Protein AF-A0A0S4J149-F1 (afdb_monomer_lite)

Organism: Bodo saltans (NCBI:txid75058)

Sequence (1124 aa):
MPSNNNRSNNAAAAPVAPAGKGSAGKGSAGKGSAGKGSANPAAQESAAASELTVAVNGGSAKHASALPTNSVCGSRTIQAAAGNDETQPAESPDKLEAIVTTAADAADRRALDAVSATAPPQGQSGTNNDTKNLVNTTTNLTAQSSAMLAKLQQKRAMVAASLLVIESTMSDQSLVGDFVTKAVAVGPLKLKHMSPLGLVQIDNDGAGLLCFAEHSTLFLAIIDPHDGAKPPDAMIREGKLSLLAGAKEDTETVFSVYSISFADSHRDCAAAAAVAATFAVSALCRHKFADATSLTAHQLLISHHFLQECRIPMGEENSKQNIRIAASTDDFGYLSRRFVDYRGEHSLLSSANLIDFASHDIWDERTEITLLIGGESGSGKTWAMITNFFVRSHLTVYIRLHNSLSVSELNSLDDTDTRNSRFCSYAATAVKNAINRVCPALDSKLMACDDPEPFYVRICFDEIGGSPTLTRACCAKDSAKSLHTALGWNERVVVRLFAGGTGVGAVNNLGGSENSCFKLIILGASRGCDLYWMYRFHNLSLQVDSVPDTPLADAPAQTKAEKELNEKIKKKNALFQKRLAEVRDSVNAVRQNWSAGPTERAKALRARDAALWNAFELAHTFGLLNRKLGGFGRQKLIPEAIFAAVESDSACAHVLSNPRLAALILSRCAVVTTQALQSRASARTITPNIRHDVLQPVANRFTSLNGLEDVTASMACDLVVESFRYVIFDGYESADKEHGASMLMARRGVLVDNANFVPVEHFDQKLHVEVTLINDTPPAAPTKSATYARTDASTSPAAPTKSGETQRTHIARYLKAVGRFSISPAMVVVLSHLMSSAFQENFSNIGDVFERALAKFLYFATLVFHGRPVIELVKFIVAPLAIIGAKALAVLRSAGNVAFDTLELRISGALNANHLESTNPQRLAAARRQFTKLWSNVKPGGSGVRAWIEVSPASLPSADVVLHIPGVITLPFQCKDTGISMDLDKFNTKLGNSLWAMNGATSNYAKKLRGLQAQVVPIFYMTRARNMTDIEIASTSQVVGRNGILAMGIGEPVLTIPTNYTQIHDHQRASWLHQTRRNMMLFDFRREEPEDAEVVAGPHVARTNIGSSDARAPSIENQWIATV

Structure (mmCIF, N/CA/C/O backbone):
data_AF-A0A0S4J149-F1
#
_entry.id   AF-A0A0S4J149-F1
#
loop_
_atom_site.group_PDB
_atom_site.id
_atom_site.type_symbol
_atom_site.label_atom_id
_atom_site.label_alt_id
_atom_site.label_comp_id
_atom_site.label_asym_id
_atom_site.label_entity_id
_atom_site.label_seq_id
_atom_site.pdbx_PDB_ins_code
_atom_site.Cartn_x
_atom_site.Cartn_y
_atom_site.Cartn_z
_atom_site.occupancy
_atom_site.B_iso_or_equiv
_atom_site.auth_seq_id
_atom_site.auth_comp_id
_atom_site.auth_asym_id
_atom_site.auth_atom_id
_atom_site.pdbx_PDB_model_num
ATOM 1 N N . MET A 1 1 ? 8.629 -49.042 28.024 1.00 29.56 1 MET A N 1
ATOM 2 C CA . MET A 1 1 ? 9.598 -50.051 27.530 1.00 29.56 1 MET A CA 1
ATOM 3 C C . MET A 1 1 ? 10.482 -49.412 26.452 1.00 29.56 1 MET A C 1
ATOM 5 O O . MET A 1 1 ? 10.097 -48.346 25.983 1.00 29.56 1 MET A O 1
ATOM 9 N N . PRO A 1 2 ? 11.678 -49.960 26.156 1.00 42.97 2 PRO A N 1
ATOM 10 C CA . PRO A 1 2 ? 12.686 -49.358 25.261 1.00 42.97 2 PRO A CA 1
ATOM 11 C C . PRO A 1 2 ? 12.418 -49.768 23.786 1.00 42.97 2 PRO A C 1
ATOM 13 O O . PRO A 1 2 ? 11.331 -50.270 23.521 1.00 42.97 2 PRO A O 1
ATOM 16 N N . SER A 1 3 ? 13.271 -49.593 22.766 1.00 28.36 3 SER A N 1
ATOM 17 C CA . SER A 1 3 ? 14.734 -49.381 22.604 1.00 28.36 3 SER A CA 1
ATOM 18 C C . SER A 1 3 ? 15.009 -48.854 21.167 1.00 28.36 3 SER A C 1
ATOM 20 O O . SER A 1 3 ? 14.082 -48.828 20.368 1.00 28.36 3 SER A O 1
ATOM 22 N N . ASN A 1 4 ? 16.216 -48.533 20.671 1.00 33.72 4 ASN A N 1
ATOM 23 C CA . ASN A 1 4 ? 17.501 -47.953 21.135 1.00 33.72 4 ASN A CA 1
ATOM 24 C C . ASN A 1 4 ? 18.434 -47.916 19.875 1.00 33.72 4 ASN A C 1
ATOM 26 O O . ASN A 1 4 ? 18.047 -48.451 18.840 1.00 33.72 4 ASN A O 1
ATOM 30 N N . ASN A 1 5 ? 19.676 -47.415 19.984 1.00 32.16 5 ASN A N 1
ATOM 31 C CA . ASN A 1 5 ? 20.782 -47.497 18.996 1.00 32.16 5 ASN A CA 1
ATOM 32 C C . ASN A 1 5 ? 20.689 -46.539 17.769 1.00 32.16 5 ASN A C 1
ATOM 34 O O . ASN A 1 5 ? 19.618 -46.336 17.219 1.00 32.16 5 ASN A O 1
ATOM 38 N N . ASN A 1 6 ? 21.784 -45.941 17.259 1.00 29.41 6 ASN A N 1
ATOM 39 C CA . ASN A 1 6 ? 23.157 -45.891 17.795 1.00 29.41 6 ASN A CA 1
ATOM 40 C C . ASN A 1 6 ? 23.936 -44.601 17.435 1.00 29.41 6 ASN A C 1
ATOM 42 O O . ASN A 1 6 ? 23.504 -43.802 16.611 1.00 29.41 6 ASN A O 1
ATOM 46 N N . ARG A 1 7 ? 25.099 -44.412 18.078 1.00 32.06 7 ARG A N 1
ATOM 47 C CA . ARG A 1 7 ? 26.008 -43.251 17.945 1.00 32.06 7 ARG A CA 1
ATOM 48 C C . ARG A 1 7 ? 27.057 -43.386 16.826 1.00 32.06 7 ARG A C 1
ATOM 50 O O . ARG A 1 7 ? 27.405 -44.502 16.451 1.00 32.06 7 ARG A O 1
ATOM 57 N N . SER A 1 8 ? 27.667 -42.237 16.484 1.00 29.62 8 SER A N 1
ATOM 58 C CA . SER A 1 8 ? 29.084 -41.973 16.095 1.00 29.62 8 SER A CA 1
ATOM 59 C C . SER A 1 8 ? 29.196 -41.091 14.822 1.00 29.62 8 SER A C 1
ATOM 61 O O . SER A 1 8 ? 28.309 -41.144 13.981 1.00 29.62 8 SER A O 1
ATOM 63 N N . ASN A 1 9 ? 30.202 -40.216 14.633 1.00 28.53 9 ASN A N 1
ATOM 64 C CA . ASN A 1 9 ? 31.373 -39.922 15.478 1.00 28.53 9 ASN A CA 1
ATOM 65 C C . ASN A 1 9 ? 31.978 -38.505 15.268 1.00 28.53 9 ASN A C 1
ATOM 67 O O . ASN A 1 9 ? 31.655 -37.826 14.299 1.00 28.53 9 ASN A O 1
ATOM 71 N N . ASN A 1 10 ? 32.969 -38.175 16.112 1.00 27.84 10 ASN A N 1
ATOM 72 C CA . ASN A 1 10 ? 34.017 -37.139 15.959 1.00 27.84 10 ASN A CA 1
ATOM 73 C C . ASN A 1 10 ? 33.665 -35.654 16.205 1.00 27.84 10 ASN A C 1
ATOM 75 O O . ASN A 1 10 ? 32.509 -35.241 16.217 1.00 27.84 10 ASN A O 1
ATOM 79 N N . ALA A 1 11 ? 34.711 -34.867 16.507 1.00 30.23 11 ALA A N 1
ATOM 80 C CA . ALA A 1 11 ? 34.622 -33.546 17.131 1.00 30.23 11 ALA A CA 1
ATOM 81 C C . ALA A 1 11 ? 35.806 -32.613 16.785 1.00 30.23 11 ALA A C 1
ATOM 83 O O . ALA A 1 11 ? 36.862 -33.076 16.368 1.00 30.23 11 ALA A O 1
ATOM 84 N N . ALA A 1 12 ? 35.600 -31.318 17.055 1.00 32.94 12 ALA A N 1
ATOM 85 C CA . ALA A 1 12 ? 36.575 -30.262 17.376 1.00 32.94 12 ALA A CA 1
ATOM 86 C C . ALA A 1 12 ? 37.873 -30.109 16.542 1.00 32.94 12 ALA A C 1
ATOM 88 O O . ALA A 1 12 ? 38.838 -30.853 16.697 1.00 32.94 12 ALA A O 1
ATOM 89 N N . ALA A 1 13 ? 37.974 -28.976 15.836 1.00 29.41 13 ALA A N 1
ATOM 90 C CA . ALA A 1 13 ? 39.243 -28.311 15.527 1.00 29.41 13 ALA A CA 1
ATOM 91 C C . ALA A 1 13 ? 39.057 -26.782 15.594 1.00 29.41 13 ALA A C 1
ATOM 93 O O . ALA A 1 13 ? 38.019 -26.269 15.177 1.00 29.41 13 ALA A O 1
ATOM 94 N N . ALA A 1 14 ? 40.049 -26.058 16.119 1.00 29.23 14 ALA A N 1
ATOM 95 C CA . ALA A 1 14 ? 40.066 -24.592 16.173 1.00 29.23 14 ALA A CA 1
ATOM 96 C C . ALA A 1 14 ? 41.063 -24.023 15.139 1.00 29.23 14 ALA A C 1
ATOM 98 O O . ALA A 1 14 ? 42.070 -24.678 14.857 1.00 29.23 14 ALA A O 1
ATOM 99 N N . PRO A 1 15 ? 40.824 -22.827 14.567 1.00 38.41 15 PRO A N 1
ATOM 100 C CA . PRO A 1 15 ? 41.699 -22.256 13.545 1.00 38.41 15 PRO A CA 1
ATOM 101 C C . PRO A 1 15 ? 43.023 -21.738 14.132 1.00 38.41 15 PRO A C 1
ATOM 103 O O . PRO A 1 15 ? 43.047 -21.048 15.151 1.00 38.41 15 PRO A O 1
ATOM 106 N N . VAL A 1 16 ? 44.128 -22.046 13.450 1.00 29.62 16 VAL A N 1
ATOM 107 C CA . VAL A 1 16 ? 45.497 -21.646 13.818 1.00 29.62 16 VAL A CA 1
ATOM 108 C C . VAL A 1 16 ? 45.889 -20.343 13.111 1.00 29.62 16 VAL A C 1
ATOM 110 O O . VAL A 1 16 ? 45.603 -20.163 11.929 1.00 29.62 16 VAL A O 1
ATOM 113 N N . ALA A 1 17 ? 46.584 -19.446 13.816 1.00 32.03 17 ALA A N 1
ATOM 114 C CA . ALA A 1 17 ? 47.112 -18.203 13.251 1.00 32.03 17 ALA A CA 1
ATOM 115 C C . ALA A 1 17 ? 48.498 -18.408 12.588 1.00 32.03 17 ALA A C 1
ATOM 117 O O . ALA A 1 17 ? 49.370 -19.022 13.208 1.00 32.03 17 ALA A O 1
ATOM 118 N N . PRO A 1 18 ? 48.750 -17.872 11.376 1.00 41.41 18 PRO A N 1
ATOM 119 C CA . PRO A 1 18 ? 50.041 -18.000 10.704 1.00 41.41 18 PRO A CA 1
ATOM 120 C C . PRO A 1 18 ? 50.989 -16.811 10.953 1.00 41.41 18 PRO A C 1
ATOM 122 O O . PRO A 1 18 ? 50.656 -15.651 10.717 1.00 41.41 18 PRO A O 1
ATOM 125 N N . ALA A 1 19 ? 52.234 -17.128 11.306 1.00 31.47 19 ALA A N 1
ATOM 126 C CA . ALA A 1 19 ? 53.417 -16.288 11.113 1.00 31.47 19 ALA A CA 1
ATOM 127 C C . ALA A 1 19 ? 54.548 -17.195 10.583 1.00 31.47 19 ALA A C 1
ATOM 129 O O . ALA A 1 19 ? 54.594 -18.368 10.936 1.00 31.47 19 ALA A O 1
ATOM 130 N N . GLY A 1 20 ? 55.495 -16.754 9.754 1.00 30.84 20 GLY A N 1
ATOM 131 C CA . GLY A 1 20 ? 55.735 -15.443 9.143 1.00 30.84 20 GLY A CA 1
ATOM 132 C C . GLY A 1 20 ? 57.118 -15.442 8.458 1.00 30.84 20 GLY A C 1
ATOM 133 O O . GLY A 1 20 ? 57.774 -16.482 8.436 1.00 30.84 20 GLY A O 1
ATOM 134 N N . LYS A 1 21 ? 57.605 -14.271 8.005 1.00 32.25 21 LYS A N 1
ATOM 135 C CA . LYS A 1 21 ? 58.879 -14.059 7.256 1.00 32.25 21 LYS A CA 1
ATOM 136 C C . LYS A 1 21 ? 58.850 -14.615 5.808 1.00 32.25 21 LYS A C 1
ATO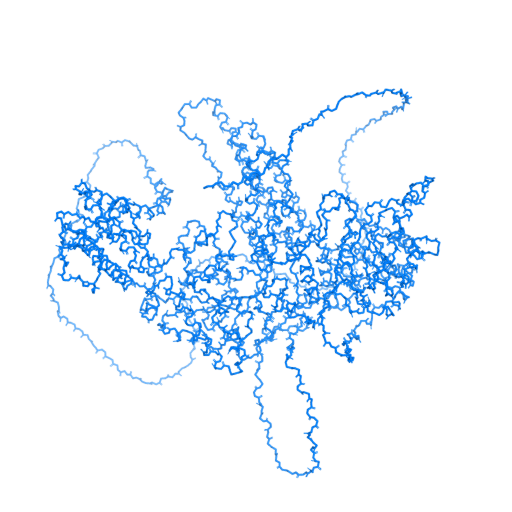M 138 O O . LYS A 1 21 ? 58.184 -15.602 5.541 1.00 32.25 21 LYS A O 1
ATOM 143 N N . GLY A 1 22 ? 59.557 -14.046 4.825 1.00 29.89 22 GLY A N 1
ATOM 144 C CA . GLY A 1 22 ? 60.273 -12.761 4.788 1.00 29.89 22 GLY A CA 1
ATOM 145 C C . GLY A 1 22 ? 61.480 -12.768 3.833 1.00 29.89 22 GLY A C 1
ATOM 146 O O . GLY A 1 22 ? 62.302 -13.675 3.901 1.00 29.89 22 GLY A O 1
ATOM 147 N N . SER A 1 23 ? 61.633 -11.739 2.991 1.00 28.38 23 SER A N 1
ATOM 148 C CA . SER A 1 23 ? 62.832 -11.521 2.157 1.00 28.38 23 SER A CA 1
ATOM 149 C C . SER A 1 23 ? 63.003 -10.040 1.799 1.00 28.38 23 SER A C 1
ATOM 151 O O . SER A 1 23 ? 62.031 -9.396 1.409 1.00 28.38 23 SER A O 1
ATOM 153 N N . ALA A 1 24 ? 64.224 -9.506 1.891 1.00 34.41 24 ALA A N 1
ATOM 154 C CA . ALA A 1 24 ? 64.534 -8.110 1.563 1.00 34.41 24 ALA A CA 1
ATOM 155 C C . ALA A 1 24 ? 65.214 -7.968 0.187 1.00 34.41 24 ALA A C 1
ATOM 157 O O . ALA A 1 24 ? 66.005 -8.821 -0.209 1.00 34.41 24 ALA A O 1
ATOM 158 N N . GLY A 1 25 ? 64.952 -6.854 -0.504 1.00 29.55 25 GLY A N 1
ATOM 159 C CA . GLY A 1 25 ? 65.598 -6.454 -1.761 1.00 29.55 25 GLY A CA 1
ATOM 160 C C . GLY A 1 25 ? 66.032 -4.985 -1.707 1.00 29.55 25 GLY A C 1
ATOM 161 O O . GLY A 1 25 ? 65.411 -4.182 -1.014 1.00 29.55 25 GLY A O 1
ATOM 162 N N . LYS A 1 26 ? 67.132 -4.634 -2.385 1.00 32.25 26 LYS A N 1
ATOM 163 C CA . LYS A 1 26 ? 67.763 -3.301 -2.306 1.00 32.25 26 LYS A CA 1
ATOM 164 C C . LYS A 1 26 ? 67.161 -2.328 -3.332 1.00 32.25 26 LYS A C 1
ATOM 166 O O . LYS A 1 26 ? 66.866 -2.731 -4.451 1.00 32.25 26 LYS A O 1
ATOM 171 N N . GLY A 1 27 ? 67.011 -1.057 -2.953 1.00 30.50 27 GLY A N 1
ATOM 172 C CA . GLY A 1 27 ? 66.501 0.004 -3.834 1.00 30.50 27 GLY A CA 1
ATOM 173 C C . GLY A 1 27 ? 67.581 0.738 -4.641 1.00 30.50 27 GLY A C 1
ATOM 174 O O . GLY A 1 27 ? 68.750 0.355 -4.647 1.00 30.50 27 GLY A O 1
ATOM 175 N N . SER A 1 28 ? 67.190 1.852 -5.260 1.00 29.52 28 SER A N 1
ATOM 176 C CA . SER A 1 28 ? 68.087 2.904 -5.760 1.00 29.52 28 SER A CA 1
ATOM 177 C C . SER A 1 28 ? 67.473 4.287 -5.474 1.00 29.52 28 SER A C 1
ATOM 179 O O . SER A 1 28 ? 66.332 4.374 -5.020 1.00 29.52 28 SER A O 1
ATOM 181 N N . ALA A 1 29 ? 68.233 5.369 -5.672 1.00 34.34 29 ALA A N 1
ATOM 182 C CA . ALA A 1 29 ? 67.805 6.736 -5.364 1.00 34.34 29 ALA A CA 1
ATOM 183 C C . ALA A 1 29 ? 68.028 7.682 -6.555 1.00 34.34 29 ALA A C 1
ATOM 185 O O . ALA A 1 29 ? 69.041 7.584 -7.244 1.00 34.34 29 ALA A O 1
ATOM 186 N N . GLY A 1 30 ? 67.114 8.639 -6.739 1.00 29.22 30 GLY A N 1
ATOM 187 C CA . GLY A 1 30 ? 67.239 9.769 -7.667 1.00 29.22 30 GLY A CA 1
ATOM 188 C C . GLY A 1 30 ? 67.093 11.093 -6.912 1.00 29.22 30 GLY A C 1
ATOM 189 O O . GLY A 1 30 ? 66.301 11.181 -5.975 1.00 29.22 30 GLY A O 1
ATOM 190 N N . LYS A 1 31 ? 67.885 12.110 -7.274 1.00 32.69 31 LYS A N 1
ATOM 191 C CA . LYS A 1 31 ? 67.960 13.407 -6.574 1.00 32.69 31 LYS A CA 1
ATOM 192 C C . LYS A 1 31 ? 67.459 14.564 -7.442 1.00 32.69 31 LYS A C 1
ATOM 194 O O . LYS A 1 31 ? 67.755 14.602 -8.629 1.00 32.69 31 LYS A O 1
ATOM 199 N N . GLY A 1 32 ? 66.932 15.591 -6.773 1.00 29.78 32 GLY A N 1
ATOM 200 C CA . GLY A 1 32 ? 66.907 16.975 -7.263 1.00 29.78 32 GLY A CA 1
ATOM 201 C C . GLY A 1 32 ? 65.636 17.382 -8.023 1.00 29.78 32 GLY A C 1
ATOM 202 O O . GLY A 1 32 ? 64.933 16.531 -8.550 1.00 29.78 32 GLY A O 1
ATOM 203 N N . SER A 1 33 ? 65.292 18.671 -8.087 1.00 30.52 33 SER A N 1
ATOM 204 C CA . SER A 1 33 ? 65.913 19.846 -7.441 1.00 30.52 33 SER A CA 1
ATOM 205 C C . SER A 1 33 ? 64.846 20.873 -7.024 1.00 30.52 33 SER A C 1
ATOM 207 O O . SER A 1 33 ? 63.674 20.744 -7.368 1.00 30.52 33 SER A O 1
ATOM 209 N N . ALA A 1 34 ? 65.230 21.861 -6.209 1.00 32.94 34 ALA A N 1
ATOM 210 C CA . ALA A 1 34 ? 64.307 22.850 -5.651 1.00 32.94 34 ALA A CA 1
ATOM 211 C C . ALA A 1 34 ? 64.250 24.142 -6.484 1.00 32.94 34 ALA A C 1
ATOM 213 O O . ALA A 1 34 ? 65.272 24.596 -6.994 1.00 32.94 34 ALA A O 1
ATOM 214 N N . GLY A 1 35 ? 63.081 24.787 -6.508 1.00 28.11 35 GLY A N 1
ATOM 215 C CA . GLY A 1 35 ? 62.896 26.164 -6.970 1.00 28.11 35 GLY A CA 1
ATOM 216 C C . GLY A 1 35 ? 62.059 26.950 -5.961 1.00 28.11 35 GLY A C 1
ATOM 217 O O . GLY A 1 35 ? 60.900 26.616 -5.731 1.00 28.11 35 GLY A O 1
ATOM 218 N N . LYS A 1 36 ? 62.647 27.971 -5.324 1.00 35.56 36 LYS A N 1
ATOM 219 C CA . LYS A 1 36 ? 61.920 28.919 -4.461 1.00 35.56 36 LYS A CA 1
ATOM 220 C C . LYS A 1 36 ? 61.384 30.077 -5.306 1.00 35.56 36 LYS A C 1
ATOM 222 O O . LYS A 1 36 ? 62.100 30.571 -6.169 1.00 35.56 36 LYS A O 1
ATOM 227 N N . GLY A 1 37 ? 60.197 30.575 -4.973 1.00 27.58 37 GLY A N 1
ATOM 228 C CA . GLY A 1 37 ? 59.665 31.829 -5.509 1.00 27.58 37 GLY A CA 1
ATOM 229 C C . GLY A 1 37 ? 58.475 32.296 -4.680 1.00 27.58 37 GLY A C 1
ATOM 230 O O . GLY A 1 37 ? 57.419 31.676 -4.726 1.00 27.58 37 GLY A O 1
ATOM 231 N N . SER A 1 38 ? 58.653 33.350 -3.886 1.00 31.78 38 SER A N 1
ATOM 232 C CA . SER A 1 38 ? 57.613 33.903 -3.014 1.00 31.78 38 SER A CA 1
ATOM 233 C C . SER A 1 38 ? 57.303 35.347 -3.381 1.00 31.78 38 SER A C 1
ATOM 235 O O . SER A 1 38 ? 58.208 36.178 -3.336 1.00 31.78 38 SER A O 1
ATOM 237 N N . ALA A 1 39 ? 56.031 35.660 -3.612 1.00 29.56 39 ALA A N 1
ATOM 238 C CA . ALA A 1 39 ? 55.465 36.971 -3.309 1.00 29.56 39 ALA A CA 1
ATOM 239 C C . ALA A 1 39 ? 53.935 36.876 -3.227 1.00 29.56 39 ALA A C 1
ATOM 241 O O . ALA A 1 39 ? 53.291 36.297 -4.095 1.00 29.56 39 ALA A O 1
ATOM 242 N N . ASN A 1 40 ? 53.377 37.484 -2.187 1.00 34.44 40 ASN A N 1
ATOM 243 C CA . ASN A 1 40 ? 52.010 37.996 -2.150 1.00 34.44 40 ASN A CA 1
ATOM 244 C C . ASN A 1 40 ? 52.178 39.511 -1.911 1.00 34.44 40 ASN A C 1
ATOM 246 O O . ASN A 1 40 ? 53.129 39.885 -1.214 1.00 34.44 40 ASN A O 1
ATOM 250 N N . PRO A 1 41 ? 51.333 40.386 -2.475 1.00 47.81 41 PRO A N 1
ATOM 251 C CA . PRO A 1 41 ? 50.319 40.967 -1.593 1.00 47.81 41 PRO A CA 1
ATOM 252 C C . PRO A 1 41 ? 48.960 41.246 -2.267 1.00 47.81 41 PRO A C 1
ATOM 254 O O . PRO A 1 41 ? 48.788 41.136 -3.477 1.00 47.81 41 PRO A O 1
ATOM 257 N N . ALA A 1 42 ? 47.986 41.614 -1.433 1.00 31.83 42 ALA A N 1
ATOM 258 C CA . ALA A 1 42 ? 46.606 41.930 -1.802 1.00 31.83 42 ALA A CA 1
ATOM 259 C C . ALA A 1 42 ? 46.422 43.347 -2.387 1.00 31.83 42 ALA A C 1
ATOM 261 O O . ALA A 1 42 ? 47.230 44.221 -2.084 1.00 31.83 42 ALA A O 1
ATOM 262 N N . ALA A 1 43 ? 45.306 43.592 -3.099 1.00 31.03 43 ALA A N 1
ATOM 263 C CA . ALA A 1 43 ? 44.249 44.555 -2.705 1.00 31.03 43 ALA A CA 1
ATOM 264 C C . ALA A 1 43 ? 43.230 44.892 -3.832 1.00 31.03 43 ALA A C 1
ATOM 266 O O . ALA A 1 43 ? 43.601 45.037 -4.987 1.00 31.03 43 ALA A O 1
ATOM 267 N N . GLN A 1 44 ? 41.963 45.045 -3.416 1.00 27.61 44 GLN A N 1
ATOM 268 C CA . GLN A 1 44 ? 40.881 45.945 -3.887 1.00 27.61 44 GLN A CA 1
ATOM 269 C C . GLN A 1 44 ? 40.466 46.137 -5.379 1.00 27.61 44 GLN A C 1
ATOM 271 O O . GLN A 1 44 ? 41.224 46.568 -6.233 1.00 27.61 44 GLN A O 1
ATOM 276 N N . GLU A 1 45 ? 39.142 45.975 -5.560 1.00 26.56 45 GLU A N 1
ATOM 277 C CA . GLU A 1 45 ? 38.162 46.887 -6.204 1.00 26.56 45 GLU A CA 1
ATOM 278 C C . GLU A 1 45 ? 38.103 47.185 -7.721 1.00 26.56 45 GLU A C 1
ATOM 280 O O . GLU A 1 45 ? 38.981 47.809 -8.303 1.00 26.56 45 GLU A O 1
ATOM 285 N N . SER A 1 46 ? 36.867 47.016 -8.234 1.00 27.61 46 SER A N 1
ATOM 286 C CA . SER A 1 46 ? 36.185 47.866 -9.242 1.00 27.61 46 SER A CA 1
ATOM 287 C C . SER A 1 46 ? 36.658 47.802 -10.712 1.00 27.61 46 SER A C 1
ATOM 289 O O . SER A 1 46 ? 37.747 47.324 -10.997 1.00 27.61 46 SER A O 1
ATOM 291 N N . ALA A 1 47 ? 35.904 48.283 -11.713 1.00 27.00 47 ALA A N 1
ATOM 292 C CA . ALA A 1 47 ? 34.447 48.282 -11.971 1.00 27.00 47 ALA A CA 1
ATOM 293 C C . ALA A 1 47 ? 34.193 48.751 -13.427 1.00 27.00 47 ALA A C 1
ATOM 295 O O . ALA A 1 47 ? 35.003 49.505 -13.958 1.00 27.00 47 ALA A O 1
ATOM 296 N N . ALA A 1 48 ? 33.028 48.409 -14.010 1.00 28.55 48 ALA A N 1
ATOM 297 C CA . ALA A 1 48 ? 32.545 48.906 -15.321 1.00 28.55 48 ALA A CA 1
ATOM 298 C C . ALA A 1 48 ? 33.492 48.575 -16.516 1.00 28.55 48 ALA A C 1
ATOM 300 O O . ALA A 1 48 ? 34.533 47.959 -16.315 1.00 28.55 48 ALA A O 1
ATOM 301 N N . ALA A 1 49 ? 33.235 48.871 -17.797 1.00 27.59 49 ALA A N 1
ATOM 302 C CA . ALA A 1 49 ? 32.015 48.958 -18.627 1.00 27.59 49 ALA A CA 1
ATOM 303 C C . ALA A 1 49 ? 32.428 48.430 -20.048 1.00 27.59 49 ALA A C 1
ATOM 305 O O . ALA A 1 49 ? 33.563 47.985 -20.198 1.00 27.59 49 ALA A O 1
ATOM 306 N N . SER A 1 50 ? 31.664 48.398 -21.148 1.00 28.19 50 SER A N 1
ATOM 307 C CA . SER A 1 50 ? 30.417 49.069 -21.530 1.00 28.19 50 SER A CA 1
ATOM 308 C C . SER A 1 50 ? 29.743 48.341 -22.715 1.00 28.19 50 SER A C 1
ATOM 310 O O . SER A 1 50 ? 30.411 47.686 -23.507 1.00 28.19 50 SER A O 1
ATOM 312 N N . GLU A 1 51 ? 28.421 48.500 -22.809 1.00 26.72 51 GLU A N 1
ATOM 313 C CA . GLU A 1 51 ? 27.627 48.824 -24.017 1.00 26.72 51 GLU A CA 1
ATOM 314 C C . GLU A 1 51 ? 27.966 48.217 -25.402 1.00 26.72 51 GLU A C 1
ATOM 316 O O . GLU A 1 51 ? 28.997 48.503 -26.004 1.00 26.72 51 GLU A O 1
ATOM 321 N N . LEU A 1 52 ? 26.932 47.659 -26.051 1.00 25.12 52 LEU A N 1
ATOM 322 C CA . LEU A 1 52 ? 26.315 48.400 -27.162 1.00 25.12 52 LEU A CA 1
ATOM 323 C C . LEU A 1 52 ? 24.791 48.182 -27.210 1.00 25.12 52 LEU A C 1
ATOM 325 O O . LEU A 1 52 ? 24.285 47.126 -26.832 1.00 25.12 52 LEU A O 1
ATOM 329 N N . THR A 1 53 ? 24.071 49.198 -27.679 1.00 27.50 53 THR A N 1
ATOM 330 C CA . THR A 1 53 ? 22.602 49.311 -27.652 1.00 27.50 53 THR A CA 1
ATOM 331 C C . THR A 1 53 ? 22.046 49.378 -29.076 1.00 27.50 53 THR A C 1
ATOM 333 O O . THR A 1 53 ? 22.705 49.944 -29.939 1.00 27.50 53 THR A O 1
ATOM 336 N N . VAL A 1 54 ? 20.817 48.893 -29.308 1.00 26.72 54 VAL A N 1
ATOM 337 C CA . VAL A 1 54 ? 19.773 49.520 -30.162 1.00 26.72 54 VAL A CA 1
ATOM 338 C C . VAL A 1 54 ? 18.453 48.740 -29.991 1.00 26.72 54 VAL A C 1
ATOM 340 O O . VAL A 1 54 ? 18.467 47.569 -29.619 1.00 26.72 54 VAL A O 1
ATOM 343 N N . ALA A 1 55 ? 17.308 49.405 -30.176 1.00 29.53 55 ALA A N 1
ATOM 344 C CA . ALA A 1 55 ? 15.985 48.934 -29.744 1.00 29.53 55 ALA A CA 1
ATOM 345 C C . ALA A 1 55 ? 15.005 48.620 -30.893 1.00 29.53 55 ALA A C 1
ATOM 347 O O . ALA A 1 55 ? 15.156 49.123 -32.004 1.00 29.53 55 ALA A O 1
ATOM 348 N N . VAL A 1 56 ? 13.929 47.884 -30.571 1.00 28.67 56 VAL A N 1
ATOM 349 C CA . VAL A 1 56 ? 12.633 47.895 -31.285 1.00 28.67 56 VAL A CA 1
ATOM 350 C C . VAL A 1 56 ? 11.493 47.915 -30.247 1.00 28.67 56 VAL A C 1
ATOM 352 O O . VAL A 1 56 ? 11.667 47.468 -29.114 1.00 28.67 56 VAL A O 1
ATOM 355 N N . ASN A 1 57 ? 10.345 48.493 -30.611 1.00 28.84 57 ASN A N 1
ATOM 356 C CA . ASN A 1 57 ? 9.238 48.841 -29.711 1.00 28.84 57 ASN A CA 1
ATOM 357 C C . ASN A 1 57 ? 8.226 47.710 -29.433 1.00 28.84 57 ASN A C 1
ATOM 359 O O . ASN A 1 57 ? 7.856 46.982 -30.345 1.00 28.84 57 ASN A O 1
ATOM 363 N N . GLY A 1 58 ? 7.616 47.765 -28.239 1.00 27.08 58 GLY A N 1
ATOM 364 C CA . GLY A 1 58 ? 6.148 47.790 -28.088 1.00 27.08 58 GLY A CA 1
ATOM 365 C C . GLY A 1 58 ? 5.364 46.465 -28.040 1.00 27.08 58 GLY A C 1
ATOM 366 O O . GLY A 1 58 ? 5.435 45.642 -28.941 1.00 27.08 58 GLY A O 1
ATOM 367 N N . GLY A 1 59 ? 4.502 46.322 -27.023 1.00 26.19 59 GLY A N 1
ATOM 368 C CA . GLY A 1 59 ? 3.499 45.247 -26.935 1.00 26.19 59 GLY A CA 1
ATOM 369 C C . GLY A 1 59 ? 2.985 45.034 -25.506 1.00 26.19 59 GLY A C 1
ATOM 370 O O . GLY A 1 59 ? 3.681 44.454 -24.681 1.00 26.19 59 GLY A O 1
ATOM 371 N N . SER A 1 60 ? 1.784 45.527 -25.186 1.00 29.77 60 SER A N 1
ATOM 372 C CA . SER A 1 60 ? 1.226 45.486 -23.822 1.00 29.77 60 SER A CA 1
ATOM 373 C C . SER A 1 60 ? 0.328 44.272 -23.576 1.00 29.77 60 SER A C 1
ATOM 375 O O . SER A 1 60 ? -0.621 44.060 -24.326 1.00 29.77 60 SER A O 1
ATOM 377 N N . ALA A 1 61 ? 0.533 43.585 -22.448 1.00 29.36 61 ALA A N 1
ATOM 378 C CA . ALA A 1 61 ? -0.548 43.009 -21.645 1.00 29.36 61 ALA A CA 1
ATOM 379 C C . ALA A 1 61 ? -0.090 42.845 -20.182 1.00 29.36 61 ALA A C 1
ATOM 381 O O . ALA A 1 61 ? 0.985 42.311 -19.915 1.00 29.36 61 ALA A O 1
ATOM 382 N N . LYS A 1 62 ? -0.906 43.295 -19.221 1.00 32.72 62 LYS A N 1
ATOM 383 C CA . LYS A 1 62 ? -0.714 43.039 -17.782 1.00 32.72 62 LYS A CA 1
ATOM 384 C C . LYS A 1 62 ? -1.720 41.983 -17.330 1.00 32.72 62 LYS A C 1
ATOM 386 O O . LYS A 1 62 ? -2.870 42.070 -17.735 1.00 32.72 62 LYS A O 1
ATOM 391 N N . HIS A 1 63 ? -1.334 41.106 -16.406 1.00 28.52 63 HIS A N 1
ATOM 392 C CA . HIS A 1 63 ? -1.912 41.085 -15.053 1.00 28.52 63 HIS A CA 1
ATOM 393 C C . HIS A 1 63 ? -1.168 40.081 -14.161 1.00 28.52 63 HIS A C 1
ATOM 395 O O . HIS A 1 63 ? -0.866 38.969 -14.578 1.00 28.52 63 HIS A O 1
ATOM 401 N N . ALA A 1 64 ? -0.899 40.480 -12.918 1.00 27.67 64 ALA A N 1
ATOM 402 C CA . ALA A 1 64 ? -0.434 39.596 -11.855 1.00 27.67 64 ALA A CA 1
ATOM 403 C C . ALA A 1 64 ? -1.493 39.569 -10.745 1.00 27.67 64 ALA A C 1
ATOM 405 O O . ALA A 1 64 ? -2.034 40.617 -10.389 1.00 27.67 64 ALA A O 1
ATOM 406 N N . SER A 1 65 ? -1.785 38.386 -10.206 1.00 26.91 65 SER A N 1
ATOM 407 C CA . SER A 1 65 ? -2.709 38.187 -9.086 1.00 26.91 65 SER A CA 1
ATOM 408 C C . SER A 1 65 ? -1.923 37.924 -7.802 1.00 26.91 65 SER A C 1
ATOM 410 O O . SER A 1 65 ? -1.270 36.887 -7.676 1.00 26.91 65 SER A O 1
ATOM 412 N N . ALA A 1 66 ? -1.973 38.860 -6.855 1.00 26.38 66 ALA A N 1
ATOM 413 C CA . ALA A 1 66 ? -1.349 38.704 -5.544 1.00 26.38 66 ALA A CA 1
ATOM 414 C C . ALA A 1 66 ? -2.210 37.853 -4.591 1.00 26.38 66 ALA A C 1
ATOM 416 O O . ALA A 1 66 ? -3.432 37.793 -4.720 1.00 26.38 66 ALA A O 1
ATOM 417 N N . LEU A 1 67 ? -1.559 37.236 -3.603 1.00 28.91 67 LEU A N 1
ATOM 418 C CA . LEU A 1 67 ? -2.209 36.579 -2.466 1.00 28.91 67 LEU A CA 1
ATOM 419 C C . LEU A 1 67 ? -2.855 37.620 -1.530 1.00 28.91 67 LEU A C 1
ATOM 421 O O . LEU A 1 67 ? -2.174 38.577 -1.158 1.00 28.91 67 LEU A O 1
ATOM 425 N N . PRO A 1 68 ? -4.097 37.409 -1.059 1.00 34.44 68 PRO A N 1
ATOM 426 C CA . PRO A 1 68 ? -4.645 38.128 0.082 1.00 34.44 68 PRO A CA 1
ATOM 427 C C . PRO A 1 68 ? -4.493 37.310 1.374 1.00 34.44 68 PRO A C 1
ATOM 429 O O . PRO A 1 68 ? -5.137 36.280 1.564 1.00 34.44 68 PRO A O 1
ATOM 432 N N . THR A 1 69 ? -3.682 37.801 2.308 1.00 27.52 69 THR A N 1
ATOM 433 C CA . THR A 1 69 ? -3.783 37.432 3.727 1.00 27.52 69 THR A CA 1
ATOM 434 C C . THR A 1 69 ? -4.705 38.416 4.437 1.00 27.52 69 THR A C 1
ATOM 436 O O . THR A 1 69 ? -4.450 39.617 4.353 1.00 27.52 69 THR A O 1
ATOM 439 N N . ASN A 1 70 ? -5.706 37.937 5.183 1.00 27.86 70 ASN A N 1
ATOM 440 C CA . ASN A 1 70 ? -5.858 38.241 6.617 1.00 27.86 70 ASN A CA 1
ATOM 441 C C . ASN A 1 70 ? -7.154 37.682 7.220 1.00 27.86 70 ASN A C 1
ATOM 443 O O . ASN A 1 70 ? -8.124 37.378 6.532 1.00 27.86 70 ASN A O 1
ATOM 447 N N . SER A 1 71 ? -7.137 37.567 8.546 1.00 28.66 71 SER A N 1
ATOM 448 C CA . SER A 1 71 ? -8.303 37.357 9.397 1.00 28.66 71 SER A CA 1
ATOM 449 C C . SER A 1 71 ? -8.995 38.682 9.745 1.00 28.66 71 SER A C 1
ATOM 451 O O . SER A 1 71 ? -8.383 39.745 9.674 1.00 28.66 71 SER A O 1
ATOM 453 N N . VAL A 1 72 ? -10.256 38.599 10.177 1.00 26.92 72 VAL A N 1
ATOM 454 C CA . VAL A 1 72 ? -10.773 39.079 11.482 1.00 26.92 72 VAL A CA 1
ATOM 455 C C . VAL A 1 72 ? -12.297 38.911 11.476 1.00 26.92 72 VAL A C 1
ATOM 457 O O . VAL A 1 72 ? -12.962 39.237 10.498 1.00 26.92 72 VAL A O 1
ATOM 460 N N . CYS A 1 73 ? -12.859 38.388 12.568 1.00 28.48 73 CYS A N 1
ATOM 461 C CA . CYS A 1 73 ? -14.308 38.302 12.751 1.00 28.48 73 CYS A CA 1
ATOM 462 C C . CYS A 1 73 ? -14.824 39.598 13.399 1.00 28.48 73 CYS A C 1
ATOM 464 O O . CYS A 1 73 ? -14.274 40.030 14.412 1.00 28.48 73 CYS A O 1
ATOM 466 N N . GLY A 1 74 ? -15.866 40.208 12.829 1.00 25.25 74 GLY A N 1
ATOM 467 C CA . GLY A 1 74 ? -16.464 41.452 13.319 1.00 25.25 74 GLY A CA 1
ATOM 468 C C . GLY A 1 74 ? -17.984 41.446 13.156 1.00 25.25 74 GLY A C 1
ATOM 469 O O . GLY A 1 74 ? -18.498 41.094 12.098 1.00 25.25 74 GLY A O 1
ATOM 470 N N . SER A 1 75 ? -18.701 41.815 14.216 1.00 28.62 75 SER A N 1
ATOM 471 C CA . SER A 1 75 ? -20.165 41.716 14.300 1.00 28.62 75 SER A CA 1
ATOM 472 C C . SER A 1 75 ? -20.875 43.042 13.996 1.00 28.62 75 SER A C 1
ATOM 474 O O . SER A 1 75 ? -20.329 44.091 14.328 1.00 28.62 75 SER A O 1
ATOM 476 N N . ARG A 1 76 ? -22.146 42.944 13.551 1.00 27.52 76 ARG A N 1
ATOM 477 C CA . ARG A 1 76 ? -23.307 43.862 13.756 1.00 27.52 76 ARG A CA 1
ATOM 478 C C . ARG A 1 76 ? -24.046 44.384 12.499 1.00 27.52 76 ARG A C 1
ATOM 480 O O . ARG A 1 76 ? -23.584 45.286 11.821 1.00 27.52 76 ARG A O 1
ATOM 487 N N . THR A 1 77 ? -25.288 43.900 12.356 1.00 25.53 77 THR A N 1
ATOM 488 C CA . THR A 1 77 ? -26.535 44.700 12.503 1.00 25.53 77 THR A CA 1
ATOM 489 C C . THR A 1 77 ? -26.954 45.734 11.429 1.00 25.53 77 THR A C 1
ATOM 491 O O . THR A 1 77 ? -26.495 46.866 11.447 1.00 25.53 77 THR A O 1
ATOM 494 N N . ILE A 1 78 ? -28.008 45.363 10.675 1.00 25.83 78 ILE A N 1
ATOM 495 C CA . ILE A 1 78 ? -29.155 46.173 10.168 1.00 25.83 78 ILE A CA 1
ATOM 496 C C . ILE A 1 78 ? -28.881 47.393 9.254 1.00 25.83 78 ILE A C 1
ATOM 498 O O . ILE A 1 78 ? -28.487 48.451 9.729 1.00 25.83 78 ILE A O 1
ATOM 502 N N . GLN A 1 79 ? -29.351 47.313 7.997 1.00 25.02 79 GLN A N 1
ATOM 503 C CA . GLN A 1 79 ? -30.449 48.158 7.465 1.00 25.02 79 GLN A CA 1
ATOM 504 C C . GLN A 1 79 ? -31.057 47.547 6.177 1.00 25.02 79 GLN A C 1
ATOM 506 O O . GLN A 1 79 ? -30.551 46.535 5.696 1.00 25.02 79 GLN A O 1
ATOM 511 N N . ALA A 1 80 ? -32.188 48.078 5.684 1.00 27.14 80 ALA A N 1
ATOM 512 C CA . ALA A 1 80 ? -33.052 47.418 4.690 1.00 27.14 80 ALA A CA 1
ATOM 513 C C . ALA A 1 80 ? -33.704 48.380 3.669 1.00 27.14 80 ALA A C 1
ATOM 515 O O . ALA A 1 80 ? -33.983 49.527 4.009 1.00 27.14 80 ALA A O 1
ATOM 516 N N . ALA A 1 81 ? -33.981 47.871 2.457 1.00 26.22 81 ALA A N 1
ATOM 517 C CA . ALA A 1 81 ? -34.882 48.385 1.401 1.00 26.22 81 ALA A CA 1
ATOM 518 C C . ALA A 1 81 ? -34.860 47.398 0.199 1.00 26.22 81 ALA A C 1
ATOM 520 O O . ALA A 1 81 ? -33.845 46.727 0.028 1.00 26.22 81 ALA A O 1
ATOM 521 N N . ALA A 1 82 ? -35.842 47.278 -0.708 1.00 27.83 82 ALA A N 1
ATOM 522 C CA . ALA A 1 82 ? -37.292 47.559 -0.715 1.00 27.83 82 ALA A CA 1
ATOM 523 C C . ALA A 1 82 ? -37.917 46.919 -1.996 1.00 27.83 82 ALA A C 1
ATOM 525 O O . ALA A 1 82 ? -37.173 46.618 -2.929 1.00 27.83 82 ALA A O 1
ATOM 526 N N . GLY A 1 83 ? -39.249 46.753 -2.066 1.00 26.25 83 GLY A N 1
ATOM 527 C CA . GLY A 1 83 ? -39.994 46.180 -3.215 1.00 26.25 83 GLY A CA 1
ATOM 528 C C . GLY A 1 83 ? -40.631 44.810 -2.886 1.00 26.25 83 GLY A C 1
ATOM 529 O O . GLY A 1 83 ? -39.885 43.900 -2.539 1.00 26.25 83 GLY A O 1
ATOM 530 N N . ASN A 1 84 ? -41.958 44.628 -2.762 1.00 28.47 84 ASN A N 1
ATOM 531 C CA . ASN A 1 84 ? -43.073 44.742 -3.740 1.00 28.47 84 ASN A CA 1
ATOM 532 C C . ASN A 1 84 ? -43.192 43.473 -4.637 1.00 28.47 84 ASN A C 1
ATOM 534 O O . ASN A 1 84 ? -42.175 43.012 -5.143 1.00 28.47 84 ASN A O 1
ATOM 538 N N . ASP A 1 85 ? -44.354 42.824 -4.847 1.00 27.92 85 ASP A N 1
ATOM 539 C CA . ASP A 1 85 ? -45.759 43.207 -4.568 1.00 27.92 85 ASP A CA 1
ATOM 540 C C . ASP A 1 85 ? -46.687 42.072 -4.051 1.00 27.92 85 ASP A C 1
ATOM 542 O O . ASP A 1 85 ? -46.411 40.882 -4.175 1.00 27.92 85 ASP A O 1
ATOM 546 N N . GLU A 1 86 ? -47.796 42.532 -3.460 1.00 29.25 86 GLU A N 1
ATOM 547 C CA . GLU A 1 86 ? -49.147 41.969 -3.236 1.00 29.25 86 GLU A CA 1
ATOM 548 C C . GLU A 1 86 ? -49.496 40.490 -3.556 1.00 29.25 86 GLU A C 1
ATOM 550 O O . GLU A 1 86 ? -49.453 40.036 -4.697 1.00 29.25 86 GLU A O 1
ATOM 555 N N . THR A 1 87 ? -50.133 39.801 -2.591 1.00 30.28 87 THR A N 1
ATOM 556 C CA . THR A 1 87 ? -51.619 39.675 -2.559 1.00 30.28 87 THR A CA 1
ATOM 557 C C . THR A 1 87 ? -52.164 39.051 -1.253 1.00 30.28 87 THR A C 1
ATOM 559 O O . THR A 1 87 ? -51.569 38.151 -0.666 1.00 30.28 87 THR A O 1
ATOM 562 N N . GLN A 1 88 ? -53.326 39.541 -0.804 1.00 26.95 88 GLN A N 1
ATOM 563 C CA . GLN A 1 88 ? -54.183 39.058 0.307 1.00 26.95 88 GLN A CA 1
ATOM 564 C C . GLN A 1 88 ? -55.664 39.203 -0.151 1.00 26.95 88 GLN A C 1
ATOM 566 O O . GLN A 1 88 ? -55.853 39.844 -1.190 1.00 26.95 88 GLN A O 1
ATOM 571 N N . PRO A 1 89 ? -56.716 38.634 0.498 1.00 48.81 89 PRO A N 1
ATOM 572 C CA . PRO A 1 89 ? -57.045 38.657 1.945 1.00 48.81 89 PRO A CA 1
ATOM 573 C C . PRO A 1 89 ? -57.518 37.261 2.458 1.00 48.81 89 PRO A C 1
ATOM 575 O O . PRO A 1 89 ? -57.238 36.272 1.790 1.00 48.81 89 PRO A O 1
ATOM 578 N N . ALA A 1 90 ? -58.198 37.019 3.592 1.00 28.34 90 ALA A N 1
ATOM 579 C CA . ALA A 1 90 ? -58.657 37.776 4.781 1.00 28.34 90 ALA A CA 1
ATOM 580 C C . ALA A 1 90 ? -58.337 36.898 6.042 1.00 28.34 90 ALA A C 1
ATOM 582 O O . ALA A 1 90 ? -57.711 35.855 5.877 1.00 28.34 90 ALA A O 1
ATOM 583 N N . GLU A 1 91 ? -58.654 37.164 7.319 1.00 28.11 91 GLU A N 1
ATOM 584 C CA . GLU A 1 91 ? -59.661 38.002 8.003 1.00 28.11 91 GLU A CA 1
ATOM 585 C C . GLU A 1 91 ? -59.218 38.252 9.482 1.00 28.11 91 GLU A C 1
ATOM 587 O O . GLU A 1 91 ? -58.144 37.800 9.881 1.00 28.11 91 GLU A O 1
ATOM 592 N N . SER A 1 92 ? -59.976 38.993 10.311 1.00 24.88 92 SER A N 1
ATOM 593 C CA . SER A 1 92 ? -59.599 39.394 11.700 1.00 24.88 92 SER A CA 1
ATOM 594 C C . SER A 1 92 ? -60.826 39.925 12.497 1.00 24.88 92 SER A C 1
ATOM 596 O O . SER A 1 92 ? -61.878 40.011 11.860 1.00 24.88 92 SER A O 1
ATOM 598 N N . PRO A 1 93 ? -60.766 40.381 13.783 1.00 50.38 93 PRO A N 1
ATOM 599 C CA . PRO A 1 93 ? -59.663 40.413 14.770 1.00 50.38 93 PRO A CA 1
ATOM 600 C C . PRO A 1 93 ? -60.068 40.030 16.242 1.00 50.38 93 PRO A C 1
ATOM 602 O O . PRO A 1 93 ? -61.168 39.563 16.506 1.00 50.38 93 PRO A O 1
ATOM 605 N N . ASP A 1 94 ? -59.175 40.355 17.195 1.00 29.11 94 ASP A N 1
ATOM 606 C CA . ASP A 1 94 ? -59.423 40.869 18.571 1.00 29.11 94 ASP A CA 1
ATOM 607 C C . ASP A 1 94 ? -59.554 39.993 19.857 1.00 29.11 94 ASP A C 1
ATOM 609 O O . ASP A 1 94 ? -60.557 39.349 20.135 1.00 29.11 94 ASP A O 1
ATOM 613 N N . LYS A 1 95 ? -58.515 40.148 20.709 1.00 30.66 95 LYS A N 1
ATOM 614 C CA . LYS A 1 95 ? -58.475 40.544 22.149 1.00 30.66 95 LYS A CA 1
ATOM 615 C C . LYS A 1 95 ? -59.537 40.036 23.159 1.00 30.66 95 LYS A C 1
ATOM 617 O O . LYS A 1 95 ? -60.702 40.395 23.043 1.00 30.66 95 LYS A O 1
ATOM 622 N N . LEU A 1 96 ? -59.082 39.515 24.317 1.00 24.70 96 LEU A N 1
ATOM 623 C CA . LEU A 1 96 ? -58.932 40.278 25.592 1.00 24.70 96 LEU A CA 1
ATOM 624 C C . LEU A 1 96 ? -58.261 39.438 26.718 1.00 24.70 96 LEU A C 1
ATOM 626 O O . LEU A 1 96 ? -57.747 38.354 26.451 1.00 24.70 96 LEU A O 1
ATOM 630 N N . GLU A 1 97 ? -58.166 39.981 27.940 1.00 28.08 97 GLU A N 1
ATOM 631 C CA . GLU A 1 97 ? -57.273 39.547 29.038 1.00 28.08 97 GLU A CA 1
ATOM 632 C C . GLU A 1 97 ? -57.968 38.804 30.217 1.00 28.08 97 GLU A C 1
ATOM 634 O O . GLU A 1 97 ? -59.183 38.891 30.375 1.00 28.08 97 GLU A O 1
ATOM 639 N N . ALA A 1 98 ? -57.142 38.228 31.121 1.00 28.45 98 ALA A N 1
ATOM 640 C CA . ALA A 1 98 ? -57.169 38.436 32.596 1.00 28.45 98 ALA A CA 1
ATOM 641 C C . ALA A 1 98 ? -57.532 37.289 33.604 1.00 28.45 98 ALA A C 1
ATOM 643 O O . ALA A 1 98 ? -58.604 36.701 33.560 1.00 28.45 98 ALA A O 1
ATOM 644 N N . ILE A 1 99 ? -56.664 37.171 34.640 1.00 26.61 99 ILE A N 1
ATOM 645 C CA . ILE A 1 99 ? -56.949 37.082 36.111 1.00 26.61 99 ILE A CA 1
ATOM 646 C C . ILE A 1 99 ? -57.238 35.722 36.852 1.00 26.61 99 ILE A C 1
ATOM 648 O O . ILE A 1 99 ? -58.318 35.163 36.729 1.00 26.61 99 ILE A O 1
ATOM 652 N N . VAL A 1 100 ? -56.264 35.325 37.729 1.00 26.48 100 VAL A N 1
ATOM 653 C CA . VAL A 1 100 ? -56.308 34.880 39.184 1.00 26.48 100 VAL A CA 1
ATOM 654 C C . VAL A 1 100 ? -57.114 33.610 39.613 1.00 26.48 100 VAL A C 1
ATOM 656 O O . VAL A 1 100 ? -58.151 33.352 39.026 1.00 26.48 100 VAL A O 1
ATOM 659 N N . THR A 1 101 ? -56.806 32.773 40.642 1.00 25.48 101 THR A N 1
ATOM 660 C CA . THR A 1 101 ? -55.754 32.567 41.714 1.00 25.48 101 THR A CA 1
ATOM 661 C C . THR A 1 101 ? -55.051 31.181 41.549 1.00 25.48 101 THR A C 1
ATOM 663 O O . THR A 1 101 ? -55.459 30.422 40.679 1.00 25.48 101 THR A O 1
ATOM 666 N N . THR A 1 102 ? -54.010 30.690 42.266 1.00 27.34 102 THR A N 1
ATOM 667 C CA . THR A 1 102 ? -53.140 31.094 43.421 1.00 27.34 102 THR A CA 1
ATOM 668 C C . THR A 1 102 ? -53.424 30.516 44.842 1.00 27.34 102 THR A C 1
ATOM 670 O O . THR A 1 102 ? -54.137 31.144 45.619 1.00 27.34 102 THR A O 1
ATOM 673 N N . ALA A 1 103 ? -52.755 29.402 45.216 1.00 23.89 103 ALA A N 1
ATOM 674 C CA . ALA A 1 103 ? -52.385 28.914 46.580 1.00 23.89 103 ALA A CA 1
ATOM 675 C C . ALA A 1 103 ? -51.229 27.872 46.422 1.00 23.89 103 ALA A C 1
ATOM 677 O O . ALA A 1 103 ? -51.294 27.101 45.469 1.00 23.89 103 ALA A O 1
ATOM 678 N N . ALA A 1 104 ? -50.063 27.890 47.098 1.00 26.34 104 ALA A N 1
ATOM 679 C CA . ALA A 1 104 ? -49.708 27.849 48.540 1.00 26.34 104 ALA A CA 1
ATOM 680 C C . ALA A 1 104 ? -49.775 26.409 49.141 1.00 26.34 104 ALA A C 1
ATOM 682 O O . ALA A 1 104 ? -50.746 25.710 48.879 1.00 26.34 104 ALA A O 1
ATOM 683 N N . ASP A 1 105 ? -48.806 25.890 49.924 1.00 27.45 105 ASP A N 1
ATOM 684 C CA . ASP A 1 105 ? -47.614 26.521 50.543 1.00 27.45 105 ASP A CA 1
ATOM 685 C C . ASP A 1 105 ? -46.498 25.517 50.985 1.00 27.45 105 ASP A C 1
ATOM 687 O O . ASP A 1 105 ? -46.788 24.333 51.117 1.00 27.45 105 ASP A O 1
ATOM 691 N N . ALA A 1 106 ? -45.287 26.036 51.287 1.00 28.22 106 ALA A N 1
ATOM 692 C CA . ALA A 1 106 ? -44.158 25.501 52.109 1.00 28.22 106 ALA A CA 1
ATOM 693 C C . ALA A 1 106 ? -43.569 24.073 51.842 1.00 28.22 106 ALA A C 1
ATOM 695 O O . ALA A 1 106 ? -44.246 23.177 51.360 1.00 28.22 106 ALA A O 1
ATOM 696 N N . ALA A 1 107 ? -42.301 23.725 52.138 1.00 25.72 107 ALA A N 1
ATOM 697 C CA . ALA A 1 107 ? -41.123 24.397 52.735 1.00 25.72 107 ALA A CA 1
ATOM 698 C C . ALA A 1 107 ? -39.822 23.874 52.033 1.00 25.72 107 ALA A C 1
ATOM 700 O O . ALA A 1 107 ? -39.918 23.000 51.177 1.00 25.72 107 ALA A O 1
ATOM 701 N N . ASP A 1 108 ? -38.576 24.302 52.288 1.00 25.55 108 ASP A N 1
ATOM 702 C CA . ASP A 1 108 ? -37.989 25.191 53.311 1.00 25.55 108 ASP A CA 1
ATOM 703 C C . ASP A 1 108 ? -36.758 25.957 52.736 1.00 25.55 108 ASP A C 1
ATOM 705 O O . ASP A 1 108 ? -36.211 25.588 51.694 1.00 25.55 108 ASP A O 1
ATOM 709 N N . ARG A 1 109 ? -36.300 27.029 53.402 1.00 26.06 109 ARG A N 1
ATOM 710 C CA . ARG A 1 109 ? -35.091 27.813 53.070 1.00 26.06 109 ARG A CA 1
ATOM 711 C C . ARG A 1 109 ? -34.427 28.410 54.320 1.00 26.06 109 ARG A C 1
ATOM 713 O O . ARG A 1 109 ? -34.971 29.340 54.910 1.00 26.06 109 ARG A O 1
ATOM 720 N N . ARG A 1 110 ? -33.183 28.001 54.607 1.00 28.73 110 ARG A N 1
ATOM 721 C CA . ARG A 1 110 ? -32.156 28.692 55.431 1.00 28.73 110 ARG A CA 1
ATOM 722 C C . ARG A 1 110 ? -30.792 28.019 55.175 1.00 28.73 110 ARG A C 1
ATOM 724 O O . ARG A 1 110 ? -30.767 26.822 54.926 1.00 28.73 110 ARG A O 1
ATOM 731 N N . ALA A 1 111 ? -29.642 28.693 55.217 1.00 25.14 111 ALA A N 1
ATOM 732 C CA . ALA A 1 111 ? -29.371 30.129 55.335 1.00 25.14 111 ALA A CA 1
ATOM 733 C C . ALA A 1 111 ? -28.006 30.469 54.701 1.00 25.14 111 ALA A C 1
ATOM 735 O O . ALA A 1 111 ? -27.138 29.603 54.610 1.00 25.14 111 ALA A O 1
ATOM 736 N N . LEU A 1 112 ? -27.810 31.735 54.325 1.00 26.88 112 LEU A N 1
ATOM 737 C CA . LEU A 1 112 ? -26.507 32.362 54.073 1.00 26.88 112 LEU A CA 1
ATOM 738 C C . LEU A 1 112 ? -26.657 33.895 54.183 1.00 26.88 112 LEU A C 1
ATOM 740 O O . LEU A 1 112 ? -27.780 34.391 54.260 1.00 26.88 112 LEU A O 1
ATOM 744 N N . ASP A 1 113 ? -25.524 34.596 54.216 1.00 27.38 113 ASP A N 1
ATOM 745 C CA . ASP A 1 113 ? -25.348 36.056 54.292 1.00 27.38 113 ASP A CA 1
ATOM 746 C C . ASP A 1 113 ? -25.880 36.791 55.539 1.00 27.38 113 ASP A C 1
ATOM 748 O O . ASP A 1 113 ? -27.005 37.289 55.588 1.00 27.38 113 ASP A O 1
ATOM 752 N N . ALA A 1 114 ? -24.979 37.000 56.509 1.00 27.62 114 ALA A N 1
ATOM 753 C CA . ALA A 1 114 ? -24.994 38.170 57.388 1.00 27.62 114 ALA A CA 1
ATOM 754 C C . ALA A 1 114 ? -23.580 38.512 57.911 1.00 27.62 114 ALA A C 1
ATOM 756 O O . ALA A 1 114 ? -22.781 37.619 58.181 1.00 27.62 114 ALA A O 1
ATOM 757 N N . VAL A 1 115 ? -23.352 39.811 58.155 1.00 27.80 115 VAL A N 1
ATOM 758 C CA . VAL A 1 115 ? -22.192 40.443 58.830 1.00 27.80 115 VAL A CA 1
ATOM 759 C C . VAL A 1 115 ? -20.888 40.579 58.022 1.00 27.80 115 VAL A C 1
ATOM 761 O O . VAL A 1 115 ? -20.335 39.634 57.471 1.00 27.80 115 VAL A O 1
ATOM 764 N N . SER A 1 116 ? -20.362 41.809 58.025 1.00 27.94 116 SER A N 1
ATOM 765 C CA . SER A 1 116 ? -19.043 42.211 57.527 1.00 27.94 116 SER A CA 1
ATOM 766 C C . SER A 1 116 ? -18.503 43.381 58.374 1.00 27.94 116 SER A C 1
ATOM 768 O O . SER A 1 116 ? -19.270 44.026 59.085 1.00 27.94 116 SER A O 1
ATOM 770 N N . ALA A 1 117 ? -17.203 43.668 58.239 1.00 27.97 117 ALA A N 1
ATOM 771 C CA . ALA A 1 117 ? -16.462 44.840 58.734 1.00 27.97 117 ALA A CA 1
ATOM 772 C C . ALA A 1 117 ? -16.252 45.030 60.261 1.00 27.97 117 ALA A C 1
ATOM 774 O O . ALA A 1 117 ? -17.109 45.519 60.991 1.00 27.97 117 ALA A O 1
ATOM 775 N N . THR A 1 118 ? -15.004 44.834 60.709 1.00 28.33 118 THR A N 1
ATOM 776 C CA . THR A 1 118 ? -14.271 45.768 61.604 1.00 28.33 118 THR A CA 1
ATOM 777 C C . THR A 1 118 ? -12.758 45.485 61.540 1.00 28.33 118 THR A C 1
ATOM 779 O O . THR A 1 118 ? -12.358 44.356 61.266 1.00 28.33 118 THR A O 1
ATOM 782 N N . ALA A 1 119 ? -11.913 46.510 61.715 1.00 29.31 119 ALA A N 1
ATOM 783 C CA . ALA A 1 119 ? -10.438 46.463 61.610 1.00 29.31 119 ALA A CA 1
ATOM 784 C C . ALA A 1 119 ? -9.824 47.780 62.163 1.00 29.31 119 ALA A C 1
ATOM 786 O O . ALA A 1 119 ? -10.603 48.710 62.392 1.00 29.31 119 ALA A O 1
ATOM 787 N N . PRO A 1 120 ? -8.483 47.965 62.283 1.00 55.78 120 PRO A N 1
ATOM 788 C CA . PRO A 1 120 ? -7.341 47.032 62.178 1.00 55.78 120 PRO A CA 1
ATOM 789 C C . PRO A 1 120 ? -6.607 46.955 63.572 1.00 55.78 120 PRO A C 1
ATOM 791 O O . PRO A 1 120 ? -7.373 47.009 64.534 1.00 55.78 120 PRO A O 1
ATOM 794 N N . PRO A 1 121 ? -5.258 46.808 63.806 1.00 48.72 121 PRO A N 1
ATOM 795 C CA . PRO A 1 121 ? -4.064 47.242 63.036 1.00 48.72 121 PRO A CA 1
ATOM 796 C C . PRO A 1 121 ? -2.907 46.214 62.822 1.00 48.72 121 PRO A C 1
ATOM 798 O O . PRO A 1 121 ? -2.726 45.281 63.590 1.00 48.72 121 PRO A O 1
ATOM 801 N N . GLN A 1 122 ? -2.048 46.516 61.830 1.00 28.38 122 GLN A N 1
ATOM 802 C CA . GLN A 1 122 ? -0.618 46.133 61.666 1.00 28.38 122 GLN A CA 1
ATOM 803 C C . GLN A 1 122 ? -0.187 44.640 61.565 1.00 28.38 122 GLN A C 1
ATOM 805 O O . GLN A 1 122 ? -0.289 43.864 62.505 1.00 28.38 122 GLN A O 1
ATOM 810 N N . GLY A 1 123 ? 0.472 44.293 60.445 1.00 26.58 123 GLY A N 1
ATOM 811 C CA . GLY A 1 123 ? 1.225 43.039 60.238 1.00 26.58 123 GLY A CA 1
ATOM 812 C C . GLY A 1 123 ? 1.608 42.837 58.759 1.00 26.58 123 GLY A C 1
ATOM 813 O O . GLY A 1 123 ? 0.733 42.820 57.902 1.00 26.58 123 GLY A O 1
ATOM 814 N N . GLN A 1 124 ? 2.902 42.769 58.425 1.00 27.84 124 GLN A N 1
ATOM 815 C CA . GLN A 1 124 ? 3.396 42.872 57.036 1.00 27.84 124 GLN A CA 1
ATOM 816 C C . GLN A 1 124 ? 3.416 41.547 56.237 1.00 27.84 124 GLN A C 1
ATOM 818 O O . GLN A 1 124 ? 3.785 40.509 56.766 1.00 27.84 124 GLN A O 1
ATOM 823 N N . SER A 1 125 ? 3.226 41.675 54.914 1.00 29.52 125 SER A N 1
ATOM 824 C CA . SER A 1 125 ? 3.936 40.937 53.842 1.00 29.52 125 SER A CA 1
ATOM 825 C C . SER A 1 125 ? 3.788 39.404 53.702 1.00 29.52 125 SER A C 1
ATOM 827 O O . SER A 1 125 ? 4.477 38.636 54.366 1.00 29.52 125 SER A O 1
ATOM 829 N N . GLY A 1 126 ? 3.084 38.970 52.647 1.00 28.27 126 GLY A N 1
ATOM 830 C CA . GLY A 1 126 ? 3.224 37.631 52.045 1.00 28.27 126 GLY A CA 1
ATOM 831 C C . GLY A 1 126 ? 2.238 37.403 50.890 1.00 28.27 126 GLY A C 1
ATOM 832 O O . GLY A 1 126 ? 1.032 37.473 51.104 1.00 28.27 126 GLY A O 1
ATOM 833 N N . THR A 1 127 ? 2.714 37.172 49.660 1.00 28.92 127 THR A N 1
ATOM 834 C CA . THR A 1 127 ? 1.861 37.047 48.457 1.00 28.92 127 THR A CA 1
ATOM 835 C C . THR A 1 127 ? 1.651 35.602 47.994 1.00 28.92 127 THR A C 1
ATOM 837 O O . THR A 1 127 ? 2.574 34.792 47.992 1.00 28.92 127 THR A O 1
ATOM 840 N N . ASN A 1 128 ? 0.428 35.307 47.536 1.00 30.39 128 ASN A N 1
ATOM 841 C CA . ASN A 1 128 ? -0.002 34.015 46.979 1.00 30.39 128 ASN A CA 1
ATOM 842 C C . ASN A 1 128 ? 0.914 33.467 45.870 1.00 30.39 128 ASN A C 1
ATOM 844 O O . ASN A 1 128 ? 1.305 34.220 44.976 1.00 30.39 128 ASN A O 1
ATOM 848 N N . ASN A 1 129 ? 1.089 32.136 45.818 1.00 28.34 129 ASN A N 1
ATOM 849 C CA . ASN A 1 129 ? 1.310 31.429 44.542 1.00 28.34 129 ASN A CA 1
ATOM 850 C C . ASN A 1 129 ? 0.917 29.928 44.499 1.00 28.34 129 ASN A C 1
ATOM 852 O O . ASN A 1 129 ? 1.264 29.232 43.543 1.00 28.34 129 ASN A O 1
ATOM 856 N N . ASP A 1 130 ? 0.138 29.419 45.460 1.00 34.91 130 ASP A N 1
ATOM 857 C CA . ASP A 1 130 ? -0.359 28.032 45.445 1.00 34.91 130 ASP A CA 1
ATOM 858 C C . ASP A 1 130 ? -1.664 27.882 44.646 1.00 34.91 130 ASP A C 1
ATOM 860 O O . ASP A 1 130 ? -2.762 27.810 45.197 1.00 34.91 130 ASP A O 1
ATOM 864 N N . THR A 1 131 ? -1.576 27.873 43.309 1.00 35.62 131 THR A N 1
ATOM 865 C CA . THR A 1 131 ? -2.743 27.533 42.454 1.00 35.62 131 THR A CA 1
ATOM 866 C C . THR A 1 131 ? -2.412 26.986 41.054 1.00 35.62 131 THR A C 1
ATOM 868 O O . THR A 1 131 ? -3.293 26.929 40.199 1.00 35.62 131 THR A O 1
ATOM 871 N N . LYS A 1 132 ? -1.162 26.575 40.770 1.00 30.67 132 LYS A N 1
ATOM 872 C CA . LYS A 1 132 ? -0.752 26.118 39.415 1.00 30.67 132 LYS A CA 1
ATOM 873 C C . LYS A 1 132 ? -0.166 24.703 39.292 1.00 30.67 132 LYS A C 1
ATOM 875 O O . LYS A 1 132 ? -0.009 24.232 38.171 1.00 30.67 132 LYS A O 1
ATOM 880 N N . ASN A 1 133 ? 0.049 23.979 40.392 1.00 31.64 133 ASN A N 1
ATOM 881 C CA . ASN A 1 133 ? 0.612 22.614 40.366 1.00 31.64 133 ASN A CA 1
ATOM 882 C C . ASN A 1 133 ? -0.432 21.470 40.356 1.00 31.64 133 ASN A C 1
ATOM 884 O O . ASN A 1 133 ? -0.059 20.307 40.485 1.00 31.64 133 ASN A O 1
ATOM 888 N N . LEU A 1 134 ? -1.730 21.762 40.178 1.00 31.20 134 LEU A N 1
ATOM 889 C CA . LEU A 1 134 ? -2.820 20.769 40.301 1.00 31.20 134 LEU A CA 1
ATOM 890 C C . LEU A 1 134 ? -3.406 20.256 38.964 1.00 31.20 134 LEU A C 1
ATOM 892 O O . LEU A 1 134 ? -4.407 19.543 38.958 1.00 31.20 134 LEU A O 1
ATOM 896 N N . VAL A 1 135 ? -2.812 20.615 37.818 1.00 34.66 135 VAL A N 1
ATOM 897 C CA . VAL A 1 135 ? -3.359 20.273 36.485 1.00 34.66 135 VAL A CA 1
ATOM 898 C C . VAL A 1 135 ? -2.571 19.149 35.798 1.00 34.66 135 VAL A C 1
ATOM 900 O O . VAL A 1 135 ? -3.169 18.178 35.336 1.00 34.66 135 VAL A O 1
ATOM 903 N N . ASN A 1 136 ? -1.235 19.214 35.790 1.00 30.64 136 ASN A N 1
ATOM 904 C CA . ASN A 1 136 ? -0.402 18.277 35.016 1.00 30.64 136 ASN A CA 1
ATOM 905 C C . ASN A 1 136 ? -0.236 16.881 35.652 1.00 30.64 136 ASN A C 1
ATOM 907 O O . ASN A 1 136 ? 0.223 15.957 34.986 1.00 30.64 136 ASN A O 1
ATOM 911 N N . THR A 1 137 ? -0.630 16.696 36.914 1.00 29.88 137 THR A N 1
ATOM 912 C CA . THR A 1 137 ? -0.589 15.392 37.612 1.00 29.88 137 THR A CA 1
ATOM 913 C C . THR A 1 137 ? -1.866 14.564 37.374 1.00 29.88 137 THR A C 1
ATOM 915 O O . THR A 1 137 ? -1.889 13.349 37.572 1.00 29.88 137 THR A O 1
ATOM 918 N N . THR A 1 138 ? -2.941 15.215 36.925 1.00 31.34 138 THR A N 1
ATOM 919 C CA . THR A 1 138 ? -4.326 14.707 36.970 1.00 31.34 138 THR A CA 1
ATOM 920 C C . THR A 1 138 ? -4.709 13.855 35.745 1.00 31.34 138 THR A C 1
ATOM 922 O O . THR A 1 138 ? -5.677 13.090 35.777 1.00 31.34 138 THR A O 1
ATOM 925 N N . THR A 1 139 ? -3.934 13.931 34.661 1.00 35.56 139 THR A N 1
ATOM 926 C CA . THR A 1 139 ? -4.160 13.199 33.400 1.00 35.56 139 THR A CA 1
ATOM 927 C C . THR A 1 139 ? -3.745 11.731 33.492 1.00 35.56 139 THR A C 1
ATOM 929 O O . THR A 1 139 ? -4.581 10.852 33.273 1.00 35.56 139 THR A O 1
ATOM 932 N N . ASN A 1 140 ? -2.511 11.450 33.932 1.00 30.48 140 ASN A N 1
ATOM 933 C CA . ASN A 1 140 ? -2.077 10.093 34.299 1.00 30.48 140 ASN A CA 1
ATOM 934 C C . ASN A 1 140 ? -3.073 9.464 35.282 1.00 30.48 140 ASN A C 1
ATOM 936 O O . ASN A 1 140 ? -3.548 8.349 35.070 1.00 30.48 140 ASN A O 1
ATOM 940 N N . LEU A 1 141 ? -3.465 10.235 36.301 1.00 32.69 141 LEU A N 1
ATOM 941 C CA . LEU A 1 141 ? -4.434 9.817 37.305 1.00 32.69 141 LEU A CA 1
ATOM 942 C C . LEU A 1 141 ? -5.841 9.539 36.767 1.00 32.69 141 LEU A C 1
ATOM 944 O O . LEU A 1 141 ? -6.558 8.849 37.469 1.00 32.69 141 LEU A O 1
ATOM 948 N N . THR A 1 142 ? -6.279 9.991 35.583 1.00 32.81 142 THR A N 1
ATOM 949 C CA . THR A 1 142 ? -7.670 9.755 35.122 1.00 32.81 142 THR A CA 1
ATOM 950 C C . THR A 1 142 ? -7.843 8.558 34.190 1.00 32.81 142 THR A C 1
ATOM 952 O O . THR A 1 142 ? -8.830 7.837 34.331 1.00 32.81 142 THR A O 1
ATOM 955 N N . ALA A 1 143 ? -6.891 8.284 33.293 1.00 33.44 143 ALA A N 1
ATOM 956 C CA . ALA A 1 143 ? -6.865 7.003 32.575 1.00 33.44 143 ALA A CA 1
ATOM 957 C C . ALA A 1 143 ? -6.513 5.857 33.537 1.00 33.44 143 ALA A C 1
ATOM 959 O O . ALA A 1 143 ? -7.158 4.806 33.511 1.00 33.44 143 ALA A O 1
ATOM 960 N N . GLN A 1 144 ? -5.583 6.106 34.473 1.00 32.34 144 GLN A N 1
ATOM 961 C CA . GLN A 1 144 ? -5.413 5.223 35.618 1.00 32.34 144 GLN A CA 1
ATOM 962 C C . GLN A 1 144 ? -6.701 5.168 36.442 1.00 32.34 144 GLN A C 1
ATOM 964 O O . GLN A 1 144 ? -7.165 4.062 36.628 1.00 32.34 144 GLN A O 1
ATOM 969 N N . SER A 1 145 ? -7.354 6.272 36.838 1.00 33.09 145 SER A N 1
ATOM 970 C CA . SER A 1 145 ? -8.594 6.230 37.649 1.00 33.09 145 SER A CA 1
ATOM 971 C C . SER A 1 145 ? -9.709 5.378 37.044 1.00 33.09 145 SER A C 1
ATOM 973 O O . SER A 1 145 ? -10.399 4.731 37.806 1.00 33.09 145 SER A O 1
ATOM 975 N N . SER A 1 146 ? -9.870 5.250 35.723 1.00 36.78 146 SER A N 1
ATOM 976 C CA . SER A 1 146 ? -10.855 4.293 35.178 1.00 36.78 146 SER A CA 1
ATOM 977 C C . SER A 1 146 ? -10.436 2.829 35.406 1.00 36.78 146 SER A C 1
ATOM 979 O O . SER A 1 146 ? -11.165 2.062 36.036 1.00 36.78 146 SER A O 1
ATOM 981 N N . ALA A 1 147 ? -9.221 2.446 34.998 1.00 37.78 147 ALA A N 1
ATOM 982 C CA . ALA A 1 147 ? -8.693 1.093 35.221 1.00 37.78 147 ALA A CA 1
ATOM 983 C C . ALA A 1 147 ? -8.387 0.792 36.707 1.00 37.78 147 ALA A C 1
ATOM 985 O O . ALA A 1 147 ? -8.271 -0.363 37.113 1.00 37.78 147 ALA A O 1
ATOM 986 N N . MET A 1 148 ? -8.244 1.834 37.522 1.00 36.97 148 MET A N 1
ATOM 987 C CA . MET A 1 148 ? -8.014 1.828 38.962 1.00 36.97 148 MET A CA 1
ATOM 988 C C . MET A 1 148 ? -9.332 1.904 39.725 1.00 36.97 148 MET A C 1
ATOM 990 O O . MET A 1 148 ? -9.363 1.358 40.810 1.00 36.97 148 MET A O 1
ATOM 994 N N . LEU A 1 149 ? -10.424 2.447 39.171 1.00 39.44 149 LEU A N 1
ATOM 995 C CA . LEU A 1 149 ? -11.787 2.196 39.647 1.00 39.44 149 LEU A CA 1
ATOM 996 C C . LEU A 1 149 ? -12.065 0.716 39.463 1.00 39.44 149 LEU A C 1
ATOM 998 O O . LEU A 1 149 ? -12.296 0.049 40.456 1.00 39.44 149 LEU A O 1
ATOM 1002 N N . ALA A 1 150 ? -11.910 0.178 38.249 1.00 44.78 150 ALA A N 1
ATOM 1003 C CA . ALA A 1 150 ? -12.099 -1.249 38.000 1.00 44.78 150 ALA A CA 1
ATOM 1004 C C . ALA A 1 150 ? -11.244 -2.109 38.955 1.00 44.78 150 ALA A C 1
ATOM 1006 O O . ALA A 1 150 ? -11.769 -3.010 39.601 1.00 44.78 150 ALA A O 1
ATOM 1007 N N . LYS A 1 151 ? -9.957 -1.775 39.154 1.00 47.16 151 LYS A N 1
ATOM 1008 C CA . LYS A 1 151 ? -9.087 -2.462 40.132 1.00 47.16 151 LYS A CA 1
ATOM 1009 C C . LYS A 1 151 ? -9.397 -2.155 41.604 1.00 47.16 151 LYS A C 1
ATOM 1011 O O . LYS A 1 151 ? -9.092 -2.998 42.436 1.00 47.16 151 LYS A O 1
ATOM 1016 N N . LEU A 1 152 ? -9.970 -1.007 41.972 1.00 42.50 152 LEU A N 1
ATOM 1017 C CA . LEU A 1 152 ? -10.376 -0.678 43.352 1.00 42.50 152 LEU A CA 1
ATOM 1018 C C . LEU A 1 152 ? -11.711 -1.325 43.700 1.00 42.50 152 LEU A C 1
ATOM 1020 O O . LEU A 1 152 ? -11.853 -1.829 44.803 1.00 42.50 152 LEU A O 1
ATOM 1024 N N . GLN A 1 153 ? -12.654 -1.363 42.764 1.00 51.31 153 GLN A N 1
ATOM 1025 C CA . GLN A 1 153 ? -13.906 -2.106 42.845 1.00 51.31 153 GLN A CA 1
ATOM 1026 C C . GLN A 1 153 ? -13.600 -3.604 42.913 1.00 51.31 153 GLN A C 1
ATOM 1028 O O . GLN A 1 153 ? -14.049 -4.263 43.842 1.00 51.31 153 GLN A O 1
ATOM 1033 N N . GLN A 1 154 ? -12.724 -4.119 42.041 1.00 54.53 154 GLN A N 1
ATOM 1034 C CA . GLN A 1 154 ? -12.192 -5.482 42.135 1.00 54.53 154 GLN A CA 1
ATOM 1035 C C . GLN A 1 154 ? -11.486 -5.721 43.476 1.00 54.53 154 GLN A C 1
ATOM 1037 O O . GLN A 1 154 ? -11.770 -6.716 44.125 1.00 54.53 154 GLN A O 1
ATOM 1042 N N . LYS A 1 155 ? -10.615 -4.816 43.947 1.00 56.34 155 LYS A N 1
ATOM 1043 C CA . LYS A 1 155 ? -9.908 -4.974 45.230 1.00 56.34 155 LYS A CA 1
ATOM 1044 C C . LYS A 1 155 ? -10.844 -4.880 46.440 1.00 56.34 155 LYS A C 1
ATOM 1046 O O . LYS A 1 155 ? -10.621 -5.597 47.404 1.00 56.34 155 LYS A O 1
ATOM 1051 N N . ARG A 1 156 ? -11.893 -4.053 46.406 1.00 58.38 156 ARG A N 1
ATOM 1052 C CA . ARG A 1 156 ? -12.924 -3.968 47.457 1.00 58.38 156 ARG A CA 1
ATOM 1053 C C . ARG A 1 156 ? -13.842 -5.184 47.447 1.00 58.38 156 ARG A C 1
ATOM 1055 O O . ARG A 1 156 ? -14.087 -5.733 48.511 1.00 58.38 156 ARG A O 1
ATOM 1062 N N . ALA A 1 157 ? -14.263 -5.656 46.274 1.00 54.38 157 ALA A N 1
ATOM 1063 C CA . ALA A 1 157 ? -14.989 -6.916 46.127 1.00 54.38 157 ALA A CA 1
ATOM 1064 C C . ALA A 1 157 ? -14.133 -8.110 46.581 1.00 54.38 157 ALA A C 1
ATOM 1066 O O . ALA A 1 157 ? -14.632 -8.974 47.286 1.00 54.38 157 ALA A O 1
ATOM 1067 N N . MET A 1 158 ? -12.830 -8.122 46.271 1.00 56.75 158 MET A N 1
ATOM 1068 C CA . MET A 1 158 ? -11.879 -9.098 46.811 1.00 56.75 158 MET A CA 1
ATOM 1069 C C . MET A 1 158 ? -11.711 -8.972 48.328 1.00 56.75 158 MET A C 1
ATOM 1071 O O . MET A 1 158 ? -11.583 -9.997 48.980 1.00 56.75 158 MET A O 1
ATOM 1075 N N . VAL A 1 159 ? -11.717 -7.764 48.905 1.00 59.53 159 VAL A N 1
ATOM 1076 C CA . VAL A 1 159 ? -11.662 -7.578 50.366 1.00 59.53 159 VAL A CA 1
ATOM 1077 C C . VAL A 1 159 ? -12.945 -8.091 51.024 1.00 59.53 159 VAL A C 1
ATOM 1079 O O . VAL A 1 159 ? -12.852 -8.902 51.939 1.00 59.53 159 VAL A O 1
ATOM 1082 N N . ALA A 1 160 ? -14.124 -7.714 50.524 1.00 56.00 160 ALA A N 1
ATOM 1083 C CA . ALA A 1 160 ? -15.410 -8.214 51.012 1.00 56.00 160 ALA A CA 1
ATOM 1084 C C . ALA A 1 160 ? -15.510 -9.745 50.891 1.00 56.00 160 ALA A C 1
ATOM 1086 O O . ALA A 1 160 ? -15.820 -10.421 51.866 1.00 56.00 160 ALA A O 1
ATOM 1087 N N . ALA A 1 161 ? -15.140 -10.309 49.738 1.00 57.44 161 ALA A N 1
ATOM 1088 C CA . ALA A 1 161 ? -15.061 -11.753 49.546 1.00 57.44 161 ALA A CA 1
ATOM 1089 C C . ALA A 1 161 ? -14.018 -12.411 50.469 1.00 57.44 161 ALA A C 1
ATOM 1091 O O . ALA A 1 161 ? -14.274 -13.472 51.021 1.00 57.44 161 ALA A O 1
ATOM 1092 N N . SER A 1 162 ? -12.865 -11.775 50.710 1.00 55.72 162 SER A N 1
ATOM 1093 C CA . SER A 1 162 ? -11.857 -12.301 51.643 1.00 55.72 162 SER A CA 1
ATOM 1094 C C . SER A 1 162 ? -12.298 -12.269 53.104 1.00 55.72 162 SER A C 1
ATOM 1096 O O . SER A 1 162 ? -11.799 -13.078 53.872 1.00 55.72 162 SER A O 1
ATOM 1098 N N . LEU A 1 163 ? -13.239 -11.391 53.474 1.00 58.16 163 LEU A N 1
ATOM 1099 C CA . LEU A 1 163 ? -13.878 -11.386 54.793 1.00 58.16 163 LEU A CA 1
ATOM 1100 C C . LEU A 1 163 ? -14.928 -12.505 54.907 1.00 58.16 163 LEU A C 1
ATOM 1102 O O . LEU A 1 163 ? -14.987 -13.162 55.939 1.00 58.16 163 LEU A O 1
ATOM 1106 N N . LEU A 1 164 ? -15.681 -12.787 53.835 1.00 56.66 164 LEU A N 1
ATOM 1107 C CA . LEU A 1 164 ? -16.632 -13.913 53.762 1.00 56.66 164 LEU A CA 1
ATOM 1108 C C . LEU A 1 164 ? -15.953 -15.300 53.750 1.00 56.66 164 LEU A C 1
ATOM 1110 O O . LEU A 1 164 ? -16.596 -16.304 54.031 1.00 56.66 164 LEU A O 1
ATOM 1114 N N . VAL A 1 165 ? -14.662 -15.381 53.418 1.00 55.78 165 VAL A N 1
ATOM 1115 C CA . VAL A 1 165 ? -13.916 -16.652 53.283 1.00 55.78 165 VAL A CA 1
ATOM 1116 C C . VAL A 1 165 ? -13.297 -17.148 54.605 1.00 55.78 165 VAL A C 1
ATOM 1118 O O . VAL A 1 165 ? -12.847 -18.293 54.667 1.00 55.78 165 VAL A O 1
ATOM 1121 N N . ILE A 1 166 ? -13.291 -16.333 55.668 1.00 52.91 166 ILE A N 1
ATOM 1122 C CA . ILE A 1 166 ? -12.469 -16.559 56.878 1.00 52.91 166 ILE A CA 1
ATOM 1123 C C . ILE A 1 166 ? -12.844 -17.828 57.671 1.00 52.91 166 ILE A C 1
ATOM 1125 O O . ILE A 1 166 ? -11.955 -18.412 58.288 1.00 52.91 166 ILE A O 1
ATOM 1129 N N . GLU A 1 167 ? -14.098 -18.295 57.621 1.00 61.06 167 GLU A N 1
ATOM 1130 C CA . GLU A 1 167 ? -14.584 -19.409 58.469 1.00 61.06 167 GLU A CA 1
ATOM 1131 C C . GLU A 1 167 ? -15.116 -20.638 57.692 1.00 61.06 167 GLU A C 1
ATOM 1133 O O . GLU A 1 167 ? -15.624 -21.583 58.290 1.00 61.06 167 GLU A O 1
ATOM 1138 N N . SER A 1 168 ? -14.954 -20.676 56.362 1.00 66.12 168 SER A N 1
ATOM 1139 C CA . SER A 1 168 ? -15.420 -21.794 55.511 1.00 66.12 168 SER A CA 1
ATOM 1140 C C . SER A 1 168 ? -14.706 -23.131 55.784 1.00 66.12 168 SER A C 1
ATOM 1142 O O . SER A 1 168 ? -13.478 -23.183 55.902 1.00 66.12 168 SER A O 1
ATOM 1144 N N . THR A 1 169 ? -15.445 -24.249 55.803 1.00 78.00 169 THR A N 1
ATOM 1145 C CA . THR A 1 169 ? -14.841 -25.590 55.902 1.00 78.00 169 THR A CA 1
ATOM 1146 C C . THR A 1 169 ? -14.253 -26.059 54.562 1.00 78.00 169 THR A C 1
ATOM 1148 O O . THR A 1 169 ? -14.577 -25.548 53.488 1.00 78.00 169 THR A O 1
ATOM 1151 N N . MET A 1 170 ? -13.412 -27.100 54.590 1.00 77.50 170 MET A N 1
ATOM 1152 C CA . MET A 1 170 ? -12.892 -27.748 53.369 1.00 77.50 170 MET A CA 1
ATOM 1153 C C . MET A 1 170 ? -14.012 -28.289 52.456 1.00 77.50 170 MET A C 1
ATOM 1155 O O . MET A 1 170 ? -13.870 -28.295 51.233 1.00 77.50 170 MET A O 1
ATOM 1159 N N . SER A 1 171 ? -15.135 -28.714 53.040 1.00 77.94 171 SER A N 1
ATOM 1160 C CA . SER A 1 171 ? -16.358 -29.119 52.334 1.00 77.94 171 SER A CA 1
ATOM 1161 C C . SER A 1 171 ? -17.002 -27.945 51.590 1.00 77.94 171 SER A C 1
ATOM 1163 O O . SER A 1 171 ? -17.311 -28.069 50.404 1.00 77.94 171 SER A O 1
ATOM 1165 N N . ASP A 1 172 ? -17.125 -26.792 52.250 1.00 83.75 172 ASP A N 1
ATOM 1166 C CA . ASP A 1 172 ? -17.720 -25.576 51.681 1.00 83.75 172 ASP A CA 1
ATOM 1167 C C . ASP A 1 172 ? -16.897 -25.046 50.500 1.00 83.75 172 ASP A C 1
ATOM 1169 O O . ASP A 1 172 ? -17.441 -24.714 49.446 1.00 83.75 172 ASP A O 1
ATOM 1173 N N . GLN A 1 173 ? -15.566 -25.049 50.630 1.00 84.31 173 GLN A N 1
ATOM 1174 C CA . GLN A 1 173 ? -14.652 -24.658 49.550 1.00 84.31 173 GLN A CA 1
ATOM 1175 C C . GLN A 1 173 ? -14.755 -25.593 48.334 1.00 84.31 173 GLN A C 1
ATOM 1177 O O . GLN A 1 173 ? -14.694 -25.131 47.192 1.00 84.31 173 GLN A O 1
ATOM 1182 N N . SER A 1 174 ? -14.961 -26.895 48.561 1.00 87.19 174 SER A N 1
ATOM 1183 C CA . SER A 1 174 ? -15.206 -27.872 47.493 1.00 87.19 174 SER A CA 1
ATOM 1184 C C . SER A 1 174 ? -16.526 -27.593 46.762 1.00 87.19 174 SER A C 1
ATOM 1186 O O . SER A 1 174 ? -16.556 -27.559 45.529 1.00 87.19 174 SER A O 1
ATOM 1188 N N . LEU A 1 175 ? -17.602 -27.303 47.505 1.00 89.44 175 LEU A N 1
ATOM 1189 C CA . LEU A 1 175 ? -18.906 -26.960 46.931 1.00 89.44 175 LEU A CA 1
ATOM 1190 C C . LEU A 1 175 ? -18.865 -25.656 46.125 1.00 89.44 175 LEU A C 1
ATOM 1192 O O . LEU A 1 175 ? -19.383 -25.610 45.010 1.00 89.44 175 LEU A O 1
ATOM 1196 N N . VAL A 1 176 ? -18.225 -24.610 46.654 1.00 89.81 176 VAL A N 1
ATOM 1197 C CA . VAL A 1 176 ? -18.016 -23.341 45.938 1.00 89.81 176 VAL A CA 1
ATOM 1198 C C . VAL A 1 176 ? -17.215 -23.580 44.652 1.00 89.81 176 VAL A C 1
ATOM 1200 O O . VAL A 1 176 ? -17.581 -23.066 43.594 1.00 89.81 176 VAL A O 1
ATOM 1203 N N . GLY A 1 177 ? -16.174 -24.418 44.695 1.00 88.75 177 GLY A N 1
ATOM 1204 C CA . GLY A 1 177 ? -15.404 -24.810 43.511 1.00 88.75 177 GLY A CA 1
ATOM 1205 C C . GLY A 1 177 ? -16.240 -25.523 42.440 1.00 88.75 177 GLY A C 1
ATOM 1206 O O . GLY A 1 177 ? -16.145 -25.183 41.257 1.00 88.75 177 GLY A O 1
ATOM 1207 N N . ASP A 1 178 ? -17.086 -26.474 42.840 1.00 90.62 178 ASP A N 1
ATOM 1208 C CA . ASP A 1 178 ? -18.006 -27.200 41.953 1.00 90.62 178 ASP A CA 1
ATOM 1209 C C . ASP A 1 178 ? -19.091 -26.277 41.364 1.00 90.62 178 ASP A C 1
ATOM 1211 O O . ASP A 1 178 ? -19.301 -26.263 40.148 1.00 90.62 178 ASP A O 1
ATOM 1215 N N . PHE A 1 179 ? -19.710 -25.424 42.188 1.00 93.69 179 PHE A N 1
ATOM 1216 C CA . PHE A 1 179 ? -20.661 -24.399 41.747 1.00 93.69 179 PHE A CA 1
ATOM 1217 C C . PHE A 1 179 ? -20.049 -23.456 40.704 1.00 93.69 179 PHE A C 1
ATOM 1219 O O . PHE A 1 179 ? -20.636 -23.276 39.636 1.00 93.69 179 PHE A O 1
ATOM 1226 N N . VAL A 1 180 ? -18.865 -22.885 40.958 1.00 90.19 180 VAL A N 1
ATOM 1227 C CA . VAL A 1 180 ? -18.235 -21.967 39.995 1.00 90.19 180 VAL A CA 1
ATOM 1228 C C . VAL A 1 180 ? -17.841 -22.704 38.712 1.00 90.19 180 VAL A C 1
ATOM 1230 O O . VAL A 1 180 ? -18.054 -22.179 37.619 1.00 90.19 180 VAL A O 1
ATOM 1233 N N . THR A 1 181 ? -17.341 -23.938 38.814 1.00 91.38 181 THR A N 1
ATOM 1234 C CA . THR A 1 181 ? -17.024 -24.774 37.642 1.00 91.38 181 THR A CA 1
ATOM 1235 C C . THR A 1 181 ? -18.269 -25.021 36.783 1.00 91.38 181 THR A C 1
ATOM 1237 O O . THR A 1 181 ? -18.212 -24.890 35.559 1.00 91.38 181 THR A O 1
ATOM 1240 N N . LYS A 1 182 ? -19.419 -25.294 37.412 1.00 93.69 182 LYS A N 1
ATOM 1241 C CA . LYS A 1 182 ? -20.712 -25.448 36.731 1.00 93.69 182 LYS A CA 1
ATOM 1242 C C . LYS A 1 182 ? -21.225 -24.134 36.146 1.00 93.69 182 LYS A C 1
ATOM 1244 O O . LYS A 1 182 ? -21.646 -24.125 34.995 1.00 93.69 182 LYS A O 1
ATOM 1249 N N . ALA A 1 183 ? -21.141 -23.017 36.867 1.00 90.50 183 ALA A N 1
ATOM 1250 C CA . ALA A 1 183 ? -21.573 -21.709 36.368 1.00 90.50 183 ALA A CA 1
ATOM 1251 C C . ALA A 1 183 ? -20.797 -21.291 35.105 1.00 90.50 183 ALA A C 1
ATOM 1253 O O . ALA A 1 183 ? -21.399 -20.838 34.132 1.00 90.50 183 ALA A O 1
ATOM 1254 N N . VAL A 1 184 ? -19.479 -21.523 35.081 1.00 87.94 184 VAL A N 1
ATOM 1255 C CA . VAL A 1 184 ? -18.618 -21.286 33.907 1.00 87.94 184 VAL A CA 1
ATOM 1256 C C . VAL A 1 184 ? -18.966 -22.214 32.730 1.00 87.94 184 VAL A C 1
ATOM 1258 O O . VAL A 1 184 ? -18.799 -21.816 31.580 1.00 87.94 184 VAL A O 1
ATOM 1261 N N . ALA A 1 185 ? -19.477 -23.423 32.985 1.00 89.62 185 ALA A N 1
ATOM 1262 C CA . ALA A 1 185 ? -19.842 -24.394 31.948 1.00 89.62 185 ALA A CA 1
ATOM 1263 C C . ALA A 1 185 ? -21.280 -24.251 31.399 1.00 89.62 185 ALA A C 1
ATOM 1265 O O . ALA A 1 185 ? -21.553 -24.707 30.291 1.00 89.62 185 ALA A O 1
ATOM 1266 N N . VAL A 1 186 ? -22.205 -23.654 32.160 1.00 83.75 186 VAL A N 1
ATOM 1267 C CA . VAL A 1 186 ? -23.650 -23.618 31.841 1.00 83.75 186 VAL A CA 1
ATOM 1268 C C . VAL A 1 186 ? -24.062 -22.413 30.977 1.00 83.75 186 VAL A C 1
ATOM 1270 O O . VAL A 1 186 ? -25.125 -22.443 30.357 1.00 83.75 186 VAL A O 1
ATOM 1273 N N . GLY A 1 187 ? -23.261 -21.343 30.922 1.00 72.50 187 GLY A N 1
ATOM 1274 C CA . GLY A 1 187 ? -23.691 -20.051 30.370 1.00 72.50 187 GLY A CA 1
ATOM 1275 C C . GLY A 1 187 ? -23.056 -19.602 29.044 1.00 72.50 187 GLY A C 1
ATOM 1276 O O . GLY A 1 187 ? -21.919 -19.952 28.745 1.00 72.50 187 GLY A O 1
ATOM 1277 N N . PRO A 1 188 ? -23.740 -18.719 28.282 1.00 74.69 188 PRO A N 1
ATOM 1278 C CA . PRO A 1 188 ? -23.139 -17.969 27.172 1.00 74.69 188 PRO A CA 1
ATOM 1279 C C . PRO A 1 188 ? -22.269 -16.785 27.648 1.00 74.69 188 PRO A C 1
ATOM 1281 O O . PRO A 1 188 ? -21.629 -16.115 26.838 1.00 74.69 188 PRO A O 1
ATOM 1284 N N . LEU A 1 189 ? -22.271 -16.487 28.953 1.00 81.31 189 LEU A N 1
ATOM 1285 C CA . LEU A 1 189 ? -21.453 -15.447 29.577 1.00 81.31 189 LEU A CA 1
ATOM 1286 C C . LEU A 1 189 ? -20.014 -15.943 29.755 1.00 81.31 189 LEU A C 1
ATOM 1288 O O . LEU A 1 189 ? -19.806 -17.067 30.211 1.00 81.31 189 LEU A O 1
ATOM 1292 N N . LYS A 1 190 ? -19.010 -15.093 29.500 1.00 80.25 190 LYS A N 1
ATOM 1293 C CA . LYS A 1 190 ? -17.605 -15.431 29.777 1.00 80.25 190 LYS A CA 1
ATOM 1294 C C . LYS A 1 190 ? -17.312 -15.215 31.261 1.00 80.25 190 LYS A C 1
ATOM 1296 O O . LYS A 1 190 ? -16.642 -14.260 31.646 1.00 80.25 190 LYS A O 1
ATOM 1301 N N . LEU A 1 191 ? -17.865 -16.087 32.100 1.00 84.88 191 LEU A N 1
ATOM 1302 C CA . LEU A 1 191 ? -17.631 -16.060 33.539 1.00 84.88 191 LEU A CA 1
ATOM 1303 C C . LEU A 1 191 ? -16.185 -16.462 33.848 1.00 84.88 191 LEU A C 1
ATOM 1305 O O . LEU A 1 191 ? -15.669 -17.447 33.320 1.00 84.88 191 LEU A O 1
ATOM 1309 N N . LYS A 1 192 ? -15.527 -15.694 34.716 1.00 84.62 192 LYS A N 1
ATOM 1310 C CA . LYS A 1 192 ? -14.125 -15.894 35.089 1.00 84.62 192 LYS A CA 1
ATOM 1311 C C . LYS A 1 192 ? -14.004 -16.060 36.599 1.00 84.62 192 LYS A C 1
ATOM 1313 O O . LYS A 1 192 ? -14.272 -15.133 37.362 1.00 84.62 192 LYS A O 1
ATOM 1318 N N . HIS A 1 193 ? -13.565 -17.243 37.022 1.00 84.25 193 HIS A N 1
ATOM 1319 C CA . HIS A 1 193 ? -13.313 -17.542 38.428 1.00 84.25 193 HIS A CA 1
ATOM 1320 C C . HIS A 1 193 ? -12.091 -16.766 38.945 1.00 84.25 193 HIS A C 1
ATOM 1322 O O . HIS A 1 193 ? -10.986 -16.888 38.415 1.00 84.25 193 HIS A O 1
ATOM 1328 N N . MET A 1 194 ? -12.286 -15.995 40.012 1.00 79.75 194 MET A N 1
ATOM 1329 C CA . MET A 1 194 ? -11.246 -15.294 40.766 1.00 79.75 194 MET A CA 1
ATOM 1330 C C . MET A 1 194 ? -10.926 -16.062 42.060 1.00 79.75 194 MET A C 1
ATOM 1332 O O . MET A 1 194 ? -11.198 -15.610 43.173 1.00 79.75 194 MET A O 1
ATOM 1336 N N . SER A 1 195 ? -10.345 -17.252 41.884 1.00 73.38 195 SER A N 1
ATOM 1337 C CA . SER A 1 195 ? -9.851 -18.111 42.969 1.00 73.38 195 SER A CA 1
ATOM 1338 C C . SER A 1 195 ? -8.857 -17.361 43.880 1.00 73.38 195 SER A C 1
ATOM 1340 O O . SER A 1 195 ? -8.046 -16.584 43.360 1.00 73.38 195 SER A O 1
ATOM 1342 N N . PRO A 1 196 ? -8.884 -17.565 45.214 1.00 64.25 196 PRO A N 1
ATOM 1343 C CA . PRO A 1 196 ? -9.698 -18.540 45.960 1.00 64.25 196 PRO A CA 1
ATOM 1344 C C . PRO A 1 196 ? -11.073 -18.020 46.428 1.00 64.25 196 PRO A C 1
ATOM 1346 O O . PRO A 1 196 ? -11.749 -18.691 47.197 1.00 64.25 196 PRO A O 1
ATOM 1349 N N . LEU A 1 197 ? -11.489 -16.816 46.030 1.00 64.81 197 LEU A N 1
ATOM 1350 C CA . LEU A 1 197 ? -12.428 -16.000 46.814 1.00 64.81 197 LEU A CA 1
ATOM 1351 C C . LEU A 1 197 ? -13.930 -16.243 46.551 1.00 64.81 197 LEU A C 1
ATOM 1353 O O . LEU A 1 197 ? -14.729 -15.352 46.821 1.00 64.81 197 LEU A O 1
ATOM 1357 N N . GLY A 1 198 ? -14.327 -17.363 45.933 1.00 69.69 198 GLY A N 1
ATOM 1358 C CA . GLY A 1 198 ? -15.726 -17.583 45.504 1.00 69.69 198 GLY A CA 1
ATOM 1359 C C . GLY A 1 198 ? -16.265 -16.502 44.547 1.00 69.69 198 GLY A C 1
ATOM 1360 O O . GLY A 1 198 ? -17.469 -16.360 44.334 1.00 69.69 198 GLY A O 1
ATOM 1361 N N . LEU A 1 199 ? -15.365 -15.694 43.984 1.00 78.94 199 LEU A N 1
ATOM 1362 C CA . LEU A 1 199 ? -15.672 -14.491 43.229 1.00 78.94 199 LEU A CA 1
ATOM 1363 C C . LEU A 1 199 ? -15.760 -14.843 41.744 1.00 78.94 199 LEU A C 1
ATOM 1365 O O . LEU A 1 199 ? -14.802 -15.365 41.164 1.00 78.94 199 LEU A O 1
ATOM 1369 N N . VAL A 1 200 ? -16.891 -14.536 41.113 1.00 77.81 200 VAL A N 1
ATOM 1370 C CA . VAL A 1 200 ? -17.115 -14.786 39.688 1.00 77.81 200 VAL A CA 1
ATOM 1371 C C . VAL A 1 200 ? -17.288 -13.457 38.965 1.00 77.81 200 VAL A C 1
ATOM 1373 O O . VAL A 1 200 ? -18.260 -12.717 39.145 1.00 77.81 200 VAL A O 1
ATOM 1376 N N . GLN A 1 201 ? -16.301 -13.145 38.132 1.00 81.88 201 GLN A N 1
ATOM 1377 C CA . GLN A 1 201 ? -16.306 -11.961 37.289 1.00 81.88 201 GLN A CA 1
ATOM 1378 C C . GLN A 1 201 ? -17.155 -12.226 36.038 1.00 81.88 201 GLN A C 1
ATOM 1380 O O . GLN A 1 201 ? -17.025 -13.299 35.443 1.00 81.88 201 GLN A O 1
ATOM 1385 N N . ILE A 1 202 ? -17.994 -11.269 35.620 1.00 78.50 202 ILE A N 1
ATOM 1386 C CA . ILE A 1 202 ? -18.601 -11.323 34.282 1.00 78.50 202 ILE A CA 1
ATOM 1387 C C . ILE A 1 202 ? -17.629 -10.639 33.317 1.00 78.50 202 ILE A C 1
ATOM 1389 O O . ILE A 1 202 ? -17.300 -9.466 33.489 1.00 78.50 202 ILE A O 1
ATOM 1393 N N . ASP A 1 203 ? -17.162 -11.371 32.309 1.00 73.62 203 ASP A N 1
ATOM 1394 C CA . ASP A 1 203 ? -16.163 -10.915 31.343 1.00 73.62 203 ASP A CA 1
ATOM 1395 C C . ASP A 1 203 ? -14.909 -10.329 32.042 1.00 73.62 203 ASP A C 1
ATOM 1397 O O . ASP A 1 203 ? -14.217 -11.046 32.770 1.00 73.62 203 ASP A O 1
ATOM 1401 N N . ASN A 1 204 ? -14.590 -9.043 31.833 1.00 68.88 204 ASN A N 1
ATOM 1402 C CA . ASN A 1 204 ? -13.468 -8.347 32.482 1.00 68.88 204 ASN A CA 1
ATOM 1403 C C . ASN A 1 204 ? -13.903 -7.156 33.359 1.00 68.88 204 ASN A C 1
ATOM 1405 O O . ASN A 1 204 ? -13.041 -6.484 33.931 1.00 68.88 204 ASN A O 1
ATOM 1409 N N . ASP A 1 205 ? -15.206 -6.910 33.514 1.00 59.62 205 ASP A N 1
ATOM 1410 C CA . ASP A 1 205 ? -15.747 -5.619 33.954 1.00 59.62 205 ASP A CA 1
ATOM 1411 C C . ASP A 1 205 ? -16.528 -5.752 35.272 1.00 59.62 205 ASP A C 1
ATOM 1413 O O . ASP A 1 205 ? -17.753 -5.721 35.315 1.00 59.62 205 ASP A O 1
ATOM 1417 N N . GLY A 1 206 ? -15.787 -5.901 36.375 1.00 66.75 206 GLY A N 1
ATOM 1418 C CA . GLY A 1 206 ? -16.356 -5.977 37.727 1.00 66.75 206 GLY A CA 1
ATOM 1419 C C . GLY A 1 206 ? -16.933 -7.343 38.135 1.00 66.75 206 GLY A C 1
ATOM 1420 O O . GLY A 1 206 ? -17.068 -8.274 37.341 1.00 66.75 206 GLY A O 1
ATOM 1421 N N . ALA A 1 207 ? -17.215 -7.484 39.430 1.00 66.75 207 ALA A N 1
ATOM 1422 C CA . ALA A 1 207 ? -17.782 -8.698 40.008 1.00 66.75 207 ALA A CA 1
ATOM 1423 C C . ALA A 1 207 ? -19.313 -8.672 39.917 1.00 66.75 207 ALA A C 1
ATOM 1425 O O . ALA A 1 207 ? -19.938 -7.792 40.502 1.00 66.75 207 ALA A O 1
ATOM 1426 N N . GLY A 1 208 ? -19.906 -9.641 39.215 1.00 81.56 208 GLY A N 1
ATOM 1427 C CA . GLY A 1 208 ? -21.366 -9.783 39.130 1.00 81.56 208 GLY A CA 1
ATOM 1428 C C . GLY A 1 208 ? -21.944 -10.847 40.063 1.00 81.56 208 GLY A C 1
ATOM 1429 O O . GLY A 1 208 ? -23.143 -10.845 40.328 1.00 81.56 208 GLY A O 1
ATOM 1430 N N . LEU A 1 209 ? -21.104 -11.758 40.561 1.00 89.31 209 LEU A N 1
ATOM 1431 C CA . LEU A 1 209 ? -21.505 -12.863 41.424 1.00 89.31 209 LEU A CA 1
ATOM 1432 C C . LEU A 1 209 ? -20.443 -13.102 42.507 1.00 89.31 209 LEU A C 1
ATOM 1434 O O . LEU A 1 209 ? -19.261 -13.301 42.217 1.00 89.31 209 LEU A O 1
ATOM 1438 N N . LEU A 1 210 ? -20.899 -13.101 43.755 1.00 89.75 210 LEU A N 1
ATOM 1439 C CA . LEU A 1 210 ? -20.189 -13.581 44.937 1.00 89.75 210 LEU A CA 1
ATOM 1440 C C . LEU A 1 210 ? -20.866 -14.875 45.395 1.00 89.75 210 LEU A C 1
ATOM 1442 O O . LEU A 1 210 ? -22.096 -14.943 45.403 1.00 89.75 210 LEU A O 1
ATOM 1446 N N . CYS A 1 211 ? -20.099 -15.877 45.815 1.00 91.38 211 CYS A N 1
ATOM 1447 C CA . CYS A 1 211 ? -20.657 -17.058 46.468 1.00 91.38 211 CYS A CA 1
ATOM 1448 C C . CYS A 1 211 ? -19.775 -17.552 47.616 1.00 91.38 211 CYS A C 1
ATOM 1450 O O . CYS A 1 211 ? -18.550 -17.452 47.563 1.00 91.38 211 CYS A O 1
ATOM 1452 N N . PHE A 1 212 ? -20.420 -18.081 48.650 1.00 91.06 212 PHE A N 1
ATOM 1453 C CA . PHE A 1 212 ? -19.796 -18.751 49.789 1.00 91.06 212 PHE A CA 1
ATOM 1454 C C . PHE A 1 212 ? -20.752 -19.834 50.302 1.00 91.06 212 PHE A C 1
ATOM 1456 O O . PHE A 1 212 ? -21.946 -19.787 50.008 1.00 91.06 212 PHE A O 1
ATOM 1463 N N . ALA A 1 213 ? -20.246 -20.819 51.035 1.00 89.94 213 ALA A N 1
ATOM 1464 C CA . ALA A 1 213 ? -21.073 -21.837 51.675 1.00 89.94 213 ALA A CA 1
ATOM 1465 C C . ALA A 1 213 ? -20.740 -21.910 53.166 1.00 89.94 213 ALA A C 1
ATOM 1467 O O . ALA A 1 213 ? -19.591 -21.707 53.560 1.00 89.94 213 ALA A O 1
ATOM 1468 N N . GLU A 1 214 ? -21.773 -22.131 53.971 1.00 90.19 214 GLU A N 1
ATOM 1469 C CA . GLU A 1 214 ? -21.731 -22.115 55.428 1.00 90.19 214 GLU A CA 1
ATOM 1470 C C . GLU A 1 214 ? -22.897 -22.969 55.954 1.00 90.19 214 GLU A C 1
ATOM 1472 O O . GLU A 1 214 ? -23.986 -22.925 55.381 1.00 90.19 214 GLU A O 1
ATOM 1477 N N . HIS A 1 215 ? -22.696 -23.749 57.022 1.00 87.69 215 HIS A N 1
ATOM 1478 C CA . HIS A 1 215 ? -23.757 -24.524 57.696 1.00 87.69 215 HIS A CA 1
ATOM 1479 C C . HIS A 1 215 ? -24.702 -25.292 56.735 1.00 87.69 215 HIS A C 1
ATOM 1481 O O . HIS A 1 215 ? -25.927 -25.156 56.781 1.00 87.69 215 HIS A O 1
ATOM 1487 N N . SER A 1 216 ? -24.111 -26.073 55.824 1.00 91.38 216 SER A N 1
ATOM 1488 C CA . SER A 1 216 ? -24.810 -26.864 54.790 1.00 91.38 216 SER A CA 1
ATOM 1489 C C . SER A 1 216 ? -25.748 -26.040 53.885 1.00 91.38 216 SER A C 1
ATOM 1491 O O . SER A 1 216 ? -26.745 -26.542 53.360 1.00 91.38 216 SER A O 1
ATOM 1493 N N . THR A 1 217 ? -25.434 -24.755 53.688 1.00 92.69 217 THR A N 1
ATOM 1494 C CA . THR A 1 217 ? -26.184 -23.821 52.836 1.00 92.69 217 THR A CA 1
ATOM 1495 C C . THR A 1 217 ? -25.243 -23.024 51.931 1.00 92.69 217 THR A C 1
ATOM 1497 O O . THR A 1 217 ? -24.236 -22.480 52.372 1.00 92.69 217 THR A O 1
ATOM 1500 N N . LEU A 1 218 ? -25.558 -22.968 50.632 1.00 94.12 218 LEU A N 1
ATOM 1501 C CA . LEU A 1 218 ? -24.800 -22.212 49.629 1.00 94.12 218 LEU A CA 1
ATOM 1502 C C . LEU A 1 218 ? -25.464 -20.850 49.405 1.00 94.12 218 LEU A C 1
ATOM 1504 O O . LEU A 1 218 ? -26.604 -20.785 48.944 1.00 94.12 218 LEU A O 1
ATOM 1508 N N . PHE A 1 219 ? -24.736 -19.772 49.681 1.00 94.44 219 PHE A N 1
ATOM 1509 C CA . PHE A 1 219 ? -25.186 -18.397 49.497 1.00 94.44 219 PHE A CA 1
ATOM 1510 C C . PHE A 1 219 ? -24.631 -17.801 48.203 1.00 94.44 219 PHE A C 1
ATOM 1512 O O . PHE A 1 219 ? -23.429 -17.872 47.933 1.00 94.44 219 PHE A O 1
ATOM 1519 N N . LEU A 1 220 ? -25.499 -17.161 47.416 1.00 94.56 220 LEU A N 1
ATOM 1520 C CA . LEU A 1 220 ? -25.136 -16.387 46.228 1.00 94.56 220 LEU A CA 1
ATOM 1521 C C . LEU A 1 220 ? -25.571 -14.930 46.408 1.00 94.56 220 LEU A C 1
ATOM 1523 O O . LEU A 1 220 ? -26.755 -14.676 46.614 1.00 94.56 220 LEU A O 1
ATOM 1527 N N . ALA A 1 221 ? -24.665 -13.968 46.236 1.00 93.06 221 ALA A N 1
ATOM 1528 C CA . ALA A 1 221 ? -25.042 -12.573 46.008 1.00 93.06 221 ALA A CA 1
ATOM 1529 C C . ALA A 1 221 ? -24.843 -12.244 44.521 1.00 93.06 221 ALA A C 1
ATOM 1531 O O . ALA A 1 221 ? -23.719 -12.254 44.013 1.00 93.06 221 ALA A O 1
ATOM 1532 N N . ILE A 1 222 ? -25.950 -11.991 43.821 1.00 93.00 222 ILE A N 1
ATOM 1533 C CA . ILE A 1 222 ? -26.018 -11.766 42.371 1.00 93.00 222 ILE A CA 1
ATOM 1534 C C . ILE A 1 222 ? -26.371 -10.299 42.126 1.00 93.00 222 ILE A C 1
ATOM 1536 O O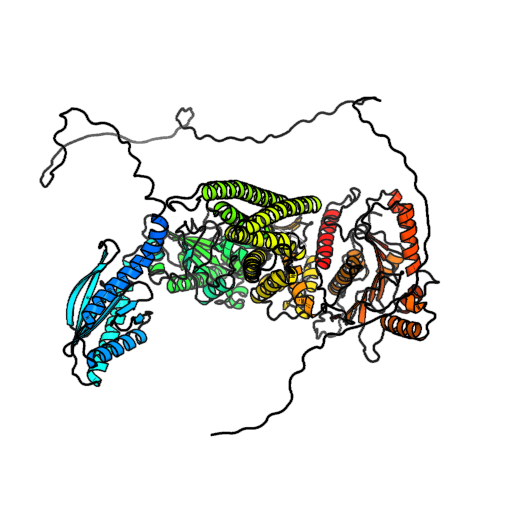 . ILE A 1 222 ? -27.319 -9.794 42.722 1.00 93.00 222 ILE A O 1
ATOM 1540 N N . ILE A 1 223 ? -25.624 -9.617 41.258 1.00 90.06 223 ILE A N 1
ATOM 1541 C CA . ILE A 1 223 ? -25.790 -8.182 40.992 1.00 90.06 223 ILE A CA 1
ATOM 1542 C C . ILE A 1 223 ? -27.212 -7.829 40.507 1.00 90.06 223 ILE A C 1
ATOM 1544 O O . ILE A 1 223 ? -27.798 -8.516 39.668 1.00 90.06 223 ILE A O 1
ATOM 1548 N N . ASP A 1 224 ? -27.777 -6.767 41.076 1.00 84.88 224 ASP A N 1
ATOM 1549 C CA . ASP A 1 224 ? -29.132 -6.266 40.826 1.00 84.88 224 ASP A CA 1
ATOM 1550 C C . ASP A 1 224 ? -29.142 -5.162 39.748 1.00 84.88 224 ASP A C 1
ATOM 1552 O O . ASP A 1 224 ? -28.149 -4.449 39.595 1.00 84.88 224 ASP A O 1
ATOM 1556 N N . PRO A 1 225 ? -30.265 -4.947 39.036 1.00 88.25 225 PRO A N 1
ATOM 1557 C CA . PRO A 1 225 ? -31.474 -5.775 39.009 1.00 88.25 225 PRO A CA 1
ATOM 1558 C C . PRO A 1 225 ? -31.304 -6.979 38.068 1.00 88.25 225 PRO A C 1
ATOM 1560 O O . PRO A 1 225 ? -30.492 -6.929 37.151 1.00 88.25 225 PRO A O 1
ATOM 1563 N N . HIS A 1 226 ? -32.098 -8.037 38.244 1.00 88.00 226 HIS A N 1
ATOM 1564 C CA . HIS A 1 226 ? -32.191 -9.170 37.304 1.00 88.00 226 HIS A CA 1
ATOM 1565 C C . HIS A 1 226 ? -33.634 -9.677 37.163 1.00 88.00 226 HIS A C 1
ATOM 1567 O O . HIS A 1 226 ? -33.927 -10.875 37.226 1.00 88.00 226 HIS A O 1
ATOM 1573 N N . ASP A 1 227 ? -34.557 -8.732 36.986 1.00 80.19 227 ASP A N 1
ATOM 1574 C CA . ASP A 1 227 ? -35.993 -8.990 36.989 1.00 80.19 227 ASP A CA 1
ATOM 1575 C C . ASP A 1 227 ? -36.420 -10.032 35.940 1.00 80.19 227 ASP A C 1
ATOM 1577 O O . ASP A 1 227 ? -35.918 -10.101 34.814 1.00 80.19 227 ASP A O 1
ATOM 1581 N N . GLY A 1 228 ? -37.358 -10.892 36.338 1.00 79.50 228 GLY A N 1
ATOM 1582 C CA . GLY A 1 228 ? -37.810 -12.029 35.534 1.00 79.50 228 GLY A CA 1
ATOM 1583 C C . GLY A 1 228 ? -36.943 -13.292 35.639 1.00 79.50 228 GLY A C 1
ATOM 1584 O O . GLY A 1 228 ? -37.361 -14.331 35.126 1.00 79.50 228 GLY A O 1
ATOM 1585 N N . ALA A 1 229 ? -35.793 -13.264 36.324 1.00 87.75 229 ALA A N 1
ATOM 1586 C CA . ALA A 1 229 ? -35.158 -14.488 36.816 1.00 87.75 229 ALA A CA 1
ATOM 1587 C C . ALA A 1 229 ? -35.925 -14.994 38.050 1.00 87.75 229 ALA A C 1
ATOM 1589 O O . ALA A 1 229 ? -35.905 -14.365 39.107 1.00 87.75 229 ALA A O 1
ATOM 1590 N N . LYS A 1 230 ? -36.622 -16.128 37.921 1.00 90.88 230 LYS A N 1
ATOM 1591 C CA . LYS A 1 230 ? -37.269 -16.788 39.064 1.00 90.88 230 LYS A CA 1
ATOM 1592 C C . LYS A 1 230 ? -36.270 -17.736 39.740 1.00 90.88 230 LYS A C 1
ATOM 1594 O O . LYS A 1 230 ? -35.698 -18.559 39.021 1.00 90.88 230 LYS A O 1
ATOM 1599 N N . PRO A 1 231 ? -36.057 -17.656 41.067 1.00 93.56 231 PRO A N 1
ATOM 1600 C CA . PRO A 1 231 ? -35.323 -18.693 41.779 1.00 93.56 231 PRO A CA 1
ATOM 1601 C C . PRO A 1 231 ? -36.093 -20.027 41.693 1.00 93.56 231 PRO A C 1
ATOM 1603 O O . PRO A 1 231 ? -37.327 -20.008 41.653 1.00 93.56 231 PRO A O 1
ATOM 1606 N N . PRO A 1 232 ? -35.400 -21.176 41.633 1.00 94.81 232 PRO A N 1
ATOM 1607 C CA . PRO A 1 232 ? -36.014 -22.494 41.793 1.00 94.81 232 PRO A CA 1
ATOM 1608 C C . PRO A 1 232 ? -36.669 -22.646 43.172 1.00 94.81 232 PRO A C 1
ATOM 1610 O O . PRO A 1 232 ? -36.203 -22.041 44.131 1.00 94.81 232 PRO A O 1
ATOM 1613 N N . ASP A 1 233 ? -37.679 -23.510 43.306 1.00 94.12 233 ASP A N 1
ATOM 1614 C CA . ASP A 1 233 ? -38.462 -23.659 44.552 1.00 94.12 233 ASP A CA 1
ATOM 1615 C C . ASP A 1 233 ? -37.625 -24.060 45.789 1.00 94.12 233 ASP A C 1
ATOM 1617 O O . ASP A 1 233 ? -38.039 -23.837 46.923 1.00 94.12 233 ASP A O 1
ATOM 1621 N N . ALA A 1 234 ? -36.436 -24.635 45.576 1.00 91.88 234 ALA A N 1
ATOM 1622 C CA . ALA A 1 234 ? -35.471 -24.987 46.621 1.00 91.88 234 ALA A CA 1
ATOM 1623 C C . ALA A 1 234 ? -34.548 -23.823 47.053 1.00 91.88 234 ALA A C 1
ATOM 1625 O O . ALA A 1 234 ? -33.650 -24.034 47.864 1.00 91.88 234 ALA A O 1
ATOM 1626 N N . MET A 1 235 ? -34.711 -22.623 46.484 1.00 96.31 235 MET A N 1
ATOM 1627 C CA . MET A 1 235 ? -33.783 -21.500 46.630 1.00 96.31 235 MET A CA 1
ATOM 1628 C C . MET A 1 235 ? -34.496 -20.252 47.166 1.00 96.31 235 MET A C 1
ATOM 1630 O O . MET A 1 235 ? -35.393 -19.699 46.529 1.00 96.31 235 MET A O 1
ATOM 1634 N N . ILE A 1 236 ? -34.082 -19.794 48.345 1.00 95.75 236 ILE A N 1
ATOM 1635 C CA . ILE A 1 236 ? -34.704 -18.684 49.076 1.00 95.75 236 ILE A CA 1
ATOM 1636 C C . ILE A 1 236 ? -33.994 -17.375 48.700 1.00 95.75 236 ILE A C 1
ATOM 1638 O O . ILE A 1 236 ? -32.797 -17.369 48.418 1.00 95.75 236 ILE A O 1
ATOM 1642 N N . ARG A 1 237 ? -34.719 -16.248 48.670 1.00 95.69 237 ARG A N 1
ATOM 1643 C CA . ARG A 1 237 ? -34.131 -14.902 48.546 1.00 95.69 237 ARG A CA 1
ATOM 1644 C C . ARG A 1 237 ? -34.035 -14.275 49.934 1.00 95.69 237 ARG A C 1
ATOM 1646 O O . ARG A 1 237 ? -35.048 -13.841 50.470 1.00 95.69 237 ARG A O 1
ATOM 1653 N N . GLU A 1 238 ? -32.824 -14.201 50.470 1.00 94.75 238 GLU A N 1
ATOM 1654 C CA . GLU A 1 238 ? -32.545 -13.685 51.816 1.00 94.75 238 GLU A CA 1
ATOM 1655 C C . GLU A 1 238 ? -32.689 -12.159 51.907 1.00 94.75 238 GLU A C 1
ATOM 1657 O O . GLU A 1 238 ? -33.102 -11.621 52.931 1.00 94.75 238 GLU A O 1
ATOM 1662 N N . GLY A 1 239 ? -32.375 -11.430 50.829 1.00 93.25 239 GLY A N 1
ATOM 1663 C CA . GLY A 1 239 ? -32.520 -9.975 50.820 1.00 93.25 239 GLY A CA 1
ATOM 1664 C C . GLY A 1 239 ? -31.695 -9.272 49.750 1.00 93.25 239 GLY A C 1
ATOM 1665 O O . GLY A 1 239 ? -31.560 -9.762 48.626 1.00 93.25 239 GLY A O 1
ATOM 1666 N N . LYS A 1 240 ? -31.153 -8.103 50.109 1.00 92.50 240 LYS A N 1
ATOM 1667 C CA . LYS A 1 240 ? -30.237 -7.312 49.281 1.00 92.50 240 LYS A CA 1
ATOM 1668 C C . LYS A 1 240 ? -28.990 -6.905 50.064 1.00 92.50 240 LYS A C 1
ATOM 1670 O O . LYS A 1 240 ? -29.070 -6.617 51.254 1.00 92.50 240 LYS A O 1
ATOM 1675 N N . LEU A 1 241 ? -27.864 -6.839 49.363 1.00 86.94 241 LEU A N 1
ATOM 1676 C CA . LEU A 1 241 ? -26.559 -6.403 49.843 1.00 86.94 241 LEU A CA 1
ATOM 1677 C C . LEU A 1 241 ? -26.092 -5.215 48.992 1.00 86.94 241 LEU A C 1
ATOM 1679 O O . LEU A 1 241 ? -25.832 -5.373 47.801 1.00 86.94 241 LEU A O 1
ATOM 1683 N N . SER A 1 242 ? -25.969 -4.041 49.606 1.00 85.50 242 SER A N 1
ATOM 1684 C CA . SER A 1 242 ? -25.409 -2.844 48.970 1.00 85.50 242 SER A CA 1
ATOM 1685 C C . SER A 1 242 ? -23.919 -2.716 49.279 1.00 85.50 242 SER A C 1
ATOM 1687 O O . SER A 1 242 ? -23.524 -2.694 50.443 1.00 85.50 242 SER A O 1
ATOM 1689 N N . LEU A 1 243 ? -23.084 -2.605 48.244 1.00 79.88 243 LEU A N 1
ATOM 1690 C CA . LEU A 1 243 ? -21.635 -2.420 48.359 1.00 79.88 243 LEU A CA 1
ATOM 1691 C C . LEU A 1 243 ? -21.218 -1.051 47.802 1.00 79.88 243 LEU A C 1
ATOM 1693 O O . LEU A 1 243 ? -21.460 -0.751 46.633 1.00 79.88 243 LEU A O 1
ATOM 1697 N N . LEU A 1 244 ? -20.545 -0.230 48.617 1.00 74.38 244 LEU A N 1
ATOM 1698 C CA . LEU A 1 244 ? -20.033 1.080 48.195 1.00 74.38 244 LEU A CA 1
ATOM 1699 C C . LEU A 1 244 ? -18.755 0.940 47.351 1.00 74.38 244 LEU A C 1
ATOM 1701 O O . LEU A 1 244 ? -17.634 0.738 47.841 1.00 74.38 244 LEU A O 1
ATOM 1705 N N . ALA A 1 245 ? -18.951 1.052 46.044 1.00 60.59 245 ALA A N 1
ATOM 1706 C CA . ALA A 1 245 ? -17.936 0.981 45.013 1.00 60.59 245 ALA A CA 1
ATOM 1707 C C . ALA A 1 245 ? -17.418 2.391 44.640 1.00 60.59 245 ALA A C 1
ATOM 1709 O O . ALA A 1 245 ? -17.873 3.415 45.154 1.00 60.59 245 ALA A O 1
ATOM 1710 N N . GLY A 1 246 ? -16.422 2.440 43.750 1.00 52.50 246 GLY A N 1
ATOM 1711 C CA . GLY A 1 246 ? -15.842 3.694 43.257 1.00 52.50 246 GLY A CA 1
ATOM 1712 C C . GLY A 1 246 ? -14.732 4.276 44.142 1.00 52.50 246 GLY A C 1
ATOM 1713 O O . GLY A 1 246 ? -14.544 3.893 45.295 1.00 52.50 246 GLY A O 1
ATOM 1714 N N . ALA A 1 247 ? -13.951 5.202 43.576 1.00 46.03 247 ALA A N 1
ATOM 1715 C CA . ALA A 1 247 ? -12.806 5.817 44.259 1.00 46.03 247 ALA A CA 1
ATOM 1716 C C . ALA A 1 247 ? -13.180 6.980 45.201 1.00 46.03 247 ALA A C 1
ATOM 1718 O O . ALA A 1 247 ? -12.295 7.510 45.870 1.00 46.03 247 ALA A O 1
ATOM 1719 N N . LYS A 1 248 ? -14.460 7.376 45.252 1.00 51.78 248 LYS A N 1
ATOM 1720 C CA . LYS A 1 248 ? -14.997 8.368 46.200 1.00 51.78 248 LYS A CA 1
ATOM 1721 C C . LYS A 1 248 ? -16.177 7.838 47.032 1.00 51.78 248 LYS A C 1
ATOM 1723 O O . LYS A 1 248 ? -16.864 8.640 47.650 1.00 51.78 248 LYS A O 1
ATOM 1728 N N . GLU A 1 249 ? -16.423 6.523 47.022 1.00 57.06 249 GLU A N 1
ATOM 1729 C CA . GLU A 1 249 ? -17.579 5.890 47.698 1.00 57.06 249 GLU A CA 1
ATOM 1730 C C . GLU A 1 249 ? -18.948 6.384 47.188 1.00 57.06 249 GLU A C 1
ATOM 1732 O O . GLU A 1 249 ? -19.961 6.301 47.873 1.00 57.06 249 GLU A O 1
ATOM 1737 N N . ASP A 1 250 ? -18.969 6.851 45.939 1.00 65.38 250 ASP A N 1
ATOM 1738 C CA . ASP A 1 250 ? -20.076 7.518 45.251 1.00 65.38 250 ASP A CA 1
ATOM 1739 C C . ASP A 1 250 ? -20.886 6.603 44.311 1.00 65.38 250 ASP A C 1
ATOM 1741 O O . ASP A 1 250 ? -21.816 7.068 43.656 1.00 65.38 250 ASP A O 1
ATOM 1745 N N . THR A 1 251 ? -20.558 5.308 44.228 1.00 64.94 251 THR A N 1
ATOM 1746 C CA . THR A 1 251 ? -21.292 4.330 43.399 1.00 64.94 251 THR A CA 1
ATOM 1747 C C . THR A 1 251 ? -21.732 3.117 44.214 1.00 64.94 251 THR A C 1
ATOM 1749 O O . THR A 1 251 ? -20.976 2.173 44.425 1.00 64.94 251 THR A O 1
ATOM 1752 N N . GLU A 1 252 ? -22.984 3.117 44.666 1.00 80.62 252 GLU A N 1
ATOM 1753 C CA . GLU A 1 252 ? -23.606 1.957 45.307 1.00 80.62 252 GLU A CA 1
ATOM 1754 C C . GLU A 1 252 ? -23.856 0.846 44.272 1.00 80.62 252 GLU A C 1
ATOM 1756 O O . GLU A 1 252 ? -24.497 1.066 43.248 1.00 80.62 252 GLU A O 1
ATOM 1761 N N . THR A 1 253 ? -23.330 -0.355 44.523 1.00 80.31 253 THR A N 1
ATOM 1762 C CA . THR A 1 253 ? -23.584 -1.556 43.713 1.00 80.31 253 THR A CA 1
ATOM 1763 C C . THR A 1 253 ? -24.423 -2.526 44.533 1.00 80.31 253 THR A C 1
ATOM 1765 O O . THR A 1 253 ? -23.968 -3.017 45.565 1.00 80.31 253 THR A O 1
ATOM 1768 N N . VAL A 1 254 ? -25.650 -2.788 44.089 1.00 87.62 254 VAL A N 1
ATOM 1769 C CA . VAL A 1 254 ? -26.610 -3.635 44.808 1.00 87.62 254 VAL A CA 1
ATOM 1770 C C . VAL A 1 254 ? -26.542 -5.068 44.281 1.00 87.62 254 VAL A C 1
ATOM 1772 O O . VAL A 1 254 ? -26.394 -5.290 43.082 1.00 87.62 254 VAL A O 1
ATOM 1775 N N . PHE A 1 255 ? -26.683 -6.043 45.173 1.00 91.81 255 PHE A N 1
ATOM 1776 C CA . PHE A 1 255 ? -26.796 -7.468 44.869 1.00 91.81 255 PHE A CA 1
ATOM 1777 C C . PHE A 1 255 ? -28.038 -8.027 45.571 1.00 91.81 255 PHE A C 1
ATOM 1779 O O . PHE A 1 255 ? -28.267 -7.707 46.736 1.00 91.81 255 PHE A O 1
ATOM 1786 N N . SER A 1 256 ? -28.819 -8.892 44.926 1.00 94.00 256 SER A N 1
ATOM 1787 C CA . SER A 1 256 ? -29.777 -9.744 45.643 1.00 94.00 256 SER A CA 1
ATOM 1788 C C . SER A 1 256 ? -29.066 -10.968 46.203 1.00 94.00 256 SER A C 1
ATOM 1790 O O . SER A 1 256 ? -28.298 -11.622 45.495 1.00 94.00 256 SER A O 1
ATOM 1792 N N . VAL A 1 257 ? -29.337 -11.278 47.470 1.00 94.75 257 VAL A N 1
ATOM 1793 C CA . VAL A 1 257 ? -28.772 -12.437 48.168 1.00 94.75 257 VAL A CA 1
ATOM 1794 C C . VAL A 1 257 ? -29.778 -13.582 48.149 1.00 94.75 257 VAL A C 1
ATOM 1796 O O . VAL A 1 257 ? -30.962 -13.384 48.430 1.00 94.75 257 VAL A O 1
ATOM 1799 N N . TYR A 1 258 ? -29.289 -14.774 47.828 1.00 96.88 258 TYR A N 1
ATOM 1800 C CA . TYR A 1 258 ? -30.037 -16.021 47.757 1.00 96.88 258 TYR A CA 1
ATOM 1801 C C . TYR A 1 258 ? -29.319 -17.122 48.534 1.00 96.88 258 TYR A C 1
ATOM 1803 O O . TYR A 1 258 ? -28.091 -17.111 48.612 1.00 96.88 258 TYR A O 1
ATOM 1811 N N . SER A 1 259 ? -30.071 -18.098 49.032 1.00 96.25 259 SER A N 1
ATOM 1812 C CA . SER A 1 259 ? -29.560 -19.286 49.714 1.00 96.25 259 SER A CA 1
ATOM 1813 C C . SER A 1 259 ? -30.169 -20.560 49.125 1.00 96.25 259 SER A C 1
ATOM 1815 O O . SER A 1 259 ? -31.307 -20.566 48.653 1.00 96.25 259 SER A O 1
ATOM 1817 N N . ILE A 1 260 ? -29.409 -21.654 49.134 1.00 96.88 260 ILE A N 1
ATOM 1818 C CA . ILE A 1 260 ? -29.913 -23.003 48.858 1.00 96.88 260 ILE A CA 1
ATOM 1819 C C . ILE A 1 260 ? -29.274 -23.987 49.838 1.00 96.88 260 ILE A C 1
ATOM 1821 O O . ILE A 1 260 ? -28.060 -24.200 49.828 1.00 96.88 260 ILE A O 1
ATOM 1825 N N . SER A 1 261 ? -30.097 -24.566 50.709 1.00 94.75 261 SER A N 1
ATOM 1826 C CA . SER A 1 261 ? -29.664 -25.591 51.661 1.00 94.75 261 SER A CA 1
ATOM 1827 C C . SER A 1 261 ? -29.514 -26.949 50.976 1.00 94.75 261 SER A C 1
ATOM 1829 O O . SER A 1 261 ? -30.246 -27.284 50.042 1.00 94.75 261 SER A O 1
ATOM 1831 N N . PHE A 1 262 ? -28.568 -27.748 51.456 1.00 92.69 262 PHE A N 1
ATOM 1832 C CA . PHE A 1 262 ? -28.278 -29.096 50.982 1.00 92.69 262 PHE A CA 1
ATOM 1833 C C . PHE A 1 262 ? -28.030 -30.028 52.178 1.00 92.69 262 PHE A C 1
ATOM 1835 O O . PHE A 1 262 ? -27.838 -29.582 53.305 1.00 92.69 262 PHE A O 1
ATOM 1842 N N . ALA A 1 263 ? -28.052 -31.339 51.944 1.00 90.06 263 ALA A N 1
ATOM 1843 C CA . ALA A 1 263 ? -27.539 -32.319 52.899 1.00 90.06 263 ALA A CA 1
ATOM 1844 C C . ALA A 1 263 ? -26.072 -32.623 52.565 1.00 90.06 263 ALA A C 1
ATOM 1846 O O . ALA A 1 263 ? -25.718 -32.639 51.388 1.00 90.06 263 ALA A O 1
ATOM 1847 N N . ASP A 1 264 ? -25.250 -32.966 53.561 1.00 84.44 264 ASP A N 1
ATOM 1848 C CA . ASP A 1 264 ? -23.794 -33.204 53.423 1.00 84.44 264 ASP A CA 1
ATOM 1849 C C . ASP A 1 264 ? -23.407 -34.426 52.552 1.00 84.44 264 ASP A C 1
ATOM 1851 O O . ASP A 1 264 ? -22.252 -34.856 52.497 1.00 84.44 264 ASP A O 1
ATOM 1855 N N . SER A 1 265 ? -24.373 -35.016 51.848 1.00 89.62 265 SER A N 1
ATOM 1856 C CA . SER A 1 265 ? -24.148 -36.005 50.803 1.00 89.62 265 SER A CA 1
ATOM 1857 C C . SER A 1 265 ? -23.595 -35.321 49.548 1.00 89.62 265 SER A C 1
ATOM 1859 O O . SER A 1 265 ? -24.186 -34.394 48.993 1.00 89.62 265 SER A O 1
ATOM 1861 N N . HIS A 1 266 ? -22.487 -35.851 49.023 1.00 87.56 266 HIS A N 1
ATOM 1862 C CA . HIS A 1 266 ? -21.856 -35.379 47.782 1.00 87.56 266 HIS A CA 1
ATOM 1863 C C . HIS A 1 266 ? -22.848 -35.301 46.601 1.00 87.56 266 HIS A C 1
ATOM 1865 O O . HIS A 1 266 ? -22.667 -34.498 45.683 1.00 87.56 266 HIS A O 1
ATOM 1871 N N . ARG A 1 267 ? -23.903 -36.129 46.590 1.00 89.81 267 ARG A N 1
ATOM 1872 C CA . ARG A 1 267 ? -24.930 -36.096 45.542 1.00 89.81 267 ARG A CA 1
ATOM 1873 C C . ARG A 1 267 ? -25.783 -34.830 45.627 1.00 89.81 267 ARG A C 1
ATOM 1875 O O . ARG A 1 267 ? -26.077 -34.237 44.591 1.00 89.81 267 ARG A O 1
ATOM 1882 N N . ASP A 1 268 ? -26.145 -34.429 46.837 1.00 89.25 268 ASP A N 1
ATOM 1883 C CA . ASP A 1 268 ? -27.055 -33.314 47.091 1.00 89.25 268 ASP A CA 1
ATOM 1884 C C . ASP A 1 268 ? -26.302 -31.982 47.005 1.00 89.25 268 ASP A C 1
ATOM 1886 O O . ASP A 1 268 ? -26.778 -31.069 46.333 1.00 89.25 268 ASP A O 1
ATOM 1890 N N . CYS A 1 269 ? -25.058 -31.928 47.500 1.00 90.06 269 CYS A N 1
ATOM 1891 C CA . CYS A 1 269 ? -24.094 -30.863 47.197 1.00 90.06 269 CYS A CA 1
ATOM 1892 C C . CYS A 1 269 ? -23.982 -30.611 45.680 1.00 90.06 269 CYS A C 1
ATOM 1894 O O . CYS A 1 269 ? -24.175 -29.492 45.202 1.00 90.06 269 CYS A O 1
ATOM 1896 N N . ALA A 1 270 ? -23.732 -31.667 44.894 1.00 92.00 270 ALA A N 1
ATOM 1897 C CA . ALA A 1 270 ? -23.566 -31.552 43.446 1.00 92.00 270 ALA A CA 1
ATOM 1898 C C . ALA A 1 270 ? -24.862 -31.152 42.711 1.00 92.00 270 ALA A C 1
ATOM 1900 O O . ALA A 1 270 ? -24.786 -30.506 41.659 1.00 92.00 270 ALA A O 1
ATOM 1901 N N . ALA A 1 271 ? -26.032 -31.523 43.242 1.00 92.75 271 ALA A N 1
ATOM 1902 C CA . ALA A 1 271 ? -27.333 -31.111 42.721 1.00 92.75 271 ALA A CA 1
ATOM 1903 C C . ALA A 1 271 ? -27.618 -29.633 43.032 1.00 92.75 271 ALA A C 1
ATOM 1905 O O . ALA A 1 271 ? -27.921 -28.872 42.112 1.00 92.75 271 ALA A O 1
ATOM 1906 N N . ALA A 1 272 ? -27.435 -29.207 44.287 1.00 92.81 272 ALA A N 1
ATOM 1907 C CA . ALA A 1 272 ? -27.581 -27.816 44.711 1.00 92.81 272 ALA A CA 1
ATOM 1908 C C . ALA A 1 272 ? -26.662 -26.889 43.902 1.00 92.81 272 ALA A C 1
ATOM 1910 O O . ALA A 1 272 ? -27.137 -25.907 43.337 1.00 92.81 272 ALA A O 1
ATOM 1911 N N . ALA A 1 273 ? -25.388 -27.256 43.719 1.00 93.94 273 ALA A N 1
ATOM 1912 C CA . ALA A 1 273 ? -24.443 -26.523 42.875 1.00 93.94 273 ALA A CA 1
ATOM 1913 C C . ALA A 1 273 ? -24.908 -26.372 41.414 1.00 93.94 273 ALA A C 1
ATOM 1915 O O . ALA A 1 273 ? -24.707 -25.320 40.812 1.00 93.94 273 ALA A O 1
ATOM 1916 N N . ALA A 1 274 ? -25.541 -27.395 40.826 1.00 94.38 274 ALA A N 1
ATOM 1917 C CA . ALA A 1 274 ? -26.034 -27.344 39.446 1.00 94.38 274 ALA A CA 1
ATOM 1918 C C . ALA A 1 274 ? -27.298 -26.475 39.302 1.00 94.38 274 ALA A C 1
ATOM 1920 O O . ALA A 1 274 ? -27.412 -25.692 38.354 1.00 94.38 274 ALA A O 1
ATOM 1921 N N . VAL A 1 275 ? -28.223 -26.576 40.261 1.00 95.06 275 VAL A N 1
ATOM 1922 C CA . VAL A 1 275 ? -29.438 -25.748 40.339 1.00 95.06 275 VAL A CA 1
ATOM 1923 C C . VAL A 1 275 ? -29.064 -24.277 40.549 1.00 95.06 275 VAL A C 1
ATOM 1925 O O . VAL A 1 275 ? -29.481 -23.416 39.772 1.00 95.06 275 VAL A O 1
ATOM 1928 N N . ALA A 1 276 ? -28.191 -24.010 41.522 1.00 95.00 276 ALA A N 1
ATOM 1929 C CA . ALA A 1 276 ? -27.633 -22.696 41.813 1.00 95.00 276 ALA A CA 1
ATOM 1930 C C . ALA A 1 276 ? -26.906 -22.100 40.600 1.00 95.00 276 ALA A C 1
ATOM 1932 O O . ALA A 1 276 ? -27.165 -20.954 40.242 1.00 95.00 276 ALA A O 1
ATOM 1933 N N . ALA A 1 277 ? -26.031 -22.863 39.931 1.00 94.62 277 ALA A N 1
ATOM 1934 C CA . ALA A 1 277 ? -25.296 -22.395 38.752 1.00 94.62 277 ALA A CA 1
ATOM 1935 C C . ALA A 1 277 ? -26.237 -22.010 37.600 1.00 94.62 277 ALA A C 1
ATOM 1937 O O . ALA A 1 277 ? -26.048 -20.972 36.965 1.00 94.62 277 ALA A O 1
ATOM 1938 N N . THR A 1 278 ? -27.280 -22.810 37.364 1.00 94.00 278 THR A N 1
ATOM 1939 C CA . THR A 1 278 ? -28.278 -22.548 36.317 1.00 94.00 278 THR A CA 1
ATOM 1940 C C . THR A 1 278 ? -29.089 -21.286 36.617 1.00 94.00 278 THR A C 1
ATOM 1942 O O . THR A 1 278 ? -29.269 -20.445 35.733 1.00 94.00 278 THR A O 1
ATOM 1945 N N . PHE A 1 279 ? -29.527 -21.106 37.869 1.00 95.31 279 PHE A N 1
ATOM 1946 C CA . PHE A 1 279 ? -30.200 -19.879 38.297 1.00 95.31 279 PHE A CA 1
ATOM 1947 C C . PHE A 1 279 ? -29.277 -18.657 38.206 1.00 95.31 279 PHE A C 1
ATOM 1949 O O . PHE A 1 279 ? -29.664 -17.653 37.612 1.00 95.31 279 PHE A O 1
ATOM 1956 N N . ALA A 1 280 ? -28.045 -18.752 38.713 1.00 94.00 280 ALA A N 1
ATOM 1957 C CA . ALA A 1 280 ? -27.076 -17.661 38.696 1.00 94.00 280 ALA A CA 1
ATOM 1958 C C . ALA A 1 280 ? -26.765 -17.195 37.268 1.00 94.00 280 ALA A C 1
ATOM 1960 O O . ALA A 1 280 ? -26.836 -16.004 36.986 1.00 94.00 280 ALA A O 1
ATOM 1961 N N . VAL A 1 281 ? -26.502 -18.118 36.337 1.00 91.56 281 VAL A N 1
ATOM 1962 C CA . VAL A 1 281 ? -26.314 -17.791 34.914 1.00 91.56 281 VAL A CA 1
ATOM 1963 C C . VAL A 1 281 ? -27.558 -17.106 34.335 1.00 91.56 281 VAL A C 1
ATOM 1965 O O . VAL A 1 281 ? -27.426 -16.091 33.651 1.00 91.56 281 VAL A O 1
ATOM 1968 N N . SER A 1 282 ? -28.763 -17.601 34.639 1.00 91.06 282 SER A N 1
ATOM 1969 C CA . SER A 1 282 ? -30.022 -16.990 34.190 1.00 91.06 282 SER A CA 1
ATOM 1970 C C . SER A 1 282 ? -30.197 -15.559 34.719 1.00 91.06 282 SER A C 1
ATOM 1972 O O . SER A 1 282 ? -30.503 -14.646 33.950 1.00 91.06 282 SER A O 1
ATOM 1974 N N . ALA A 1 283 ? -29.931 -15.342 36.008 1.00 91.56 283 ALA A N 1
ATOM 1975 C CA . ALA A 1 283 ? -29.996 -14.042 36.663 1.00 91.56 283 ALA A CA 1
ATOM 1976 C C . ALA A 1 283 ? -28.937 -13.066 36.124 1.00 91.56 283 ALA A C 1
ATOM 1978 O O . ALA A 1 283 ? -29.275 -11.946 35.759 1.00 91.56 283 ALA A O 1
ATOM 1979 N N . LEU A 1 284 ? -27.684 -13.494 35.949 1.00 90.12 284 LEU A N 1
ATOM 1980 C CA . LEU A 1 284 ? -26.619 -12.672 35.357 1.00 90.12 284 LEU A CA 1
ATOM 1981 C C . LEU A 1 284 ? -26.925 -12.296 33.892 1.00 90.12 284 LEU A C 1
ATOM 1983 O O . LEU A 1 284 ? -26.642 -11.175 33.463 1.00 90.12 284 LEU A O 1
ATOM 1987 N N . CYS A 1 285 ? -27.558 -13.194 33.126 1.00 85.56 285 CYS A N 1
ATOM 1988 C CA . CYS A 1 285 ? -28.080 -12.884 31.792 1.00 85.56 285 CYS A CA 1
ATOM 1989 C C . CYS A 1 285 ? -29.229 -11.864 31.841 1.00 85.56 285 CYS A C 1
ATOM 1991 O O . CYS A 1 285 ? -29.255 -10.944 31.021 1.00 85.56 285 CYS A O 1
ATOM 1993 N N . ARG A 1 286 ? -30.160 -11.989 32.799 1.00 86.19 286 ARG A N 1
ATOM 1994 C CA . ARG A 1 286 ? -31.239 -11.009 33.014 1.00 86.19 286 ARG A CA 1
ATOM 1995 C C . ARG A 1 286 ? -30.705 -9.651 33.456 1.00 86.19 286 ARG A C 1
ATOM 1997 O O . ARG A 1 286 ? -31.197 -8.655 32.943 1.00 86.19 286 ARG A O 1
ATOM 2004 N N . HIS A 1 287 ? -29.677 -9.605 34.303 1.00 86.88 287 HIS A N 1
ATOM 2005 C CA . HIS A 1 287 ? -29.019 -8.364 34.705 1.00 86.88 287 HIS A CA 1
ATOM 2006 C C . HIS A 1 287 ? -28.420 -7.628 33.512 1.00 86.88 287 HIS A C 1
ATOM 2008 O O . HIS A 1 287 ? -28.779 -6.484 33.250 1.00 86.88 287 HIS A O 1
ATOM 2014 N N . LYS A 1 288 ? -27.574 -8.308 32.728 1.00 82.75 288 LYS A N 1
ATOM 2015 C CA . LYS A 1 288 ? -26.981 -7.706 31.528 1.00 82.75 288 LYS A CA 1
ATOM 2016 C C . LYS A 1 288 ? -28.032 -7.230 30.528 1.00 82.75 288 LYS A C 1
ATOM 2018 O O . LYS A 1 288 ? -27.840 -6.191 29.909 1.00 82.75 288 LYS A O 1
ATOM 2023 N N . PHE A 1 289 ? -29.139 -7.960 30.382 1.00 83.25 289 PHE A N 1
ATOM 2024 C CA . PHE A 1 289 ? -30.256 -7.514 29.554 1.00 83.25 289 PHE A CA 1
ATOM 2025 C C . PHE A 1 289 ? -30.934 -6.264 30.135 1.00 83.25 289 PHE A C 1
ATOM 2027 O O . PHE A 1 289 ? -31.103 -5.290 29.410 1.00 83.25 289 PHE A O 1
ATOM 2034 N N . ALA A 1 290 ? -31.275 -6.264 31.428 1.00 83.62 290 ALA A N 1
ATOM 2035 C CA . ALA A 1 290 ? -31.938 -5.151 32.106 1.00 83.62 290 ALA A CA 1
ATOM 2036 C C . ALA A 1 290 ? -31.100 -3.862 32.048 1.00 83.62 290 ALA A C 1
ATOM 2038 O O . ALA A 1 290 ? -31.592 -2.836 31.573 1.00 83.62 290 ALA A O 1
ATOM 2039 N N . ASP A 1 291 ? -29.820 -3.940 32.426 1.00 85.69 291 ASP A N 1
ATOM 2040 C CA . ASP A 1 291 ? -28.864 -2.832 32.348 1.00 85.69 291 ASP A CA 1
ATOM 2041 C C . ASP A 1 291 ? -28.767 -2.298 30.909 1.00 85.69 291 ASP A C 1
ATOM 2043 O O . ASP A 1 291 ? -29.043 -1.122 30.667 1.00 85.69 291 ASP A O 1
ATOM 2047 N N . ALA A 1 292 ? -28.536 -3.168 29.918 1.00 86.56 292 ALA A N 1
ATOM 2048 C CA . ALA A 1 292 ? -28.483 -2.765 28.511 1.00 86.56 292 ALA A CA 1
ATOM 2049 C C . ALA A 1 292 ? -29.806 -2.170 27.982 1.00 86.56 292 ALA A C 1
ATOM 2051 O O . ALA A 1 292 ? -29.779 -1.299 27.111 1.00 86.56 292 ALA A O 1
ATOM 2052 N N . THR A 1 293 ? -30.968 -2.593 28.499 1.00 86.88 293 THR A N 1
ATOM 2053 C CA . THR A 1 293 ? -32.262 -1.979 28.152 1.00 86.88 293 THR A CA 1
ATOM 2054 C C . THR A 1 293 ? -32.509 -0.631 28.826 1.00 86.88 293 THR A C 1
ATOM 2056 O O . THR A 1 293 ? -33.271 0.162 28.272 1.00 86.88 293 THR A O 1
ATOM 2059 N N . SER A 1 294 ? -31.852 -0.326 29.949 1.00 89.69 294 SER A N 1
ATOM 2060 C CA . SER A 1 294 ? -31.925 1.002 30.579 1.00 89.69 294 SER A CA 1
ATOM 2061 C C . SER A 1 294 ? -31.170 2.073 29.778 1.00 89.69 294 SER A C 1
ATOM 2063 O O . SER A 1 294 ? -31.593 3.225 29.723 1.00 89.69 294 SER A O 1
ATOM 2065 N N . LEU A 1 295 ? -30.092 1.675 29.096 1.00 92.19 295 LEU A N 1
ATOM 2066 C CA . LEU A 1 295 ? -29.183 2.574 28.387 1.00 92.19 295 LEU A CA 1
ATOM 2067 C C . LEU A 1 295 ? -29.730 3.024 27.024 1.00 92.19 295 LEU A C 1
ATOM 2069 O O . LEU A 1 295 ? -30.423 2.275 26.332 1.00 92.19 295 LEU A O 1
ATOM 2073 N N . THR A 1 296 ? -29.386 4.237 26.589 1.00 95.69 296 THR A N 1
ATOM 2074 C CA . THR A 1 296 ? -29.655 4.701 25.214 1.00 95.69 296 THR A CA 1
ATOM 2075 C C . THR A 1 296 ? -28.654 4.125 24.205 1.00 95.69 296 THR A C 1
ATOM 2077 O O . THR A 1 296 ? -27.631 3.547 24.586 1.00 95.69 296 THR A O 1
ATOM 2080 N N . ALA A 1 297 ? -28.905 4.285 22.900 1.00 95.94 297 ALA A N 1
ATOM 2081 C CA . ALA A 1 297 ? -27.993 3.788 21.865 1.00 95.94 297 ALA A CA 1
ATOM 2082 C C . ALA A 1 297 ? -26.595 4.427 21.993 1.00 95.94 297 ALA A C 1
ATOM 2084 O O . ALA A 1 297 ? -25.573 3.742 21.888 1.00 95.94 297 ALA A O 1
ATOM 2085 N N . HIS A 1 298 ? -26.540 5.726 22.303 1.00 96.12 298 HIS A N 1
ATOM 2086 C CA . HIS A 1 298 ? -25.294 6.457 22.553 1.00 96.12 298 HIS A CA 1
ATOM 2087 C C . HIS A 1 298 ? -24.564 5.969 23.814 1.00 96.12 298 HIS A C 1
ATOM 2089 O O . HIS A 1 298 ? -23.337 5.833 23.809 1.00 96.12 298 HIS A O 1
ATOM 2095 N N . GLN A 1 299 ? -25.303 5.657 24.882 1.00 94.69 299 GLN A N 1
ATOM 2096 C CA . GLN A 1 299 ? -24.735 5.129 26.124 1.00 94.69 299 GLN A CA 1
ATOM 2097 C C . GLN A 1 299 ? -24.198 3.699 25.950 1.00 94.69 299 GLN A C 1
ATOM 2099 O O . GLN A 1 299 ? -23.110 3.392 26.444 1.00 94.69 299 GLN A O 1
ATOM 2104 N N . LEU A 1 300 ? -24.879 2.837 25.184 1.00 94.31 300 LEU A N 1
ATOM 2105 C CA . LEU A 1 300 ? -24.399 1.480 24.896 1.00 94.31 300 LEU A CA 1
ATOM 2106 C C . LEU A 1 300 ? -22.989 1.483 24.284 1.00 94.31 300 LEU A C 1
ATOM 2108 O O . LEU A 1 300 ? -22.135 0.714 24.726 1.00 94.31 300 LEU A O 1
ATOM 2112 N N . LEU A 1 301 ? -22.698 2.405 23.356 1.00 94.50 301 LEU A N 1
ATOM 2113 C CA . LEU A 1 301 ? -21.379 2.556 22.719 1.00 94.50 301 LEU A CA 1
ATOM 2114 C C . LEU A 1 301 ? -20.223 2.863 23.694 1.00 94.50 301 LEU A C 1
ATOM 2116 O O . LEU A 1 301 ? -19.058 2.649 23.333 1.00 94.50 301 LEU A O 1
ATOM 2120 N N . ILE A 1 302 ? -20.507 3.363 24.902 1.00 92.12 302 ILE A N 1
ATOM 2121 C CA . ILE A 1 302 ? -19.518 3.646 25.964 1.00 92.12 302 ILE A CA 1
ATOM 2122 C C . ILE A 1 302 ? -19.625 2.706 27.181 1.00 92.12 302 ILE A C 1
ATOM 2124 O O . ILE A 1 302 ? -18.660 2.587 27.929 1.00 92.12 302 ILE A O 1
ATOM 2128 N N . SER A 1 303 ? -20.739 1.985 27.335 1.00 88.88 303 SER A N 1
ATOM 2129 C CA . SER A 1 303 ? -20.971 0.972 28.379 1.00 88.88 303 SER A CA 1
ATOM 2130 C C . SER A 1 303 ? -20.109 -0.292 28.226 1.00 88.88 303 SER A C 1
ATOM 2132 O O . SER A 1 303 ? -19.524 -0.532 27.171 1.00 88.88 303 SER A O 1
ATOM 2134 N N . HIS A 1 304 ? -20.074 -1.168 29.229 1.00 83.19 304 HIS A N 1
ATOM 2135 C CA . HIS A 1 304 ? -19.373 -2.455 29.116 1.00 83.19 304 HIS A CA 1
ATOM 2136 C C . HIS A 1 304 ? -20.011 -3.423 28.084 1.00 83.19 304 HIS A C 1
ATOM 2138 O O . HIS A 1 304 ? -19.348 -4.354 27.635 1.00 83.19 304 HIS A O 1
ATOM 2144 N N . HIS A 1 305 ? -21.256 -3.185 27.639 1.00 86.25 305 HIS A N 1
ATOM 2145 C CA . HIS A 1 305 ? -21.954 -4.030 26.650 1.00 86.25 305 HIS A CA 1
ATOM 2146 C C . HIS A 1 305 ? -21.392 -3.956 25.230 1.00 86.25 305 HIS A C 1
ATOM 2148 O O . HIS A 1 305 ? -21.659 -4.855 24.436 1.00 86.25 305 HIS A O 1
ATOM 2154 N N . PHE A 1 306 ? -20.636 -2.905 24.892 1.00 91.62 306 PHE A N 1
ATOM 2155 C CA . PHE A 1 306 ? -19.961 -2.809 23.599 1.00 91.62 306 PHE A CA 1
ATOM 2156 C C . PHE A 1 306 ? -18.514 -3.291 23.722 1.00 91.62 306 PHE A C 1
ATOM 2158 O O . PHE A 1 306 ? -17.708 -2.657 24.408 1.00 91.62 306 PHE A O 1
ATOM 2165 N N . LEU A 1 307 ? -18.182 -4.390 23.031 1.00 90.06 307 LEU A N 1
ATOM 2166 C CA . LEU A 1 307 ? -16.896 -5.088 23.153 1.00 90.06 307 LEU A CA 1
ATOM 2167 C C . LEU A 1 307 ? -15.681 -4.145 23.108 1.00 90.06 307 LEU A C 1
ATOM 2169 O O . LEU A 1 307 ? -15.438 -3.449 22.120 1.00 90.06 307 LEU A O 1
ATOM 2173 N N . GLN A 1 308 ? -14.857 -4.195 24.159 1.00 87.69 308 GLN A N 1
ATOM 2174 C CA . GLN A 1 308 ? -13.682 -3.331 24.308 1.00 87.69 308 GLN A CA 1
ATOM 2175 C C . GLN A 1 308 ? -12.622 -3.549 23.213 1.00 87.69 308 GLN A C 1
ATOM 2177 O O . GLN A 1 308 ? -11.942 -2.602 22.831 1.00 87.69 308 GLN A O 1
ATOM 2182 N N . GLU A 1 309 ? -12.506 -4.760 22.653 1.00 90.06 309 GLU A N 1
ATOM 2183 C CA . GLU A 1 309 ? -11.632 -5.036 21.497 1.00 90.06 309 GLU A CA 1
ATOM 2184 C C . GLU A 1 309 ? -12.060 -4.281 20.225 1.00 90.06 309 GLU A C 1
ATOM 2186 O O . GLU A 1 309 ? -11.221 -3.971 19.384 1.00 90.06 309 GLU A O 1
ATOM 2191 N N . CYS A 1 310 ? -13.345 -3.932 20.111 1.00 93.06 310 CYS A N 1
ATOM 2192 C CA . CYS A 1 310 ? -13.946 -3.227 18.980 1.00 93.06 310 CYS A CA 1
ATOM 2193 C C . CYS A 1 310 ? -13.960 -1.693 19.150 1.00 93.06 310 CYS A C 1
ATOM 2195 O O . CYS A 1 310 ? -14.565 -0.985 18.340 1.00 93.06 310 CYS A O 1
ATOM 2197 N N . ARG A 1 311 ? -13.295 -1.173 20.191 1.00 93.25 311 ARG A N 1
ATOM 2198 C CA . ARG A 1 311 ? -13.038 0.256 20.414 1.00 93.25 311 ARG A CA 1
ATOM 2199 C C . ARG A 1 311 ? -11.597 0.565 20.053 1.00 93.25 311 ARG A C 1
ATOM 2201 O O . ARG A 1 311 ? -10.687 0.157 20.769 1.00 93.25 311 ARG A O 1
ATOM 2208 N N . ILE A 1 312 ? -11.394 1.275 18.949 1.00 91.56 312 ILE A N 1
ATOM 2209 C CA . ILE A 1 312 ? -10.050 1.592 18.460 1.00 91.56 312 ILE A CA 1
ATOM 2210 C C . ILE A 1 312 ? -9.750 3.065 18.765 1.00 91.56 312 ILE A C 1
ATOM 2212 O O . ILE A 1 312 ? -10.581 3.910 18.416 1.00 91.56 312 ILE A O 1
ATOM 2216 N N . PRO A 1 313 ? -8.629 3.402 19.429 1.00 88.19 313 PRO A N 1
ATOM 2217 C CA . PRO A 1 313 ? -8.316 4.787 19.753 1.00 88.19 313 PRO A CA 1
ATOM 2218 C C . PRO A 1 313 ? -7.908 5.583 18.507 1.00 88.19 313 PRO A C 1
ATOM 2220 O O . PRO A 1 313 ? -7.250 5.075 17.596 1.00 88.19 313 PRO A O 1
ATOM 2223 N N . MET A 1 314 ? -8.319 6.850 18.478 1.00 86.19 314 MET A N 1
ATOM 2224 C CA . MET A 1 314 ? -8.052 7.792 17.393 1.00 86.19 314 MET A CA 1
ATOM 2225 C C . MET A 1 314 ? -7.198 8.960 17.902 1.00 86.19 314 MET A C 1
ATOM 2227 O O . MET A 1 314 ? -7.542 9.595 18.901 1.00 86.19 314 MET A O 1
ATOM 2231 N N . GLY A 1 315 ? -6.127 9.289 17.175 1.00 71.62 315 GLY A N 1
ATOM 2232 C CA . GLY A 1 315 ? -5.276 10.449 17.465 1.00 71.62 315 GLY A CA 1
ATOM 2233 C C . GLY A 1 315 ? -4.258 10.245 18.594 1.00 71.62 315 GLY A C 1
ATOM 2234 O O . GLY A 1 315 ? -3.835 9.132 18.895 1.00 71.62 315 GLY A O 1
ATOM 2235 N N . GLU A 1 316 ? -3.794 11.345 19.186 1.00 63.62 316 GLU A N 1
ATOM 2236 C CA . GLU A 1 316 ? -2.801 11.327 20.271 1.00 63.62 316 GLU A CA 1
ATOM 2237 C C . GLU A 1 316 ? -3.390 10.757 21.576 1.00 63.62 316 GLU A C 1
ATOM 2239 O O . GLU A 1 316 ? -4.596 10.803 21.795 1.00 63.62 316 GLU A O 1
ATOM 2244 N N . GLU A 1 317 ? -2.548 10.271 22.496 1.00 58.03 317 GLU A N 1
ATOM 2245 C CA . GLU A 1 317 ? -2.981 9.573 23.730 1.00 58.03 317 GLU A CA 1
ATOM 2246 C C . GLU A 1 317 ? -3.929 10.389 24.640 1.00 58.03 317 GLU A C 1
ATOM 2248 O O . GLU A 1 317 ? -4.604 9.836 25.508 1.00 58.03 317 GLU A O 1
ATOM 2253 N N . ASN A 1 318 ? -4.005 11.707 24.432 1.00 56.09 318 ASN A N 1
ATOM 2254 C CA . ASN A 1 318 ? -4.886 12.616 25.160 1.00 56.09 318 ASN A CA 1
ATOM 2255 C C . ASN A 1 318 ? -6.342 12.614 24.647 1.00 56.09 318 ASN A C 1
ATOM 2257 O O . ASN A 1 318 ? -7.258 12.925 25.416 1.00 56.09 318 ASN A O 1
ATOM 2261 N N . SER A 1 319 ? -6.598 12.269 23.378 1.00 67.00 319 SER A N 1
ATOM 2262 C CA . SER A 1 319 ? -7.963 12.178 22.852 1.00 67.00 319 SER A CA 1
ATOM 2263 C C . SER A 1 319 ? -8.605 10.850 23.250 1.00 67.00 319 SER A C 1
ATOM 2265 O O . SER A 1 319 ? -8.401 9.824 22.613 1.00 67.00 319 SER A O 1
ATOM 2267 N N . LYS A 1 320 ? -9.492 10.886 24.257 1.00 76.62 320 LYS A N 1
ATOM 2268 C CA . LYS A 1 320 ? -10.369 9.764 24.681 1.00 76.62 320 LYS A CA 1
ATOM 2269 C C . LYS A 1 320 ? -11.406 9.336 23.618 1.00 76.62 320 LYS A C 1
ATOM 2271 O O . LYS A 1 320 ? -12.448 8.769 23.948 1.00 76.62 320 LYS A O 1
ATOM 2276 N N . GLN A 1 321 ? -11.177 9.677 22.355 1.00 87.25 321 GLN A N 1
ATOM 2277 C CA . GLN A 1 321 ? -12.083 9.433 21.247 1.00 87.25 321 GLN A CA 1
ATOM 2278 C C . GLN A 1 321 ? -11.747 8.080 20.615 1.00 87.25 321 GLN A C 1
ATOM 2280 O O . GLN A 1 321 ? -10.705 7.908 19.991 1.00 87.25 321 GLN A O 1
ATOM 2285 N N . ASN A 1 322 ? -12.657 7.122 20.779 1.00 91.94 322 ASN A N 1
ATOM 2286 C CA . ASN A 1 322 ? -12.557 5.805 20.163 1.00 91.94 322 ASN A CA 1
ATOM 2287 C C . ASN A 1 322 ? -13.569 5.696 19.021 1.00 91.94 322 ASN A C 1
ATOM 2289 O O . ASN A 1 322 ? -14.748 6.020 19.208 1.00 91.94 322 ASN A O 1
ATOM 2293 N N . ILE A 1 323 ? -13.149 5.160 17.877 1.00 93.94 323 ILE A N 1
ATOM 2294 C CA . ILE A 1 323 ? -14.089 4.654 16.876 1.00 93.94 323 ILE A CA 1
ATOM 2295 C C . ILE A 1 323 ? -14.642 3.302 17.352 1.00 93.94 323 ILE A C 1
ATOM 2297 O O . ILE A 1 323 ? -13.900 2.448 17.843 1.00 93.94 323 ILE A O 1
ATOM 2301 N N . ARG A 1 324 ? -15.964 3.118 17.245 1.00 96.12 324 ARG A N 1
ATOM 2302 C CA . ARG A 1 324 ? -16.660 1.870 17.592 1.00 96.12 324 ARG A CA 1
ATOM 2303 C C . ARG A 1 324 ? -16.921 1.088 16.308 1.00 96.12 324 ARG A C 1
ATOM 2305 O O . ARG A 1 324 ? -17.629 1.593 15.437 1.00 96.12 324 ARG A O 1
ATOM 2312 N N . ILE A 1 325 ? -16.347 -0.110 16.187 1.00 96.88 325 ILE A N 1
ATOM 2313 C CA . ILE A 1 325 ? -16.419 -0.932 14.969 1.00 96.88 325 ILE A CA 1
ATOM 2314 C C . ILE A 1 325 ? -17.241 -2.203 15.222 1.00 96.88 325 ILE A C 1
ATOM 2316 O O . ILE A 1 325 ? -16.750 -3.154 15.825 1.00 96.88 325 ILE A O 1
ATOM 2320 N N . ALA A 1 326 ? -18.474 -2.247 14.722 1.00 97.69 326 ALA A N 1
ATOM 2321 C CA . ALA A 1 326 ? -19.242 -3.485 14.599 1.00 97.69 326 ALA A CA 1
ATOM 2322 C C . ALA A 1 326 ? -18.751 -4.286 13.385 1.00 97.69 326 ALA A C 1
ATOM 2324 O O . ALA A 1 326 ? -18.624 -3.741 12.293 1.00 97.69 326 ALA A O 1
ATOM 2325 N N . ALA A 1 327 ? -18.466 -5.574 13.559 1.00 96.81 327 ALA A N 1
ATOM 2326 C CA . ALA A 1 327 ? -18.002 -6.461 12.490 1.00 96.81 327 ALA A CA 1
ATOM 2327 C C . ALA A 1 327 ? -18.211 -7.923 12.896 1.00 96.81 327 ALA A C 1
ATOM 2329 O O . ALA A 1 327 ? -18.136 -8.242 14.086 1.00 96.81 327 ALA A O 1
ATOM 2330 N N . SER A 1 328 ? -18.394 -8.828 11.930 1.00 95.25 328 SER A N 1
ATOM 2331 C CA . SER A 1 328 ? -18.352 -10.274 12.201 1.00 95.25 328 SER A CA 1
ATOM 2332 C C . SER A 1 328 ? -16.975 -10.694 12.750 1.00 95.25 328 SER A C 1
ATOM 2334 O O . SER A 1 328 ? -15.993 -9.958 12.619 1.00 95.25 328 SER A O 1
ATOM 2336 N N . THR A 1 329 ? -16.874 -11.869 13.378 1.00 92.12 329 THR A N 1
ATOM 2337 C CA . THR A 1 329 ? -15.590 -12.377 13.900 1.00 92.12 329 THR A CA 1
ATOM 2338 C C . THR A 1 329 ? -14.540 -12.500 12.791 1.00 92.12 329 THR A C 1
ATOM 2340 O O . THR A 1 329 ? -13.404 -12.056 12.967 1.00 92.12 329 THR A O 1
ATOM 2343 N N . ASP A 1 330 ? -14.932 -13.014 11.622 1.00 92.44 330 ASP A N 1
ATOM 2344 C CA . ASP A 1 330 ? -14.037 -13.192 10.475 1.00 92.44 330 ASP A CA 1
ATOM 2345 C C . ASP A 1 330 ? -13.644 -11.863 9.827 1.00 92.44 330 ASP A C 1
ATOM 2347 O O . ASP A 1 330 ? -12.488 -11.687 9.437 1.00 92.44 330 ASP A O 1
ATOM 2351 N N . ASP A 1 331 ? -14.575 -10.908 9.746 1.00 93.00 331 ASP A N 1
ATOM 2352 C CA . ASP A 1 331 ? -14.308 -9.573 9.208 1.00 93.00 331 ASP A CA 1
ATOM 2353 C C . ASP A 1 331 ? -13.401 -8.771 10.136 1.00 93.00 331 ASP A C 1
ATOM 2355 O O . ASP A 1 331 ? -12.421 -8.187 9.678 1.00 93.00 331 ASP A O 1
ATOM 2359 N N . PHE A 1 332 ? -13.640 -8.805 11.447 1.00 92.81 332 PHE A N 1
ATOM 2360 C CA . PHE A 1 332 ? -12.768 -8.150 12.420 1.00 92.81 332 PHE A CA 1
ATOM 2361 C C . PHE A 1 332 ? -11.383 -8.812 12.484 1.00 92.81 332 PHE A C 1
ATOM 2363 O O . PHE A 1 332 ? -10.363 -8.124 12.566 1.00 92.81 332 PHE A O 1
ATOM 2370 N N . GLY A 1 333 ? -11.324 -10.143 12.378 1.00 90.81 333 GLY A N 1
ATOM 2371 C CA . GLY A 1 333 ? -10.078 -10.902 12.273 1.00 90.81 333 GLY A CA 1
ATOM 2372 C C . GLY A 1 333 ? -9.333 -10.668 10.954 1.00 90.81 333 GLY A C 1
ATOM 2373 O O . GLY A 1 333 ? -8.107 -10.760 10.911 1.00 90.81 333 GLY A O 1
ATOM 2374 N N . TYR A 1 334 ? -10.029 -10.338 9.865 1.00 87.19 334 TYR A N 1
ATOM 2375 C CA . TYR A 1 334 ? -9.422 -9.917 8.599 1.00 87.19 334 TYR A CA 1
ATOM 2376 C C . TYR A 1 334 ? -8.927 -8.465 8.662 1.00 87.19 334 TYR A C 1
ATOM 2378 O O . TYR A 1 334 ? -7.777 -8.204 8.315 1.00 87.19 334 TYR A O 1
ATOM 2386 N N . LEU A 1 335 ? -9.733 -7.542 9.194 1.00 88.06 335 LEU A N 1
ATOM 2387 C CA . LEU A 1 335 ? -9.375 -6.139 9.418 1.00 88.06 335 LEU A CA 1
ATOM 2388 C C . LEU A 1 335 ? -8.126 -6.012 10.306 1.00 88.06 335 LEU A C 1
ATOM 2390 O O . LEU A 1 335 ? -7.163 -5.337 9.938 1.00 88.06 335 LEU A O 1
ATOM 2394 N N . SER A 1 336 ? -8.100 -6.749 11.421 1.00 87.25 336 SER A N 1
ATOM 2395 C CA . SER A 1 336 ? -6.955 -6.819 12.339 1.00 87.25 336 SER A CA 1
ATOM 2396 C C . SER A 1 336 ? -5.708 -7.405 11.669 1.00 87.25 336 SER A C 1
ATOM 2398 O O . SER A 1 336 ? -4.614 -6.887 11.862 1.00 87.25 336 SER A O 1
ATOM 2400 N N . ARG A 1 337 ? -5.855 -8.432 10.815 1.00 82.00 337 ARG A N 1
ATOM 2401 C CA . ARG A 1 337 ? -4.739 -8.971 10.013 1.00 82.00 337 ARG A CA 1
ATOM 2402 C C . ARG A 1 337 ? -4.273 -8.021 8.907 1.00 82.00 337 ARG A C 1
ATOM 2404 O O . ARG A 1 337 ? -3.118 -8.105 8.505 1.00 82.00 337 ARG A O 1
ATOM 2411 N N . ARG A 1 338 ? -5.130 -7.130 8.393 1.00 75.12 338 ARG A N 1
ATOM 2412 C CA . ARG A 1 338 ? -4.743 -6.145 7.368 1.00 75.12 338 ARG A CA 1
ATOM 2413 C C . ARG A 1 338 ? -4.048 -4.909 7.927 1.00 75.12 338 ARG A C 1
ATOM 2415 O O . ARG A 1 338 ? -3.308 -4.262 7.173 1.00 75.12 338 ARG A O 1
ATOM 2422 N N . PHE A 1 339 ? -4.308 -4.575 9.189 1.00 80.12 339 PHE A N 1
ATOM 2423 C CA . PHE A 1 339 ? -3.668 -3.474 9.897 1.00 80.12 339 PHE A CA 1
ATOM 2424 C C . PHE A 1 339 ? -2.134 -3.608 9.906 1.00 80.12 339 PHE A C 1
ATOM 2426 O O . PHE A 1 339 ? -1.580 -4.704 9.837 1.00 80.12 339 PHE A O 1
ATOM 2433 N N . VAL A 1 340 ? -1.448 -2.466 9.961 1.00 71.81 340 VAL A N 1
ATOM 2434 C CA . VAL A 1 340 ? 0.005 -2.375 10.118 1.00 71.81 340 VAL A CA 1
ATOM 2435 C C . VAL A 1 340 ? 0.273 -1.295 11.153 1.00 71.81 340 VAL A C 1
ATOM 2437 O O . VAL A 1 340 ? 0.049 -0.117 10.879 1.00 71.81 340 VAL A O 1
ATOM 2440 N N . ASP A 1 341 ? 0.774 -1.690 12.321 1.00 78.00 341 ASP A N 1
ATOM 2441 C CA . ASP A 1 341 ? 1.240 -0.730 13.313 1.00 78.00 341 ASP A CA 1
ATOM 2442 C C . ASP A 1 341 ? 2.593 -0.151 12.881 1.00 78.00 341 ASP A C 1
ATOM 2444 O O . ASP A 1 341 ? 3.592 -0.875 12.795 1.00 78.00 341 ASP A O 1
ATOM 2448 N N . TYR A 1 342 ? 2.636 1.158 12.630 1.00 72.00 342 TYR A N 1
ATOM 2449 C CA . TYR A 1 342 ? 3.861 1.875 12.265 1.00 72.00 342 TYR A CA 1
ATOM 2450 C C . TYR A 1 342 ? 4.894 1.930 13.407 1.00 72.00 342 TYR A C 1
ATOM 2452 O O . TYR A 1 342 ? 6.036 2.310 13.162 1.00 72.00 342 TYR A O 1
ATOM 2460 N N . ARG A 1 343 ? 4.518 1.550 14.638 1.00 73.44 343 ARG A N 1
ATOM 2461 C CA . ARG A 1 343 ? 5.427 1.377 15.786 1.00 73.44 343 ARG A CA 1
ATOM 2462 C C . ARG A 1 343 ? 6.048 -0.023 15.823 1.00 73.44 343 ARG A C 1
ATOM 2464 O O . ARG A 1 343 ? 7.154 -0.190 16.316 1.00 73.44 343 ARG A O 1
ATOM 2471 N N . GLY A 1 344 ? 5.347 -1.024 15.282 1.00 65.06 344 GLY A N 1
ATOM 2472 C CA . GLY A 1 344 ? 5.814 -2.415 15.175 1.00 65.06 344 GLY A CA 1
ATOM 2473 C C . GLY A 1 344 ? 5.730 -3.262 16.446 1.00 65.06 344 GLY A C 1
ATOM 2474 O O . GLY A 1 344 ? 6.109 -4.430 16.417 1.00 65.06 344 GLY A O 1
ATOM 2475 N N . GLU A 1 345 ? 5.213 -2.711 17.543 1.00 58.91 345 GLU A N 1
ATOM 2476 C CA . GLU A 1 345 ? 5.212 -3.372 18.855 1.00 58.91 345 GLU A CA 1
ATOM 2477 C C . GLU A 1 345 ? 3.969 -4.242 19.110 1.00 58.91 345 GLU A C 1
ATOM 2479 O O . GLU A 1 345 ? 3.988 -5.094 20.002 1.00 58.91 345 GLU A O 1
ATOM 2484 N N . HIS A 1 346 ? 2.881 -4.056 18.349 1.00 59.75 346 HIS A N 1
ATOM 2485 C CA . HIS A 1 346 ? 1.588 -4.693 18.617 1.00 59.75 346 HIS A CA 1
ATOM 2486 C C . HIS A 1 346 ? 0.908 -5.268 17.364 1.00 59.75 346 HIS A C 1
ATOM 2488 O O . HIS A 1 346 ? 0.958 -4.702 16.274 1.00 59.75 346 HIS A O 1
ATOM 2494 N N . SER A 1 347 ? 0.222 -6.400 17.548 1.00 63.19 347 SER A N 1
ATOM 2495 C CA . SER A 1 347 ? -0.614 -7.073 16.539 1.00 63.19 347 SER A CA 1
ATOM 2496 C C . SER A 1 347 ? -2.121 -6.852 16.736 1.00 63.19 347 SER A C 1
ATOM 2498 O O . SER A 1 347 ? -2.917 -7.288 15.905 1.00 63.19 347 SER A O 1
ATOM 2500 N N . LEU A 1 348 ? -2.524 -6.205 17.835 1.00 79.44 348 LEU A N 1
ATOM 2501 C CA . LEU A 1 348 ? -3.924 -6.011 18.212 1.00 79.44 348 LEU A CA 1
ATOM 2502 C C . LEU A 1 348 ? -4.437 -4.657 17.730 1.00 79.44 348 LEU A C 1
ATOM 2504 O O . LEU A 1 348 ? -3.917 -3.613 18.129 1.00 79.44 348 LEU A O 1
ATOM 2508 N N . LEU A 1 349 ? -5.512 -4.672 16.941 1.00 83.38 349 LEU A N 1
ATOM 2509 C CA . LEU A 1 349 ? -6.125 -3.453 16.415 1.00 83.38 349 LEU A CA 1
ATOM 2510 C C . LEU A 1 349 ? -6.572 -2.491 17.529 1.00 83.38 349 LEU A C 1
ATOM 2512 O O . LEU A 1 349 ? -6.403 -1.292 17.375 1.00 83.38 349 LEU A O 1
ATOM 2516 N N . SER A 1 350 ? -7.042 -2.985 18.678 1.00 80.69 350 SER A N 1
ATOM 2517 C CA . SER A 1 350 ? -7.433 -2.161 19.839 1.00 80.69 350 SER A CA 1
ATOM 2518 C C . SER A 1 350 ? -6.300 -1.330 20.458 1.00 80.69 350 SER A C 1
ATOM 2520 O O . SER A 1 350 ? -6.567 -0.428 21.246 1.00 80.69 350 SER A O 1
ATOM 2522 N N . SER A 1 351 ? -5.042 -1.611 20.105 1.00 76.56 351 SER A N 1
ATOM 2523 C CA . SER A 1 351 ? -3.878 -0.816 20.518 1.00 76.56 351 SER A CA 1
ATOM 2524 C C . SER A 1 351 ? -3.396 0.173 19.449 1.00 76.56 351 SER A C 1
ATOM 2526 O O . SER A 1 351 ? -2.525 0.993 19.736 1.00 76.56 351 SER A O 1
ATOM 2528 N N . ALA A 1 352 ? -3.934 0.100 18.226 1.00 77.00 352 ALA A N 1
ATOM 2529 C CA . ALA A 1 352 ? -3.524 0.898 17.074 1.00 77.00 352 ALA A CA 1
ATOM 2530 C C . ALA A 1 352 ? -3.739 2.399 17.289 1.00 77.00 352 ALA A C 1
ATOM 2532 O O . ALA A 1 352 ? -4.827 2.807 17.677 1.00 77.00 352 ALA A O 1
ATOM 2533 N N . ASN A 1 353 ? -2.756 3.227 16.927 1.00 74.31 353 ASN A N 1
ATOM 2534 C CA . ASN A 1 353 ? -3.004 4.653 16.724 1.00 74.31 353 ASN A CA 1
ATOM 2535 C C . ASN A 1 353 ? -3.473 4.886 15.277 1.00 74.31 353 ASN A C 1
ATOM 2537 O O . ASN A 1 353 ? -2.675 4.827 14.334 1.00 74.31 353 ASN A O 1
ATOM 2541 N N . LEU A 1 354 ? -4.781 5.095 15.111 1.00 80.44 354 LEU A N 1
ATOM 2542 C CA . LEU A 1 354 ? -5.408 5.409 13.831 1.00 80.44 354 LEU A CA 1
ATOM 2543 C C . LEU A 1 354 ? -5.565 6.925 13.643 1.00 80.44 354 LEU A C 1
ATOM 2545 O O . LEU A 1 354 ? -5.882 7.663 14.577 1.00 80.44 354 LEU A O 1
ATOM 2549 N N . ILE A 1 355 ? -5.396 7.377 12.398 1.00 77.56 355 ILE A N 1
ATOM 2550 C CA . ILE A 1 355 ? -5.487 8.791 12.015 1.00 77.56 355 ILE A CA 1
ATOM 2551 C C . ILE A 1 355 ? -6.753 9.056 11.192 1.00 77.56 355 ILE A C 1
ATOM 2553 O O . ILE A 1 355 ? -7.078 8.323 10.250 1.00 77.56 355 ILE A O 1
ATOM 2557 N N . ASP A 1 356 ? -7.445 10.138 11.545 1.00 84.88 356 ASP A N 1
ATOM 2558 C CA . ASP A 1 356 ? -8.433 10.797 10.693 1.00 84.88 356 ASP A CA 1
ATOM 2559 C C . ASP A 1 356 ? -7.716 11.781 9.757 1.00 84.88 356 ASP A C 1
ATOM 2561 O O . ASP A 1 356 ? -6.848 12.540 10.185 1.00 84.88 356 ASP A O 1
ATOM 2565 N N . PHE A 1 357 ? -8.068 11.765 8.474 1.00 79.06 357 PHE A N 1
ATOM 2566 C CA . PHE A 1 357 ? -7.541 12.707 7.485 1.00 79.06 357 PHE A CA 1
ATOM 2567 C C . PHE A 1 357 ? -8.413 13.955 7.310 1.00 79.06 357 PHE A C 1
ATOM 2569 O O . PHE A 1 357 ? -7.950 14.904 6.681 1.00 79.06 357 PHE A O 1
ATOM 2576 N N . ALA A 1 358 ? -9.665 13.932 7.781 1.00 86.56 358 ALA A N 1
ATOM 2577 C CA . ALA A 1 358 ? -10.670 14.973 7.562 1.00 86.56 358 ALA A CA 1
ATOM 2578 C C . ALA A 1 358 ? -10.760 15.450 6.090 1.00 86.56 358 ALA A C 1
ATOM 2580 O O . ALA A 1 358 ? -10.978 16.627 5.805 1.00 86.56 358 ALA A O 1
ATOM 2581 N N . SER A 1 359 ? -10.568 14.540 5.125 1.00 85.38 359 SER A N 1
ATOM 2582 C CA . SER A 1 359 ? -10.617 14.870 3.696 1.00 85.38 359 SER A CA 1
ATOM 2583 C C . SER A 1 359 ? -12.071 14.967 3.244 1.00 85.38 359 SER A C 1
ATOM 2585 O O . SER A 1 359 ? -12.807 13.977 3.240 1.00 85.38 359 SER A O 1
ATOM 2587 N N . HIS A 1 360 ? -12.468 16.172 2.830 1.00 87.00 360 HIS A N 1
ATOM 2588 C CA . HIS A 1 360 ? -13.785 16.469 2.259 1.00 87.00 360 HIS A CA 1
ATOM 2589 C C . HIS A 1 360 ? -14.039 15.766 0.911 1.00 87.00 360 HIS A C 1
ATOM 2591 O O . HIS A 1 360 ? -15.184 15.665 0.470 1.00 87.00 360 HIS A O 1
ATOM 2597 N N . ASP A 1 361 ? -13.005 15.224 0.262 1.00 82.88 361 ASP A N 1
ATOM 2598 C CA . ASP A 1 361 ? -13.155 14.416 -0.950 1.00 82.88 361 ASP A CA 1
ATOM 2599 C C . ASP A 1 361 ? -13.857 13.095 -0.622 1.00 82.88 361 ASP A C 1
ATOM 2601 O O . ASP A 1 361 ? -14.876 12.770 -1.227 1.00 82.88 361 ASP A O 1
ATOM 2605 N N . ILE A 1 362 ? -13.387 12.388 0.411 1.00 84.44 362 ILE A N 1
ATOM 2606 C CA . ILE A 1 362 ? -13.986 11.152 0.955 1.00 84.44 362 ILE A CA 1
ATOM 2607 C C . ILE A 1 362 ? -15.088 11.437 1.997 1.00 84.44 362 ILE A C 1
ATOM 2609 O O . ILE A 1 362 ? -15.210 10.756 3.018 1.00 84.44 362 ILE A O 1
ATOM 2613 N N . TRP A 1 363 ? -15.909 12.451 1.715 1.00 91.69 363 TRP A N 1
ATOM 2614 C CA . TRP A 1 363 ? -17.161 12.763 2.406 1.00 91.69 363 TRP A CA 1
ATOM 2615 C C . TRP A 1 363 ? -18.163 13.421 1.441 1.00 91.69 363 TRP A C 1
ATOM 2617 O O . TRP A 1 363 ? -17.782 14.025 0.439 1.00 91.69 363 TRP A O 1
ATOM 2627 N N . ASP A 1 364 ? -19.448 13.330 1.752 1.00 92.12 364 ASP A N 1
ATOM 2628 C CA . ASP A 1 364 ? -20.534 14.141 1.189 1.00 92.12 364 ASP A CA 1
ATOM 2629 C C . ASP A 1 364 ? -21.511 14.397 2.343 1.00 92.12 364 ASP A C 1
ATOM 2631 O O . ASP A 1 364 ? -21.586 13.576 3.257 1.00 92.12 364 ASP A O 1
ATOM 2635 N N . GLU A 1 365 ? -22.230 15.518 2.377 1.00 92.19 365 GLU A N 1
ATOM 2636 C CA . GLU A 1 365 ? -23.198 15.744 3.464 1.00 92.19 365 GLU A CA 1
ATOM 2637 C C . GLU A 1 365 ? -24.514 14.993 3.223 1.00 92.19 365 GLU A C 1
ATOM 2639 O O . GLU A 1 365 ? -25.199 14.653 4.188 1.00 92.19 365 GLU A O 1
ATOM 2644 N N . ARG A 1 366 ? -24.802 14.655 1.961 1.00 92.88 366 ARG A N 1
ATOM 2645 C CA . ARG A 1 366 ? -25.938 13.842 1.518 1.00 92.88 366 ARG A CA 1
ATOM 2646 C C . ARG A 1 366 ? -25.789 12.381 1.945 1.00 92.88 366 ARG A C 1
ATOM 2648 O O . ARG A 1 366 ? -24.698 11.817 1.878 1.00 92.88 366 ARG A O 1
ATOM 2655 N N . THR A 1 367 ? -26.881 11.763 2.386 1.00 92.38 367 THR A N 1
ATOM 2656 C CA . THR A 1 367 ? -26.899 10.381 2.909 1.00 92.38 367 THR A CA 1
ATOM 2657 C C . THR A 1 367 ? -27.283 9.355 1.846 1.00 92.38 367 THR A C 1
ATOM 2659 O O . THR A 1 367 ? -26.924 8.185 1.958 1.00 92.38 367 THR A O 1
ATOM 2662 N N . GLU A 1 368 ? -27.944 9.797 0.776 1.00 91.69 368 GLU A N 1
ATOM 2663 C CA . GLU A 1 368 ? -28.276 9.016 -0.414 1.00 91.69 368 GLU A CA 1
ATOM 2664 C C . GLU A 1 368 ? -27.075 8.760 -1.344 1.00 91.69 368 GLU A C 1
ATOM 2666 O O . GLU A 1 368 ? -27.171 7.940 -2.257 1.00 91.69 368 GLU A O 1
ATOM 2671 N N . ILE A 1 369 ? -25.946 9.443 -1.114 1.00 91.94 369 ILE A N 1
ATOM 2672 C CA . ILE A 1 369 ? -24.716 9.313 -1.902 1.00 91.94 369 ILE A CA 1
ATOM 2673 C C . ILE A 1 369 ? -23.803 8.247 -1.297 1.00 91.94 369 ILE A C 1
ATOM 2675 O O . ILE A 1 369 ? -23.266 8.407 -0.201 1.00 91.94 369 ILE A O 1
ATOM 2679 N N . THR A 1 370 ? -23.558 7.181 -2.056 1.00 93.06 370 THR A N 1
ATOM 2680 C CA . THR A 1 370 ? -22.578 6.151 -1.694 1.00 93.06 370 THR A CA 1
ATOM 2681 C C . THR A 1 370 ? -21.157 6.625 -1.987 1.00 93.06 370 THR A C 1
ATOM 2683 O O . THR A 1 370 ? -20.837 7.047 -3.099 1.00 93.06 370 THR A O 1
ATOM 2686 N N . LEU A 1 371 ? -20.268 6.536 -1.000 1.00 93.31 371 LEU A N 1
ATOM 2687 C CA . LEU A 1 371 ? -18.870 6.940 -1.140 1.00 93.31 371 LEU A CA 1
ATOM 2688 C C . LEU A 1 371 ? -18.020 5.749 -1.609 1.00 93.31 371 LEU A C 1
ATOM 2690 O O . LEU A 1 371 ? -17.650 4.880 -0.815 1.00 93.31 371 LEU A O 1
ATOM 2694 N N . LEU A 1 372 ? -17.713 5.710 -2.909 1.00 90.44 372 LEU A N 1
ATOM 2695 C CA . LEU A 1 372 ? -16.837 4.708 -3.519 1.00 90.44 372 LEU A CA 1
ATOM 2696 C C . LEU A 1 372 ? -15.365 5.092 -3.330 1.00 90.44 372 LEU A C 1
ATOM 2698 O O . LEU A 1 372 ? -14.943 6.175 -3.737 1.00 90.44 372 LEU A O 1
ATOM 2702 N N . ILE A 1 373 ? -14.562 4.187 -2.766 1.00 87.00 373 ILE A N 1
ATOM 2703 C CA . ILE A 1 373 ? -13.134 4.416 -2.494 1.00 87.00 373 ILE A CA 1
ATOM 2704 C C . ILE A 1 373 ? -12.281 3.392 -3.258 1.00 87.00 373 ILE A C 1
ATOM 2706 O O . ILE A 1 373 ? -12.153 2.229 -2.862 1.00 87.00 373 ILE A O 1
ATOM 2710 N N . GLY A 1 374 ? -11.695 3.856 -4.365 1.00 79.38 374 GLY A N 1
ATOM 2711 C CA . GLY A 1 374 ? -10.807 3.116 -5.267 1.00 79.38 374 GLY A CA 1
ATOM 2712 C C . GLY A 1 374 ? -9.327 3.495 -5.130 1.00 79.38 374 GLY A C 1
ATOM 2713 O O . GLY A 1 374 ? -8.928 4.182 -4.188 1.00 79.38 374 GLY A O 1
ATOM 2714 N N . GLY A 1 375 ? -8.496 3.039 -6.071 1.00 71.06 375 GLY A N 1
ATOM 2715 C CA . GLY A 1 375 ? -7.030 3.210 -6.062 1.00 71.06 375 GLY A CA 1
ATOM 2716 C C . GLY A 1 375 ? -6.254 1.944 -5.669 1.00 71.06 375 GLY A C 1
ATOM 2717 O O . GLY A 1 375 ? -6.843 0.862 -5.549 1.00 71.06 375 GLY A O 1
ATOM 2718 N N . GLU A 1 376 ? -4.932 2.076 -5.477 1.00 62.12 376 GLU A N 1
ATOM 2719 C CA . GLU A 1 376 ? -3.994 0.950 -5.279 1.00 62.12 376 GLU A CA 1
ATOM 2720 C C . GLU A 1 376 ? -4.463 -0.061 -4.220 1.00 62.12 376 GLU A C 1
ATOM 2722 O O . GLU A 1 376 ? -5.095 0.290 -3.215 1.00 62.12 376 GLU A O 1
ATOM 2727 N N . SER A 1 377 ? -4.164 -1.346 -4.434 1.00 55.62 377 SER A N 1
ATOM 2728 C CA . SER A 1 377 ? -4.503 -2.393 -3.467 1.00 55.62 377 SER A CA 1
ATOM 2729 C C . SER A 1 377 ? -3.796 -2.171 -2.132 1.00 55.62 377 SER A C 1
ATOM 2731 O O . SER A 1 377 ? -2.606 -1.860 -2.075 1.00 55.62 377 SER A O 1
ATOM 2733 N N . GLY A 1 378 ? -4.542 -2.322 -1.040 1.00 61.84 378 GLY A N 1
ATOM 2734 C CA . GLY A 1 378 ? -4.009 -2.141 0.301 1.00 61.84 378 GLY A CA 1
ATOM 2735 C C . GLY A 1 378 ? -5.022 -1.600 1.300 1.00 61.84 378 GLY A C 1
ATOM 2736 O O . GLY A 1 378 ? -6.030 -0.981 0.957 1.00 61.84 378 GLY A O 1
ATOM 2737 N N . SER A 1 379 ? -4.693 -1.792 2.575 1.00 66.12 379 SER A N 1
ATOM 2738 C CA . SER A 1 379 ? -5.517 -1.397 3.718 1.00 66.12 379 SER A CA 1
ATOM 2739 C C . SER A 1 379 ? -5.752 0.113 3.839 1.00 66.12 379 SER A C 1
ATOM 2741 O O . SER A 1 379 ? -6.650 0.517 4.565 1.00 66.12 379 SER A O 1
ATOM 2743 N N . GLY A 1 380 ? -5.015 0.960 3.110 1.00 75.94 380 GLY A N 1
ATOM 2744 C CA . GLY A 1 380 ? -5.239 2.410 3.091 1.00 75.94 380 GLY A CA 1
ATOM 2745 C C . GLY A 1 380 ? -6.649 2.812 2.633 1.00 75.94 380 GLY A C 1
ATOM 2746 O O . GLY A 1 380 ? -7.192 3.780 3.158 1.00 75.94 380 GLY A O 1
ATOM 2747 N N . LYS A 1 381 ? -7.275 2.044 1.726 1.00 82.12 381 LYS A N 1
ATOM 2748 C CA . LYS A 1 381 ? -8.676 2.261 1.316 1.00 82.12 381 LYS A CA 1
ATOM 2749 C C . LYS A 1 381 ? -9.647 1.882 2.433 1.00 82.12 381 LYS A C 1
ATOM 2751 O O . LYS A 1 381 ? -10.492 2.690 2.808 1.00 82.12 381 LYS A O 1
ATOM 2756 N N . THR A 1 382 ? -9.459 0.695 3.013 1.00 87.50 382 THR A N 1
ATOM 2757 C CA . THR A 1 382 ? -10.210 0.194 4.171 1.00 87.50 382 THR A CA 1
ATOM 2758 C C . THR A 1 382 ? -10.164 1.178 5.345 1.00 87.50 382 THR A C 1
ATOM 2760 O O . THR A 1 382 ? -11.201 1.516 5.908 1.00 87.50 382 THR A O 1
ATOM 2763 N N . TRP A 1 383 ? -8.981 1.702 5.678 1.00 86.75 383 TRP A N 1
ATOM 2764 C CA . TRP A 1 383 ? -8.823 2.667 6.765 1.00 86.75 383 TRP A CA 1
ATOM 2765 C C . TRP A 1 383 ? -9.390 4.040 6.425 1.00 86.75 383 TRP A C 1
ATOM 2767 O O . TRP A 1 383 ? -10.090 4.592 7.259 1.00 86.75 383 TRP A O 1
ATOM 2777 N N . ALA A 1 384 ? -9.209 4.560 5.207 1.00 86.81 384 ALA A N 1
ATOM 2778 C CA . ALA A 1 384 ? -9.843 5.816 4.799 1.00 86.81 384 ALA A CA 1
ATOM 2779 C C . ALA A 1 384 ? -11.383 5.752 4.856 1.00 86.81 384 ALA A C 1
ATOM 2781 O O . ALA A 1 384 ? -12.019 6.711 5.283 1.00 86.81 384 ALA A O 1
ATOM 2782 N N . MET A 1 385 ? -11.971 4.614 4.475 1.00 91.56 385 MET A N 1
ATOM 2783 C CA . MET A 1 385 ? -13.403 4.333 4.621 1.00 91.56 385 MET A CA 1
ATOM 2784 C C . MET A 1 385 ? -13.853 4.358 6.091 1.00 91.56 385 MET A C 1
ATOM 2786 O O . MET A 1 385 ? -14.888 4.943 6.408 1.00 91.56 385 MET A O 1
ATOM 2790 N N . ILE A 1 386 ? -13.071 3.753 6.986 1.00 92.81 386 ILE A N 1
ATOM 2791 C CA . ILE A 1 386 ? -13.398 3.617 8.411 1.00 92.81 386 ILE A CA 1
ATOM 2792 C C . ILE A 1 386 ? -13.156 4.924 9.194 1.00 92.81 386 ILE A C 1
ATOM 2794 O O . ILE A 1 386 ? -14.020 5.330 9.964 1.00 92.81 386 ILE A O 1
ATOM 2798 N N . THR A 1 387 ? -12.012 5.596 9.016 1.00 91.31 387 THR A N 1
ATOM 2799 C CA . THR A 1 387 ? -11.547 6.662 9.928 1.00 91.31 387 THR A CA 1
ATOM 2800 C C . THR A 1 387 ? -11.839 8.092 9.479 1.00 91.31 387 THR A C 1
ATOM 2802 O O . THR A 1 387 ? -11.786 8.988 10.316 1.00 91.31 387 THR A O 1
ATOM 2805 N N . ASN A 1 388 ? -12.128 8.345 8.196 1.00 90.44 388 ASN A N 1
ATOM 2806 C CA . ASN A 1 388 ? -12.255 9.718 7.694 1.00 90.44 388 ASN A CA 1
ATOM 2807 C C . ASN A 1 388 ? -13.522 10.409 8.222 1.00 90.44 388 ASN A C 1
ATOM 2809 O O . ASN A 1 388 ? -14.623 9.911 7.987 1.00 90.44 388 ASN A O 1
ATOM 2813 N N . PHE A 1 389 ? -13.378 11.533 8.921 1.00 91.69 389 PHE A N 1
ATOM 2814 C CA . PHE A 1 389 ? -14.417 12.151 9.751 1.00 91.69 389 PHE A CA 1
ATOM 2815 C C . PHE A 1 389 ? -15.085 11.155 10.713 1.00 91.69 389 PHE A C 1
ATOM 2817 O O . PHE A 1 389 ? -16.314 11.098 10.793 1.00 91.69 389 PHE A O 1
ATOM 2824 N N . PHE A 1 390 ? -14.319 10.334 11.442 1.00 92.06 390 PHE A N 1
ATOM 2825 C CA . PHE A 1 390 ? -14.919 9.383 12.397 1.00 92.06 390 PHE A CA 1
ATOM 2826 C C . PHE A 1 390 ? -15.745 10.102 13.481 1.00 92.06 390 PHE A C 1
ATOM 2828 O O . PHE A 1 390 ? -16.745 9.566 13.946 1.00 92.06 390 PHE A O 1
ATOM 2835 N N . VAL A 1 391 ? -15.392 11.350 13.819 1.00 92.75 391 VAL A N 1
ATOM 2836 C CA . VAL A 1 391 ? -16.160 12.232 14.721 1.00 92.75 391 VAL A CA 1
ATOM 2837 C C . VAL A 1 391 ? -17.584 12.539 14.233 1.00 92.75 391 VAL A C 1
ATOM 2839 O O . VAL A 1 391 ? -18.406 12.992 15.019 1.00 92.75 391 VAL A O 1
ATOM 2842 N N . ARG A 1 392 ? -17.899 12.266 12.958 1.00 94.75 392 ARG A N 1
ATOM 2843 C CA . ARG A 1 392 ? -19.241 12.354 12.352 1.00 94.75 392 ARG A CA 1
ATOM 2844 C C . ARG A 1 392 ? -19.906 10.973 12.203 1.00 94.75 392 ARG A C 1
ATOM 2846 O O . ARG A 1 392 ? -20.694 10.742 11.285 1.00 94.75 392 ARG A O 1
ATOM 2853 N N . SER A 1 393 ? -19.525 9.992 13.021 1.00 95.25 393 SER A N 1
ATOM 2854 C CA . SER A 1 393 ? -20.075 8.629 12.992 1.00 95.25 393 SER A CA 1
ATOM 2855 C C . SER A 1 393 ? -20.032 8.008 14.390 1.00 95.25 393 SER A C 1
ATOM 2857 O O . SER A 1 393 ? -18.963 7.761 14.940 1.00 95.25 393 SER A O 1
ATOM 2859 N N . HIS A 1 394 ? -21.195 7.727 14.976 1.00 97.19 394 HIS A N 1
ATOM 2860 C CA . HIS A 1 394 ? -21.291 7.150 16.320 1.00 97.19 394 HIS A CA 1
ATOM 2861 C C . HIS A 1 394 ? -20.927 5.661 16.291 1.00 97.19 394 HIS A C 1
ATOM 2863 O O . HIS A 1 394 ? -20.177 5.178 17.143 1.00 97.19 394 HIS A O 1
ATOM 2869 N N . LEU A 1 395 ? -21.375 4.960 15.247 1.00 98.00 395 LEU A N 1
ATOM 2870 C CA . LEU A 1 395 ? -21.043 3.568 14.962 1.00 98.00 395 LEU A CA 1
ATOM 2871 C C . LEU A 1 395 ? -20.480 3.430 13.544 1.00 98.00 395 LEU A C 1
ATOM 2873 O O . LEU A 1 395 ? -20.991 4.039 12.605 1.00 98.00 395 LEU A O 1
ATOM 2877 N N . THR A 1 396 ? -19.464 2.586 13.377 1.00 98.00 396 THR A N 1
ATOM 2878 C CA . THR A 1 396 ? -19.017 2.092 12.068 1.00 98.00 396 THR A CA 1
ATOM 2879 C C . THR A 1 396 ? -19.249 0.589 11.984 1.00 98.00 396 THR A C 1
ATOM 2881 O O . THR A 1 396 ? -18.849 -0.144 12.882 1.00 98.00 396 THR A O 1
ATOM 2884 N N . VAL A 1 397 ? -19.891 0.118 10.918 1.00 98.00 397 VAL A N 1
ATOM 2885 C CA . VAL A 1 397 ? -20.171 -1.300 10.663 1.00 98.00 397 VAL A CA 1
ATOM 2886 C C . VAL A 1 397 ? -19.319 -1.763 9.482 1.00 98.00 397 VAL A C 1
ATOM 2888 O O . VAL A 1 397 ? -19.489 -1.260 8.377 1.00 98.00 397 VAL A O 1
ATOM 2891 N N . TYR A 1 398 ? -18.393 -2.696 9.701 1.00 97.06 398 TYR A N 1
ATOM 2892 C CA . TYR A 1 398 ? -17.452 -3.203 8.697 1.00 97.06 398 TYR A CA 1
ATOM 2893 C C . TYR A 1 398 ? -17.838 -4.613 8.229 1.00 97.06 398 TYR A C 1
ATOM 2895 O O . TYR A 1 398 ? -18.008 -5.518 9.049 1.00 97.06 398 TYR A O 1
ATOM 2903 N N . ILE A 1 399 ? -17.985 -4.790 6.911 1.00 95.44 399 ILE A N 1
ATOM 2904 C CA . ILE A 1 399 ? -18.575 -5.983 6.281 1.00 95.44 399 ILE A CA 1
ATOM 2905 C C . ILE A 1 399 ? -17.804 -6.359 5.008 1.00 95.44 399 ILE A C 1
ATOM 2907 O O . ILE A 1 399 ? -17.483 -5.490 4.196 1.00 95.44 399 ILE A O 1
ATOM 2911 N N . ARG A 1 400 ? -17.595 -7.661 4.763 1.00 91.81 400 ARG A N 1
ATOM 2912 C CA . ARG A 1 400 ? -17.156 -8.187 3.454 1.00 91.81 400 ARG A CA 1
ATOM 2913 C C . ARG A 1 400 ? -18.191 -9.156 2.892 1.00 91.81 400 ARG A C 1
ATOM 2915 O O . ARG A 1 400 ? -18.270 -10.314 3.291 1.00 91.81 400 ARG A O 1
ATOM 2922 N N . LEU A 1 401 ? -18.971 -8.682 1.923 1.00 85.19 401 LEU A N 1
ATOM 2923 C CA . LEU A 1 401 ? -20.119 -9.418 1.376 1.00 85.19 401 LEU A CA 1
ATOM 2924 C C . LEU A 1 401 ? -19.742 -10.725 0.647 1.00 85.19 401 LEU A C 1
ATOM 2926 O O . LEU A 1 401 ? -20.556 -11.642 0.591 1.00 85.19 401 LEU A O 1
ATOM 2930 N N . HIS A 1 402 ? -18.504 -10.844 0.150 1.00 70.06 402 HIS A N 1
ATOM 2931 C CA . HIS A 1 402 ? -18.010 -12.010 -0.607 1.00 70.06 402 HIS A CA 1
ATOM 2932 C C . HIS A 1 402 ? -18.001 -13.336 0.166 1.00 70.06 402 HIS A C 1
ATOM 2934 O O . HIS A 1 402 ? -17.916 -14.389 -0.456 1.00 70.06 402 HIS A O 1
ATOM 2940 N N . ASN A 1 403 ? -18.081 -13.303 1.500 1.00 65.19 403 ASN A N 1
ATOM 2941 C CA . ASN A 1 403 ? -18.136 -14.511 2.328 1.00 65.19 403 ASN A CA 1
ATOM 2942 C C . ASN A 1 403 ? -19.558 -15.096 2.456 1.00 65.19 403 ASN A C 1
ATOM 2944 O O . ASN A 1 403 ? -19.697 -16.261 2.818 1.00 65.19 403 ASN A O 1
ATOM 2948 N N . SER A 1 404 ? -20.597 -14.299 2.187 1.00 62.31 404 SER A N 1
ATOM 2949 C CA . SER A 1 404 ? -21.999 -14.623 2.515 1.00 62.31 404 SER A CA 1
ATOM 2950 C C . SER A 1 404 ? -22.893 -14.818 1.289 1.00 62.31 404 SER A C 1
ATOM 2952 O O . SER A 1 404 ? -24.090 -15.053 1.432 1.00 62.31 404 SER A O 1
ATOM 2954 N N . LEU A 1 405 ? -22.334 -14.659 0.091 1.00 67.44 405 LEU A N 1
ATOM 2955 C CA . LEU A 1 405 ? -23.058 -14.591 -1.173 1.00 67.44 405 LEU A CA 1
ATOM 2956 C C . LEU A 1 405 ? -22.339 -15.423 -2.224 1.00 67.44 405 LEU A C 1
ATOM 2958 O O . LEU A 1 405 ? -21.160 -15.182 -2.493 1.00 67.44 405 LEU A O 1
ATOM 2962 N N . SER A 1 406 ? -23.045 -16.348 -2.881 1.00 68.88 406 SER A N 1
ATOM 2963 C CA . SER A 1 406 ? -22.492 -16.918 -4.103 1.00 68.88 406 SER A CA 1
ATOM 2964 C C . SER A 1 406 ? -22.513 -15.828 -5.179 1.00 68.88 406 SER A C 1
ATOM 2966 O O . SER A 1 406 ? -23.553 -15.262 -5.522 1.00 68.88 406 SER A O 1
ATOM 2968 N N . VAL A 1 407 ? -21.336 -15.483 -5.702 1.00 60.78 407 VAL A N 1
ATOM 2969 C CA . VAL A 1 407 ? -21.201 -14.431 -6.727 1.00 60.78 407 VAL A CA 1
ATOM 2970 C C . VAL A 1 407 ? -21.985 -14.802 -7.998 1.00 60.78 407 VAL A C 1
ATOM 2972 O O . VAL A 1 407 ? -22.456 -13.923 -8.715 1.00 60.78 407 VAL A O 1
ATOM 2975 N N . SER A 1 408 ? -22.211 -16.100 -8.217 1.00 67.50 408 SER A N 1
ATOM 2976 C CA . SER A 1 408 ? -23.150 -16.676 -9.184 1.00 67.50 408 SER A CA 1
ATOM 2977 C C . SER A 1 408 ? -24.590 -16.169 -9.043 1.00 67.50 408 SER A C 1
ATOM 2979 O O . SER A 1 408 ? -25.150 -15.728 -10.039 1.00 67.50 408 SER A O 1
ATOM 2981 N N . GLU A 1 409 ? -25.183 -16.182 -7.843 1.00 71.88 409 GLU A N 1
ATOM 2982 C CA . GLU A 1 409 ? -26.598 -15.812 -7.631 1.00 71.88 409 GLU A CA 1
ATOM 2983 C C . GLU A 1 409 ? -26.888 -14.321 -7.811 1.00 71.88 409 GLU A C 1
ATOM 2985 O O . GLU A 1 409 ? -28.042 -13.953 -8.029 1.00 71.88 409 GLU A O 1
ATOM 2990 N N . LEU A 1 410 ? -25.872 -13.458 -7.691 1.00 65.62 410 LEU A N 1
ATOM 2991 C CA . LEU A 1 410 ? -25.990 -12.045 -8.057 1.00 65.62 410 LEU A CA 1
ATOM 2992 C C . LEU A 1 410 ? -25.692 -11.814 -9.533 1.00 65.62 410 LEU A C 1
ATOM 2994 O O . LEU A 1 410 ? -26.413 -11.061 -10.177 1.00 65.62 410 LEU A O 1
ATOM 2998 N N . ASN A 1 411 ? -24.658 -12.452 -10.084 1.00 65.81 411 ASN A N 1
ATOM 2999 C CA . ASN A 1 411 ? -24.303 -12.280 -11.492 1.00 65.81 411 ASN A CA 1
ATOM 3000 C C . ASN A 1 411 ? -25.338 -12.886 -12.458 1.00 65.81 411 ASN A C 1
ATOM 3002 O O . ASN A 1 411 ? -25.289 -12.575 -13.641 1.00 65.81 411 ASN A O 1
ATOM 3006 N N . SER A 1 412 ? -26.276 -13.707 -11.973 1.00 66.62 412 SER A N 1
ATOM 3007 C CA . SER A 1 412 ? -27.445 -14.182 -12.725 1.00 66.62 412 SER A CA 1
ATOM 3008 C C . SER A 1 412 ? -28.672 -13.255 -12.642 1.00 66.62 412 SER A C 1
ATOM 3010 O O . SER A 1 412 ? -29.772 -13.687 -12.979 1.00 66.62 412 SER A O 1
ATOM 3012 N N . LEU A 1 413 ? -28.535 -12.028 -12.121 1.00 67.38 413 LEU A N 1
ATOM 3013 C CA . LEU A 1 413 ? -29.636 -11.067 -11.977 1.00 67.38 413 LEU A CA 1
ATOM 3014 C C . LEU A 1 413 ? -29.503 -9.929 -12.991 1.00 67.38 413 LEU A C 1
ATOM 3016 O O . LEU A 1 413 ? -28.925 -8.881 -12.695 1.00 67.38 413 LEU A O 1
ATOM 3020 N N . ASP A 1 414 ? -30.092 -10.137 -14.168 1.00 71.25 414 ASP A N 1
ATOM 3021 C CA . ASP A 1 414 ? -30.282 -9.078 -15.166 1.00 71.25 414 ASP A CA 1
ATOM 3022 C C . ASP A 1 414 ? -31.290 -8.016 -14.684 1.00 71.25 414 ASP A C 1
ATOM 3024 O O . ASP A 1 414 ? -31.163 -6.835 -15.013 1.00 71.25 414 ASP A O 1
ATOM 3028 N N . ASP A 1 415 ? -32.274 -8.414 -13.864 1.00 85.69 415 ASP A N 1
ATOM 3029 C CA . ASP A 1 415 ? -33.225 -7.480 -13.259 1.00 85.69 415 ASP A CA 1
ATOM 3030 C C . ASP A 1 415 ? -32.583 -6.639 -12.145 1.00 85.69 415 ASP A C 1
ATOM 3032 O O . ASP A 1 415 ? -32.065 -7.146 -11.144 1.00 85.69 415 ASP A O 1
ATOM 3036 N N . THR A 1 416 ? -32.679 -5.322 -12.308 1.00 85.38 416 THR A N 1
ATOM 3037 C CA . THR A 1 416 ? -32.046 -4.334 -11.433 1.00 85.38 416 THR A CA 1
ATOM 3038 C C . THR A 1 416 ? -32.754 -4.223 -10.084 1.00 85.38 416 THR A C 1
ATOM 3040 O O . THR A 1 416 ? -32.072 -4.124 -9.061 1.00 85.38 416 THR A O 1
ATOM 3043 N N . ASP A 1 417 ? -34.084 -4.317 -10.035 1.00 87.94 417 ASP A N 1
ATOM 3044 C CA . ASP A 1 417 ? -34.824 -4.156 -8.778 1.00 87.94 417 ASP A CA 1
ATOM 3045 C C . ASP A 1 417 ? -34.672 -5.389 -7.876 1.00 87.94 417 ASP A C 1
ATOM 3047 O O . ASP A 1 417 ? -34.364 -5.253 -6.688 1.00 87.94 417 ASP A O 1
ATOM 3051 N N . THR A 1 418 ? -34.739 -6.602 -8.438 1.00 89.38 418 THR A N 1
ATOM 3052 C CA . THR A 1 418 ? -34.418 -7.851 -7.722 1.00 89.38 418 THR A CA 1
ATOM 3053 C C . THR A 1 418 ? -32.976 -7.852 -7.212 1.00 89.38 418 THR A C 1
ATOM 3055 O O . THR A 1 418 ? -32.731 -8.231 -6.063 1.00 89.38 418 THR A O 1
ATOM 3058 N N . ARG A 1 419 ? -32.010 -7.399 -8.025 1.00 89.75 419 ARG A N 1
ATOM 3059 C CA . ARG A 1 419 ? -30.593 -7.273 -7.639 1.00 89.75 419 ARG A CA 1
ATOM 3060 C C . ARG A 1 419 ? -30.407 -6.322 -6.451 1.00 89.75 419 ARG A C 1
ATOM 3062 O O . ARG A 1 419 ? -29.718 -6.674 -5.492 1.00 89.75 419 ARG A O 1
ATOM 3069 N N . ASN A 1 420 ? -31.042 -5.151 -6.487 1.00 90.94 420 ASN A N 1
ATOM 3070 C CA . ASN A 1 420 ? -30.948 -4.129 -5.438 1.00 90.94 420 ASN A CA 1
ATOM 3071 C C . ASN A 1 420 ? -31.653 -4.563 -4.144 1.00 90.94 420 ASN A C 1
ATOM 3073 O O . ASN A 1 420 ? -31.091 -4.431 -3.055 1.00 90.94 420 ASN A O 1
ATOM 3077 N N . SER A 1 421 ? -32.850 -5.142 -4.263 1.00 91.19 421 SER A N 1
ATOM 3078 C CA . SER A 1 421 ? -33.625 -5.677 -3.139 1.00 91.19 421 SER A CA 1
ATOM 3079 C C . SER A 1 421 ? -32.872 -6.799 -2.415 1.00 91.19 421 SER A C 1
ATOM 3081 O O . SER A 1 421 ? -32.685 -6.741 -1.196 1.00 91.19 421 SER A O 1
ATOM 3083 N N . ARG A 1 422 ? -32.326 -7.770 -3.167 1.00 90.38 422 ARG A N 1
ATOM 3084 C CA . ARG A 1 422 ? -31.469 -8.827 -2.607 1.00 90.38 422 ARG A CA 1
ATOM 3085 C C . ARG A 1 422 ? -30.241 -8.240 -1.916 1.00 90.38 422 ARG A C 1
ATOM 3087 O O . ARG A 1 422 ? -29.999 -8.584 -0.763 1.00 90.38 422 ARG A O 1
ATOM 3094 N N . PHE A 1 423 ? -29.502 -7.332 -2.562 1.00 92.12 423 PHE A N 1
ATOM 3095 C CA . PHE A 1 423 ? -28.343 -6.670 -1.948 1.00 92.12 423 PHE A CA 1
ATOM 3096 C C . PHE A 1 423 ? -28.690 -6.037 -0.591 1.00 92.12 423 PHE A C 1
ATOM 3098 O O . PHE A 1 423 ? -28.002 -6.310 0.393 1.00 92.12 423 PHE A O 1
ATOM 3105 N N . CYS A 1 424 ? -29.782 -5.268 -0.511 1.00 94.75 424 CYS A N 1
ATOM 3106 C CA . CYS A 1 424 ? -30.222 -4.644 0.739 1.00 94.75 424 CYS A CA 1
ATOM 3107 C C . CYS A 1 424 ? -30.584 -5.683 1.812 1.00 94.75 424 CYS A C 1
ATOM 3109 O O . CYS A 1 424 ? -30.220 -5.504 2.971 1.00 94.75 424 CYS A O 1
ATOM 3111 N N . SER A 1 425 ? -31.236 -6.789 1.436 1.00 93.75 425 SER A N 1
ATOM 3112 C CA . SER A 1 425 ? -31.568 -7.886 2.355 1.00 93.75 425 SER A CA 1
ATOM 3113 C C . SER A 1 425 ? -30.313 -8.550 2.945 1.00 93.75 425 SER A C 1
ATOM 3115 O O . SER A 1 425 ? -30.159 -8.591 4.167 1.00 93.75 425 SER A O 1
ATOM 3117 N N . TYR A 1 426 ? -29.362 -8.978 2.105 1.00 91.56 426 TYR A N 1
ATOM 3118 C CA . TYR A 1 426 ? -28.114 -9.597 2.573 1.00 91.56 426 TYR A CA 1
ATOM 3119 C C . TYR A 1 426 ? -27.240 -8.624 3.378 1.00 91.56 426 TYR A C 1
ATOM 3121 O O . TYR A 1 426 ? -26.654 -9.012 4.393 1.00 91.56 426 TYR A O 1
ATOM 3129 N N . ALA A 1 427 ? -27.171 -7.353 2.967 1.00 94.69 427 ALA A N 1
ATOM 3130 C CA . ALA A 1 427 ? -26.469 -6.316 3.714 1.00 94.69 427 ALA A CA 1
ATOM 3131 C C . ALA A 1 427 ? -27.115 -6.071 5.089 1.00 94.69 427 ALA A C 1
ATOM 3133 O O . ALA A 1 427 ? -26.390 -5.995 6.079 1.00 94.69 427 ALA A O 1
ATOM 3134 N N . ALA A 1 428 ? -28.449 -6.030 5.188 1.00 96.88 428 ALA A N 1
ATOM 3135 C CA . ALA A 1 428 ? -29.153 -5.876 6.462 1.00 96.88 428 ALA A CA 1
ATOM 3136 C C . ALA A 1 428 ? -28.865 -7.045 7.421 1.00 96.88 428 ALA A C 1
ATOM 3138 O O . ALA A 1 428 ? -28.552 -6.821 8.591 1.00 96.88 428 ALA A O 1
ATOM 3139 N N . THR A 1 429 ? -28.883 -8.289 6.928 1.00 95.50 429 THR A N 1
ATOM 3140 C CA . THR A 1 429 ? -28.495 -9.469 7.720 1.00 95.50 429 THR A CA 1
ATOM 3141 C C . THR A 1 429 ? -27.040 -9.384 8.194 1.00 95.50 429 THR A C 1
ATOM 3143 O O . THR A 1 429 ? -26.757 -9.644 9.364 1.00 95.50 429 THR A O 1
ATOM 3146 N N . ALA A 1 430 ? -26.109 -8.977 7.324 1.00 95.38 430 ALA A N 1
ATOM 3147 C CA . ALA A 1 430 ? -24.698 -8.834 7.681 1.00 95.38 430 ALA A CA 1
ATOM 3148 C C . ALA A 1 430 ? -24.457 -7.722 8.722 1.00 95.38 430 ALA A C 1
ATOM 3150 O O . ALA A 1 430 ? -23.712 -7.938 9.678 1.00 95.38 430 ALA A O 1
ATOM 3151 N N . VAL A 1 431 ? -25.128 -6.570 8.588 1.00 97.12 431 VAL A N 1
ATOM 3152 C CA . VAL A 1 431 ? -25.106 -5.467 9.567 1.00 97.12 431 VAL A CA 1
ATOM 3153 C C . VAL A 1 431 ? -25.616 -5.937 10.930 1.00 97.12 431 VAL A C 1
ATOM 3155 O O . VAL A 1 431 ? -24.936 -5.731 11.935 1.00 97.12 431 VAL A O 1
ATOM 3158 N N . LYS A 1 432 ? -26.771 -6.613 10.980 1.00 97.31 432 LYS A N 1
ATOM 3159 C CA . LYS A 1 432 ? -27.353 -7.106 12.239 1.00 97.31 432 LYS A CA 1
ATOM 3160 C C . LYS A 1 432 ? -26.465 -8.140 12.918 1.00 97.31 432 LYS A C 1
ATOM 3162 O O . LYS A 1 432 ? -26.217 -8.035 14.114 1.00 97.31 432 LYS A O 1
ATOM 3167 N N . ASN A 1 433 ? -25.889 -9.074 12.162 1.00 95.56 433 ASN A N 1
ATOM 3168 C CA . ASN A 1 433 ? -24.929 -10.042 12.700 1.00 95.56 433 ASN A CA 1
ATOM 3169 C C . ASN A 1 433 ? -23.650 -9.362 13.229 1.00 95.56 433 ASN A C 1
ATOM 3171 O O . ASN A 1 433 ? -23.142 -9.738 14.286 1.00 95.56 433 ASN A O 1
ATOM 3175 N N . ALA A 1 434 ? -23.148 -8.336 12.534 1.00 96.81 434 ALA A N 1
ATOM 3176 C CA . ALA A 1 434 ? -21.988 -7.554 12.960 1.00 96.81 434 ALA A CA 1
ATOM 3177 C C . ALA A 1 434 ? -22.251 -6.748 14.246 1.00 96.81 434 ALA A C 1
ATOM 3179 O O . ALA A 1 434 ? -21.379 -6.691 15.113 1.00 96.81 434 ALA A O 1
ATOM 3180 N N . ILE A 1 435 ? -23.441 -6.153 14.384 1.00 97.69 435 ILE A N 1
ATOM 3181 C CA . ILE A 1 435 ? -23.862 -5.400 15.576 1.00 97.69 435 ILE A CA 1
ATOM 3182 C C . ILE A 1 435 ? -24.113 -6.346 16.750 1.00 97.69 435 ILE A C 1
ATOM 3184 O O . ILE A 1 435 ? -23.525 -6.162 17.814 1.00 97.69 435 ILE A O 1
ATOM 3188 N N . ASN A 1 436 ? -24.896 -7.405 16.550 1.00 95.25 436 ASN A N 1
ATOM 3189 C CA . ASN A 1 436 ? -25.272 -8.324 17.623 1.00 95.25 436 ASN A CA 1
ATOM 3190 C C . ASN A 1 436 ? -24.068 -9.093 18.195 1.00 95.25 436 ASN A C 1
ATOM 3192 O O . ASN A 1 436 ? -24.080 -9.448 19.370 1.00 95.25 436 ASN A O 1
ATOM 3196 N N . ARG A 1 437 ? -22.990 -9.284 17.418 1.00 94.00 437 ARG A N 1
ATOM 3197 C CA . ARG A 1 437 ? -21.717 -9.837 17.918 1.00 94.00 437 ARG A CA 1
ATOM 3198 C C . ARG A 1 437 ? -20.916 -8.855 18.788 1.00 94.00 437 ARG A C 1
ATOM 3200 O O . ARG A 1 437 ? -20.124 -9.321 19.603 1.00 94.00 437 ARG A O 1
ATOM 3207 N N . VAL A 1 438 ? -21.088 -7.534 18.648 1.00 95.12 438 VAL A N 1
ATOM 3208 C CA . VAL A 1 438 ? -20.355 -6.536 19.462 1.00 95.12 438 VAL A CA 1
ATOM 3209 C C . VAL A 1 438 ? -21.178 -5.899 20.582 1.00 95.12 438 VAL A C 1
ATOM 3211 O O . VAL A 1 438 ? -20.578 -5.460 21.558 1.00 95.12 438 VAL A O 1
ATOM 3214 N N . CYS A 1 439 ? -22.507 -5.834 20.448 1.00 95.19 439 CYS A N 1
ATOM 3215 C CA . CYS A 1 439 ? -23.455 -5.360 21.461 1.00 95.19 439 CYS A CA 1
ATOM 3216 C C . CYS A 1 439 ? -24.892 -5.833 21.115 1.00 95.19 439 CYS A C 1
ATOM 3218 O O . CYS A 1 439 ? -25.579 -5.161 20.340 1.00 95.19 439 CYS A O 1
ATOM 3220 N N . PRO A 1 440 ? -25.381 -6.964 21.669 1.00 91.38 440 PRO A N 1
ATOM 3221 C CA . PRO A 1 440 ? -26.686 -7.550 21.321 1.00 91.38 440 PRO A CA 1
ATOM 3222 C C . PRO A 1 440 ? -27.907 -6.637 21.510 1.00 91.38 440 PRO A C 1
ATOM 3224 O O . PRO A 1 440 ? -28.901 -6.790 20.809 1.00 91.38 440 PRO A O 1
ATOM 3227 N N . ALA A 1 441 ? -27.857 -5.695 22.455 1.00 93.19 441 ALA A N 1
ATOM 3228 C CA . ALA A 1 441 ? -28.967 -4.776 22.719 1.00 93.19 441 ALA A CA 1
ATOM 3229 C C . ALA A 1 441 ? -29.051 -3.610 21.715 1.00 93.19 441 ALA A C 1
ATOM 3231 O O . ALA A 1 441 ? -30.071 -2.920 21.659 1.00 93.19 441 ALA A O 1
ATOM 3232 N N . LEU A 1 442 ? -27.989 -3.365 20.937 1.00 96.56 442 LEU A N 1
ATOM 3233 C CA . LEU A 1 442 ? -27.870 -2.156 20.129 1.00 96.56 442 LEU A CA 1
ATOM 3234 C C . LEU A 1 442 ? -28.817 -2.156 18.922 1.00 96.56 442 LEU A C 1
ATOM 3236 O O . LEU A 1 442 ? -29.422 -1.123 18.670 1.00 96.56 442 LEU A O 1
ATOM 3240 N N . ASP A 1 443 ? -29.023 -3.278 18.221 1.00 97.06 443 ASP A N 1
ATOM 3241 C CA . ASP A 1 443 ? -29.944 -3.331 17.066 1.00 97.06 443 ASP A CA 1
ATOM 3242 C C . ASP A 1 443 ? -31.383 -2.958 17.479 1.00 97.06 443 ASP A C 1
ATOM 3244 O O . ASP A 1 443 ? -31.985 -2.051 16.905 1.00 97.06 443 ASP A O 1
ATOM 3248 N N . SER A 1 444 ? -31.887 -3.540 18.574 1.00 95.94 444 SER A N 1
ATOM 3249 C CA . SER A 1 444 ? -33.187 -3.187 19.167 1.00 95.94 444 SER A CA 1
ATOM 3250 C C . SER A 1 444 ? -33.279 -1.710 19.578 1.00 95.94 444 SER A C 1
ATOM 3252 O O . SER A 1 444 ? -34.328 -1.087 19.421 1.00 95.94 444 SER A O 1
ATOM 3254 N N . LYS A 1 445 ? -32.184 -1.123 20.079 1.00 96.69 445 LYS A N 1
ATOM 3255 C CA . LYS A 1 445 ? -32.112 0.304 20.439 1.00 96.69 445 LYS A CA 1
ATOM 3256 C C . LYS A 1 445 ? -31.989 1.236 19.227 1.00 96.69 445 LYS A C 1
ATOM 3258 O O . LYS A 1 445 ? -32.343 2.401 19.352 1.00 96.69 445 LYS A O 1
ATOM 3263 N N . LEU A 1 446 ? -31.561 0.745 18.059 1.00 97.50 446 LEU A N 1
ATOM 3264 C CA . LEU A 1 446 ? -31.610 1.484 16.788 1.00 97.50 446 LEU A CA 1
ATOM 3265 C C . LEU A 1 446 ? -33.000 1.407 16.129 1.00 97.50 446 LEU A C 1
ATOM 3267 O O . LEU A 1 446 ? -33.447 2.383 15.528 1.00 97.50 446 LEU A O 1
ATOM 3271 N N . MET A 1 447 ? -33.730 0.298 16.301 1.00 97.38 447 MET A N 1
ATOM 3272 C CA . MET A 1 447 ? -35.159 0.197 15.948 1.00 97.38 447 MET A CA 1
ATOM 3273 C C . MET A 1 447 ? -36.022 1.151 16.785 1.00 97.38 447 MET A C 1
ATOM 3275 O O . MET A 1 447 ? -36.863 1.865 16.246 1.00 97.38 447 MET A O 1
ATOM 3279 N N . ALA A 1 448 ? -35.774 1.209 18.095 1.00 96.19 448 ALA A N 1
ATOM 3280 C CA . ALA A 1 448 ? -36.510 2.044 19.044 1.00 96.19 448 ALA A CA 1
ATOM 3281 C C . ALA A 1 448 ? -35.800 3.375 19.386 1.00 96.19 448 ALA A C 1
ATOM 3283 O O . ALA A 1 448 ? -35.970 3.883 20.489 1.00 96.19 448 ALA A O 1
ATOM 3284 N N . CYS A 1 449 ? -34.973 3.921 18.484 1.00 94.25 449 CYS A N 1
ATOM 3285 C CA . CYS A 1 449 ? -34.144 5.098 18.775 1.00 94.25 449 CYS A CA 1
ATOM 3286 C C . CYS A 1 449 ? -34.978 6.387 18.893 1.00 94.25 449 CYS A C 1
ATOM 3288 O O . CYS A 1 449 ? -35.384 6.978 17.892 1.00 94.25 449 CYS A O 1
ATOM 3290 N N . ASP A 1 450 ? -35.204 6.823 20.130 1.00 92.50 450 ASP A N 1
ATOM 3291 C CA . ASP A 1 450 ? -35.915 8.042 20.520 1.00 92.50 450 ASP A CA 1
ATOM 3292 C C . ASP A 1 450 ? -34.980 9.208 20.904 1.00 92.50 450 ASP A C 1
ATOM 3294 O O . ASP A 1 450 ? -35.414 10.361 20.839 1.00 92.50 450 ASP A O 1
ATOM 3298 N N . ASP A 1 451 ? -33.711 8.909 21.232 1.00 91.38 451 ASP A N 1
ATOM 3299 C CA . ASP A 1 451 ? -32.602 9.829 21.564 1.00 91.38 451 ASP A CA 1
ATOM 3300 C C . ASP A 1 451 ? -32.715 11.213 20.872 1.00 91.38 451 ASP A C 1
ATOM 3302 O O . ASP A 1 451 ? -32.877 11.282 19.651 1.00 91.38 451 ASP A O 1
ATOM 3306 N N . PRO A 1 452 ? -32.580 12.346 21.597 1.00 92.00 452 PRO A N 1
ATOM 3307 C CA . PRO A 1 452 ? -32.790 13.688 21.038 1.00 92.00 452 PRO A CA 1
ATOM 3308 C C . PRO A 1 452 ? -31.763 14.096 19.965 1.00 92.00 452 PRO A C 1
ATOM 3310 O O . PRO A 1 452 ? -32.033 15.008 19.182 1.00 92.00 452 PRO A O 1
ATOM 3313 N N . GLU A 1 453 ? -30.620 13.414 19.897 1.00 95.69 453 GLU A N 1
ATOM 3314 C CA . GLU A 1 453 ? -29.593 13.575 18.866 1.00 95.69 453 GLU A CA 1
ATOM 3315 C C . GLU A 1 453 ? -29.690 12.430 17.834 1.00 95.69 453 GLU A C 1
ATOM 3317 O O . GLU A 1 453 ? -29.787 11.269 18.237 1.00 95.69 453 GLU A O 1
ATOM 3322 N N . PRO A 1 454 ? -29.666 12.703 16.511 1.00 97.06 454 PRO A N 1
ATOM 3323 C CA . PRO A 1 454 ? -29.666 11.649 15.496 1.00 97.06 454 PRO A CA 1
ATOM 3324 C C . PRO A 1 454 ? -28.453 10.721 15.633 1.00 97.06 454 PRO A C 1
ATOM 3326 O O . PRO A 1 454 ? -27.320 11.177 15.792 1.00 97.06 454 PRO A O 1
ATOM 3329 N N . PHE A 1 455 ? -28.670 9.411 15.522 1.00 97.88 455 PHE A N 1
ATOM 3330 C CA . PHE A 1 455 ? -27.599 8.431 15.665 1.00 97.88 455 PHE A CA 1
ATOM 3331 C C . PHE A 1 455 ? -26.946 8.174 14.299 1.00 97.88 455 PHE A C 1
ATOM 3333 O O . PHE A 1 455 ? -27.571 7.637 13.388 1.00 97.88 455 PHE A O 1
ATOM 3340 N N . TYR A 1 456 ? -25.677 8.552 14.129 1.00 98.00 456 TYR A N 1
ATOM 3341 C CA . TYR A 1 456 ? -24.989 8.417 12.839 1.00 98.00 456 TYR A CA 1
ATOM 3342 C C . TYR A 1 456 ? -24.316 7.045 12.689 1.00 98.00 456 TYR A C 1
ATOM 3344 O O . TYR A 1 456 ? -23.331 6.753 13.376 1.00 98.00 456 TYR A O 1
ATOM 3352 N N . VAL A 1 457 ? -24.800 6.224 11.750 1.00 98.19 457 VAL A N 1
ATOM 3353 C CA . VAL A 1 457 ? -24.213 4.921 11.397 1.00 98.19 457 VAL A CA 1
ATOM 3354 C C . VAL A 1 457 ? -23.497 4.997 10.057 1.00 98.19 457 VAL A C 1
ATOM 3356 O O . VAL A 1 457 ? -24.089 5.278 9.015 1.00 98.19 457 VAL A O 1
ATOM 3359 N N . ARG A 1 458 ? -22.214 4.647 10.068 1.00 97.56 458 ARG A N 1
ATOM 3360 C CA . ARG A 1 458 ? -21.432 4.388 8.863 1.00 97.56 458 ARG A CA 1
ATOM 3361 C C . ARG A 1 458 ? -21.474 2.901 8.533 1.00 97.56 458 ARG A C 1
ATOM 3363 O O . ARG A 1 458 ? -21.133 2.091 9.390 1.00 97.56 458 ARG A O 1
ATOM 3370 N N . ILE A 1 459 ? -21.834 2.535 7.306 1.00 97.94 459 ILE A N 1
ATOM 3371 C CA . ILE A 1 459 ? -21.756 1.149 6.822 1.00 97.94 459 ILE A CA 1
ATOM 3372 C C . ILE A 1 459 ? -20.646 1.070 5.772 1.00 97.94 459 ILE A C 1
ATOM 3374 O O . ILE A 1 459 ? -20.642 1.831 4.807 1.00 97.94 459 ILE A O 1
ATOM 3378 N N . CYS A 1 460 ? -19.686 0.177 5.997 1.00 96.94 460 CYS A N 1
ATOM 3379 C CA . CYS A 1 460 ? -18.425 0.066 5.274 1.00 96.94 460 CYS A CA 1
ATOM 3380 C C . CYS A 1 460 ? -18.301 -1.315 4.619 1.00 96.94 460 CYS A C 1
ATOM 3382 O O . CYS A 1 460 ? -17.910 -2.286 5.273 1.00 96.94 460 CYS A O 1
ATOM 3384 N N . PHE A 1 461 ? -18.603 -1.394 3.325 1.00 94.69 461 PHE A N 1
ATOM 3385 C CA . PHE A 1 461 ? -18.418 -2.604 2.524 1.00 94.69 461 PHE A CA 1
ATOM 3386 C C . PHE A 1 461 ? -16.992 -2.646 1.963 1.00 94.69 461 PHE A C 1
ATOM 3388 O O . PHE A 1 461 ? -16.606 -1.739 1.228 1.00 94.69 461 PHE A O 1
ATOM 3395 N N . ASP A 1 462 ? -16.208 -3.674 2.300 1.00 91.50 462 ASP A N 1
ATOM 3396 C CA . ASP A 1 462 ? -14.806 -3.815 1.869 1.00 91.50 462 ASP A CA 1
ATOM 3397 C C . ASP A 1 462 ? -14.600 -4.923 0.824 1.00 91.50 462 ASP A C 1
ATOM 3399 O O . ASP A 1 462 ? -15.341 -5.906 0.754 1.00 91.50 462 ASP A O 1
ATOM 3403 N N . GLU A 1 463 ? -13.580 -4.729 -0.012 1.00 85.12 463 GLU A N 1
ATOM 3404 C CA . GLU A 1 463 ? -13.278 -5.483 -1.239 1.00 85.12 463 GLU A CA 1
ATOM 3405 C C . GLU A 1 463 ? -14.430 -5.614 -2.259 1.00 85.12 463 GLU A C 1
ATOM 3407 O O . GLU A 1 463 ? -14.327 -6.386 -3.214 1.00 85.12 463 GLU A O 1
ATOM 3412 N N . ILE A 1 464 ? -15.508 -4.826 -2.141 1.00 85.50 464 ILE A N 1
ATOM 3413 C CA . ILE A 1 464 ? -16.714 -4.942 -2.991 1.00 85.50 464 ILE A CA 1
ATOM 3414 C C . ILE A 1 464 ? -16.424 -4.802 -4.499 1.00 85.50 464 ILE A C 1
ATOM 3416 O O . ILE A 1 464 ? -17.080 -5.453 -5.311 1.00 85.50 464 ILE A O 1
ATOM 3420 N N . GLY A 1 465 ? -15.372 -4.058 -4.863 1.00 77.56 465 GLY A N 1
ATOM 3421 C CA . GLY A 1 465 ? -14.898 -3.868 -6.241 1.00 77.56 465 GLY A CA 1
ATOM 3422 C C . GLY A 1 465 ? -14.510 -5.143 -6.999 1.00 77.56 465 GLY A C 1
ATOM 3423 O O . GLY A 1 465 ? -14.449 -5.111 -8.225 1.00 77.56 465 GLY A O 1
ATOM 3424 N N . GLY A 1 466 ? -14.324 -6.275 -6.309 1.00 74.19 466 GLY A N 1
ATOM 3425 C CA . GLY A 1 466 ? -14.206 -7.593 -6.943 1.00 74.19 466 GLY A CA 1
ATOM 3426 C C . GLY A 1 466 ? -15.499 -8.100 -7.607 1.00 74.19 466 GLY A C 1
ATOM 3427 O O . GLY A 1 466 ? -15.456 -9.090 -8.333 1.00 74.19 466 GLY A O 1
ATOM 3428 N N . SER A 1 467 ? -16.643 -7.439 -7.385 1.00 79.69 467 SER A N 1
ATOM 3429 C CA . SER A 1 467 ? -17.918 -7.707 -8.059 1.00 79.69 467 SER A CA 1
ATOM 3430 C C . SER A 1 467 ? -18.523 -6.405 -8.616 1.00 79.69 467 SER A C 1
ATOM 3432 O O . SER A 1 467 ? -18.994 -5.557 -7.846 1.00 79.69 467 SER A O 1
ATOM 3434 N N . PRO A 1 468 ? -18.578 -6.243 -9.955 1.00 78.12 468 PRO A N 1
ATOM 3435 C CA . PRO A 1 468 ? -19.309 -5.154 -10.607 1.00 78.12 468 PRO A CA 1
ATOM 3436 C C . PRO A 1 468 ? -20.771 -5.074 -10.158 1.00 78.12 468 PRO A C 1
ATOM 3438 O O . PRO A 1 468 ? -21.291 -3.989 -9.917 1.00 78.12 468 PRO A O 1
ATOM 3441 N N . THR A 1 469 ? -21.415 -6.231 -10.004 1.00 81.94 469 THR A N 1
ATOM 3442 C CA . THR A 1 469 ? -22.832 -6.384 -9.661 1.00 81.94 469 THR A CA 1
ATOM 3443 C C . THR A 1 469 ? -23.142 -5.901 -8.247 1.00 81.94 469 THR A C 1
ATOM 3445 O O . THR A 1 469 ? -24.101 -5.156 -8.058 1.00 81.94 469 THR A O 1
ATOM 3448 N N . LEU A 1 470 ? -22.301 -6.248 -7.262 1.00 85.94 470 LEU A N 1
ATOM 3449 C CA . LEU A 1 470 ? -22.422 -5.719 -5.897 1.00 85.94 470 LEU A CA 1
ATOM 3450 C C . LEU A 1 470 ? -22.092 -4.224 -5.833 1.00 85.94 470 LEU A C 1
ATOM 3452 O O . LEU A 1 470 ? -22.762 -3.485 -5.120 1.00 85.94 470 LEU A O 1
ATOM 3456 N N . THR A 1 471 ? -21.096 -3.765 -6.598 1.00 86.94 471 THR A N 1
ATOM 3457 C CA . THR A 1 471 ? -20.727 -2.339 -6.648 1.00 86.94 471 THR A CA 1
ATOM 3458 C C . THR A 1 471 ? -21.881 -1.492 -7.199 1.00 86.94 471 THR A C 1
ATOM 3460 O O . THR A 1 471 ? -22.238 -0.488 -6.586 1.00 86.94 471 THR A O 1
ATOM 3463 N N . ARG A 1 472 ? -22.525 -1.936 -8.291 1.00 85.50 472 ARG A N 1
ATOM 3464 C CA . ARG A 1 472 ? -23.770 -1.351 -8.826 1.00 85.50 472 ARG A CA 1
ATOM 3465 C C . ARG A 1 472 ? -24.895 -1.355 -7.795 1.00 85.50 472 ARG A C 1
ATOM 3467 O O . ARG A 1 472 ? -25.456 -0.308 -7.504 1.00 85.50 472 ARG A O 1
ATOM 3474 N N . ALA A 1 473 ? -25.188 -2.512 -7.196 1.00 89.44 473 ALA A N 1
ATOM 3475 C CA . ALA A 1 473 ? -26.282 -2.647 -6.234 1.00 89.44 473 ALA A CA 1
ATOM 3476 C C . ALA A 1 473 ? -26.091 -1.802 -4.961 1.00 89.44 473 ALA A C 1
ATOM 3478 O O . ALA A 1 473 ? -27.073 -1.343 -4.393 1.00 89.44 473 ALA A O 1
ATOM 3479 N N . CYS A 1 474 ? -24.845 -1.538 -4.553 1.00 91.44 474 CYS A N 1
ATOM 3480 C CA . CYS A 1 474 ? -24.527 -0.602 -3.474 1.00 91.44 474 CYS A CA 1
ATOM 3481 C C . CYS A 1 474 ? -24.701 0.873 -3.876 1.00 91.44 474 CYS A C 1
ATOM 3483 O O . CYS A 1 474 ? -24.984 1.703 -3.018 1.00 91.44 474 CYS A O 1
ATOM 3485 N N . CYS A 1 475 ? -24.507 1.205 -5.156 1.00 90.44 475 CYS A N 1
ATOM 3486 C CA . CYS A 1 475 ? -24.584 2.571 -5.688 1.00 90.44 475 CYS A CA 1
ATOM 3487 C C . CYS A 1 475 ? -25.929 2.899 -6.350 1.00 90.44 475 CYS A C 1
ATOM 3489 O O . CYS A 1 475 ? -26.093 3.991 -6.893 1.00 90.44 475 CYS A O 1
ATOM 3491 N N . ALA A 1 476 ? -26.883 1.968 -6.337 1.00 89.94 476 ALA A N 1
ATOM 3492 C CA . ALA A 1 476 ? -28.190 2.181 -6.929 1.00 89.94 476 ALA A CA 1
ATOM 3493 C C . ALA A 1 476 ? -28.951 3.293 -6.194 1.00 89.94 476 ALA A C 1
ATOM 3495 O O . ALA A 1 476 ? -28.729 3.553 -5.003 1.00 89.94 476 ALA A O 1
ATOM 3496 N N . LYS A 1 477 ? -29.882 3.938 -6.900 1.00 86.44 477 LYS A N 1
ATOM 3497 C CA . LYS A 1 477 ? -30.738 4.965 -6.306 1.00 86.44 477 LYS A CA 1
ATOM 3498 C C . LYS A 1 477 ? -31.472 4.406 -5.082 1.00 86.44 477 LYS A C 1
ATOM 3500 O O . LYS A 1 477 ? -31.900 3.256 -5.078 1.00 86.44 477 LYS A O 1
ATOM 3505 N N . ASP A 1 478 ? -31.579 5.228 -4.042 1.00 90.19 478 ASP A N 1
ATOM 3506 C CA . ASP A 1 478 ? -32.238 4.902 -2.775 1.00 90.19 478 ASP A CA 1
ATOM 3507 C C . ASP A 1 478 ? -31.584 3.746 -1.970 1.00 90.19 478 ASP A C 1
ATOM 3509 O O . ASP A 1 478 ? -32.116 3.376 -0.929 1.00 90.19 478 ASP A O 1
ATOM 3513 N N . SER A 1 479 ? -30.399 3.222 -2.339 1.00 93.06 479 SER A N 1
ATOM 3514 C CA . SER A 1 479 ? -29.744 2.085 -1.638 1.00 93.06 479 SER A CA 1
ATOM 3515 C C . SER A 1 479 ? -29.578 2.284 -0.127 1.00 93.06 479 SER A C 1
ATOM 3517 O O . SER A 1 479 ? -29.850 1.370 0.650 1.00 93.06 479 SER A O 1
ATOM 3519 N N . ALA A 1 480 ? -29.180 3.483 0.315 1.00 94.75 480 ALA A N 1
ATOM 3520 C CA . ALA A 1 480 ? -29.054 3.811 1.739 1.00 94.75 480 ALA A CA 1
ATOM 3521 C C . ALA A 1 480 ? -30.404 3.735 2.477 1.00 94.75 480 ALA A C 1
ATOM 3523 O O . ALA A 1 480 ? -30.485 3.186 3.576 1.00 94.75 480 ALA A O 1
ATOM 3524 N N . LYS A 1 481 ? -31.473 4.228 1.839 1.00 95.56 481 LYS A N 1
ATOM 3525 C CA . LYS A 1 481 ? -32.848 4.229 2.356 1.00 95.56 481 LYS A CA 1
ATOM 3526 C C . LYS A 1 481 ? -33.455 2.823 2.355 1.00 95.56 481 LYS A C 1
ATOM 3528 O O . LYS A 1 481 ? -34.080 2.424 3.333 1.00 95.56 481 LYS A O 1
ATOM 3533 N N . SER A 1 482 ? -33.231 2.053 1.295 1.00 96.31 482 SER A N 1
ATOM 3534 C CA . SER A 1 482 ? -33.666 0.659 1.168 1.00 96.31 482 SER A CA 1
ATOM 3535 C C . SER A 1 482 ? -32.970 -0.248 2.187 1.00 96.31 482 SER A C 1
ATOM 3537 O O . SER A 1 482 ? -33.624 -1.093 2.796 1.00 96.31 482 SER A O 1
ATOM 3539 N N . LEU A 1 483 ? -31.675 -0.035 2.452 1.00 97.00 483 LEU A N 1
ATOM 3540 C CA . LEU A 1 483 ? -30.948 -0.744 3.506 1.00 97.00 483 LEU A CA 1
ATOM 3541 C C . LEU A 1 483 ? -31.427 -0.337 4.909 1.00 97.00 483 LEU A C 1
ATOM 3543 O O . LEU A 1 483 ? -31.673 -1.211 5.733 1.00 97.00 483 LEU A O 1
ATOM 3547 N N . HIS A 1 484 ? -31.630 0.957 5.175 1.00 97.50 484 HIS A N 1
ATOM 3548 C CA . HIS A 1 484 ? -32.241 1.441 6.425 1.00 97.50 484 HIS A CA 1
ATOM 3549 C C . HIS A 1 484 ? -33.634 0.824 6.664 1.00 97.50 484 HIS A C 1
ATOM 3551 O O . HIS A 1 484 ? -33.900 0.292 7.743 1.00 97.50 484 HIS A O 1
ATOM 3557 N N . THR A 1 485 ? -34.468 0.764 5.622 1.00 97.50 485 THR A N 1
ATOM 3558 C CA . THR A 1 485 ? -35.797 0.131 5.663 1.00 97.50 485 THR A CA 1
ATOM 3559 C C . THR A 1 485 ? -35.698 -1.376 5.934 1.00 97.50 485 THR A C 1
ATOM 3561 O O . THR A 1 485 ? -36.418 -1.894 6.782 1.00 97.50 485 THR A O 1
ATOM 3564 N N . ALA A 1 486 ? -34.773 -2.089 5.278 1.00 97.44 486 ALA A N 1
ATOM 3565 C CA . ALA A 1 486 ? -34.533 -3.521 5.503 1.00 97.44 486 ALA A CA 1
ATOM 3566 C C . ALA A 1 486 ? -33.932 -3.831 6.892 1.00 97.44 486 ALA A C 1
ATOM 3568 O O . ALA A 1 486 ? -34.093 -4.934 7.423 1.00 97.44 486 ALA A O 1
ATOM 3569 N N . LEU A 1 487 ? -33.260 -2.857 7.508 1.00 97.94 487 LEU A N 1
ATOM 3570 C CA . LEU A 1 487 ? -32.830 -2.916 8.903 1.00 97.94 487 LEU A CA 1
ATOM 3571 C C . LEU A 1 487 ? -33.991 -2.667 9.878 1.00 97.94 487 LEU A C 1
ATOM 3573 O O . LEU A 1 487 ? -33.966 -3.206 10.984 1.00 97.94 487 LEU A O 1
ATOM 3577 N N . GLY A 1 488 ? -35.028 -1.933 9.470 1.00 97.75 488 GLY A N 1
ATOM 3578 C CA . GLY A 1 488 ? -36.162 -1.579 10.329 1.00 97.75 488 GLY A CA 1
ATOM 3579 C C . GLY A 1 488 ? -35.779 -0.597 11.438 1.00 97.75 488 GLY A C 1
ATOM 3580 O O . GLY A 1 488 ? -36.366 -0.629 12.517 1.00 97.75 488 GLY A O 1
ATOM 3581 N N . TRP A 1 489 ? -34.752 0.224 11.210 1.00 98.12 489 TRP A N 1
ATOM 3582 C CA . TRP A 1 489 ? -34.303 1.225 12.176 1.00 98.12 489 TRP A CA 1
ATOM 3583 C C . TRP A 1 489 ? -35.214 2.458 12.184 1.00 98.12 489 TRP A C 1
ATOM 3585 O O . TRP A 1 489 ? -35.884 2.761 11.199 1.00 98.12 489 TRP A O 1
ATOM 3595 N N . ASN A 1 490 ? -35.219 3.191 13.299 1.00 97.88 490 ASN A N 1
ATOM 3596 C CA . ASN A 1 490 ? -35.958 4.447 13.426 1.00 97.88 490 ASN A CA 1
ATOM 3597 C C . ASN A 1 490 ? -35.471 5.491 12.398 1.00 97.88 490 ASN A C 1
ATOM 3599 O O . ASN A 1 490 ? -34.323 5.431 11.966 1.00 97.88 490 ASN A O 1
ATOM 3603 N N . GLU A 1 491 ? -36.277 6.491 12.036 1.00 96.75 491 GLU A N 1
ATOM 3604 C CA . GLU A 1 491 ? -35.871 7.579 11.125 1.00 96.75 491 GLU A CA 1
ATOM 3605 C C . GLU A 1 491 ? -34.727 8.460 11.676 1.00 96.75 491 GLU A C 1
ATOM 3607 O O . GLU A 1 491 ? -33.964 9.030 10.899 1.00 96.75 491 GLU A O 1
ATOM 3612 N N . ARG A 1 492 ? -34.510 8.491 13.003 1.00 97.19 492 ARG A N 1
ATOM 3613 C CA . ARG A 1 492 ? -33.294 9.072 13.633 1.00 97.19 492 ARG A CA 1
ATOM 3614 C C . ARG A 1 492 ? -32.003 8.276 13.323 1.00 97.19 492 ARG A C 1
ATOM 3616 O O . ARG A 1 492 ? -30.896 8.731 13.607 1.00 97.19 492 ARG A O 1
ATOM 3623 N N . VAL A 1 493 ? -32.189 7.108 12.707 1.00 98.12 493 VAL A N 1
ATOM 3624 C CA . VAL A 1 493 ? -31.309 6.145 12.019 1.00 98.12 493 VAL A CA 1
ATOM 3625 C C . VAL A 1 493 ? -30.407 6.666 10.898 1.00 98.12 493 VAL A C 1
ATOM 3627 O O . VAL A 1 493 ? -30.502 6.132 9.794 1.00 98.12 493 VAL A O 1
ATOM 3630 N N . VAL A 1 494 ? -29.565 7.686 11.087 1.00 97.50 494 VAL A N 1
ATOM 3631 C CA . VAL A 1 494 ? -28.844 8.301 9.952 1.00 97.50 494 VAL A CA 1
ATOM 3632 C C . VAL A 1 494 ? -27.739 7.388 9.393 1.00 97.50 494 VAL A C 1
ATOM 3634 O O . VAL A 1 494 ? -26.592 7.407 9.846 1.00 97.50 494 VAL A O 1
ATOM 3637 N N . VAL A 1 495 ? -28.083 6.606 8.366 1.00 97.25 495 VAL A N 1
ATOM 3638 C CA . VAL A 1 495 ? -27.181 5.703 7.632 1.00 97.25 495 VAL A CA 1
ATOM 3639 C C . VAL A 1 495 ? -26.397 6.447 6.544 1.00 97.25 495 VAL A C 1
ATOM 3641 O O . VAL A 1 495 ? -26.957 7.233 5.784 1.00 97.25 495 VAL A O 1
ATOM 3644 N N . ARG A 1 496 ? -25.096 6.151 6.431 1.00 97.06 496 ARG A N 1
ATOM 3645 C CA . ARG A 1 496 ? -24.201 6.600 5.347 1.00 97.06 496 ARG A CA 1
ATOM 3646 C C . ARG A 1 496 ? -23.426 5.409 4.779 1.00 97.06 496 ARG A C 1
ATOM 3648 O O . ARG A 1 496 ? -22.789 4.680 5.543 1.00 97.06 496 ARG A O 1
ATOM 3655 N N . LEU A 1 497 ? -23.462 5.217 3.457 1.00 96.88 497 LEU A N 1
ATOM 3656 C CA . LEU A 1 497 ? -22.814 4.081 2.787 1.00 96.88 497 LEU A CA 1
ATOM 3657 C C . LEU A 1 497 ? -21.421 4.437 2.260 1.00 96.88 497 LEU A C 1
ATOM 3659 O O . LEU A 1 497 ? -21.238 5.403 1.521 1.00 96.88 497 LEU A O 1
ATOM 3663 N N . PHE A 1 498 ? -20.447 3.597 2.597 1.00 95.75 498 PHE A N 1
ATOM 3664 C CA . PHE A 1 498 ? -19.095 3.621 2.059 1.00 95.75 498 PHE A CA 1
ATOM 3665 C C . PHE A 1 498 ? -18.787 2.249 1.456 1.00 95.75 498 PHE A C 1
ATOM 3667 O O . PHE A 1 498 ? -19.049 1.211 2.069 1.00 95.75 498 PHE A O 1
ATOM 3674 N N . ALA A 1 499 ? -18.202 2.247 0.265 1.00 92.19 499 ALA A N 1
ATOM 3675 C CA . ALA A 1 499 ? -17.847 1.042 -0.469 1.00 92.19 499 ALA A CA 1
ATOM 3676 C C . ALA A 1 499 ? -16.389 1.145 -0.937 1.00 92.19 499 ALA A C 1
ATOM 3678 O O . ALA A 1 499 ? -16.053 1.809 -1.920 1.00 92.19 499 ALA A O 1
ATOM 3679 N N . GLY A 1 500 ? -15.505 0.502 -0.180 1.00 87.94 500 GLY A N 1
ATOM 3680 C CA . GLY A 1 500 ? -14.087 0.379 -0.481 1.00 87.94 500 GLY A CA 1
ATOM 3681 C C . GLY A 1 500 ? -13.783 -0.970 -1.120 1.00 87.94 500 GLY A C 1
ATOM 3682 O O . GLY A 1 500 ? -14.445 -1.973 -0.866 1.00 87.94 500 GLY A O 1
ATOM 3683 N N . GLY A 1 501 ? -12.756 -1.025 -1.957 1.00 75.19 501 GLY A N 1
ATOM 3684 C CA . GLY A 1 501 ? -12.285 -2.314 -2.443 1.00 75.19 501 GLY A CA 1
ATOM 3685 C C . GLY A 1 501 ? -11.372 -2.224 -3.640 1.00 75.19 501 GLY A C 1
ATOM 3686 O O . GLY A 1 501 ? -11.301 -1.219 -4.344 1.00 75.19 501 GLY A O 1
ATOM 3687 N N . THR A 1 502 ? -10.638 -3.291 -3.875 1.00 66.88 502 THR A N 1
ATOM 3688 C CA . THR A 1 502 ? -9.699 -3.363 -4.979 1.00 66.88 502 THR A CA 1
ATOM 3689 C C . THR A 1 502 ? -10.457 -3.789 -6.234 1.00 66.88 502 THR A C 1
ATOM 3691 O O . THR A 1 502 ? -11.261 -4.715 -6.204 1.00 66.88 502 THR A O 1
ATOM 3694 N N . GLY A 1 503 ? -10.288 -3.022 -7.312 1.00 64.31 503 GLY A N 1
ATOM 3695 C CA . GLY A 1 503 ? -11.197 -3.028 -8.463 1.00 64.31 503 GLY A CA 1
ATOM 3696 C C . GLY A 1 503 ? -12.251 -1.910 -8.440 1.00 64.31 503 GLY A C 1
ATOM 3697 O O . GLY A 1 503 ? -12.765 -1.570 -9.502 1.00 64.31 503 GLY A O 1
ATOM 3698 N N . VAL A 1 504 ? -12.523 -1.246 -7.302 1.00 68.06 504 VAL A N 1
ATOM 3699 C CA . VAL A 1 504 ? -13.357 -0.024 -7.294 1.00 68.06 504 VAL A CA 1
ATOM 3700 C C . VAL A 1 504 ? -12.657 1.052 -8.137 1.00 68.06 504 VAL A C 1
ATOM 3702 O O . VAL A 1 504 ? -11.502 1.392 -7.876 1.00 68.06 504 VAL A O 1
ATOM 3705 N N . GLY A 1 505 ? -13.342 1.545 -9.174 1.00 58.88 505 GLY A N 1
ATOM 3706 C CA . GLY A 1 505 ? -12.788 2.405 -10.232 1.00 58.88 505 GLY A CA 1
ATOM 3707 C C . GLY A 1 505 ? -12.459 1.667 -11.539 1.00 58.88 505 GLY A C 1
ATOM 3708 O O . GLY A 1 505 ? -12.733 2.195 -12.609 1.00 58.88 505 GLY A O 1
ATOM 3709 N N . ALA A 1 506 ? -11.986 0.417 -11.469 1.00 52.19 506 ALA A N 1
ATOM 3710 C CA . ALA A 1 506 ? -11.741 -0.433 -12.644 1.00 52.19 506 ALA A CA 1
ATOM 3711 C C . ALA A 1 506 ? -13.025 -1.075 -13.209 1.00 52.19 506 ALA A C 1
ATOM 3713 O O . ALA A 1 506 ? -13.042 -1.602 -14.323 1.00 52.19 506 ALA A O 1
ATOM 3714 N N . VAL A 1 507 ? -14.117 -1.035 -12.439 1.00 51.38 507 VAL A N 1
ATOM 3715 C CA . VAL A 1 507 ? -15.457 -1.426 -12.884 1.00 51.38 507 VAL A CA 1
ATOM 3716 C C . VAL A 1 507 ? -15.902 -0.490 -14.021 1.00 51.38 507 VAL A C 1
ATOM 3718 O O . VAL A 1 507 ? -16.443 0.580 -13.756 1.00 51.38 507 VAL A O 1
ATOM 3721 N N . ASN A 1 508 ? -15.759 -0.922 -15.283 1.00 47.94 508 ASN A N 1
ATOM 3722 C CA . ASN A 1 508 ? -16.187 -0.210 -16.515 1.00 47.94 508 ASN A CA 1
ATOM 3723 C C . ASN A 1 508 ? -17.693 0.163 -16.564 1.00 47.94 508 ASN A C 1
ATOM 3725 O O . ASN A 1 508 ? -18.202 0.635 -17.575 1.00 47.94 508 ASN A O 1
ATOM 3729 N N . ASN A 1 509 ? -18.445 -0.149 -15.512 1.00 46.84 509 ASN A N 1
ATOM 3730 C CA . ASN A 1 509 ? -19.821 -0.622 -15.590 1.00 46.84 509 ASN A CA 1
ATOM 3731 C C . ASN A 1 509 ? -20.817 0.253 -14.812 1.00 46.84 509 ASN A C 1
ATOM 3733 O O . ASN A 1 509 ? -21.953 -0.162 -14.600 1.00 46.84 509 ASN A O 1
ATOM 3737 N N . LEU A 1 510 ? -20.434 1.471 -14.421 1.00 52.72 510 LEU A N 1
ATOM 3738 C CA . LEU A 1 510 ? -21.356 2.443 -13.812 1.00 52.72 510 LEU A CA 1
ATOM 3739 C C . LEU A 1 510 ? -22.218 3.175 -14.863 1.00 52.72 510 LEU A C 1
ATOM 3741 O O . LEU A 1 510 ? -23.044 4.002 -14.508 1.00 52.72 510 LEU A O 1
ATOM 3745 N N . GLY A 1 511 ? -22.088 2.850 -16.157 1.00 43.91 511 GLY A N 1
ATOM 3746 C CA . GLY A 1 511 ? -22.979 3.326 -17.223 1.00 43.91 511 GLY A CA 1
ATOM 3747 C C . GLY A 1 511 ? -24.430 2.861 -17.035 1.00 43.91 511 GLY A C 1
ATOM 3748 O O . GLY A 1 511 ? -24.798 1.779 -17.479 1.00 43.91 511 GLY A O 1
ATOM 3749 N N . GLY A 1 512 ? -25.237 3.699 -16.385 1.00 56.62 512 GLY A N 1
ATOM 3750 C CA . GLY A 1 512 ? -26.652 3.493 -16.079 1.00 56.62 512 GLY A CA 1
ATOM 3751 C C . GLY A 1 512 ? -27.239 4.705 -15.342 1.00 56.62 512 GLY A C 1
ATOM 3752 O O . GLY A 1 512 ? -26.558 5.717 -15.147 1.00 56.62 512 GLY A O 1
ATOM 3753 N N . SER A 1 513 ? -28.493 4.605 -14.895 1.00 54.25 513 SER A N 1
ATOM 3754 C CA . SER A 1 513 ? -29.190 5.645 -14.109 1.00 54.25 513 SER A CA 1
ATOM 3755 C C . SER A 1 513 ? -28.586 5.891 -12.715 1.00 54.25 513 SER A C 1
ATOM 3757 O O . SER A 1 513 ? -28.892 6.889 -12.071 1.00 54.25 513 SER A O 1
ATOM 3759 N N . GLU A 1 514 ? -27.699 5.003 -12.271 1.00 63.53 514 GLU A N 1
ATOM 3760 C CA . GLU A 1 514 ? -27.076 4.951 -10.942 1.00 63.53 514 GLU A CA 1
ATOM 3761 C C . GLU A 1 514 ? -25.974 6.023 -10.745 1.00 63.53 514 GLU A C 1
ATOM 3763 O O . GLU A 1 514 ? -25.559 6.293 -9.620 1.00 63.53 514 GLU A O 1
ATOM 3768 N N . ASN A 1 515 ? -25.529 6.692 -11.822 1.00 61.69 515 ASN A N 1
ATOM 3769 C CA . ASN A 1 515 ? -24.446 7.697 -11.807 1.00 61.69 515 ASN A CA 1
ATOM 3770 C C . ASN A 1 515 ? -24.688 8.939 -10.932 1.00 61.69 515 ASN A C 1
ATOM 3772 O O . ASN A 1 515 ? -23.749 9.690 -10.682 1.00 61.69 515 ASN A O 1
ATOM 3776 N N . SER A 1 516 ? -25.919 9.209 -10.501 1.00 72.00 516 SER A N 1
ATOM 3777 C CA . SER A 1 516 ? -26.232 10.334 -9.609 1.00 72.00 516 SER A CA 1
ATOM 3778 C C . SER A 1 516 ? -26.136 9.987 -8.118 1.00 72.00 516 SER A C 1
ATOM 3780 O O . SER A 1 516 ? -26.216 10.893 -7.289 1.00 72.00 516 SER A O 1
ATOM 3782 N N . CYS A 1 517 ? -25.963 8.707 -7.766 1.00 82.19 517 CYS A N 1
ATOM 3783 C CA . CYS A 1 517 ? -26.111 8.195 -6.397 1.00 82.19 517 CYS A CA 1
ATOM 3784 C C . CYS A 1 517 ? -24.799 7.717 -5.750 1.00 82.19 517 CYS A C 1
ATOM 3786 O O . CYS A 1 517 ? -24.813 7.096 -4.686 1.00 82.19 517 CYS A O 1
ATOM 3788 N N . PHE A 1 518 ? -23.649 8.041 -6.347 1.00 86.19 518 PHE A N 1
ATOM 3789 C CA . PHE A 1 518 ? -22.340 7.806 -5.741 1.00 86.19 518 PHE A CA 1
ATOM 3790 C C . PHE A 1 518 ? -21.360 8.958 -5.992 1.00 86.19 518 PHE A C 1
ATOM 3792 O O . PHE A 1 518 ? -21.510 9.746 -6.923 1.00 86.19 518 PHE A O 1
ATOM 3799 N N . LYS A 1 519 ? -20.309 9.017 -5.171 1.00 86.75 519 LYS A N 1
ATOM 3800 C CA . LYS A 1 519 ? -19.112 9.843 -5.377 1.00 86.75 519 LYS A CA 1
ATOM 3801 C C . LYS A 1 519 ? -17.906 8.908 -5.354 1.00 86.75 519 LYS A C 1
ATOM 3803 O O . LYS A 1 519 ? -17.703 8.203 -4.368 1.00 86.75 519 LYS A O 1
ATOM 3808 N N . LEU A 1 520 ? -17.133 8.866 -6.440 1.00 83.88 520 LEU A N 1
ATOM 3809 C CA . LEU A 1 520 ? -15.931 8.033 -6.547 1.00 83.88 520 LEU A CA 1
ATOM 3810 C C . LEU A 1 520 ? -14.681 8.845 -6.209 1.00 83.88 520 LEU A C 1
ATOM 3812 O O . LEU A 1 520 ? -14.417 9.870 -6.833 1.00 83.88 520 LEU A O 1
ATOM 3816 N N . ILE A 1 521 ? -13.875 8.336 -5.279 1.00 81.94 521 ILE A N 1
ATOM 3817 C CA . ILE A 1 521 ? -12.556 8.871 -4.957 1.00 81.94 521 ILE A CA 1
ATOM 3818 C C . ILE A 1 521 ? -11.511 7.785 -5.212 1.00 81.94 521 ILE A C 1
ATOM 3820 O O . ILE A 1 521 ? -11.565 6.702 -4.630 1.00 81.94 521 ILE A O 1
ATOM 3824 N N . ILE A 1 522 ? -10.528 8.086 -6.059 1.00 74.56 522 ILE A N 1
ATOM 3825 C CA . ILE A 1 522 ? -9.351 7.238 -6.270 1.00 74.56 522 ILE A CA 1
ATOM 3826 C C . ILE A 1 522 ? -8.246 7.705 -5.319 1.00 74.56 522 ILE A C 1
ATOM 3828 O O . ILE A 1 522 ? -7.779 8.840 -5.413 1.00 74.56 522 ILE A O 1
ATOM 3832 N N . LEU A 1 523 ? -7.815 6.844 -4.393 1.00 72.88 523 LEU A N 1
ATOM 3833 C CA . LEU A 1 523 ? -6.710 7.163 -3.490 1.00 72.88 523 LEU A CA 1
ATOM 3834 C C . LEU A 1 523 ? -5.373 7.032 -4.230 1.00 72.88 523 LEU A C 1
ATOM 3836 O O . LEU A 1 523 ? -4.874 5.927 -4.441 1.00 72.88 523 LEU A O 1
ATOM 3840 N N . GLY A 1 524 ? -4.802 8.171 -4.623 1.00 64.50 524 GLY A N 1
ATOM 3841 C CA . GLY A 1 524 ? -3.504 8.242 -5.293 1.00 64.50 524 GLY A CA 1
ATOM 3842 C C . GLY A 1 524 ? -2.311 7.943 -4.375 1.00 64.50 524 GLY A C 1
ATOM 3843 O O . GLY A 1 524 ? -2.348 8.188 -3.167 1.00 64.50 524 GLY A O 1
ATOM 3844 N N . ALA A 1 525 ? -1.215 7.470 -4.977 1.00 58.25 525 ALA A N 1
ATOM 3845 C CA . ALA A 1 525 ? 0.026 7.092 -4.292 1.00 58.25 525 ALA A CA 1
ATOM 3846 C C . ALA A 1 525 ? 0.719 8.241 -3.524 1.00 58.25 525 ALA A C 1
ATOM 3848 O O . ALA A 1 525 ? 1.495 7.995 -2.603 1.00 58.25 525 ALA A O 1
ATOM 3849 N N . SER A 1 526 ? 0.414 9.512 -3.821 1.00 61.00 526 SER A N 1
ATOM 3850 C CA . SER A 1 526 ? 0.892 10.651 -3.013 1.00 61.00 526 SER A CA 1
ATOM 3851 C C . SER A 1 526 ? 0.581 10.467 -1.524 1.00 61.00 526 SER A C 1
ATOM 3853 O O . SER A 1 526 ? 1.460 10.668 -0.687 1.00 61.00 526 SER A O 1
ATOM 3855 N N . ARG A 1 527 ? -0.609 9.935 -1.205 1.00 66.81 527 ARG A N 1
ATOM 3856 C CA . ARG A 1 527 ? -1.072 9.691 0.167 1.00 66.81 527 ARG A CA 1
ATOM 3857 C C . ARG A 1 527 ? -0.164 8.736 0.956 1.00 66.81 527 ARG A C 1
ATOM 3859 O O . ARG A 1 527 ? -0.162 8.800 2.182 1.00 66.81 527 ARG A O 1
ATOM 3866 N N . GLY A 1 528 ? 0.614 7.874 0.290 1.00 69.00 528 GLY A N 1
ATOM 3867 C CA . GLY A 1 528 ? 1.622 7.025 0.939 1.00 69.00 528 GLY A CA 1
ATOM 3868 C C . GLY A 1 528 ? 2.834 7.820 1.418 1.00 69.00 528 GLY A C 1
ATOM 3869 O O . GLY A 1 528 ? 3.209 7.728 2.588 1.00 69.00 528 GLY A O 1
ATOM 3870 N N . CYS A 1 529 ? 3.364 8.686 0.551 1.00 78.69 529 CYS A N 1
ATOM 3871 C CA . CYS A 1 529 ? 4.410 9.641 0.912 1.00 78.69 529 CYS A CA 1
ATOM 3872 C C . CYS A 1 529 ? 3.927 10.613 1.999 1.00 78.69 529 CYS A C 1
ATOM 3874 O O . CYS A 1 529 ? 4.663 10.876 2.947 1.00 78.69 529 CYS A O 1
ATOM 3876 N N . ASP A 1 530 ? 2.699 11.127 1.899 1.00 81.38 530 ASP A N 1
ATOM 3877 C CA . ASP A 1 530 ? 2.147 12.069 2.880 1.00 81.38 530 ASP A CA 1
ATOM 3878 C C . ASP A 1 530 ? 1.969 11.425 4.263 1.00 81.38 530 ASP A C 1
ATOM 3880 O O . ASP A 1 530 ? 2.333 12.034 5.271 1.00 81.38 530 ASP A O 1
ATOM 3884 N N . LEU A 1 531 ? 1.499 10.170 4.316 1.00 77.75 531 LEU A N 1
ATOM 3885 C CA . LEU A 1 531 ? 1.462 9.360 5.540 1.00 77.75 531 LEU A CA 1
ATOM 3886 C C . LEU A 1 531 ? 2.853 9.162 6.136 1.00 77.75 531 LEU A C 1
ATOM 3888 O O . LEU A 1 531 ? 3.037 9.410 7.328 1.00 77.75 531 LEU A O 1
ATOM 3892 N N . TYR A 1 532 ? 3.823 8.742 5.313 1.00 87.88 532 TYR A N 1
ATOM 3893 C CA . TYR A 1 532 ? 5.207 8.589 5.754 1.00 87.88 532 TYR A CA 1
ATOM 3894 C C . TYR A 1 532 ? 5.701 9.883 6.394 1.00 87.88 532 TYR A C 1
ATOM 3896 O O . TYR A 1 532 ? 6.093 9.874 7.556 1.00 87.88 532 TYR A O 1
ATOM 3904 N N . TRP A 1 533 ? 5.616 11.003 5.671 1.00 89.81 533 TRP A N 1
ATOM 3905 C CA . TRP A 1 533 ? 6.133 12.289 6.125 1.00 89.81 533 TRP A CA 1
ATOM 3906 C C . TRP A 1 533 ? 5.416 12.838 7.359 1.00 89.81 533 TRP A C 1
ATOM 3908 O O . TRP A 1 533 ? 6.066 13.457 8.198 1.00 89.81 533 TRP A O 1
ATOM 3918 N N . MET A 1 534 ? 4.115 12.592 7.509 1.00 85.38 534 MET A N 1
ATOM 3919 C CA . MET A 1 534 ? 3.357 12.965 8.703 1.00 85.38 534 MET A CA 1
ATOM 3920 C C . MET A 1 534 ? 3.848 12.208 9.945 1.00 85.38 534 MET A C 1
ATOM 3922 O O . MET A 1 534 ? 4.258 12.848 10.912 1.00 85.38 534 MET A O 1
ATOM 3926 N N . TYR A 1 535 ? 3.887 10.869 9.912 1.00 82.19 535 TYR A N 1
ATOM 3927 C CA . TYR A 1 535 ? 4.394 10.066 11.035 1.00 82.19 535 TYR A CA 1
ATOM 3928 C C . TYR A 1 535 ? 5.880 10.339 11.309 1.00 82.19 535 TYR A C 1
ATOM 3930 O O . TYR A 1 535 ? 6.285 10.521 12.456 1.00 82.19 535 TYR A O 1
ATOM 3938 N N . ARG A 1 536 ? 6.692 10.429 10.249 1.00 88.06 536 ARG A N 1
ATOM 3939 C CA . ARG A 1 536 ? 8.126 10.749 10.285 1.00 88.06 536 ARG A CA 1
ATOM 3940 C C . ARG A 1 536 ? 8.412 12.079 10.982 1.00 88.06 536 ARG A C 1
ATOM 3942 O O . ARG A 1 536 ? 9.396 12.167 11.714 1.00 88.06 536 ARG A O 1
ATOM 3949 N N . PHE A 1 537 ? 7.570 13.090 10.754 1.00 88.38 537 PHE A N 1
ATOM 3950 C CA . PHE A 1 537 ? 7.697 14.411 11.365 1.00 88.38 537 PHE A CA 1
ATOM 3951 C C . PHE A 1 537 ? 7.116 14.458 12.783 1.00 88.38 537 PHE A C 1
ATOM 3953 O O . PHE A 1 537 ? 7.770 14.994 13.669 1.00 88.38 537 PHE A O 1
ATOM 3960 N N . HIS A 1 538 ? 5.956 13.842 13.039 1.00 84.25 538 HIS A N 1
ATOM 3961 C CA . HIS A 1 538 ? 5.375 13.730 14.385 1.00 84.25 538 HIS A CA 1
ATOM 3962 C C . HIS A 1 538 ? 6.335 13.019 15.356 1.00 84.25 538 HIS A C 1
ATOM 3964 O O . HIS A 1 538 ? 6.658 13.558 16.414 1.00 84.25 538 HIS A O 1
ATOM 3970 N N . ASN A 1 539 ? 6.905 11.880 14.944 1.00 83.56 539 ASN A N 1
ATOM 3971 C CA . ASN A 1 539 ? 7.927 11.161 15.710 1.00 83.56 539 ASN A CA 1
ATOM 3972 C C . ASN A 1 539 ? 9.197 12.000 15.945 1.00 83.56 539 ASN A C 1
ATOM 3974 O O . ASN A 1 539 ? 9.899 11.773 16.928 1.00 83.56 539 ASN A O 1
ATOM 3978 N N . LEU A 1 540 ? 9.528 12.951 15.064 1.00 87.62 540 LEU A N 1
ATOM 3979 C CA . LEU A 1 540 ? 10.678 13.843 15.236 1.00 87.62 540 LEU A CA 1
ATOM 3980 C C . LEU A 1 540 ? 10.354 15.025 16.161 1.00 87.62 540 LEU A C 1
ATOM 3982 O O . LEU A 1 540 ? 11.157 15.323 17.040 1.00 87.62 540 LEU A O 1
ATOM 3986 N N . SER A 1 541 ? 9.175 15.641 16.052 1.00 86.50 541 SER A N 1
ATOM 3987 C CA . SER A 1 541 ? 8.714 16.659 17.009 1.00 86.50 541 SER A CA 1
ATOM 3988 C C . SER A 1 541 ? 8.662 16.089 18.425 1.00 86.50 541 SER A C 1
ATOM 3990 O O . SER A 1 541 ? 9.362 16.591 19.297 1.00 86.50 541 SER A O 1
ATOM 3992 N N . LEU A 1 542 ? 8.010 14.935 18.634 1.00 82.56 542 LEU A N 1
ATOM 3993 C CA . LEU A 1 542 ? 8.033 14.241 19.928 1.00 82.56 542 LEU A CA 1
ATOM 3994 C C . LEU A 1 542 ? 9.462 13.975 20.429 1.00 82.56 542 LEU A C 1
ATOM 3996 O O . LEU A 1 542 ? 9.707 14.002 21.632 1.00 82.56 542 LEU A O 1
ATOM 4000 N N . GLN A 1 543 ? 10.432 13.730 19.544 1.00 82.56 543 GLN A N 1
ATOM 4001 C CA . GLN A 1 543 ? 11.832 13.542 19.928 1.00 82.56 543 GLN A CA 1
ATOM 4002 C C . GLN A 1 543 ? 12.562 14.834 20.323 1.00 82.56 543 GLN A C 1
ATOM 4004 O O . GLN A 1 543 ? 13.408 14.762 21.218 1.00 82.56 543 GLN A O 1
ATOM 4009 N N . VAL A 1 544 ? 12.238 15.964 19.688 1.00 83.69 544 VAL A N 1
ATOM 4010 C CA . VAL A 1 544 ? 12.721 17.318 20.020 1.00 83.69 544 VAL A CA 1
ATOM 4011 C C . VAL A 1 544 ? 12.099 17.800 21.332 1.00 83.69 544 VAL A C 1
ATOM 4013 O O . VAL A 1 544 ? 12.804 18.280 22.214 1.00 83.69 544 VAL A O 1
ATOM 4016 N N . ASP A 1 545 ? 10.794 17.616 21.501 1.00 82.94 545 ASP A N 1
ATOM 4017 C CA . ASP A 1 545 ? 10.032 18.221 22.596 1.00 82.94 545 ASP A CA 1
ATOM 4018 C C . ASP A 1 545 ? 10.157 17.418 23.911 1.00 82.94 545 ASP A C 1
ATOM 4020 O O . ASP A 1 545 ? 10.076 17.977 25.000 1.00 82.94 545 ASP A O 1
ATOM 4024 N N . SER A 1 546 ? 10.445 16.109 23.843 1.00 81.12 546 SER A N 1
ATOM 4025 C CA . SER A 1 546 ? 10.637 15.234 25.023 1.00 81.12 546 SER A CA 1
ATOM 4026 C C . SER A 1 546 ? 12.045 15.262 25.643 1.00 81.12 546 SER A C 1
ATOM 4028 O O . SER A 1 546 ? 12.441 14.320 26.337 1.00 81.12 546 SER A O 1
ATOM 4030 N N . VAL A 1 547 ? 12.842 16.304 25.394 1.00 76.25 547 VAL A N 1
ATOM 4031 C CA . VAL A 1 547 ? 14.127 16.505 26.085 1.00 76.25 547 VAL A CA 1
ATOM 4032 C C . VAL A 1 547 ? 13.882 17.327 27.355 1.00 76.25 547 VAL A C 1
ATOM 4034 O O . VAL A 1 547 ? 13.412 18.455 27.237 1.00 76.25 547 VAL A O 1
ATOM 4037 N N . PRO A 1 548 ? 14.201 16.827 28.565 1.00 73.56 548 PRO A N 1
ATOM 4038 C CA . PRO A 1 548 ? 13.950 17.587 29.785 1.00 73.56 548 PRO A CA 1
ATOM 4039 C C . PRO A 1 548 ? 14.781 18.877 29.850 1.00 73.56 548 PRO A C 1
ATOM 4041 O O . PRO A 1 548 ? 16.010 18.826 29.944 1.00 73.56 548 PRO A O 1
ATOM 4044 N N . ASP A 1 549 ? 14.102 20.026 29.865 1.00 72.31 549 ASP A N 1
ATOM 4045 C CA . ASP A 1 549 ? 14.698 21.325 30.218 1.00 72.31 549 ASP A CA 1
ATOM 4046 C C . ASP A 1 549 ? 15.073 21.404 31.707 1.00 72.31 549 ASP A C 1
ATOM 4048 O O . ASP A 1 549 ? 15.910 22.217 32.108 1.00 72.31 549 ASP A O 1
ATOM 4052 N N . THR A 1 550 ? 14.477 20.549 32.544 1.00 63.72 550 THR A N 1
ATOM 4053 C CA . THR A 1 550 ? 14.772 20.461 33.972 1.00 63.72 550 THR A CA 1
ATOM 4054 C C . THR A 1 550 ? 16.193 19.933 34.217 1.00 63.72 550 THR A C 1
ATOM 4056 O O . THR A 1 550 ? 16.475 18.764 33.928 1.00 63.72 550 THR A O 1
ATOM 4059 N N . PRO A 1 551 ? 17.104 20.724 34.827 1.00 60.66 551 PRO A N 1
ATOM 4060 C CA . PRO A 1 551 ? 18.247 20.134 35.518 1.00 60.66 551 PRO A CA 1
ATOM 4061 C C . PRO A 1 551 ? 17.738 19.228 36.653 1.00 60.66 551 PRO A C 1
ATOM 4063 O O . PRO A 1 551 ? 16.602 19.379 37.105 1.00 60.66 551 PRO A O 1
ATOM 4066 N N . LEU A 1 552 ? 18.573 18.306 37.148 1.00 63.00 552 LEU A N 1
ATOM 4067 C CA . LEU A 1 552 ? 18.233 17.544 38.356 1.00 63.00 552 LEU A CA 1
ATOM 4068 C C . LEU A 1 552 ? 18.111 18.520 39.534 1.00 63.00 552 LEU A C 1
ATOM 4070 O O . LEU A 1 552 ? 19.120 19.005 40.052 1.00 63.00 552 LEU A O 1
ATOM 4074 N N . ALA A 1 553 ? 16.869 18.823 39.901 1.00 58.56 553 ALA A N 1
ATOM 4075 C CA . ALA A 1 553 ? 16.538 19.725 40.987 1.00 58.56 553 ALA A CA 1
ATOM 4076 C C . ALA A 1 553 ? 16.861 19.098 42.353 1.00 58.56 553 ALA A C 1
ATOM 4078 O O . ALA A 1 553 ? 16.914 17.877 42.506 1.00 58.56 553 ALA A O 1
ATOM 4079 N N . ASP A 1 554 ? 17.075 19.972 43.332 1.00 54.72 554 ASP A N 1
ATOM 4080 C CA . ASP A 1 554 ? 16.932 19.696 44.764 1.00 54.72 554 ASP A CA 1
ATOM 4081 C C . ASP A 1 554 ? 17.829 18.599 45.368 1.00 54.72 554 ASP A C 1
ATOM 4083 O O . ASP A 1 554 ? 17.545 18.053 46.432 1.00 54.72 554 ASP A O 1
ATOM 4087 N N . ALA A 1 555 ? 18.997 18.362 44.762 1.00 59.62 555 ALA A N 1
ATOM 4088 C CA . ALA A 1 555 ? 20.147 17.819 45.484 1.00 59.62 555 ALA A CA 1
ATOM 4089 C C . ALA A 1 555 ? 20.746 18.924 46.391 1.00 59.62 555 ALA A C 1
ATOM 4091 O O . ALA A 1 555 ? 21.293 19.902 45.861 1.00 59.62 555 ALA A O 1
ATOM 4092 N N . PRO A 1 556 ? 20.652 18.823 47.733 1.00 66.19 556 PRO A N 1
ATOM 4093 C CA . PRO A 1 556 ? 21.111 19.881 48.627 1.00 66.19 556 PRO A CA 1
ATOM 4094 C C . PRO A 1 556 ? 22.637 20.054 48.573 1.00 66.19 556 PRO A C 1
ATOM 4096 O O . PRO A 1 556 ? 23.387 19.088 48.477 1.00 66.19 556 PRO A O 1
ATOM 4099 N N . ALA A 1 557 ? 23.086 21.309 48.675 1.00 63.06 557 ALA A N 1
ATOM 4100 C CA . ALA A 1 557 ? 24.496 21.705 48.762 1.00 63.06 557 ALA A CA 1
ATOM 4101 C C . ALA A 1 557 ? 25.417 21.298 47.581 1.00 63.06 557 ALA A C 1
ATOM 4103 O O . ALA A 1 557 ? 26.579 20.959 47.798 1.00 63.06 557 ALA A O 1
ATOM 4104 N N . GLN A 1 558 ? 24.955 21.431 46.325 1.00 73.81 558 GLN A N 1
ATOM 4105 C CA . GLN A 1 558 ? 25.840 21.341 45.144 1.00 73.81 558 GLN A CA 1
ATOM 4106 C C . GLN A 1 558 ? 27.083 22.241 45.277 1.00 73.81 558 GLN A C 1
ATOM 4108 O O . GLN A 1 558 ? 26.976 23.457 45.496 1.00 73.81 558 GLN A O 1
ATOM 4113 N N . THR A 1 559 ? 28.259 21.652 45.065 1.00 89.19 559 THR A N 1
ATOM 4114 C CA . THR A 1 559 ? 29.556 22.337 45.070 1.00 89.19 559 THR A CA 1
ATOM 4115 C C . THR A 1 559 ? 29.682 23.335 43.914 1.00 89.19 559 THR A C 1
ATOM 4117 O O . THR A 1 559 ? 28.963 23.277 42.913 1.00 89.19 559 THR A O 1
ATOM 4120 N N . LYS A 1 560 ? 30.652 24.259 44.004 1.00 90.19 560 LYS A N 1
ATOM 4121 C CA . LYS A 1 560 ? 30.933 25.217 42.918 1.00 90.19 560 LYS A CA 1
ATOM 4122 C C . LYS A 1 560 ? 31.236 24.509 41.586 1.00 90.19 560 LYS A C 1
ATOM 4124 O O . LYS A 1 560 ? 30.733 24.930 40.547 1.00 90.19 560 LYS A O 1
ATOM 4129 N N . ALA A 1 561 ? 32.003 23.418 41.629 1.00 86.69 561 ALA A N 1
ATOM 4130 C CA . ALA A 1 561 ? 32.365 22.636 40.449 1.00 86.69 561 ALA A CA 1
ATOM 4131 C C . ALA A 1 561 ? 31.147 21.963 39.792 1.00 86.69 561 ALA A C 1
ATOM 4133 O O . ALA A 1 561 ? 31.042 21.947 38.567 1.00 86.69 561 ALA A O 1
ATOM 4134 N N . GLU A 1 562 ? 30.193 21.464 40.583 1.00 84.69 562 GLU A N 1
ATOM 4135 C CA . GLU A 1 562 ? 28.942 20.902 40.061 1.00 84.69 562 GLU A CA 1
ATOM 4136 C C . GLU A 1 562 ? 28.055 21.975 39.427 1.00 84.69 562 GLU A C 1
ATOM 4138 O O . GLU A 1 562 ? 27.491 21.735 38.364 1.00 84.69 562 GLU A O 1
ATOM 4143 N N . LYS A 1 563 ? 27.993 23.186 39.996 1.00 86.38 563 LYS A N 1
ATOM 4144 C CA . LYS A 1 563 ? 27.270 24.318 39.386 1.00 86.38 563 LYS A CA 1
ATOM 4145 C C . LYS A 1 563 ? 27.878 24.731 38.041 1.00 86.38 563 LYS A C 1
ATOM 4147 O O . LYS A 1 563 ? 27.148 24.886 37.063 1.00 86.38 563 LYS A O 1
ATOM 4152 N N . GLU A 1 564 ? 29.206 24.840 37.960 1.00 89.62 564 GLU A N 1
ATOM 4153 C CA . GLU A 1 564 ? 29.921 25.124 36.704 1.00 89.62 564 GLU A CA 1
ATOM 4154 C C . GLU A 1 564 ? 29.728 23.997 35.663 1.00 89.62 564 GLU A C 1
ATOM 4156 O O . GLU A 1 564 ? 29.529 24.271 34.476 1.00 89.62 564 GLU A O 1
ATOM 4161 N N . LEU A 1 565 ? 29.713 22.728 36.092 1.00 85.19 565 LEU A N 1
ATOM 4162 C CA . LEU A 1 565 ? 29.419 21.580 35.228 1.00 85.19 565 LEU A CA 1
ATOM 4163 C C . LEU A 1 565 ? 27.957 21.567 34.752 1.00 85.19 565 LEU A C 1
ATOM 4165 O O . LEU A 1 565 ? 27.709 21.304 33.575 1.00 85.19 565 LEU A O 1
ATOM 4169 N N . ASN A 1 566 ? 27.000 21.888 35.623 1.00 83.62 566 ASN A N 1
ATOM 4170 C CA . ASN A 1 566 ? 25.573 21.917 35.310 1.00 83.62 566 ASN A CA 1
ATOM 4171 C C . ASN A 1 566 ? 25.234 23.028 34.305 1.00 83.62 566 ASN A C 1
ATOM 4173 O O . ASN A 1 566 ? 24.549 22.755 33.320 1.00 83.62 566 ASN A O 1
ATOM 4177 N N . GLU A 1 567 ? 25.784 24.238 34.451 1.00 88.75 567 GLU A N 1
ATOM 4178 C CA . GLU A 1 567 ? 25.634 25.291 33.431 1.00 88.75 567 GLU A CA 1
ATOM 4179 C C . GLU A 1 567 ? 26.343 24.932 32.111 1.00 88.75 567 GLU A C 1
ATOM 4181 O O . GLU A 1 567 ? 25.822 25.196 31.025 1.00 88.75 567 GLU A O 1
ATOM 4186 N N . LYS A 1 568 ? 27.487 24.233 32.158 1.00 87.81 568 LYS A N 1
ATOM 4187 C CA . LYS A 1 568 ? 28.156 23.707 30.953 1.00 87.81 568 LYS A CA 1
ATOM 4188 C C . LYS A 1 568 ? 27.322 22.631 30.243 1.00 87.81 568 LYS A C 1
ATOM 4190 O O . LYS A 1 568 ? 27.300 22.607 29.010 1.00 87.81 568 LYS A O 1
ATOM 4195 N N . ILE A 1 569 ? 26.625 21.773 30.992 1.00 84.38 569 ILE A N 1
ATOM 4196 C CA . ILE A 1 569 ? 25.664 20.793 30.464 1.00 84.38 569 ILE A CA 1
ATOM 4197 C C . ILE A 1 569 ? 24.463 21.521 29.853 1.00 84.38 569 ILE A C 1
ATOM 4199 O O . ILE A 1 569 ? 24.183 21.319 28.678 1.00 84.38 569 ILE A O 1
ATOM 4203 N N . LYS A 1 570 ? 23.819 22.433 30.586 1.00 87.00 570 LYS A N 1
ATOM 4204 C CA . LYS A 1 570 ? 22.662 23.230 30.143 1.00 87.00 570 LYS A CA 1
ATOM 4205 C C . LYS A 1 570 ? 22.944 24.035 28.869 1.00 87.00 570 LYS A C 1
ATOM 4207 O O . LYS A 1 570 ? 22.197 23.930 27.897 1.00 87.00 570 LYS A O 1
ATOM 4212 N N . LYS A 1 571 ? 24.074 24.753 28.805 1.00 90.25 571 LYS A N 1
ATOM 4213 C CA . LYS A 1 571 ? 24.508 25.478 27.596 1.00 90.25 571 LYS A CA 1
ATOM 4214 C C . LYS A 1 571 ? 24.743 24.539 26.410 1.00 90.25 571 LYS A C 1
ATOM 4216 O O . LYS A 1 571 ? 24.405 24.891 25.280 1.00 90.25 571 LYS A O 1
ATOM 4221 N N . LYS A 1 572 ? 25.305 23.346 26.642 1.00 87.12 572 LYS A N 1
ATOM 4222 C CA . LYS A 1 572 ? 25.408 22.329 25.589 1.00 87.12 572 LYS A CA 1
ATOM 4223 C C . LYS A 1 572 ? 24.031 21.764 25.203 1.00 87.12 572 LYS A C 1
ATOM 4225 O O . LYS A 1 572 ? 23.810 21.581 24.012 1.00 87.12 572 LYS A O 1
ATOM 4230 N N . ASN A 1 573 ? 23.108 21.524 26.139 1.00 85.31 573 ASN A N 1
ATOM 4231 C CA . ASN A 1 573 ? 21.758 21.005 25.864 1.00 85.31 573 ASN A CA 1
ATOM 4232 C C . ASN A 1 573 ? 20.972 21.945 24.947 1.00 85.31 573 ASN A C 1
ATOM 4234 O O . ASN A 1 573 ? 20.433 21.489 23.945 1.00 85.31 573 ASN A O 1
ATOM 4238 N N . ALA A 1 574 ? 21.000 23.253 25.212 1.00 90.06 574 ALA A N 1
ATOM 4239 C CA . ALA A 1 574 ? 20.399 24.253 24.328 1.00 90.06 574 ALA A CA 1
ATOM 4240 C C . ALA A 1 574 ? 21.011 24.226 22.908 1.00 90.06 574 ALA A C 1
ATOM 4242 O O . ALA A 1 574 ? 20.301 24.356 21.912 1.00 90.06 574 ALA A O 1
ATOM 4243 N N . LEU A 1 575 ? 22.325 23.988 22.791 1.00 92.00 575 LEU A N 1
ATOM 4244 C CA . LEU A 1 575 ? 22.982 23.797 21.493 1.00 92.00 575 LEU A CA 1
ATOM 4245 C C . LEU A 1 575 ? 22.585 22.466 20.823 1.00 92.00 575 LEU A C 1
ATOM 4247 O O . LEU A 1 575 ? 22.471 22.422 19.601 1.00 92.00 575 LEU A O 1
ATOM 4251 N N . PHE A 1 576 ? 22.348 21.398 21.592 1.00 89.56 576 PHE A N 1
ATOM 4252 C CA . PHE A 1 576 ? 21.838 20.128 21.064 1.00 89.56 576 PHE A CA 1
ATOM 4253 C C . PHE A 1 576 ? 20.419 20.275 20.531 1.00 89.56 576 PHE A C 1
ATOM 4255 O O . PHE A 1 576 ? 20.161 19.862 19.406 1.00 89.56 576 PHE A O 1
ATOM 4262 N N . GLN A 1 577 ? 19.546 20.943 21.287 1.00 89.62 577 GLN A N 1
ATOM 4263 C CA . GLN A 1 577 ? 18.195 21.271 20.846 1.00 89.62 577 GLN A CA 1
ATOM 4264 C C . GLN A 1 577 ? 18.205 22.079 19.553 1.00 89.62 577 GLN A C 1
ATOM 4266 O O . GLN A 1 577 ? 17.514 21.725 18.602 1.00 89.62 577 GLN A O 1
ATOM 4271 N N . LYS A 1 578 ? 19.076 23.092 19.453 1.00 93.94 578 LYS A N 1
ATOM 4272 C CA . LYS A 1 578 ? 19.261 23.824 18.196 1.00 93.94 578 LYS A CA 1
ATOM 4273 C C . LYS A 1 578 ? 19.659 22.899 17.035 1.00 93.94 578 LYS A C 1
ATOM 4275 O O . LYS A 1 578 ? 19.103 23.039 15.952 1.00 93.94 578 LYS A O 1
ATOM 4280 N N . ARG A 1 579 ? 20.569 21.936 17.236 1.00 93.94 579 ARG A N 1
ATOM 4281 C CA . ARG A 1 579 ? 20.931 20.964 16.183 1.00 93.94 579 ARG A CA 1
ATOM 4282 C C . ARG A 1 579 ? 19.795 19.989 15.845 1.00 93.94 579 ARG A C 1
ATOM 4284 O O . ARG A 1 579 ? 19.648 19.651 14.677 1.00 93.94 579 ARG A O 1
ATOM 4291 N N . LEU A 1 580 ? 18.979 19.561 16.811 1.00 91.69 580 LEU A N 1
ATOM 4292 C CA . LEU A 1 580 ? 17.794 18.736 16.536 1.00 91.69 580 LEU A CA 1
ATOM 4293 C C . LEU A 1 580 ? 16.723 19.517 15.756 1.00 91.69 580 LEU A C 1
ATOM 4295 O O . LEU A 1 580 ? 16.139 18.974 14.821 1.00 91.69 580 LEU A O 1
ATOM 4299 N N . ALA A 1 581 ? 16.523 20.801 16.067 1.00 92.56 581 ALA A N 1
ATOM 4300 C CA . ALA A 1 581 ? 15.668 21.690 15.283 1.00 92.56 581 ALA A CA 1
ATOM 4301 C C . ALA A 1 581 ? 16.204 21.874 13.849 1.00 92.56 581 ALA A C 1
ATOM 4303 O O . ALA A 1 581 ? 15.456 21.690 12.898 1.00 92.56 581 ALA A O 1
ATOM 4304 N N . GLU A 1 582 ? 17.509 22.115 13.668 1.00 95.50 582 GLU A N 1
ATOM 4305 C CA . GLU A 1 582 ? 18.140 22.178 12.337 1.00 95.50 582 GLU A CA 1
ATOM 4306 C C . GLU A 1 582 ? 17.964 20.872 11.532 1.00 95.50 582 GLU A C 1
ATOM 4308 O O . GLU A 1 582 ? 17.749 20.923 10.318 1.00 95.50 582 GLU A O 1
ATOM 4313 N N . VAL A 1 583 ? 18.003 19.701 12.186 1.00 94.62 583 VAL A N 1
ATOM 4314 C CA . VAL A 1 583 ? 17.672 18.406 11.558 1.00 94.62 583 VAL A CA 1
ATOM 4315 C C . VAL A 1 583 ? 16.196 18.352 11.164 1.00 94.62 583 VAL A C 1
ATOM 4317 O O . VAL A 1 583 ? 15.903 18.056 10.009 1.00 94.62 583 VAL A O 1
ATOM 4320 N N . ARG A 1 584 ? 15.267 18.688 12.068 1.00 94.69 584 ARG A N 1
ATOM 4321 C CA . ARG A 1 584 ? 13.815 18.711 11.805 1.00 94.69 584 ARG A CA 1
ATOM 4322 C C . ARG A 1 584 ? 13.448 19.633 10.645 1.00 94.69 584 ARG A C 1
ATOM 4324 O O . ARG A 1 584 ? 12.683 19.244 9.763 1.00 94.69 584 ARG A O 1
ATOM 4331 N N . ASP A 1 585 ? 14.023 20.825 10.614 1.00 95.25 585 ASP A N 1
ATOM 4332 C CA . ASP A 1 585 ? 13.754 21.819 9.582 1.00 95.25 585 ASP A CA 1
ATOM 4333 C C . ASP A 1 585 ? 14.349 21.362 8.227 1.00 95.25 585 ASP A C 1
ATOM 4335 O O . ASP A 1 585 ? 13.723 21.535 7.179 1.00 95.25 585 ASP A O 1
ATOM 4339 N N . SER A 1 586 ? 15.487 20.652 8.243 1.00 96.56 586 SER A N 1
ATOM 4340 C CA . SER A 1 586 ? 16.063 19.999 7.053 1.00 96.56 586 SER A CA 1
ATOM 4341 C C . SER A 1 586 ? 15.258 18.780 6.575 1.00 96.56 586 SER A C 1
ATOM 4343 O O . SER A 1 586 ? 15.114 18.576 5.371 1.00 96.56 586 SER A O 1
ATOM 4345 N N . VAL A 1 587 ? 14.685 17.983 7.484 1.00 95.19 587 VAL A N 1
ATOM 4346 C CA . VAL A 1 587 ? 13.750 16.886 7.163 1.00 95.19 587 VAL A CA 1
ATOM 4347 C C . VAL A 1 587 ? 12.473 17.445 6.526 1.00 95.19 587 VAL A C 1
ATOM 4349 O O . VAL A 1 587 ? 12.000 16.910 5.524 1.00 95.19 587 VAL A O 1
ATOM 4352 N N . ASN A 1 588 ? 11.956 18.575 7.018 1.00 94.25 588 ASN A N 1
ATOM 4353 C CA . ASN A 1 588 ? 10.848 19.276 6.367 1.00 94.25 588 ASN A CA 1
ATOM 4354 C C . ASN A 1 588 ? 11.228 19.796 4.966 1.00 94.25 588 ASN A C 1
ATOM 4356 O O . ASN A 1 588 ? 10.426 19.693 4.039 1.00 94.25 588 ASN A O 1
ATOM 4360 N N . ALA A 1 589 ? 12.461 20.274 4.764 1.00 95.38 589 ALA A N 1
ATOM 4361 C CA . ALA A 1 589 ? 12.945 20.626 3.429 1.00 95.38 589 ALA A CA 1
ATOM 4362 C C . ALA A 1 589 ? 13.026 19.403 2.489 1.00 95.38 589 ALA A C 1
ATOM 4364 O O . ALA A 1 589 ? 12.683 19.528 1.312 1.00 95.38 589 ALA A O 1
ATOM 4365 N N . VAL A 1 590 ? 13.405 18.213 2.982 1.00 94.56 590 VAL A N 1
ATOM 4366 C CA . VAL A 1 590 ? 13.345 16.957 2.202 1.00 94.56 590 VAL A CA 1
ATOM 4367 C C . VAL A 1 590 ? 11.903 16.600 1.842 1.00 94.56 590 VAL A C 1
ATOM 4369 O O . VAL A 1 590 ? 11.648 16.321 0.673 1.00 94.56 590 VAL A O 1
ATOM 4372 N N . ARG A 1 591 ? 10.951 16.691 2.784 1.00 93.69 591 ARG A N 1
ATOM 4373 C CA . ARG A 1 591 ? 9.509 16.513 2.522 1.00 93.69 591 ARG A CA 1
ATOM 4374 C C . ARG A 1 591 ? 9.015 17.447 1.414 1.00 93.69 591 ARG A C 1
ATOM 4376 O O . ARG A 1 591 ? 8.420 16.987 0.443 1.00 93.69 591 ARG A O 1
ATOM 4383 N N . GLN A 1 592 ? 9.281 18.748 1.537 1.00 92.25 592 GLN A N 1
ATOM 4384 C CA . GLN A 1 592 ? 8.855 19.762 0.562 1.00 92.25 592 GLN A CA 1
ATOM 4385 C C . GLN A 1 592 ? 9.465 19.533 -0.830 1.00 92.25 592 GLN A C 1
ATOM 4387 O O . GLN A 1 592 ? 8.805 19.771 -1.837 1.00 92.25 592 GLN A O 1
ATOM 4392 N N . ASN A 1 593 ? 10.698 19.021 -0.897 1.00 92.62 593 ASN A N 1
ATOM 4393 C CA . ASN A 1 593 ? 11.385 18.695 -2.148 1.00 92.62 593 ASN A CA 1
ATOM 4394 C C . ASN A 1 593 ? 11.235 17.213 -2.552 1.00 92.62 593 ASN A C 1
ATOM 4396 O O . ASN A 1 593 ? 11.931 16.750 -3.455 1.00 92.62 593 ASN A O 1
ATOM 4400 N N . TRP A 1 594 ? 10.333 16.448 -1.926 1.00 90.25 594 TRP A N 1
ATOM 4401 C CA . TRP A 1 594 ? 10.176 15.023 -2.224 1.00 90.25 594 TRP A CA 1
ATOM 4402 C C . TRP A 1 594 ? 9.575 14.813 -3.615 1.00 90.25 594 TRP A C 1
ATOM 4404 O O . TRP A 1 594 ? 10.150 14.105 -4.438 1.00 90.25 594 TRP A O 1
ATOM 4414 N N . SER A 1 595 ? 8.481 15.510 -3.924 1.00 82.31 595 SER A N 1
ATOM 4415 C CA . SER A 1 595 ? 7.863 15.520 -5.260 1.00 82.31 595 SER A CA 1
ATOM 4416 C C . SER A 1 595 ? 8.551 16.471 -6.252 1.00 82.31 595 SER A C 1
ATOM 4418 O O . SER A 1 595 ? 8.115 16.571 -7.395 1.00 82.31 595 SER A O 1
ATOM 4420 N N . ALA A 1 596 ? 9.610 17.173 -5.832 1.00 85.69 596 ALA A N 1
ATOM 4421 C CA . ALA A 1 596 ? 10.409 18.026 -6.706 1.00 85.69 596 ALA A CA 1
ATOM 4422 C C . ALA A 1 596 ? 11.375 17.200 -7.578 1.00 85.69 596 ALA A C 1
ATOM 4424 O O . ALA A 1 596 ? 11.447 15.969 -7.487 1.00 85.69 596 ALA A O 1
ATOM 4425 N N . GLY A 1 597 ? 12.129 17.893 -8.434 1.00 76.31 597 GLY A N 1
ATOM 4426 C CA . GLY A 1 597 ? 13.095 17.264 -9.324 1.00 76.31 597 GLY A CA 1
ATOM 4427 C C . GLY A 1 597 ? 14.204 16.499 -8.577 1.00 76.31 597 GLY A C 1
ATOM 4428 O O . GLY A 1 597 ? 14.478 16.747 -7.396 1.00 76.31 597 GLY A O 1
ATOM 4429 N N . PRO A 1 598 ? 14.881 15.548 -9.249 1.00 74.56 598 PRO A N 1
ATOM 4430 C CA . PRO A 1 598 ? 15.940 14.741 -8.637 1.00 74.56 598 PRO A CA 1
ATOM 4431 C C . PRO A 1 598 ? 17.094 15.580 -8.074 1.00 74.56 598 PRO A C 1
ATOM 4433 O O . PRO A 1 598 ? 17.692 15.206 -7.066 1.00 74.56 598 PRO A O 1
ATOM 4436 N N . THR A 1 599 ? 17.398 16.716 -8.706 1.00 79.56 599 THR A N 1
ATOM 4437 C CA . THR A 1 599 ? 18.458 17.647 -8.296 1.00 79.56 599 THR A CA 1
ATOM 4438 C C . THR A 1 599 ? 18.101 18.347 -6.986 1.00 79.56 599 THR A C 1
ATOM 4440 O O . THR A 1 599 ? 18.931 18.432 -6.078 1.00 79.56 599 THR A O 1
ATOM 4443 N N . GLU A 1 600 ? 16.853 18.790 -6.868 1.00 90.00 600 GLU A N 1
ATOM 4444 C CA . GLU A 1 600 ? 16.270 19.492 -5.726 1.00 90.00 600 GLU A CA 1
ATOM 4445 C C . GLU A 1 600 ? 16.161 18.538 -4.536 1.00 90.00 600 GLU A C 1
ATOM 4447 O O . GLU A 1 600 ? 16.671 18.836 -3.452 1.00 90.00 600 GLU A O 1
ATOM 4452 N N . ARG A 1 601 ? 15.618 17.332 -4.766 1.00 89.00 601 ARG A N 1
ATOM 4453 C CA . ARG A 1 601 ? 15.573 16.257 -3.769 1.00 89.00 601 ARG A CA 1
ATOM 4454 C C . ARG A 1 601 ? 16.981 15.897 -3.288 1.00 89.00 601 ARG A C 1
ATOM 4456 O O . ARG A 1 601 ? 17.233 15.907 -2.088 1.00 89.00 601 ARG A O 1
ATOM 4463 N N . ALA A 1 602 ? 17.936 15.663 -4.194 1.00 84.94 602 ALA A N 1
ATOM 4464 C CA . ALA A 1 602 ? 19.320 15.345 -3.825 1.00 84.94 602 ALA A CA 1
ATOM 4465 C C . ALA A 1 602 ? 20.035 16.496 -3.091 1.00 84.94 602 ALA A C 1
ATOM 4467 O O . ALA A 1 602 ? 20.898 16.251 -2.246 1.00 84.94 602 ALA A O 1
ATOM 4468 N N . LYS A 1 603 ? 19.691 17.759 -3.377 1.00 92.50 603 LYS A N 1
ATOM 4469 C CA . LYS A 1 603 ? 20.176 18.928 -2.627 1.00 92.50 603 LYS A CA 1
ATOM 4470 C C . LYS A 1 603 ? 19.617 18.941 -1.201 1.00 92.50 603 LYS A C 1
ATOM 4472 O O . LYS A 1 603 ? 20.396 19.141 -0.272 1.00 92.50 603 LYS A O 1
ATOM 4477 N N . ALA A 1 604 ? 18.321 18.679 -1.025 1.00 95.12 604 ALA A N 1
ATOM 4478 C CA . ALA A 1 604 ? 17.688 18.603 0.290 1.00 95.12 604 ALA A CA 1
ATOM 4479 C C . ALA A 1 604 ? 18.223 17.424 1.128 1.00 95.12 604 ALA A C 1
ATOM 4481 O O . ALA A 1 604 ? 18.587 17.623 2.285 1.00 95.12 604 ALA A O 1
ATOM 4482 N N . LEU A 1 605 ? 18.367 16.232 0.532 1.00 92.19 605 LEU A N 1
ATOM 4483 C CA . LEU A 1 605 ? 18.939 15.044 1.187 1.00 92.19 605 LEU A CA 1
ATOM 4484 C C . LEU A 1 605 ? 20.351 15.330 1.731 1.00 92.19 605 LEU A C 1
ATOM 4486 O O . LEU A 1 605 ? 20.612 15.122 2.913 1.00 92.19 605 LEU A O 1
ATOM 4490 N N . ARG A 1 6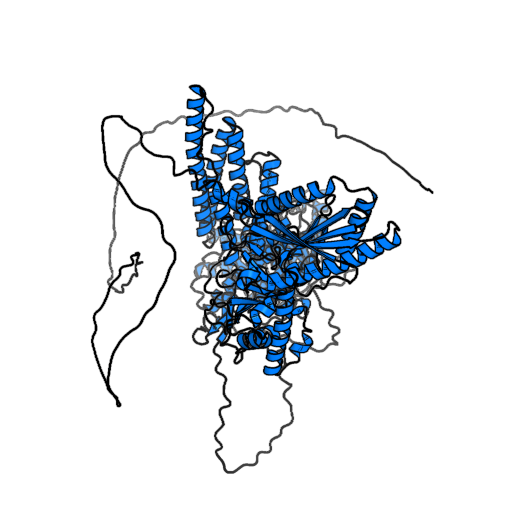06 ? 21.237 15.920 0.912 1.00 93.00 606 ARG A N 1
ATOM 4491 C CA . ARG A 1 606 ? 22.590 16.320 1.350 1.00 93.00 606 ARG A CA 1
ATOM 4492 C C . ARG A 1 606 ? 22.583 17.359 2.479 1.00 93.00 606 ARG A C 1
ATOM 4494 O O . ARG A 1 606 ? 23.466 17.320 3.333 1.00 93.00 606 ARG A O 1
ATOM 4501 N N . ALA A 1 607 ? 21.617 18.280 2.495 1.00 95.00 607 ALA A N 1
ATOM 4502 C CA . ALA A 1 607 ? 21.486 19.275 3.560 1.00 95.00 607 ALA A CA 1
ATOM 4503 C C . ALA A 1 607 ? 21.039 18.636 4.889 1.00 95.00 607 ALA A C 1
ATOM 4505 O O . ALA A 1 607 ? 21.661 18.888 5.922 1.00 95.00 607 ALA A O 1
ATOM 4506 N N . ARG A 1 608 ? 20.036 17.744 4.848 1.00 96.19 608 ARG A N 1
ATOM 4507 C CA . ARG A 1 608 ? 19.617 16.909 5.988 1.00 96.19 608 ARG A CA 1
ATOM 4508 C C . ARG A 1 608 ? 20.788 16.101 6.540 1.00 96.19 608 ARG A C 1
ATOM 4510 O O . ARG A 1 608 ? 21.014 16.122 7.746 1.00 96.19 608 ARG A O 1
ATOM 4517 N N . ASP A 1 609 ? 21.552 15.439 5.677 1.00 93.12 609 ASP A N 1
ATOM 4518 C CA . ASP A 1 609 ? 22.675 14.602 6.109 1.00 93.12 609 ASP A CA 1
ATOM 4519 C C . ASP A 1 609 ? 23.769 15.435 6.786 1.00 93.12 609 ASP A C 1
ATOM 4521 O O . ASP A 1 609 ? 24.271 15.051 7.840 1.00 93.12 609 ASP A O 1
ATOM 4525 N N . ALA A 1 610 ? 24.087 16.622 6.260 1.00 94.50 610 ALA A N 1
ATOM 4526 C CA . ALA A 1 610 ? 25.012 17.547 6.913 1.00 94.50 610 ALA A CA 1
ATOM 4527 C C . ALA A 1 610 ? 24.506 18.021 8.292 1.00 94.50 610 ALA A C 1
ATOM 4529 O O . ALA A 1 610 ? 25.279 18.045 9.253 1.00 94.50 610 ALA A O 1
ATOM 4530 N N . ALA A 1 611 ? 23.218 18.360 8.428 1.00 95.69 611 ALA A N 1
ATOM 4531 C CA . ALA A 1 611 ? 22.617 18.720 9.717 1.00 95.69 611 ALA A CA 1
ATOM 4532 C C . ALA A 1 611 ? 22.675 17.553 10.723 1.00 95.69 611 ALA A C 1
ATOM 4534 O O . ALA A 1 611 ? 23.059 17.742 11.880 1.00 95.69 611 ALA A O 1
ATOM 4535 N N . LEU A 1 612 ? 22.379 16.333 10.268 1.00 93.25 612 LEU A N 1
ATOM 4536 C CA . LEU A 1 612 ? 22.407 15.122 11.084 1.00 93.25 612 LEU A CA 1
ATOM 4537 C C . LEU A 1 612 ? 23.829 14.769 11.549 1.00 93.25 612 LEU A C 1
ATOM 4539 O O . LEU A 1 612 ? 24.031 14.463 12.726 1.00 93.25 612 LEU A O 1
ATOM 4543 N N . TRP A 1 613 ? 24.837 14.884 10.677 1.00 91.62 613 TRP A N 1
ATOM 4544 C CA . TRP A 1 613 ? 26.238 14.698 11.068 1.00 91.62 613 TRP A CA 1
ATOM 4545 C C . TRP A 1 613 ? 26.698 15.747 12.089 1.00 91.62 613 TRP A C 1
ATOM 4547 O O . TRP A 1 613 ? 27.308 15.377 13.092 1.00 91.62 613 TRP A O 1
ATOM 4557 N N . ASN A 1 614 ? 26.326 17.021 11.918 1.00 93.19 614 ASN A N 1
ATOM 4558 C CA . ASN A 1 614 ? 26.598 18.074 12.907 1.00 93.19 614 ASN A CA 1
ATOM 4559 C C . ASN A 1 614 ? 25.981 17.758 14.286 1.00 93.19 614 ASN A C 1
ATOM 4561 O O . ASN A 1 614 ? 26.594 18.035 15.322 1.00 93.19 614 ASN A O 1
ATOM 4565 N N . ALA A 1 615 ? 24.784 17.161 14.318 1.00 92.06 615 ALA A N 1
ATOM 4566 C CA . ALA A 1 615 ? 24.147 16.710 15.552 1.00 92.06 615 ALA A CA 1
ATOM 4567 C C . ALA A 1 615 ? 24.876 15.501 16.176 1.00 92.06 615 ALA A C 1
ATOM 4569 O O . ALA A 1 615 ? 25.096 15.481 17.391 1.00 92.06 615 ALA A O 1
ATOM 4570 N N . PHE A 1 616 ? 25.317 14.529 15.367 1.00 89.88 616 PHE A N 1
ATOM 4571 C CA . PHE A 1 616 ? 26.089 13.369 15.832 1.00 89.88 616 PHE A CA 1
ATOM 4572 C C . PHE A 1 616 ? 27.460 13.739 16.396 1.00 89.88 616 PHE A C 1
ATOM 4574 O O . PHE A 1 616 ? 27.839 13.220 17.448 1.00 89.88 616 PHE A O 1
ATOM 4581 N N . GLU A 1 617 ? 28.208 14.627 15.739 1.00 90.62 617 GLU A N 1
ATOM 4582 C CA . GLU A 1 617 ? 29.505 15.077 16.250 1.00 90.62 617 GLU A CA 1
ATOM 4583 C C . GLU A 1 617 ? 29.337 15.810 17.583 1.00 90.62 617 GLU A C 1
ATOM 4585 O O . GLU A 1 617 ? 30.041 15.511 18.552 1.00 90.62 617 GLU A O 1
ATOM 4590 N N . LEU A 1 618 ? 28.325 16.679 17.691 1.00 89.44 618 LEU A N 1
ATOM 4591 C CA . LEU A 1 618 ? 27.978 17.321 18.953 1.00 89.44 618 LEU A CA 1
ATOM 4592 C C . LEU A 1 618 ? 27.648 16.278 20.038 1.00 89.44 618 LEU A C 1
ATOM 4594 O O . LEU A 1 618 ? 28.281 16.310 21.097 1.00 89.44 618 LEU A O 1
ATOM 4598 N N . ALA A 1 619 ? 26.749 15.322 19.769 1.00 88.12 619 ALA A N 1
ATOM 4599 C CA . ALA A 1 619 ? 26.384 14.231 20.683 1.00 88.12 619 ALA A CA 1
ATOM 4600 C C . ALA A 1 619 ? 27.583 13.349 21.092 1.00 88.12 619 ALA A C 1
ATOM 4602 O O . ALA A 1 619 ? 27.671 12.897 22.236 1.00 88.12 619 ALA A O 1
ATOM 4603 N N . HIS A 1 620 ? 28.563 13.158 20.207 1.00 86.75 620 HIS A N 1
ATOM 4604 C CA . HIS A 1 620 ? 29.815 12.485 20.544 1.00 86.75 620 HIS A CA 1
ATOM 4605 C C . HIS A 1 620 ? 30.642 13.303 21.556 1.00 86.75 620 HIS A C 1
ATOM 4607 O O . HIS A 1 620 ? 31.070 12.766 22.580 1.00 86.75 620 HIS A O 1
ATOM 4613 N N . THR A 1 621 ? 30.780 14.625 21.365 1.00 86.06 621 THR A N 1
ATOM 4614 C CA . THR A 1 621 ? 31.432 15.504 22.367 1.00 86.06 621 THR A CA 1
ATOM 4615 C C . THR A 1 621 ? 30.643 15.664 23.675 1.00 86.06 621 THR A C 1
ATOM 4617 O O . THR A 1 621 ? 31.176 16.203 24.649 1.00 86.06 621 THR A O 1
ATOM 4620 N N . PHE A 1 622 ? 29.372 15.253 23.718 1.00 79.56 622 PHE A N 1
ATOM 4621 C CA . PHE A 1 622 ? 28.620 15.082 24.964 1.00 79.56 622 PHE A CA 1
ATOM 4622 C C . PHE A 1 622 ? 28.971 13.772 25.655 1.00 79.56 622 PHE A C 1
ATOM 4624 O O . PHE A 1 622 ? 29.230 13.790 26.853 1.00 79.56 622 PHE A O 1
ATOM 4631 N N . GLY A 1 623 ? 29.004 12.652 24.926 1.00 79.12 623 GLY A N 1
ATOM 4632 C CA . GLY A 1 623 ? 29.283 11.332 25.500 1.00 79.12 623 GLY A CA 1
ATOM 4633 C C . GLY A 1 623 ? 30.628 11.251 26.226 1.00 79.12 623 GLY A C 1
ATOM 4634 O O . GLY A 1 623 ? 30.722 10.573 27.246 1.00 79.12 623 GLY A O 1
ATOM 4635 N N . LEU A 1 624 ? 31.625 12.009 25.754 1.00 73.75 624 LEU A N 1
ATOM 4636 C CA . LEU A 1 624 ? 32.933 12.174 26.403 1.00 73.75 624 LEU A CA 1
ATOM 4637 C C . LEU A 1 624 ? 32.892 12.979 27.720 1.00 73.75 624 LEU A C 1
ATOM 4639 O O . LEU A 1 624 ? 33.797 12.842 28.534 1.00 73.75 624 LEU A O 1
ATOM 4643 N N . LEU A 1 625 ? 31.870 13.816 27.936 1.00 72.12 625 LEU A N 1
ATOM 4644 C CA . LEU A 1 625 ? 31.678 14.596 29.169 1.00 72.12 625 LEU A CA 1
ATOM 4645 C C . LEU A 1 625 ? 30.677 13.941 30.131 1.00 72.12 625 LEU A C 1
ATOM 4647 O O . LEU A 1 625 ? 30.829 14.042 31.343 1.00 72.12 625 LEU A O 1
ATOM 4651 N N . ASN A 1 626 ? 29.631 13.301 29.605 1.00 77.81 626 ASN A N 1
ATOM 4652 C CA . ASN A 1 626 ? 28.613 12.618 30.392 1.00 77.81 626 ASN A CA 1
ATOM 4653 C C . ASN A 1 626 ? 27.986 11.464 29.592 1.00 77.81 626 ASN A C 1
ATOM 4655 O O . ASN A 1 626 ? 27.269 11.662 28.606 1.00 77.81 626 ASN A O 1
ATOM 4659 N N . ARG A 1 627 ? 28.207 10.236 30.075 1.00 79.94 627 ARG A N 1
ATOM 4660 C CA . ARG A 1 627 ? 27.741 8.995 29.440 1.00 79.94 627 ARG A CA 1
ATOM 4661 C C . ARG A 1 627 ? 26.213 8.888 29.343 1.00 79.94 627 ARG A C 1
ATOM 4663 O O . ARG A 1 627 ? 25.730 8.279 28.391 1.00 79.94 627 ARG A O 1
ATOM 4670 N N . LYS A 1 628 ? 25.450 9.486 30.274 1.00 78.12 628 LYS A N 1
ATOM 4671 C CA . LYS A 1 628 ? 23.974 9.503 30.214 1.00 78.12 628 LYS A CA 1
ATOM 4672 C C . LYS A 1 628 ? 23.487 10.380 29.057 1.00 78.12 628 LYS A C 1
ATOM 4674 O O . LYS A 1 628 ? 22.685 9.917 28.253 1.00 78.12 628 LYS A O 1
ATOM 4679 N N . LEU A 1 629 ? 24.035 11.591 28.906 1.00 70.62 629 LEU A N 1
ATOM 4680 C CA . LEU A 1 629 ? 23.677 12.483 27.794 1.00 70.62 629 LEU A CA 1
ATOM 4681 C C . LEU A 1 629 ? 24.136 11.941 26.432 1.00 70.62 629 LEU A C 1
ATOM 4683 O O . LEU A 1 629 ? 23.392 12.037 25.462 1.00 70.62 629 LEU A O 1
ATOM 4687 N N . GLY A 1 630 ? 25.307 11.299 26.355 1.00 78.06 630 GLY A N 1
ATOM 4688 C CA . GLY A 1 630 ? 25.725 10.584 25.141 1.00 78.06 630 GLY A CA 1
ATOM 4689 C C . GLY A 1 630 ? 24.799 9.415 24.767 1.00 78.06 630 GLY A C 1
ATOM 4690 O O . GLY A 1 630 ? 24.590 9.148 23.585 1.00 78.06 630 GLY A O 1
ATOM 4691 N N . GLY A 1 631 ? 24.215 8.738 25.763 1.00 82.25 631 GLY A N 1
ATOM 4692 C CA . GLY A 1 631 ? 23.175 7.724 25.562 1.00 82.25 631 GLY A CA 1
ATOM 4693 C C . GLY A 1 631 ? 21.870 8.322 25.033 1.00 82.25 631 GLY A C 1
ATOM 4694 O O . GLY A 1 631 ? 21.346 7.843 24.031 1.00 82.25 631 GLY A O 1
ATOM 4695 N N . PHE A 1 632 ? 21.401 9.413 25.640 1.00 80.19 632 PHE A N 1
ATOM 4696 C CA . PHE A 1 632 ? 20.193 10.121 25.213 1.00 80.19 632 PHE A CA 1
ATOM 4697 C C . PHE A 1 632 ? 20.320 10.679 23.784 1.00 80.19 632 PHE A C 1
ATOM 4699 O O . PHE A 1 632 ? 19.457 10.445 22.940 1.00 80.19 632 PHE A O 1
ATOM 4706 N N . GLY A 1 633 ? 21.442 11.334 23.460 1.00 83.00 633 GLY A N 1
ATOM 4707 C CA . GLY A 1 633 ? 21.715 11.824 22.104 1.00 83.00 633 GLY A CA 1
ATOM 4708 C C . GLY A 1 633 ? 21.752 10.702 21.058 1.00 83.00 633 GLY A C 1
ATOM 4709 O O . GLY A 1 633 ? 21.233 10.873 19.959 1.00 83.00 633 GLY A O 1
ATOM 4710 N N . ARG A 1 634 ? 22.281 9.519 21.406 1.00 84.12 634 ARG A N 1
ATOM 4711 C CA . ARG A 1 634 ? 22.188 8.314 20.558 1.00 84.12 634 ARG A CA 1
ATOM 4712 C C . ARG A 1 634 ? 20.747 7.839 20.362 1.00 84.12 634 ARG A C 1
ATOM 4714 O O . ARG A 1 634 ? 20.397 7.500 19.239 1.00 84.12 634 ARG A O 1
ATOM 4721 N N . GLN A 1 635 ? 19.938 7.806 21.423 1.00 88.62 635 GLN A N 1
ATOM 4722 C CA . GLN A 1 635 ? 18.536 7.371 21.359 1.00 88.62 635 GLN A CA 1
ATOM 4723 C C . GLN A 1 635 ? 17.695 8.242 20.420 1.00 88.62 635 GLN A C 1
ATOM 4725 O O . GLN A 1 635 ? 16.824 7.704 19.748 1.00 88.62 635 GLN A O 1
ATOM 4730 N N . LYS A 1 636 ? 17.988 9.548 20.330 1.00 89.00 636 LYS A N 1
ATOM 4731 C CA . LYS A 1 636 ? 17.333 10.452 19.372 1.00 89.00 636 LYS A CA 1
ATOM 4732 C C . LYS A 1 636 ? 17.921 10.369 17.954 1.00 89.00 636 LYS A C 1
ATOM 4734 O O . LYS A 1 636 ? 17.185 10.341 16.983 1.00 89.00 636 LYS A O 1
ATOM 4739 N N . LEU A 1 637 ? 19.246 10.318 17.793 1.00 90.81 637 LEU A N 1
ATOM 4740 C CA . LEU A 1 637 ? 19.860 10.445 16.458 1.00 90.81 637 LEU A CA 1
ATOM 4741 C C . LEU A 1 637 ? 19.955 9.138 15.651 1.00 90.81 637 LEU A C 1
ATOM 4743 O O . LEU A 1 637 ? 20.035 9.185 14.426 1.00 90.81 637 LEU A O 1
ATOM 4747 N N . ILE A 1 638 ? 19.964 7.966 16.294 1.00 91.19 638 ILE A N 1
ATOM 4748 C CA . ILE A 1 638 ? 20.017 6.676 15.582 1.00 91.19 638 ILE A CA 1
ATOM 4749 C C . ILE A 1 638 ? 18.765 6.397 14.721 1.00 91.19 638 ILE A C 1
ATOM 4751 O O . ILE A 1 638 ? 18.971 6.018 13.565 1.00 91.19 638 ILE A O 1
ATOM 4755 N N . PRO A 1 639 ? 17.507 6.608 15.175 1.00 91.69 639 PRO A N 1
ATOM 4756 C CA . PRO A 1 639 ? 16.353 6.476 14.278 1.00 91.69 639 PRO A CA 1
ATOM 4757 C C . PRO A 1 639 ? 16.427 7.457 13.103 1.00 91.69 639 PRO A C 1
ATOM 4759 O O . PRO A 1 639 ? 16.170 7.068 11.966 1.00 91.69 639 PRO A O 1
ATOM 4762 N N . GLU A 1 640 ? 16.876 8.693 13.339 1.00 92.44 640 GLU A N 1
ATOM 4763 C CA . GLU A 1 640 ? 17.061 9.699 12.286 1.00 92.44 640 GLU A CA 1
ATOM 4764 C C . GLU A 1 640 ? 18.074 9.263 11.216 1.00 92.44 640 GLU A C 1
ATOM 4766 O O . GLU A 1 640 ? 17.847 9.507 10.033 1.00 92.44 640 GLU A O 1
ATOM 4771 N N . ALA A 1 641 ? 19.149 8.563 11.595 1.00 91.25 641 ALA A N 1
ATOM 4772 C CA . ALA A 1 641 ? 20.115 7.990 10.652 1.00 91.25 641 ALA A CA 1
ATOM 4773 C C . ALA A 1 641 ? 19.534 6.845 9.814 1.00 91.25 641 ALA A C 1
ATOM 4775 O O . ALA A 1 641 ? 19.803 6.753 8.616 1.00 91.25 641 ALA A O 1
ATOM 4776 N N . ILE A 1 642 ? 18.720 5.986 10.431 1.00 92.12 642 ILE A N 1
ATOM 4777 C CA . ILE A 1 642 ? 18.063 4.870 9.744 1.00 92.12 642 ILE A CA 1
ATOM 4778 C C . ILE A 1 642 ? 17.023 5.409 8.751 1.00 92.12 642 ILE A C 1
ATOM 4780 O O . ILE A 1 642 ? 17.007 4.982 7.597 1.00 92.12 642 ILE A O 1
ATOM 4784 N N . PHE A 1 643 ? 16.227 6.409 9.146 1.00 93.69 643 PHE A N 1
ATOM 4785 C CA . PHE A 1 643 ? 15.321 7.104 8.231 1.00 93.69 643 PHE A CA 1
ATOM 4786 C C . PHE A 1 643 ? 16.066 7.856 7.124 1.00 93.69 643 PHE A C 1
ATOM 4788 O O . PHE A 1 643 ? 15.690 7.733 5.964 1.00 93.69 643 PHE A O 1
ATOM 4795 N N . ALA A 1 644 ? 17.159 8.561 7.432 1.00 92.12 644 ALA A N 1
ATOM 4796 C CA . ALA A 1 644 ? 17.963 9.245 6.420 1.00 92.12 644 ALA A CA 1
ATOM 4797 C C . ALA A 1 644 ? 18.507 8.278 5.351 1.00 92.12 644 ALA A C 1
ATOM 4799 O O . ALA A 1 644 ? 18.485 8.599 4.162 1.00 92.12 644 ALA A O 1
ATOM 4800 N N . ALA A 1 645 ? 18.935 7.078 5.755 1.00 90.19 645 ALA A N 1
ATOM 4801 C CA . ALA A 1 645 ? 19.398 6.035 4.843 1.00 90.19 645 ALA A CA 1
ATOM 4802 C C . ALA A 1 645 ? 18.253 5.412 4.011 1.00 90.19 645 ALA A C 1
ATOM 4804 O O . ALA A 1 645 ? 18.432 5.181 2.818 1.00 90.19 645 ALA A O 1
ATOM 4805 N N . VAL A 1 646 ? 17.065 5.207 4.596 1.00 91.44 646 VAL A N 1
ATOM 4806 C CA . VAL A 1 646 ? 15.833 4.796 3.883 1.00 91.44 646 VAL A CA 1
ATOM 4807 C C . VAL A 1 646 ? 15.393 5.832 2.849 1.00 91.44 646 VAL A C 1
ATOM 4809 O O . VAL A 1 646 ? 15.075 5.483 1.719 1.00 91.44 646 VAL A O 1
ATOM 4812 N N . GLU A 1 647 ? 15.400 7.109 3.219 1.00 93.25 647 GLU A N 1
ATOM 4813 C CA . GLU A 1 647 ? 15.024 8.236 2.360 1.00 93.25 647 GLU A CA 1
ATOM 4814 C C . GLU A 1 647 ? 16.044 8.493 1.229 1.00 93.25 647 GLU A C 1
ATOM 4816 O O . GLU A 1 647 ? 15.710 9.157 0.247 1.00 93.25 647 GLU A O 1
ATOM 4821 N N . SER A 1 648 ? 17.278 7.990 1.367 1.00 87.75 648 SER A N 1
ATOM 4822 C CA . SER A 1 648 ? 18.351 8.102 0.366 1.00 87.75 648 SER A CA 1
ATOM 4823 C C . SER A 1 648 ? 18.505 6.871 -0.544 1.00 87.75 648 SER A C 1
ATOM 4825 O O . SER A 1 648 ? 19.070 7.015 -1.629 1.00 87.75 648 SER A O 1
ATOM 4827 N N . ASP A 1 649 ? 18.027 5.680 -0.160 1.00 87.31 649 ASP A N 1
ATOM 4828 C CA . ASP A 1 649 ? 17.984 4.517 -1.063 1.00 87.31 649 ASP A CA 1
ATOM 4829 C C . ASP A 1 649 ? 16.819 4.636 -2.057 1.00 87.31 649 ASP A C 1
ATOM 4831 O O . ASP A 1 649 ? 15.678 4.919 -1.688 1.00 87.31 649 ASP A O 1
ATOM 4835 N N . SER A 1 650 ? 17.097 4.402 -3.340 1.00 79.25 650 SER A N 1
ATOM 4836 C CA . SER A 1 650 ? 16.118 4.578 -4.416 1.00 79.25 650 SER A CA 1
ATOM 4837 C C . SER A 1 650 ? 14.951 3.593 -4.340 1.00 79.25 650 SER A C 1
ATOM 4839 O O . SER A 1 650 ? 13.811 3.993 -4.580 1.00 79.25 650 SER A O 1
ATOM 4841 N N . ALA A 1 651 ? 15.203 2.329 -3.989 1.00 81.00 651 ALA A N 1
ATOM 4842 C CA . ALA A 1 651 ? 14.164 1.308 -3.901 1.00 81.00 651 ALA A CA 1
ATOM 4843 C C . ALA A 1 651 ? 13.224 1.599 -2.720 1.00 81.00 651 ALA A C 1
ATOM 4845 O O . ALA A 1 651 ? 12.007 1.643 -2.899 1.00 81.00 651 ALA A O 1
ATOM 4846 N N . CYS A 1 652 ? 13.777 1.924 -1.550 1.00 83.81 652 CYS A N 1
ATOM 4847 C CA . CYS A 1 652 ? 13.020 2.409 -0.397 1.00 83.81 652 CYS A CA 1
ATOM 4848 C C . CYS A 1 652 ? 12.210 3.675 -0.717 1.00 83.81 652 CYS A C 1
ATOM 4850 O O . CYS A 1 652 ? 11.011 3.716 -0.446 1.00 83.81 652 CYS A O 1
ATOM 4852 N N . ALA A 1 653 ? 12.817 4.682 -1.354 1.00 85.00 653 ALA A N 1
ATOM 4853 C CA . ALA A 1 653 ? 12.136 5.921 -1.730 1.00 85.00 653 ALA A CA 1
ATOM 4854 C C . ALA A 1 653 ? 10.969 5.700 -2.716 1.00 85.00 653 ALA A C 1
ATOM 4856 O O . ALA A 1 653 ? 9.964 6.408 -2.641 1.00 85.00 653 ALA A O 1
ATOM 4857 N N . HIS A 1 654 ? 11.065 4.711 -3.613 1.00 81.81 654 HIS A N 1
ATOM 4858 C CA . HIS A 1 654 ? 9.943 4.274 -4.451 1.00 81.81 654 HIS A CA 1
ATOM 4859 C C . HIS A 1 654 ? 8.860 3.555 -3.636 1.00 81.81 654 HIS A C 1
ATOM 4861 O O . HIS A 1 654 ? 7.671 3.817 -3.820 1.00 81.81 654 HIS A O 1
ATOM 4867 N N . VAL A 1 655 ? 9.256 2.694 -2.702 1.00 84.44 655 VAL A N 1
ATOM 4868 C CA . VAL A 1 655 ? 8.361 1.907 -1.842 1.00 84.44 655 VAL A CA 1
ATOM 4869 C C . VAL A 1 655 ? 7.552 2.771 -0.864 1.00 84.44 655 VAL A C 1
ATOM 4871 O O . VAL A 1 655 ? 6.394 2.451 -0.594 1.00 84.44 655 VAL A O 1
ATOM 4874 N N . LEU A 1 656 ? 8.085 3.920 -0.431 1.00 85.50 656 LEU A N 1
ATOM 4875 C CA . LEU A 1 656 ? 7.360 4.921 0.368 1.00 85.50 656 LEU A CA 1
ATOM 4876 C C . LEU A 1 656 ? 6.110 5.506 -0.322 1.00 85.50 656 LEU A C 1
ATOM 4878 O O . LEU A 1 656 ? 5.251 6.056 0.363 1.00 85.50 656 LEU A O 1
ATOM 4882 N N . SER A 1 657 ? 5.967 5.370 -1.646 1.00 79.12 657 SER A N 1
ATOM 4883 C CA . SER A 1 657 ? 4.751 5.802 -2.356 1.00 79.12 657 SER A CA 1
ATOM 4884 C C . SER A 1 657 ? 3.523 4.927 -2.073 1.00 79.12 657 SER A C 1
ATOM 4886 O O . SER A 1 657 ? 2.397 5.386 -2.237 1.00 79.12 657 SER A O 1
ATOM 4888 N N . ASN A 1 658 ? 3.689 3.696 -1.582 1.00 79.50 658 ASN A N 1
ATOM 4889 C CA . ASN A 1 658 ? 2.550 2.874 -1.182 1.00 79.50 658 ASN A CA 1
ATOM 4890 C C . ASN A 1 658 ? 2.290 3.012 0.335 1.00 79.50 658 ASN A C 1
ATOM 4892 O O . ASN A 1 658 ? 3.167 2.662 1.130 1.00 79.50 658 ASN A O 1
ATOM 4896 N N . PRO A 1 659 ? 1.086 3.444 0.775 1.00 76.44 659 PRO A N 1
ATOM 4897 C CA . PRO A 1 659 ? 0.759 3.653 2.191 1.00 76.44 659 PRO A CA 1
ATOM 4898 C C . PRO A 1 659 ? 1.092 2.485 3.123 1.00 76.44 659 PRO A C 1
ATOM 4900 O O . PRO A 1 659 ? 1.518 2.686 4.261 1.00 76.44 659 PRO A O 1
ATOM 4903 N N . ARG A 1 660 ? 0.892 1.249 2.652 1.00 77.94 660 ARG A N 1
ATOM 4904 C CA . ARG A 1 660 ? 1.059 0.046 3.471 1.00 77.94 660 ARG A CA 1
ATOM 4905 C C . ARG A 1 660 ? 2.531 -0.305 3.646 1.00 77.94 660 ARG A C 1
ATOM 4907 O O . ARG A 1 660 ? 2.947 -0.666 4.743 1.00 77.94 660 ARG A O 1
ATOM 4914 N N . LEU A 1 661 ? 3.315 -0.161 2.581 1.00 84.62 661 LEU A N 1
ATOM 4915 C CA . LEU A 1 661 ? 4.761 -0.357 2.624 1.00 84.62 661 LEU A CA 1
ATOM 4916 C C . LEU A 1 661 ? 5.468 0.773 3.387 1.00 84.62 661 LEU A C 1
ATOM 4918 O O . LEU A 1 661 ? 6.395 0.492 4.139 1.00 84.62 661 LEU A O 1
ATOM 4922 N N . ALA A 1 662 ? 4.984 2.015 3.297 1.00 86.19 662 ALA A N 1
ATOM 4923 C CA . ALA A 1 662 ? 5.447 3.126 4.128 1.00 86.19 662 ALA A CA 1
ATOM 4924 C C . ALA A 1 662 ? 5.252 2.861 5.634 1.00 86.19 662 ALA A C 1
ATOM 4926 O O . ALA A 1 662 ? 6.187 3.033 6.418 1.00 86.19 662 ALA A O 1
ATOM 4927 N N . ALA A 1 663 ? 4.072 2.374 6.041 1.00 83.69 663 ALA A N 1
ATOM 4928 C CA . ALA A 1 663 ? 3.811 1.975 7.427 1.00 83.69 663 ALA A CA 1
ATOM 4929 C C . ALA A 1 663 ? 4.708 0.806 7.878 1.00 83.69 663 ALA A C 1
ATOM 4931 O O . ALA A 1 663 ? 5.252 0.840 8.981 1.00 83.69 663 ALA A O 1
ATOM 4932 N N . LEU A 1 664 ? 4.927 -0.193 7.012 1.00 86.88 664 LEU A N 1
ATOM 4933 C CA . LEU A 1 664 ? 5.859 -1.296 7.277 1.00 86.88 664 LEU A CA 1
ATOM 4934 C C . LEU A 1 664 ? 7.317 -0.808 7.396 1.00 86.88 664 LEU A C 1
ATOM 4936 O O . LEU A 1 664 ? 8.043 -1.306 8.253 1.00 86.88 664 LEU A O 1
ATOM 4940 N N . ILE A 1 665 ? 7.748 0.176 6.596 1.00 90.25 665 ILE A N 1
ATOM 4941 C CA . ILE A 1 665 ? 9.076 0.803 6.704 1.00 90.25 665 ILE A CA 1
ATOM 4942 C C . ILE A 1 665 ? 9.232 1.515 8.050 1.00 90.25 665 ILE A C 1
ATOM 4944 O O . ILE A 1 665 ? 10.203 1.242 8.747 1.00 90.25 665 ILE A O 1
ATOM 4948 N N . LEU A 1 666 ? 8.277 2.361 8.458 1.00 89.94 666 LEU A N 1
ATOM 4949 C CA . LEU A 1 666 ? 8.297 3.028 9.772 1.00 89.94 666 LEU A CA 1
ATOM 4950 C C . LEU A 1 666 ? 8.425 2.002 10.914 1.00 89.94 666 LEU A C 1
ATOM 4952 O O . LEU A 1 666 ? 9.341 2.091 11.735 1.00 89.94 666 LEU A O 1
ATOM 4956 N N . SER A 1 667 ? 7.571 0.976 10.869 1.00 88.31 667 SER A N 1
ATOM 4957 C CA . SER A 1 667 ? 7.527 -0.158 11.799 1.00 88.31 667 SER A CA 1
ATOM 4958 C C . SER A 1 667 ? 8.876 -0.877 11.893 1.00 88.31 667 SER A C 1
ATOM 4960 O O . SER A 1 667 ? 9.422 -1.112 12.974 1.00 88.31 667 SER A O 1
ATOM 4962 N N . ARG A 1 668 ? 9.486 -1.175 10.742 1.00 91.75 668 ARG A N 1
ATOM 4963 C CA . ARG A 1 668 ? 10.760 -1.888 10.678 1.00 91.75 668 ARG A CA 1
ATOM 4964 C C . ARG A 1 668 ? 11.956 -1.006 11.056 1.00 91.75 668 ARG A C 1
ATOM 4966 O O . ARG A 1 668 ? 12.889 -1.514 11.676 1.00 91.75 668 ARG A O 1
ATOM 4973 N N . CYS A 1 669 ? 11.921 0.296 10.774 1.00 91.44 669 CYS A N 1
ATOM 4974 C CA . CYS A 1 669 ? 12.927 1.250 11.243 1.00 91.44 669 CYS A CA 1
ATOM 4975 C C . CYS A 1 669 ? 12.963 1.345 12.773 1.00 91.44 669 CYS A C 1
ATOM 4977 O O . CYS A 1 669 ? 14.056 1.444 13.331 1.00 91.44 669 CYS A O 1
ATOM 4979 N N . ALA A 1 670 ? 11.821 1.252 13.464 1.00 89.06 670 ALA A N 1
ATOM 4980 C CA . ALA A 1 670 ? 11.785 1.183 14.928 1.00 89.06 670 ALA A CA 1
ATOM 4981 C C . ALA A 1 670 ? 12.500 -0.079 15.457 1.00 89.06 670 ALA A C 1
ATOM 4983 O O . ALA A 1 670 ? 13.359 0.011 16.336 1.00 89.06 670 ALA A O 1
ATOM 4984 N N . VAL A 1 671 ? 12.251 -1.247 14.850 1.00 89.88 671 VAL A N 1
ATOM 4985 C CA . VAL A 1 671 ? 12.942 -2.504 15.202 1.00 89.88 671 VAL A CA 1
ATOM 4986 C C . VAL A 1 671 ? 14.457 -2.412 14.968 1.00 89.88 671 VAL A C 1
ATOM 4988 O O . VAL A 1 671 ? 15.238 -2.746 15.862 1.00 89.88 671 VAL A O 1
ATOM 4991 N N . VAL A 1 672 ? 14.890 -1.914 13.803 1.00 90.00 672 VAL A N 1
ATOM 4992 C CA . VAL A 1 672 ? 16.322 -1.743 13.484 1.00 90.00 672 VAL A CA 1
ATOM 4993 C C . VAL A 1 672 ? 16.974 -0.694 14.397 1.00 90.00 672 VAL A C 1
ATOM 4995 O O . VAL A 1 672 ? 18.109 -0.886 14.828 1.00 90.00 672 VAL A O 1
ATOM 4998 N N . THR A 1 673 ? 16.250 0.360 14.790 1.00 89.38 673 THR A N 1
ATOM 4999 C CA . THR A 1 673 ? 16.702 1.350 15.786 1.00 89.38 673 THR A CA 1
ATOM 5000 C C . THR A 1 673 ? 16.974 0.695 17.137 1.00 89.38 673 THR A C 1
ATOM 5002 O O . THR A 1 673 ? 18.037 0.902 17.726 1.00 89.38 673 THR A O 1
ATOM 5005 N N . THR A 1 674 ? 16.055 -0.142 17.616 1.00 89.56 674 THR A N 1
ATOM 5006 C CA . THR A 1 674 ? 16.210 -0.871 18.880 1.00 89.56 674 THR A CA 1
ATOM 5007 C C . THR A 1 674 ? 17.417 -1.814 18.842 1.00 89.56 674 THR A C 1
ATOM 5009 O O . THR A 1 674 ? 18.219 -1.817 19.776 1.00 89.56 674 THR A O 1
ATOM 5012 N N . GLN A 1 675 ? 17.633 -2.534 17.737 1.00 89.31 675 GLN A N 1
ATOM 5013 C CA . GLN A 1 675 ? 18.812 -3.393 17.537 1.00 89.31 675 GLN A CA 1
ATOM 5014 C C . GLN A 1 675 ? 20.128 -2.584 17.469 1.00 89.31 675 GLN A C 1
ATOM 5016 O O . GLN A 1 675 ? 21.132 -2.941 18.098 1.00 89.31 675 GLN A O 1
ATOM 5021 N N . ALA A 1 676 ? 20.122 -1.443 16.775 1.00 87.69 676 ALA A N 1
ATOM 5022 C CA . ALA A 1 676 ? 21.243 -0.505 16.692 1.00 87.69 676 ALA A CA 1
ATOM 5023 C C . ALA A 1 676 ? 21.611 0.106 18.061 1.00 87.69 676 ALA A C 1
ATOM 5025 O O . ALA A 1 676 ? 22.790 0.300 18.366 1.00 87.69 676 ALA A O 1
ATOM 5026 N N . LEU A 1 677 ? 20.621 0.362 18.922 1.00 88.25 677 LEU A N 1
ATOM 5027 C CA . LEU A 1 677 ? 20.830 0.830 20.294 1.00 88.25 677 LEU A CA 1
ATOM 5028 C C . LEU A 1 677 ? 21.357 -0.283 21.215 1.00 88.25 677 LEU A C 1
ATOM 5030 O O . LEU A 1 677 ? 22.312 -0.055 21.963 1.00 88.25 677 LEU A O 1
ATOM 5034 N N . GLN A 1 678 ? 20.781 -1.487 21.141 1.00 89.50 678 GLN A N 1
ATOM 5035 C CA . GLN A 1 678 ? 21.170 -2.642 21.962 1.00 89.50 678 GLN A CA 1
ATOM 5036 C C . GLN A 1 678 ? 22.598 -3.124 21.674 1.00 89.50 678 GLN A C 1
ATOM 5038 O O . GLN A 1 678 ? 23.358 -3.376 22.609 1.00 89.50 678 GLN A O 1
ATOM 5043 N N . SER A 1 679 ? 22.995 -3.191 20.398 1.00 84.00 679 SER A N 1
ATOM 5044 C CA . SER A 1 679 ? 24.333 -3.642 19.975 1.00 84.00 679 SER A CA 1
ATOM 5045 C C . SER A 1 679 ? 25.482 -2.727 20.424 1.00 84.00 679 SER A C 1
ATOM 5047 O O . SER A 1 679 ? 26.645 -3.120 20.354 1.00 84.00 679 SER A O 1
ATOM 5049 N N . ARG A 1 680 ? 25.182 -1.500 20.882 1.00 76.88 680 ARG A N 1
ATOM 5050 C CA . ARG A 1 680 ? 26.140 -0.447 21.283 1.00 76.88 680 ARG A CA 1
ATOM 5051 C C . ARG A 1 680 ? 27.144 -0.014 20.204 1.00 76.88 680 ARG A C 1
ATOM 5053 O O . ARG A 1 680 ? 27.983 0.844 20.496 1.00 76.88 680 ARG A O 1
ATOM 5060 N N . ALA A 1 681 ? 27.048 -0.531 18.977 1.00 69.81 681 ALA A N 1
ATOM 5061 C CA . ALA A 1 681 ? 27.928 -0.177 17.866 1.00 69.81 681 ALA A CA 1
ATOM 5062 C C . ALA A 1 681 ? 27.977 1.350 17.655 1.00 69.81 681 ALA A C 1
ATOM 5064 O O . ALA A 1 681 ? 27.079 2.089 18.083 1.00 69.81 681 ALA A O 1
ATOM 5065 N N . SER A 1 682 ? 29.066 1.873 17.084 1.00 64.12 682 SER A N 1
ATOM 5066 C CA . SER A 1 682 ? 29.194 3.322 16.894 1.00 64.12 682 SER A CA 1
ATOM 5067 C C . SER A 1 682 ? 28.128 3.802 15.918 1.00 64.12 682 SER A C 1
ATOM 5069 O O . SER A 1 682 ? 28.011 3.253 14.831 1.00 64.12 682 SER A O 1
ATOM 5071 N N . ALA A 1 683 ? 27.383 4.859 16.248 1.00 58.94 683 ALA A N 1
ATOM 5072 C CA . ALA A 1 683 ? 26.394 5.416 15.319 1.00 58.94 683 ALA A CA 1
ATOM 5073 C C . ALA A 1 683 ? 27.027 5.905 13.994 1.00 58.94 683 ALA A C 1
ATOM 5075 O O . ALA A 1 683 ? 26.340 6.026 12.991 1.00 58.94 683 ALA A O 1
ATOM 5076 N N . ARG A 1 684 ? 28.354 6.117 13.979 1.00 58.94 684 ARG A N 1
ATOM 5077 C CA . ARG A 1 684 ? 29.164 6.433 12.790 1.00 58.94 684 ARG A CA 1
ATOM 5078 C C . ARG A 1 684 ? 29.606 5.194 11.984 1.00 58.94 684 ARG A C 1
ATOM 5080 O O . ARG A 1 684 ? 30.098 5.351 10.876 1.00 58.94 684 ARG A O 1
ATOM 5087 N N . THR A 1 685 ? 29.474 3.983 12.535 1.00 64.38 685 THR A N 1
ATOM 5088 C CA . THR A 1 685 ? 29.811 2.700 11.876 1.00 64.38 685 THR A CA 1
ATOM 5089 C C . THR A 1 685 ? 28.602 1.783 11.688 1.00 64.38 685 THR A C 1
ATOM 5091 O O . THR A 1 685 ? 28.728 0.737 11.063 1.00 64.38 685 THR A O 1
ATOM 5094 N N . ILE A 1 686 ? 27.437 2.142 12.233 1.00 65.38 686 ILE A N 1
ATOM 5095 C CA . ILE A 1 686 ? 26.157 1.508 11.914 1.00 65.38 686 ILE A CA 1
ATOM 5096 C C . ILE A 1 686 ? 25.744 2.021 10.532 1.00 65.38 686 ILE A C 1
ATOM 5098 O O . ILE A 1 686 ? 25.008 2.993 10.397 1.00 65.38 686 ILE A O 1
ATOM 5102 N N . THR A 1 687 ? 26.275 1.373 9.498 1.00 68.19 687 THR A N 1
ATOM 5103 C CA . THR A 1 687 ? 25.752 1.418 8.131 1.00 68.19 687 THR A CA 1
ATOM 5104 C C . THR A 1 687 ? 24.862 0.187 7.949 1.00 68.19 687 THR A C 1
ATOM 5106 O O . THR A 1 687 ? 25.363 -0.842 7.487 1.00 68.19 687 THR A O 1
ATOM 5109 N N . PRO A 1 688 ? 23.583 0.227 8.377 1.00 75.88 688 PRO A N 1
ATOM 5110 C CA . PRO A 1 688 ? 22.674 -0.886 8.151 1.00 75.88 688 PRO A CA 1
ATOM 5111 C C . PRO A 1 688 ? 22.540 -1.081 6.644 1.00 75.88 688 PRO A C 1
ATOM 5113 O O . PRO A 1 688 ? 22.449 -0.110 5.885 1.00 75.88 688 PRO A O 1
ATOM 5116 N N . ASN A 1 689 ? 22.518 -2.329 6.195 1.00 84.44 689 ASN A N 1
ATOM 5117 C CA . ASN A 1 689 ? 22.208 -2.627 4.810 1.00 84.44 689 ASN A CA 1
ATOM 5118 C C . ASN A 1 689 ? 20.696 -2.460 4.661 1.00 84.44 689 ASN A C 1
ATOM 5120 O O . ASN A 1 689 ? 19.963 -3.433 4.735 1.00 84.44 689 ASN A O 1
ATOM 5124 N N . ILE A 1 690 ? 20.214 -1.225 4.496 1.00 85.12 690 ILE A N 1
ATOM 5125 C CA . ILE A 1 690 ? 18.782 -0.878 4.511 1.00 85.12 690 ILE A CA 1
ATOM 5126 C C . ILE A 1 690 ? 17.935 -1.790 3.609 1.00 85.12 690 ILE A C 1
ATOM 5128 O O . ILE A 1 690 ? 16.804 -2.122 3.966 1.00 85.12 690 ILE A O 1
ATOM 5132 N N . ARG A 1 691 ? 18.482 -2.262 2.482 1.00 80.44 691 ARG A N 1
ATOM 5133 C CA . ARG A 1 691 ? 17.795 -3.211 1.599 1.00 80.44 691 ARG A CA 1
ATOM 5134 C C . ARG A 1 691 ? 17.560 -4.574 2.269 1.00 80.44 691 ARG A C 1
ATOM 5136 O O . ARG A 1 691 ? 16.457 -5.106 2.201 1.00 80.44 691 ARG A O 1
ATOM 5143 N N . HIS A 1 692 ? 18.564 -5.101 2.965 1.00 84.00 692 HIS A N 1
ATOM 5144 C CA . HIS A 1 692 ? 18.478 -6.332 3.758 1.00 84.00 692 HIS A CA 1
ATOM 5145 C C . HIS A 1 692 ? 17.732 -6.132 5.091 1.00 84.00 692 HIS A C 1
ATOM 5147 O O . HIS A 1 692 ? 16.849 -6.907 5.442 1.00 84.00 692 HIS A O 1
ATOM 5153 N N . ASP A 1 693 ? 18.074 -5.084 5.839 1.00 86.38 693 ASP A N 1
ATOM 5154 C CA . ASP A 1 693 ? 17.669 -4.894 7.231 1.00 86.38 693 ASP A CA 1
ATOM 5155 C C . ASP A 1 693 ? 16.274 -4.280 7.364 1.00 86.38 693 ASP A C 1
ATOM 5157 O O . ASP A 1 693 ? 15.596 -4.544 8.360 1.00 86.38 693 ASP A O 1
ATOM 5161 N N . VAL A 1 694 ? 15.831 -3.487 6.379 1.00 88.94 694 VAL A N 1
ATOM 5162 C CA . VAL A 1 694 ? 14.517 -2.824 6.355 1.00 88.94 694 VAL A CA 1
ATOM 5163 C C . VAL A 1 694 ? 13.655 -3.341 5.203 1.00 88.94 694 VAL A C 1
ATOM 5165 O O . VAL A 1 694 ? 12.633 -3.976 5.456 1.00 88.94 694 VAL A O 1
ATOM 5168 N N . LEU A 1 695 ? 14.055 -3.098 3.950 1.00 86.00 695 LEU A N 1
ATOM 5169 C CA . LEU A 1 695 ? 13.200 -3.310 2.775 1.00 86.00 695 LEU A CA 1
ATOM 5170 C C . LEU A 1 695 ? 12.789 -4.774 2.580 1.00 86.00 695 LEU A C 1
ATOM 5172 O O . LEU A 1 695 ? 11.630 -5.035 2.278 1.00 86.00 695 LEU A O 1
ATOM 5176 N N . GLN A 1 696 ? 13.687 -5.736 2.785 1.00 84.38 696 GLN A N 1
ATOM 5177 C CA . GLN A 1 696 ? 13.351 -7.150 2.621 1.00 84.38 696 GLN A CA 1
ATOM 5178 C C . GLN A 1 696 ? 12.373 -7.674 3.692 1.00 84.38 696 GLN A C 1
ATOM 5180 O O . GLN A 1 696 ? 11.358 -8.257 3.313 1.00 84.38 696 GLN A O 1
ATOM 5185 N N . PRO A 1 697 ? 12.567 -7.438 5.005 1.00 88.31 697 PRO A N 1
ATOM 5186 C CA . PRO A 1 697 ? 11.542 -7.700 6.015 1.00 88.31 697 PRO A CA 1
ATOM 5187 C C . PRO A 1 697 ? 10.203 -7.015 5.716 1.00 88.31 697 PRO A C 1
ATOM 5189 O O . PRO A 1 697 ? 9.151 -7.608 5.950 1.00 88.31 697 PRO A O 1
ATOM 5192 N N . VAL A 1 698 ? 10.229 -5.800 5.157 1.00 88.25 698 VAL A N 1
ATOM 5193 C CA . VAL A 1 698 ? 9.030 -5.083 4.698 1.00 88.25 698 VAL A CA 1
ATOM 5194 C C . VAL A 1 698 ? 8.351 -5.802 3.530 1.00 88.25 698 VAL A C 1
ATOM 5196 O O . VAL A 1 698 ? 7.145 -6.031 3.594 1.00 88.25 698 VAL A O 1
ATOM 5199 N N . ALA A 1 699 ? 9.097 -6.197 2.497 1.00 85.44 699 ALA A N 1
ATOM 5200 C CA . ALA A 1 699 ? 8.574 -6.905 1.332 1.00 85.44 699 ALA A CA 1
ATOM 5201 C C . ALA A 1 699 ? 8.023 -8.287 1.718 1.00 85.44 699 ALA A C 1
ATOM 5203 O O . ALA A 1 699 ? 6.865 -8.573 1.429 1.00 85.44 699 ALA A O 1
ATOM 5204 N N . ASN A 1 700 ? 8.784 -9.090 2.471 1.00 84.12 700 ASN A N 1
ATOM 5205 C CA . ASN A 1 700 ? 8.345 -10.389 2.994 1.00 84.12 700 ASN A CA 1
ATOM 5206 C C . ASN A 1 700 ? 7.086 -10.267 3.873 1.00 84.12 700 ASN A C 1
ATOM 5208 O O . ASN A 1 700 ? 6.192 -11.109 3.820 1.00 84.12 700 ASN A O 1
ATOM 5212 N N . ARG A 1 701 ? 6.977 -9.208 4.690 1.00 84.06 701 ARG A N 1
ATOM 5213 C CA . ARG A 1 701 ? 5.761 -8.978 5.478 1.00 84.06 701 ARG A CA 1
ATOM 5214 C C . ARG A 1 701 ? 4.602 -8.542 4.584 1.00 84.06 701 ARG A C 1
ATOM 5216 O O . ARG A 1 701 ? 3.483 -9.012 4.778 1.00 84.06 701 ARG A O 1
ATOM 5223 N N . PHE A 1 702 ? 4.854 -7.700 3.585 1.00 83.12 702 PHE A N 1
ATOM 5224 C CA . PHE A 1 702 ? 3.849 -7.279 2.615 1.00 83.12 702 PHE A CA 1
ATOM 5225 C C . PHE A 1 702 ? 3.312 -8.456 1.789 1.00 83.12 702 PHE A C 1
ATOM 5227 O O . PHE A 1 702 ? 2.109 -8.500 1.544 1.00 83.12 702 PHE A O 1
ATOM 5234 N N . THR A 1 703 ? 4.133 -9.435 1.405 1.00 82.50 703 THR A N 1
ATOM 5235 C CA . THR A 1 703 ? 3.668 -10.574 0.598 1.00 82.50 703 THR A CA 1
ATOM 5236 C C . THR A 1 703 ? 2.703 -11.473 1.376 1.00 82.50 703 THR A C 1
ATOM 5238 O O . THR A 1 703 ? 1.594 -11.702 0.885 1.00 82.50 703 THR A O 1
ATOM 5241 N N . SER A 1 704 ? 3.013 -11.829 2.634 1.00 80.25 704 SER A N 1
ATOM 5242 C CA . SER A 1 704 ? 2.047 -12.502 3.537 1.00 80.25 704 SER A CA 1
ATOM 5243 C C . SER A 1 704 ? 0.758 -11.693 3.742 1.00 80.25 704 SER A C 1
ATOM 5245 O O . SER A 1 704 ? -0.341 -12.224 3.872 1.00 80.25 704 SER A O 1
ATOM 5247 N N . LEU A 1 705 ? 0.869 -10.361 3.726 1.00 73.88 705 LEU A N 1
ATOM 5248 C CA . LEU A 1 705 ? -0.241 -9.450 3.991 1.00 73.88 705 LEU A CA 1
ATOM 5249 C C . LEU A 1 705 ? -1.151 -9.197 2.774 1.00 73.88 705 LEU A C 1
ATOM 5251 O O . LEU A 1 705 ? -2.208 -8.578 2.949 1.00 73.88 705 LEU A O 1
ATOM 5255 N N . ASN A 1 706 ? -0.766 -9.628 1.566 1.00 71.88 706 ASN A N 1
ATOM 5256 C CA . ASN A 1 706 ? -1.501 -9.394 0.312 1.00 71.88 706 ASN A CA 1
ATOM 5257 C C . ASN A 1 706 ? -1.751 -10.679 -0.512 1.00 71.88 706 ASN A C 1
ATOM 5259 O O . ASN A 1 706 ? -2.055 -10.580 -1.695 1.00 71.88 706 ASN A O 1
ATOM 5263 N N . GLY A 1 707 ? -1.631 -11.880 0.070 1.00 72.31 707 GLY A N 1
ATOM 5264 C CA . GLY A 1 707 ? -1.877 -13.128 -0.675 1.00 72.31 707 GLY A CA 1
ATOM 5265 C C . GLY A 1 707 ? -0.825 -13.414 -1.757 1.00 72.31 707 GLY A C 1
ATOM 5266 O O . GLY A 1 707 ? -1.139 -13.955 -2.820 1.00 72.31 707 GLY A O 1
ATOM 5267 N N . LEU A 1 708 ? 0.422 -13.016 -1.487 1.00 80.44 708 LEU A N 1
ATOM 5268 C CA . LEU A 1 708 ? 1.601 -13.295 -2.311 1.00 80.44 708 LEU A CA 1
ATOM 5269 C C . LEU A 1 708 ? 2.585 -14.238 -1.585 1.00 80.44 708 LEU A C 1
ATOM 5271 O O . LEU A 1 708 ? 3.765 -14.261 -1.913 1.00 80.44 708 LEU A O 1
ATOM 5275 N N . GLU A 1 709 ? 2.125 -14.967 -0.565 1.00 83.00 709 GLU A N 1
ATOM 5276 C CA . GLU A 1 709 ? 2.958 -15.864 0.254 1.00 83.00 709 GLU A CA 1
ATOM 5277 C C . GLU A 1 709 ? 3.389 -17.112 -0.535 1.00 83.00 709 GLU A C 1
ATOM 5279 O O . GLU A 1 709 ? 4.563 -17.469 -0.526 1.00 83.00 709 GLU A O 1
ATOM 5284 N N . ASP A 1 710 ? 2.475 -17.683 -1.326 1.00 85.69 710 ASP A N 1
ATOM 5285 C CA . ASP A 1 710 ? 2.726 -18.833 -2.211 1.00 85.69 710 ASP A CA 1
ATOM 5286 C C . ASP A 1 710 ? 3.362 -18.450 -3.567 1.00 85.69 710 ASP A C 1
ATOM 5288 O O . ASP A 1 710 ? 3.514 -19.289 -4.457 1.00 85.69 710 ASP A O 1
ATOM 5292 N N . VAL A 1 711 ? 3.689 -17.169 -3.786 1.00 85.44 711 VAL A N 1
ATOM 5293 C CA . VAL A 1 711 ? 4.168 -16.673 -5.087 1.00 85.44 711 VAL A CA 1
ATOM 5294 C C . VAL A 1 711 ? 5.657 -16.967 -5.244 1.00 85.44 711 VAL A C 1
ATOM 5296 O O . VAL A 1 711 ? 6.522 -16.248 -4.744 1.00 85.44 711 VAL A O 1
ATOM 5299 N N . THR A 1 712 ? 5.951 -18.030 -5.993 1.00 86.62 712 THR A N 1
ATOM 5300 C CA . THR A 1 712 ? 7.315 -18.378 -6.417 1.00 86.62 712 THR A CA 1
ATOM 5301 C C . THR A 1 712 ? 7.942 -17.277 -7.280 1.00 86.62 712 THR A C 1
ATOM 5303 O O . THR A 1 712 ? 7.241 -16.475 -7.896 1.00 86.62 712 THR A O 1
ATOM 5306 N N . ALA A 1 713 ? 9.272 -17.269 -7.413 1.00 83.38 713 ALA A N 1
ATOM 5307 C CA . ALA A 1 713 ? 9.969 -16.308 -8.271 1.00 83.38 713 ALA A CA 1
ATOM 5308 C C . ALA A 1 713 ? 9.567 -16.387 -9.762 1.00 83.38 713 ALA A C 1
ATOM 5310 O O . ALA A 1 713 ? 9.611 -15.366 -10.447 1.00 83.38 713 ALA A O 1
ATOM 5311 N N . SER A 1 714 ? 9.126 -17.556 -10.255 1.00 83.62 714 SER A N 1
ATOM 5312 C CA . SER A 1 714 ? 8.538 -17.673 -11.601 1.00 83.62 714 SER A CA 1
ATOM 5313 C C . SER A 1 714 ? 7.196 -16.951 -11.660 1.00 83.62 714 SER A C 1
ATOM 5315 O O . SER A 1 714 ? 7.035 -16.045 -12.464 1.00 83.62 714 SER A O 1
ATOM 5317 N N . MET A 1 715 ? 6.283 -17.253 -10.730 1.00 88.31 715 MET A N 1
ATOM 5318 C CA . MET A 1 715 ? 4.973 -16.595 -10.661 1.00 88.31 715 MET A CA 1
ATOM 5319 C C . MET A 1 715 ? 5.102 -15.080 -10.451 1.00 88.31 715 MET A C 1
ATOM 5321 O O . MET A 1 715 ? 4.318 -14.315 -10.998 1.00 88.31 715 MET A O 1
ATOM 5325 N N . ALA A 1 716 ? 6.107 -14.615 -9.703 1.00 87.69 716 ALA A N 1
ATOM 5326 C CA . ALA A 1 716 ? 6.422 -13.193 -9.599 1.00 87.69 716 ALA A CA 1
ATOM 5327 C C . ALA A 1 716 ? 6.863 -12.601 -10.953 1.00 87.69 716 ALA A C 1
ATOM 5329 O O . ALA A 1 716 ? 6.440 -11.496 -11.286 1.00 87.69 716 ALA A O 1
ATOM 5330 N N . CYS A 1 717 ? 7.645 -13.332 -11.759 1.00 87.31 717 CYS A N 1
ATOM 5331 C CA . CYS A 1 717 ? 7.976 -12.929 -13.129 1.00 87.31 717 CYS A CA 1
ATOM 5332 C C . CYS A 1 717 ? 6.733 -12.861 -14.020 1.00 87.31 717 CYS A C 1
ATOM 5334 O O . CYS A 1 717 ? 6.559 -11.871 -14.727 1.00 87.31 717 CYS A O 1
ATOM 5336 N N . ASP A 1 718 ? 5.868 -13.874 -13.968 1.00 89.56 718 ASP A N 1
ATOM 5337 C CA . ASP A 1 718 ? 4.653 -13.945 -14.782 1.00 89.56 718 ASP A CA 1
ATOM 5338 C C . ASP A 1 718 ? 3.696 -12.793 -14.423 1.00 89.56 718 ASP A C 1
ATOM 5340 O O . ASP A 1 718 ? 3.293 -12.024 -15.295 1.00 89.56 718 ASP A O 1
ATOM 5344 N N . LEU A 1 719 ? 3.465 -12.549 -13.125 1.00 89.69 719 LEU A N 1
ATOM 5345 C CA . LEU A 1 719 ? 2.703 -11.398 -12.625 1.00 89.69 719 LEU A CA 1
ATOM 5346 C C . LEU A 1 719 ? 3.285 -10.050 -13.083 1.00 89.69 719 LEU A C 1
ATOM 5348 O O . LEU A 1 719 ? 2.520 -9.142 -13.415 1.00 89.69 719 LEU A O 1
ATOM 5352 N N . VAL A 1 720 ? 4.615 -9.897 -13.112 1.00 88.94 720 VAL A N 1
ATOM 5353 C CA . VAL A 1 720 ? 5.290 -8.690 -13.627 1.00 88.94 720 VAL A CA 1
ATOM 5354 C C . VAL A 1 720 ? 5.089 -8.540 -15.137 1.00 88.94 720 VAL A C 1
ATOM 5356 O O . VAL A 1 720 ? 4.737 -7.453 -15.596 1.00 88.94 720 VAL A O 1
ATOM 5359 N N . VAL A 1 721 ? 5.306 -9.606 -15.910 1.00 91.56 721 VAL A N 1
ATOM 5360 C CA . VAL A 1 721 ? 5.203 -9.607 -17.378 1.00 91.56 721 VAL A CA 1
ATOM 5361 C C . VAL A 1 721 ? 3.774 -9.309 -17.819 1.00 91.56 721 VAL A C 1
ATOM 5363 O O . VAL A 1 721 ? 3.564 -8.403 -18.623 1.00 91.56 721 VAL A O 1
ATOM 5366 N N . GLU A 1 722 ? 2.787 -9.995 -17.251 1.00 93.44 722 GLU A N 1
ATOM 5367 C CA . GLU A 1 722 ? 1.370 -9.794 -17.561 1.00 93.44 722 GLU A CA 1
ATOM 5368 C C . GLU A 1 722 ? 0.909 -8.387 -17.170 1.00 93.44 722 GLU A C 1
ATOM 5370 O O . GLU A 1 722 ? 0.284 -7.689 -17.970 1.00 93.44 722 GLU A O 1
ATOM 5375 N N . SER A 1 723 ? 1.318 -7.896 -15.996 1.00 90.94 723 SER A N 1
ATOM 5376 C CA . SER A 1 723 ? 1.034 -6.512 -15.603 1.00 90.94 723 SER A CA 1
ATOM 5377 C C . SER A 1 723 ? 1.668 -5.499 -16.566 1.00 90.94 723 SER A C 1
ATOM 5379 O O . SER A 1 723 ? 1.027 -4.514 -16.924 1.00 90.94 723 SER A O 1
ATOM 5381 N N . PHE A 1 724 ? 2.894 -5.735 -17.049 1.00 92.25 724 PHE A N 1
ATOM 5382 C CA . PHE A 1 724 ? 3.520 -4.863 -18.048 1.00 92.25 724 PHE A CA 1
ATOM 5383 C C . PHE A 1 724 ? 2.867 -4.969 -19.433 1.00 92.25 724 PHE A C 1
ATOM 5385 O O . PHE A 1 724 ? 2.873 -3.971 -20.153 1.00 92.25 724 PHE A O 1
ATOM 5392 N N . ARG A 1 725 ? 2.265 -6.109 -19.804 1.00 94.00 725 ARG A N 1
ATOM 5393 C CA . ARG A 1 725 ? 1.439 -6.228 -21.019 1.00 94.00 725 ARG A CA 1
ATOM 5394 C C . ARG A 1 725 ? 0.194 -5.346 -20.921 1.00 94.00 725 ARG A C 1
ATOM 5396 O O . ARG A 1 725 ? -0.042 -4.563 -21.836 1.00 94.00 725 ARG A O 1
ATOM 5403 N N . TYR A 1 726 ? -0.516 -5.378 -19.789 1.00 90.81 726 TYR A N 1
ATOM 5404 C CA . TYR A 1 726 ? -1.641 -4.470 -19.519 1.00 90.81 726 TYR A CA 1
ATOM 5405 C C . TYR A 1 726 ? -1.253 -2.988 -19.535 1.00 90.81 726 TYR A C 1
ATOM 5407 O O . TYR A 1 726 ? -2.044 -2.161 -19.981 1.00 90.81 726 TYR A O 1
ATOM 5415 N N . VAL A 1 727 ? -0.048 -2.630 -19.079 1.00 89.62 727 VAL A N 1
ATOM 5416 C CA . VAL A 1 727 ? 0.452 -1.257 -19.243 1.00 89.62 727 VAL A CA 1
ATOM 5417 C C . VAL A 1 727 ? 0.727 -0.960 -20.720 1.00 89.62 727 VAL A C 1
ATOM 5419 O O . VAL A 1 727 ? 0.155 -0.033 -21.273 1.00 89.62 727 VAL A O 1
ATOM 5422 N N . ILE A 1 728 ? 1.607 -1.711 -21.380 1.00 90.62 728 ILE A N 1
ATOM 5423 C CA . ILE A 1 728 ? 2.206 -1.293 -22.660 1.00 90.62 728 ILE A CA 1
ATOM 5424 C C . ILE A 1 728 ? 1.239 -1.419 -23.851 1.00 90.62 728 ILE A C 1
ATOM 5426 O O . ILE A 1 728 ? 1.376 -0.672 -24.827 1.00 90.62 728 ILE A O 1
ATOM 5430 N N . PHE A 1 729 ? 0.263 -2.327 -23.781 1.00 90.12 729 PHE A N 1
ATOM 5431 C CA . PHE A 1 729 ? -0.654 -2.634 -24.876 1.00 90.12 729 PHE A CA 1
ATOM 5432 C C . PHE A 1 729 ? -2.096 -2.218 -24.534 1.00 90.12 729 PHE A C 1
ATOM 5434 O O . PHE A 1 729 ? -2.797 -2.896 -23.781 1.00 90.12 729 PHE A O 1
ATOM 5441 N N . ASP A 1 730 ? -2.560 -1.114 -25.132 1.00 81.75 730 ASP A N 1
ATOM 5442 C CA . ASP A 1 730 ? -3.964 -0.691 -25.057 1.00 81.75 730 ASP A CA 1
ATOM 5443 C C . ASP A 1 730 ? -4.888 -1.826 -25.544 1.00 81.75 730 ASP A C 1
ATOM 5445 O O . ASP A 1 730 ? -4.698 -2.358 -26.640 1.00 81.75 730 ASP A O 1
ATOM 5449 N N . GLY A 1 731 ? -5.891 -2.196 -24.740 1.00 81.12 731 GLY A N 1
ATOM 5450 C CA . GLY A 1 731 ? -6.826 -3.280 -25.071 1.00 81.12 731 GLY A CA 1
ATOM 5451 C C . GLY A 1 731 ? -6.260 -4.700 -24.931 1.00 81.12 731 GLY A C 1
ATOM 5452 O O . GLY A 1 731 ? -6.816 -5.625 -25.515 1.00 81.12 731 GLY A O 1
ATOM 5453 N N . TYR A 1 732 ? -5.162 -4.894 -24.192 1.00 88.81 732 TYR A N 1
ATOM 5454 C CA . TYR A 1 732 ? -4.677 -6.235 -23.859 1.00 88.81 732 TYR A CA 1
ATOM 5455 C C . TYR A 1 732 ? -5.651 -7.005 -22.961 1.00 88.81 732 TYR A C 1
ATOM 5457 O O . TYR A 1 732 ? -6.198 -6.457 -22.006 1.00 88.81 732 TYR A O 1
ATOM 5465 N N . GLU A 1 733 ? -5.778 -8.304 -23.224 1.00 86.31 733 GLU A N 1
ATOM 5466 C CA . GLU A 1 733 ? -6.440 -9.282 -22.367 1.00 86.31 733 GLU A CA 1
ATOM 5467 C C . GLU A 1 733 ? -5.530 -10.507 -22.233 1.00 86.31 733 GLU A C 1
ATOM 5469 O O . GLU A 1 733 ? -5.016 -11.017 -23.233 1.00 86.31 733 GLU A O 1
ATOM 5474 N N . SER A 1 734 ? -5.313 -10.981 -21.003 1.00 88.94 734 SER A N 1
ATOM 5475 C CA . SER A 1 734 ? -4.566 -12.216 -20.780 1.00 88.94 734 SER A CA 1
ATOM 5476 C C . SER A 1 734 ? -5.393 -13.434 -21.182 1.00 88.94 734 SER A C 1
ATOM 5478 O O . SER A 1 734 ? -6.576 -13.541 -20.852 1.00 88.94 734 SER A O 1
ATOM 5480 N N . ALA A 1 735 ? -4.747 -14.388 -21.855 1.00 87.75 735 ALA A N 1
ATOM 5481 C CA . ALA A 1 735 ? -5.341 -15.686 -22.165 1.00 87.75 735 ALA A CA 1
ATOM 5482 C C . ALA A 1 735 ? -5.539 -16.559 -20.908 1.00 87.75 735 ALA A C 1
ATOM 5484 O O . ALA A 1 735 ? -6.311 -17.519 -20.946 1.00 87.75 735 ALA A O 1
ATOM 5485 N N . ASP A 1 736 ? -4.857 -16.234 -19.805 1.00 88.56 736 ASP A N 1
ATOM 5486 C CA . ASP A 1 736 ? -5.053 -16.864 -18.504 1.00 88.56 736 ASP A CA 1
ATOM 5487 C C . ASP A 1 736 ? -5.906 -15.973 -17.588 1.00 88.56 736 ASP A C 1
ATOM 5489 O O . ASP A 1 736 ? -5.603 -14.807 -17.328 1.00 88.56 736 ASP A O 1
ATOM 5493 N N . LYS A 1 737 ? -6.974 -16.556 -17.039 1.00 82.50 737 LYS A N 1
ATOM 5494 C CA . LYS A 1 737 ? -7.892 -15.866 -16.133 1.00 82.50 737 LYS A CA 1
ATOM 5495 C C . LYS A 1 737 ? -7.255 -15.541 -14.783 1.00 82.50 737 LYS A C 1
ATOM 5497 O O . LYS A 1 737 ? -7.690 -14.571 -14.167 1.00 82.50 737 LYS A O 1
ATOM 5502 N N . GLU A 1 738 ? -6.231 -16.271 -14.330 1.00 84.56 738 GLU A N 1
ATOM 5503 C CA . GLU A 1 738 ? -5.491 -15.901 -13.111 1.00 84.56 738 GLU A CA 1
ATOM 5504 C C . GLU A 1 738 ? -4.650 -14.630 -13.288 1.00 84.56 738 GLU A C 1
ATOM 5506 O O . GLU A 1 738 ? -4.440 -13.888 -12.325 1.00 84.56 738 GLU A O 1
ATOM 5511 N N . HIS A 1 739 ? -4.255 -14.342 -14.529 1.00 88.00 739 HIS A N 1
ATOM 5512 C CA . HIS A 1 739 ? -3.508 -13.155 -14.935 1.00 88.00 739 HIS A CA 1
ATOM 5513 C C . HIS A 1 739 ? -4.392 -12.057 -15.551 1.00 88.00 739 HIS A C 1
ATOM 5515 O O . HIS A 1 739 ? -3.886 -11.008 -15.940 1.00 88.00 739 HIS A O 1
ATOM 5521 N N . GLY A 1 740 ? -5.717 -12.231 -15.589 1.00 85.94 740 GLY A N 1
ATOM 5522 C CA . GLY A 1 740 ? -6.641 -11.188 -16.036 1.00 85.94 740 GLY A CA 1
ATOM 5523 C C . GLY A 1 740 ? -6.543 -9.912 -15.185 1.00 85.94 740 GLY A C 1
ATOM 5524 O O . GLY A 1 740 ? -6.313 -9.982 -13.975 1.00 85.94 740 GLY A O 1
ATOM 5525 N N . ALA A 1 741 ? -6.771 -8.739 -15.787 1.00 80.00 741 ALA A N 1
ATOM 5526 C CA . ALA A 1 741 ? -6.618 -7.429 -15.131 1.00 80.00 741 ALA A CA 1
ATOM 5527 C C . ALA A 1 741 ? -7.288 -7.365 -13.745 1.00 80.00 741 ALA A C 1
ATOM 5529 O O . ALA A 1 741 ? -6.676 -6.933 -12.769 1.00 80.00 741 ALA A O 1
ATOM 5530 N N . SER A 1 742 ? -8.524 -7.860 -13.636 1.00 70.06 742 SER A N 1
ATOM 5531 C CA . SER A 1 742 ? -9.285 -7.918 -12.382 1.00 70.06 742 SER A CA 1
ATOM 5532 C C . SER A 1 742 ? -8.612 -8.758 -11.291 1.00 70.06 742 SER A C 1
ATOM 5534 O O . SER A 1 742 ? -8.754 -8.431 -10.119 1.00 70.06 742 SER A O 1
ATOM 5536 N N . MET A 1 743 ? -7.843 -9.795 -11.633 1.00 75.50 743 MET A N 1
ATOM 5537 C CA . MET A 1 743 ? -7.071 -10.598 -10.674 1.00 75.50 743 MET A CA 1
ATOM 5538 C C . MET A 1 743 ? -5.759 -9.907 -10.280 1.00 75.50 743 MET A C 1
ATOM 5540 O O . MET A 1 743 ? -5.457 -9.812 -9.084 1.00 75.50 743 MET A O 1
ATOM 5544 N N . LEU A 1 744 ? -5.024 -9.364 -11.260 1.00 79.06 744 LEU A N 1
ATOM 5545 C CA . LEU A 1 744 ? -3.786 -8.600 -11.039 1.00 79.06 744 LEU A CA 1
ATOM 5546 C C . LEU A 1 744 ? -4.021 -7.357 -10.170 1.00 79.06 744 LEU A C 1
ATOM 5548 O O . LEU A 1 744 ? -3.197 -7.040 -9.310 1.00 79.06 744 LEU A O 1
ATOM 5552 N N . MET A 1 745 ? -5.165 -6.695 -10.358 1.00 74.50 745 MET A N 1
ATOM 5553 C CA . MET A 1 745 ? -5.665 -5.638 -9.484 1.00 74.50 745 MET A CA 1
ATOM 5554 C C . MET A 1 745 ? -6.194 -6.216 -8.167 1.00 74.50 745 MET A C 1
ATOM 5556 O O . MET A 1 745 ? -5.560 -6.050 -7.128 1.00 74.50 745 MET A O 1
ATOM 5560 N N . ALA A 1 746 ? -7.354 -6.887 -8.183 1.00 64.31 746 ALA A N 1
ATOM 5561 C CA . ALA A 1 746 ? -8.145 -7.122 -6.973 1.00 64.31 746 ALA A CA 1
ATOM 5562 C C . ALA A 1 746 ? -7.496 -8.091 -5.981 1.00 64.31 746 ALA A C 1
ATOM 5564 O O . ALA A 1 746 ? -7.568 -7.858 -4.776 1.00 64.31 746 ALA A O 1
ATOM 5565 N N . ARG A 1 747 ? -6.857 -9.165 -6.467 1.00 68.12 747 ARG A N 1
ATOM 5566 C CA . ARG A 1 747 ? -6.282 -10.208 -5.600 1.00 68.12 747 ARG A CA 1
ATOM 5567 C C . ARG A 1 747 ? -4.780 -10.079 -5.394 1.00 68.12 747 ARG A C 1
ATOM 5569 O O . ARG A 1 747 ? -4.317 -10.342 -4.292 1.00 68.12 747 ARG A O 1
ATOM 5576 N N . ARG A 1 748 ? -4.022 -9.703 -6.429 1.00 73.69 748 ARG A N 1
ATOM 5577 C CA . ARG A 1 748 ? -2.549 -9.620 -6.360 1.00 73.69 748 ARG A CA 1
ATOM 5578 C C . ARG A 1 748 ? -2.037 -8.215 -6.025 1.00 73.69 748 ARG A C 1
ATOM 5580 O O . ARG A 1 748 ? -0.930 -8.082 -5.513 1.00 73.69 748 ARG A O 1
ATOM 5587 N N . GLY A 1 749 ? -2.829 -7.176 -6.292 1.00 71.19 749 GLY A N 1
ATOM 5588 C CA . GLY A 1 749 ? -2.493 -5.787 -5.978 1.00 71.19 749 GLY A CA 1
ATOM 5589 C C . GLY A 1 749 ? -1.327 -5.192 -6.767 1.00 71.19 749 GLY A C 1
ATOM 5590 O O . GLY A 1 749 ? -0.776 -4.184 -6.338 1.00 71.19 749 GLY A O 1
ATOM 5591 N N . VAL A 1 750 ? -0.942 -5.815 -7.882 1.00 78.38 750 VAL A N 1
ATOM 5592 C CA . VAL A 1 750 ? 0.207 -5.418 -8.712 1.00 78.38 750 VAL A CA 1
ATOM 5593 C C . VAL A 1 750 ? -0.177 -4.318 -9.694 1.00 78.38 750 VAL A C 1
ATOM 5595 O O . VAL A 1 750 ? 0.555 -3.343 -9.862 1.00 78.38 750 VAL A O 1
ATOM 5598 N N . LEU A 1 751 ? -1.329 -4.493 -10.340 1.00 80.56 751 LEU A N 1
ATOM 5599 C CA . LEU A 1 751 ? -1.839 -3.593 -11.363 1.00 80.56 751 LEU A CA 1
ATOM 5600 C C . LEU A 1 751 ? -2.743 -2.527 -10.729 1.00 80.56 751 LEU A C 1
ATOM 5602 O O . LEU A 1 751 ? -3.449 -2.784 -9.751 1.00 80.56 751 LEU A O 1
ATOM 5606 N N . VAL A 1 752 ? -2.737 -1.336 -11.315 1.00 76.06 752 VAL A N 1
ATOM 5607 C CA . VAL A 1 752 ? -3.543 -0.181 -10.912 1.00 76.06 752 VAL A CA 1
ATOM 5608 C C . VAL A 1 752 ? -4.308 0.300 -12.138 1.00 76.06 752 VAL A C 1
ATOM 5610 O O . VAL A 1 752 ? -3.687 0.574 -13.163 1.00 76.06 752 VAL A O 1
ATOM 5613 N N . ASP A 1 753 ? -5.634 0.410 -12.054 1.00 75.94 753 ASP A N 1
ATOM 5614 C CA . ASP A 1 753 ? -6.403 1.147 -13.061 1.00 75.94 753 ASP A CA 1
ATOM 5615 C C . ASP A 1 753 ? -6.366 2.640 -12.723 1.00 75.94 753 ASP A C 1
ATOM 5617 O O . ASP A 1 753 ? -6.699 3.050 -11.608 1.00 75.94 753 ASP A O 1
ATOM 5621 N N . ASN A 1 754 ? -5.932 3.442 -13.688 1.00 74.38 754 ASN A N 1
ATOM 5622 C CA . ASN A 1 754 ? -5.852 4.893 -13.603 1.00 74.38 754 ASN A CA 1
ATOM 5623 C C . ASN A 1 754 ? -7.167 5.556 -14.060 1.00 74.38 754 ASN A C 1
ATOM 5625 O O . ASN A 1 754 ? -7.239 6.787 -14.115 1.00 74.38 754 ASN A O 1
ATOM 5629 N N . ALA A 1 755 ? -8.188 4.769 -14.427 1.00 73.31 755 ALA A N 1
ATOM 5630 C CA . ALA A 1 755 ? -9.502 5.271 -14.792 1.00 73.31 755 ALA A CA 1
ATOM 5631 C C . ALA A 1 755 ? -10.154 6.051 -13.638 1.00 73.31 755 ALA A C 1
ATOM 5633 O O . ALA A 1 755 ? -10.310 5.560 -12.518 1.00 73.31 755 ALA A O 1
ATOM 5634 N N . ASN A 1 756 ? -10.586 7.275 -13.935 1.00 67.00 756 ASN A N 1
ATOM 5635 C CA . ASN A 1 756 ? -11.437 8.081 -13.077 1.00 67.00 756 ASN A CA 1
ATOM 5636 C C . ASN A 1 756 ? -12.751 8.423 -13.786 1.00 67.00 756 ASN A C 1
ATOM 5638 O O . ASN A 1 756 ? -12.827 8.481 -15.011 1.00 67.00 756 ASN A O 1
ATOM 5642 N N . PHE A 1 757 ? -13.801 8.640 -13.002 1.00 65.31 757 PHE A N 1
ATOM 5643 C CA . PHE A 1 757 ? -15.093 9.082 -13.513 1.00 65.31 757 PHE A CA 1
ATOM 5644 C C . PHE A 1 757 ? -15.179 10.598 -13.356 1.00 65.31 757 PHE A C 1
ATOM 5646 O O . PHE A 1 757 ? -14.846 11.129 -12.296 1.00 65.31 757 PHE A O 1
ATOM 5653 N N . VAL A 1 758 ? -15.618 11.293 -14.403 1.00 69.62 758 VAL A N 1
ATOM 5654 C CA . VAL A 1 758 ? -15.932 12.730 -14.356 1.00 69.62 758 VAL A CA 1
ATOM 5655 C C . VAL A 1 758 ? -17.299 12.994 -14.968 1.00 69.62 758 VAL A C 1
ATOM 5657 O O . VAL A 1 758 ? -17.735 12.191 -15.796 1.00 69.62 758 VAL A O 1
ATOM 5660 N N . PRO A 1 759 ? -17.953 14.117 -14.636 1.00 75.81 759 PRO A N 1
ATOM 5661 C CA . PRO A 1 759 ? -19.106 14.581 -15.390 1.00 75.81 759 PRO A CA 1
ATOM 5662 C C . PRO A 1 759 ? -18.770 14.821 -16.872 1.00 75.81 759 PRO A C 1
ATOM 5664 O O . PRO A 1 759 ? -17.628 15.163 -17.196 1.00 75.81 759 PRO A O 1
ATOM 5667 N N . VAL A 1 760 ? -19.738 14.657 -17.779 1.00 80.81 760 VAL A N 1
ATOM 5668 C CA . VAL A 1 760 ? -19.511 14.765 -19.240 1.00 80.81 760 VAL A CA 1
ATOM 5669 C C . VAL A 1 760 ? -18.918 16.117 -19.640 1.00 80.81 760 VAL A C 1
ATOM 5671 O O . VAL A 1 760 ? -17.992 16.172 -20.447 1.00 80.81 760 VAL A O 1
ATOM 5674 N N . GLU A 1 761 ? -19.388 17.207 -19.040 1.00 86.62 761 GLU A N 1
ATOM 5675 C CA . GLU A 1 761 ? -18.910 18.568 -19.292 1.00 86.62 761 GLU A CA 1
ATOM 5676 C C . GLU A 1 761 ? -17.456 18.813 -18.837 1.00 86.62 761 GLU A C 1
ATOM 5678 O O . GLU A 1 761 ? -16.832 19.788 -19.249 1.00 86.62 761 GLU A O 1
ATOM 5683 N N . HIS A 1 762 ? -16.883 17.889 -18.057 1.00 85.38 762 HIS A N 1
ATOM 5684 C CA . HIS A 1 762 ? -15.490 17.889 -17.601 1.00 85.38 762 HIS A CA 1
ATOM 5685 C C . HIS A 1 762 ? -14.593 16.883 -18.369 1.00 85.38 762 HIS A C 1
ATOM 5687 O O . HIS A 1 762 ? -13.455 16.602 -17.959 1.00 85.38 762 HIS A O 1
ATOM 5693 N N . PHE A 1 763 ? -15.076 16.317 -19.485 1.00 86.94 763 PHE A N 1
ATOM 5694 C CA . PHE A 1 763 ? -14.320 15.387 -20.332 1.00 86.94 763 PHE A CA 1
ATOM 5695 C C . PHE A 1 763 ? -13.578 16.089 -21.483 1.00 86.94 763 PHE A C 1
ATOM 5697 O O . PHE A 1 763 ? -14.116 16.308 -22.566 1.00 86.94 763 PHE A O 1
ATOM 5704 N N . ASP A 1 764 ? -12.288 16.374 -21.284 1.00 87.69 764 ASP A N 1
ATOM 5705 C CA . ASP A 1 764 ? -11.413 16.819 -22.374 1.00 87.69 764 ASP A CA 1
ATOM 5706 C C . ASP A 1 764 ? -10.811 15.633 -23.152 1.00 87.69 764 ASP A C 1
ATOM 5708 O O . ASP A 1 764 ? -9.870 14.982 -22.686 1.00 87.69 764 ASP A O 1
ATOM 5712 N N . GLN A 1 765 ? -11.301 15.409 -24.372 1.00 87.56 765 GLN A N 1
ATOM 5713 C CA . GLN A 1 765 ? -10.791 14.407 -25.318 1.00 87.56 765 GLN A CA 1
ATOM 5714 C C . GLN A 1 765 ? -9.322 14.630 -25.739 1.00 87.56 765 GLN A C 1
ATOM 5716 O O . GLN A 1 765 ? -8.678 13.705 -26.242 1.00 87.56 765 GLN A O 1
ATOM 5721 N N . LYS A 1 766 ? -8.746 15.827 -25.552 1.00 82.19 766 LYS A N 1
ATOM 5722 C CA . LYS A 1 766 ? -7.330 16.087 -25.865 1.00 82.19 766 LYS A CA 1
ATOM 5723 C C . LYS A 1 766 ? -6.406 15.480 -24.813 1.00 82.19 766 LYS A C 1
ATOM 5725 O O . LYS A 1 766 ? -5.403 14.873 -25.176 1.00 82.19 766 LYS A O 1
ATOM 5730 N N . LEU A 1 767 ? -6.744 15.596 -23.532 1.00 80.50 767 LEU A N 1
ATOM 5731 C CA . LEU A 1 767 ? -5.940 15.046 -22.434 1.00 80.50 767 LEU A CA 1
ATOM 5732 C C . LEU A 1 767 ? -6.297 13.596 -22.065 1.00 80.50 767 LEU A C 1
ATOM 5734 O O . LEU A 1 767 ? -5.475 12.904 -21.459 1.00 80.50 767 LEU A O 1
ATOM 5738 N N . HIS A 1 768 ? -7.485 13.117 -22.440 1.00 83.19 768 HIS A N 1
ATOM 5739 C CA . HIS A 1 768 ? -8.032 11.854 -21.942 1.00 83.19 768 HIS A CA 1
ATOM 5740 C C . HIS A 1 768 ? -8.468 10.879 -23.043 1.00 83.19 768 HIS A C 1
ATOM 5742 O O . HIS A 1 768 ? -8.666 11.257 -24.198 1.00 83.19 768 HIS A O 1
ATOM 5748 N N . VAL A 1 769 ? -8.635 9.615 -22.658 1.00 81.50 769 VAL A N 1
ATOM 5749 C CA . VAL A 1 769 ? -9.301 8.559 -23.434 1.00 81.50 769 VAL A CA 1
ATOM 5750 C C . VAL A 1 769 ? -10.575 8.162 -22.684 1.00 81.50 769 VAL A C 1
ATOM 5752 O O . VAL A 1 769 ? -10.509 7.965 -21.471 1.00 81.50 769 VAL A O 1
ATOM 5755 N N . GLU A 1 770 ? -11.717 8.061 -23.372 1.00 83.62 770 GLU A N 1
ATOM 5756 C CA . GLU A 1 770 ? -12.930 7.432 -22.819 1.00 83.62 770 GLU A CA 1
ATOM 5757 C C . GLU A 1 770 ? -12.697 5.922 -22.712 1.00 83.62 770 GLU A C 1
ATOM 5759 O O . GLU A 1 770 ? -12.246 5.290 -23.667 1.00 83.62 770 GLU A O 1
ATOM 5764 N N . VAL A 1 771 ? -13.013 5.337 -21.558 1.00 77.19 771 VAL A N 1
ATOM 5765 C CA . VAL A 1 771 ? -13.002 3.884 -21.380 1.00 77.19 771 VAL A CA 1
ATOM 5766 C C . VAL A 1 771 ? -14.265 3.324 -22.026 1.00 77.19 771 VAL A C 1
ATOM 5768 O O . VAL A 1 771 ? -15.288 3.128 -21.370 1.00 77.19 771 VAL A O 1
ATOM 5771 N N . THR A 1 772 ? -14.201 3.085 -23.334 1.00 65.12 772 THR A N 1
ATOM 5772 C CA . THR A 1 772 ? -15.235 2.332 -24.039 1.00 65.12 772 THR A CA 1
ATOM 5773 C C . THR A 1 772 ? -15.336 0.926 -23.456 1.00 65.12 772 THR A C 1
ATOM 5775 O O . THR A 1 772 ? -14.335 0.239 -23.245 1.00 65.12 772 THR A O 1
ATOM 5778 N N . LEU A 1 773 ? -16.569 0.497 -23.185 1.00 55.06 773 LEU A N 1
ATOM 5779 C CA . LEU A 1 773 ? -16.861 -0.871 -22.777 1.00 55.06 773 LEU A CA 1
ATOM 5780 C C . LEU A 1 773 ? -16.427 -1.836 -23.884 1.00 55.06 773 LEU A C 1
ATOM 5782 O O . LEU A 1 773 ? -16.968 -1.809 -24.991 1.00 55.06 773 LEU A O 1
ATOM 5786 N N . ILE A 1 774 ? -15.487 -2.721 -23.553 1.00 48.88 774 ILE A N 1
ATOM 5787 C CA . ILE A 1 774 ? -15.422 -4.025 -24.206 1.00 48.88 774 ILE A CA 1
ATOM 5788 C C . ILE A 1 774 ? -16.688 -4.749 -23.748 1.00 48.88 774 ILE A C 1
ATOM 5790 O O . ILE A 1 774 ? -16.875 -4.989 -22.555 1.00 48.88 774 ILE A O 1
ATOM 5794 N N . ASN A 1 775 ? -17.604 -5.004 -24.679 1.00 40.94 775 ASN A N 1
ATOM 5795 C CA . ASN A 1 775 ? -18.774 -5.818 -24.392 1.00 40.94 775 ASN A CA 1
ATOM 5796 C C . ASN A 1 775 ? -18.319 -7.282 -24.376 1.00 40.94 775 ASN A C 1
ATOM 5798 O O . ASN A 1 775 ? -18.071 -7.856 -25.435 1.00 40.94 775 ASN A O 1
ATOM 5802 N N . ASP A 1 776 ? -18.230 -7.873 -23.182 1.00 35.81 776 ASP A N 1
ATOM 5803 C CA . ASP A 1 776 ? -17.868 -9.288 -22.981 1.00 35.81 776 ASP A CA 1
ATOM 5804 C C . ASP A 1 776 ? -18.828 -10.257 -23.705 1.00 35.81 776 ASP A C 1
ATOM 5806 O O . ASP A 1 776 ? -18.499 -11.418 -23.949 1.00 35.81 776 ASP A O 1
ATOM 5810 N N . THR A 1 777 ? -20.021 -9.784 -24.082 1.00 35.72 777 THR A N 1
ATOM 5811 C CA . THR A 1 777 ? -20.860 -10.398 -25.111 1.00 35.72 777 THR A CA 1
ATOM 5812 C C . THR A 1 777 ? -20.302 -10.078 -26.506 1.00 35.72 777 THR A C 1
ATOM 5814 O O . THR A 1 777 ? -20.525 -8.967 -27.001 1.00 35.72 777 THR A O 1
ATOM 5817 N N . PRO A 1 778 ? -19.646 -11.033 -27.205 1.00 39.03 778 PRO A N 1
ATOM 5818 C CA . PRO A 1 778 ? -19.314 -10.836 -28.611 1.00 39.03 778 PRO A CA 1
ATOM 5819 C C . PRO A 1 778 ? -20.607 -10.535 -29.384 1.00 39.03 778 PRO A C 1
ATOM 5821 O O . PRO A 1 778 ? -21.630 -11.175 -29.116 1.00 39.03 778 PRO A O 1
ATOM 5824 N N . PRO A 1 779 ? -20.600 -9.571 -30.326 1.00 38.41 779 PRO A N 1
ATOM 5825 C CA . PRO A 1 779 ? -21.808 -9.171 -31.035 1.00 38.41 779 PRO A CA 1
ATOM 5826 C C . PRO A 1 779 ? -22.415 -10.397 -31.715 1.00 38.41 779 PRO A C 1
ATOM 5828 O O . PRO A 1 779 ? -21.753 -11.040 -32.534 1.00 38.41 779 PRO A O 1
ATOM 5831 N N . ALA A 1 780 ? -23.650 -10.736 -31.327 1.00 38.44 780 ALA A N 1
ATOM 5832 C CA . ALA A 1 780 ? -24.320 -11.961 -31.749 1.00 38.44 780 ALA A CA 1
ATOM 5833 C C . ALA A 1 780 ? -24.225 -12.102 -33.273 1.00 38.44 780 ALA A C 1
ATOM 5835 O O . ALA A 1 780 ? -24.629 -11.194 -34.003 1.00 38.44 780 ALA A O 1
ATOM 5836 N N . ALA A 1 781 ? -23.612 -13.203 -33.727 1.00 38.78 781 ALA A N 1
ATOM 5837 C CA . ALA A 1 781 ? -23.135 -13.339 -35.100 1.00 38.78 781 ALA A CA 1
ATOM 5838 C C . ALA A 1 781 ? -24.257 -12.983 -36.092 1.00 38.78 781 ALA A C 1
ATOM 5840 O O . ALA A 1 781 ? -25.326 -13.592 -36.012 1.00 38.78 781 ALA A O 1
ATOM 5841 N N . PRO A 1 782 ? -24.053 -11.996 -36.990 1.00 39.66 782 PRO A N 1
ATOM 5842 C CA . PRO A 1 782 ? -25.145 -11.286 -37.648 1.00 39.66 782 PRO A CA 1
ATOM 5843 C C . PRO A 1 782 ? -26.052 -12.258 -38.400 1.00 39.66 782 PRO A C 1
ATOM 5845 O O . PRO A 1 782 ? -25.641 -12.866 -39.393 1.00 39.66 782 PRO A O 1
ATOM 5848 N N . THR A 1 783 ? -27.274 -12.424 -37.889 1.00 36.31 783 THR A N 1
ATOM 5849 C CA . THR A 1 783 ? -28.185 -13.502 -38.276 1.00 36.31 783 THR A CA 1
ATOM 5850 C C . THR A 1 783 ? -28.579 -13.365 -39.744 1.00 36.31 783 THR A C 1
ATOM 5852 O O . THR A 1 783 ? -29.435 -12.557 -40.101 1.00 36.31 783 THR A O 1
ATOM 5855 N N . LYS A 1 784 ? -27.948 -14.161 -40.616 1.00 46.53 784 LYS A N 1
ATOM 5856 C CA . LYS A 1 784 ? -28.138 -14.128 -42.076 1.00 46.53 784 LYS A CA 1
ATOM 5857 C C . LYS A 1 784 ? -29.481 -14.731 -42.523 1.00 46.53 784 LYS A C 1
ATOM 5859 O O . LYS A 1 784 ? -29.497 -15.672 -43.309 1.00 46.53 784 LYS A O 1
ATOM 5864 N N . SER A 1 785 ? -30.606 -14.203 -42.041 1.00 42.88 785 SER A N 1
ATOM 5865 C CA . SER A 1 785 ? -31.926 -14.467 -42.624 1.00 42.88 785 SER A CA 1
ATOM 5866 C C . SER A 1 785 ? -32.947 -13.385 -42.259 1.00 42.88 785 SER A C 1
ATOM 5868 O O . SER A 1 785 ? -33.598 -13.449 -41.220 1.00 42.88 785 SER A O 1
ATOM 5870 N N . ALA A 1 786 ? -33.078 -12.386 -43.134 1.00 34.53 786 ALA A N 1
ATOM 5871 C CA . ALA A 1 786 ? -34.196 -11.440 -43.167 1.00 34.53 786 ALA A CA 1
ATOM 5872 C C . ALA A 1 786 ? -34.270 -10.792 -44.563 1.00 34.53 786 ALA A C 1
ATOM 5874 O O . ALA A 1 786 ? -34.071 -9.588 -44.721 1.00 34.53 786 ALA A O 1
ATOM 5875 N N . THR A 1 787 ? -34.487 -11.606 -45.602 1.00 41.78 787 THR A N 1
ATOM 5876 C CA . THR A 1 787 ? -34.620 -11.135 -46.992 1.00 41.78 787 THR A CA 1
ATOM 5877 C C . THR A 1 787 ? -35.936 -10.374 -47.162 1.00 41.78 787 THR A C 1
ATOM 5879 O O . THR A 1 787 ? -36.932 -10.933 -47.616 1.00 41.78 787 THR A O 1
ATOM 5882 N N . TYR A 1 788 ? -35.959 -9.103 -46.763 1.00 33.84 788 TYR A N 1
ATOM 5883 C CA . TYR A 1 788 ? -37.140 -8.260 -46.911 1.00 33.84 788 TYR A CA 1
ATOM 5884 C C . TYR A 1 788 ? -37.414 -7.981 -48.389 1.00 33.84 788 TYR A C 1
ATOM 5886 O O . TYR A 1 788 ? -36.616 -7.347 -49.083 1.00 33.84 788 TYR A O 1
ATOM 5894 N N . ALA A 1 789 ? -38.555 -8.475 -48.867 1.00 37.75 789 ALA A N 1
ATOM 5895 C CA . ALA A 1 789 ? -39.039 -8.191 -50.205 1.00 37.75 789 ALA A CA 1
ATOM 5896 C C . ALA A 1 789 ? -39.354 -6.695 -50.341 1.00 37.75 789 ALA A C 1
ATOM 5898 O O . ALA A 1 789 ? -39.975 -6.088 -49.468 1.00 37.75 789 ALA A O 1
ATOM 5899 N N . ARG A 1 790 ? -38.927 -6.103 -51.457 1.00 40.00 790 ARG A N 1
ATOM 5900 C CA . ARG A 1 790 ? -39.200 -4.706 -51.786 1.00 40.00 790 ARG A CA 1
ATOM 5901 C C . ARG A 1 790 ? -40.561 -4.601 -52.472 1.00 40.00 790 ARG A C 1
ATOM 5903 O O . ARG A 1 790 ? -40.661 -4.834 -53.672 1.00 40.00 790 ARG A O 1
ATOM 5910 N N . THR A 1 791 ? -41.584 -4.241 -51.707 1.00 37.81 791 THR A N 1
ATOM 5911 C CA . THR A 1 791 ? -42.895 -3.813 -52.215 1.00 37.81 791 THR A CA 1
ATOM 5912 C C . THR A 1 791 ? -43.125 -2.363 -51.815 1.00 37.81 791 THR A C 1
ATOM 5914 O O . THR A 1 791 ? -43.101 -2.041 -50.628 1.00 37.81 791 THR A O 1
ATOM 5917 N N . ASP A 1 792 ? -43.296 -1.490 -52.805 1.00 47.16 792 ASP A N 1
ATOM 5918 C CA . ASP A 1 792 ? -43.441 -0.048 -52.604 1.00 47.16 792 ASP A CA 1
ATOM 5919 C C . ASP A 1 792 ? -44.873 0.362 -52.178 1.00 47.16 792 ASP A C 1
ATOM 5921 O O . ASP A 1 792 ? -45.819 -0.417 -52.272 1.00 47.16 792 ASP A O 1
ATOM 5925 N N . ALA A 1 793 ? -45.006 1.640 -51.797 1.00 46.31 793 ALA A N 1
ATOM 5926 C CA . ALA A 1 793 ? -46.241 2.421 -51.620 1.00 46.31 793 ALA A CA 1
ATOM 5927 C C . ALA A 1 793 ? -47.169 2.135 -50.408 1.00 46.31 793 ALA A C 1
ATOM 5929 O O . ALA A 1 793 ? -47.991 1.226 -50.416 1.00 46.31 793 ALA A O 1
ATOM 5930 N N . SER A 1 794 ? -47.167 3.086 -49.455 1.00 42.84 794 SER A N 1
ATOM 5931 C CA . SER A 1 794 ? -48.344 3.890 -49.031 1.00 42.84 794 SER A CA 1
ATOM 5932 C C . SER A 1 794 ? -48.488 4.109 -47.510 1.00 42.84 794 SER A C 1
ATOM 5934 O O . SER A 1 794 ? -48.458 3.180 -46.714 1.00 42.84 794 SER A O 1
ATOM 5936 N N . THR A 1 795 ? -48.766 5.369 -47.140 1.00 44.97 795 THR A N 1
ATOM 5937 C CA . THR A 1 795 ? -49.508 5.815 -45.933 1.00 44.97 795 THR A CA 1
ATOM 5938 C C . THR A 1 795 ? -49.120 5.279 -44.541 1.00 44.97 795 THR A C 1
ATOM 5940 O O . THR A 1 795 ? -49.780 4.388 -44.018 1.00 44.97 795 THR A O 1
ATOM 5943 N N . SER A 1 796 ? -48.196 5.964 -43.847 1.00 38.94 796 SER A N 1
ATOM 5944 C CA . SER A 1 796 ? -48.528 6.820 -42.675 1.00 38.94 796 SER A CA 1
ATOM 5945 C C . SER A 1 796 ? -47.262 7.356 -41.963 1.00 38.94 796 SER A C 1
ATOM 5947 O O . SER A 1 796 ? -46.361 6.567 -41.674 1.00 38.94 796 SER A O 1
ATOM 5949 N N . PRO A 1 797 ? -47.157 8.662 -41.631 1.00 51.66 797 PRO A N 1
ATOM 5950 C CA . PRO A 1 797 ? -46.012 9.220 -40.910 1.00 51.66 797 PRO A CA 1
ATOM 5951 C C . PRO A 1 797 ? -46.158 9.058 -39.385 1.00 51.66 797 PRO A C 1
ATOM 5953 O O . PRO A 1 797 ? -46.381 10.026 -38.658 1.00 51.66 797 PRO A O 1
ATOM 5956 N N . ALA A 1 798 ? -46.003 7.833 -38.879 1.00 46.38 798 ALA A N 1
ATOM 5957 C CA . ALA A 1 798 ? -45.815 7.619 -37.445 1.00 46.38 798 ALA A CA 1
ATOM 5958 C C . ALA A 1 798 ? -44.450 8.196 -37.023 1.00 46.38 798 ALA A C 1
ATOM 5960 O O . ALA A 1 798 ? -43.404 7.717 -37.464 1.00 46.38 798 ALA A O 1
ATOM 5961 N N . ALA A 1 799 ? -44.452 9.248 -36.200 1.00 49.06 799 ALA A N 1
ATOM 5962 C CA . ALA A 1 799 ? -43.215 9.868 -35.734 1.00 49.06 799 ALA A CA 1
ATOM 5963 C C . ALA A 1 799 ? -42.382 8.858 -34.919 1.00 49.06 799 ALA A C 1
ATOM 5965 O O . ALA A 1 799 ? -42.950 8.175 -34.062 1.00 49.06 799 ALA A O 1
ATOM 5966 N N . PRO A 1 800 ? -41.053 8.768 -35.127 1.00 47.09 800 PRO A N 1
ATOM 5967 C CA . PRO A 1 800 ? -40.213 7.898 -34.319 1.00 47.09 800 PRO A CA 1
ATOM 5968 C C . PRO A 1 800 ? -40.236 8.396 -32.872 1.00 47.09 800 PRO A C 1
ATOM 5970 O O . PRO A 1 800 ? -39.660 9.437 -32.544 1.00 47.09 800 PRO A O 1
ATOM 5973 N N . THR A 1 801 ? -40.915 7.649 -32.001 1.00 44.44 801 THR A N 1
ATOM 5974 C CA . THR A 1 801 ? -40.858 7.854 -30.555 1.00 44.44 801 THR A CA 1
ATOM 5975 C C . THR A 1 801 ? -39.401 7.770 -30.133 1.00 44.44 801 THR A C 1
ATOM 5977 O O . THR A 1 801 ? -38.804 6.696 -30.206 1.00 44.44 801 THR A O 1
ATOM 5980 N N . LYS A 1 802 ? -38.828 8.905 -29.716 1.00 49.81 802 LYS A N 1
ATOM 5981 C CA . LYS A 1 802 ? -37.466 8.977 -29.187 1.00 49.81 802 LYS A CA 1
ATOM 5982 C C . LYS A 1 802 ? -37.391 8.101 -27.938 1.00 49.81 802 LYS A C 1
ATOM 5984 O O . LYS A 1 802 ? -37.751 8.549 -26.852 1.00 49.81 802 LYS A O 1
ATOM 5989 N N . SER A 1 803 ? -36.959 6.852 -28.106 1.00 44.47 803 SER A N 1
ATOM 5990 C CA . SER A 1 803 ? -36.603 5.954 -27.010 1.00 44.47 803 SER A CA 1
ATOM 5991 C C . SER A 1 803 ? -35.623 6.704 -26.120 1.00 44.47 803 SER A C 1
ATOM 5993 O O . SER A 1 803 ? -34.582 7.127 -26.622 1.00 44.47 803 SER A O 1
ATOM 5995 N N . GLY A 1 804 ? -36.003 6.946 -24.863 1.00 49.41 804 GLY A N 1
ATOM 5996 C CA . GLY A 1 804 ? -35.340 7.921 -24.000 1.00 49.41 804 GLY A CA 1
ATOM 5997 C C . GLY A 1 804 ? -33.849 7.643 -23.873 1.00 49.41 804 GLY A C 1
ATOM 5998 O O . GLY A 1 804 ? -33.448 6.772 -23.107 1.00 49.41 804 GLY A O 1
ATOM 5999 N N . GLU A 1 805 ? -33.040 8.381 -24.632 1.00 55.03 805 GLU A N 1
ATOM 6000 C CA . GLU A 1 805 ? -31.589 8.271 -24.613 1.00 55.03 805 GLU A CA 1
ATOM 6001 C C . GLU A 1 805 ? -31.118 8.798 -23.259 1.00 55.03 805 GLU A C 1
ATOM 6003 O O . GLU A 1 805 ? -31.061 10.005 -23.027 1.00 55.03 805 GLU A O 1
ATOM 6008 N N . THR A 1 806 ? -30.889 7.876 -22.319 1.00 55.47 806 THR A N 1
ATOM 6009 C CA . THR A 1 806 ? -30.546 8.197 -20.933 1.00 55.47 806 THR A CA 1
ATOM 6010 C C . THR A 1 806 ? -29.229 8.951 -20.916 1.00 55.47 806 THR A C 1
ATOM 6012 O O . THR A 1 806 ? -28.157 8.349 -21.024 1.00 55.47 806 THR A O 1
ATOM 6015 N N . GLN A 1 807 ? -29.332 10.276 -20.818 1.00 62.00 807 GLN A N 1
ATOM 6016 C CA . GLN A 1 807 ? -28.216 11.200 -20.903 1.00 62.00 807 GLN A CA 1
ATOM 6017 C C . GLN A 1 807 ? -27.154 10.800 -19.879 1.00 62.00 807 GLN A C 1
ATOM 6019 O O . GLN A 1 807 ? -27.372 10.890 -18.669 1.00 62.00 807 GLN A O 1
ATOM 6024 N N . ARG A 1 808 ? -26.005 10.316 -20.370 1.00 66.06 808 ARG A N 1
ATOM 6025 C CA . ARG A 1 808 ? -24.871 9.968 -19.511 1.00 66.06 808 ARG A CA 1
ATOM 6026 C C . ARG A 1 808 ? -24.496 11.222 -18.728 1.00 66.06 808 ARG A C 1
ATOM 6028 O O . ARG A 1 808 ? -24.207 12.247 -19.333 1.00 66.06 808 ARG A O 1
ATOM 6035 N N . THR A 1 809 ? -24.509 11.149 -17.401 1.00 68.56 809 THR A N 1
ATOM 6036 C CA . THR A 1 809 ? -24.043 12.263 -16.563 1.00 68.56 809 THR A CA 1
ATOM 6037 C C . THR A 1 809 ? -22.535 12.211 -16.359 1.00 68.56 809 THR A C 1
ATOM 6039 O O . THR A 1 809 ? -21.921 13.258 -16.207 1.00 68.56 809 THR A O 1
ATOM 6042 N N . HIS A 1 810 ? -21.933 11.017 -16.421 1.00 71.00 810 HIS A N 1
ATOM 6043 C CA . HIS A 1 810 ? -20.505 10.789 -16.203 1.00 71.00 810 HIS A CA 1
ATOM 6044 C C . HIS A 1 810 ? -19.874 9.898 -17.285 1.00 71.00 810 HIS A C 1
ATOM 6046 O O . HIS A 1 810 ? -20.543 9.057 -17.889 1.00 71.00 810 HIS A O 1
ATOM 6052 N N . ILE A 1 811 ? -18.565 10.065 -17.492 1.00 72.75 811 ILE A N 1
ATOM 6053 C CA . ILE A 1 811 ? -17.708 9.259 -18.373 1.00 72.75 811 ILE A CA 1
ATOM 6054 C C . ILE A 1 811 ? -16.528 8.711 -17.562 1.00 72.75 811 ILE A C 1
ATOM 6056 O O . ILE A 1 811 ? -15.850 9.457 -16.851 1.00 72.75 811 ILE A O 1
ATOM 6060 N N . ALA A 1 812 ? -16.262 7.410 -17.706 1.00 72.69 812 ALA A N 1
ATOM 6061 C CA . ALA A 1 812 ? -15.025 6.780 -17.254 1.00 72.69 812 ALA A CA 1
ATOM 6062 C C . ALA A 1 812 ? -13.887 7.135 -18.221 1.00 72.69 812 ALA A C 1
ATOM 6064 O O . ALA A 1 812 ? -14.017 6.937 -19.430 1.00 72.69 812 ALA A O 1
ATOM 6065 N N . ARG A 1 813 ? -12.770 7.658 -17.712 1.00 81.12 813 ARG A N 1
ATOM 6066 C CA . ARG A 1 813 ? -11.647 8.123 -18.534 1.00 81.12 813 ARG A CA 1
ATOM 6067 C C . ARG A 1 813 ? -10.295 7.903 -17.874 1.00 81.12 813 ARG A C 1
ATOM 6069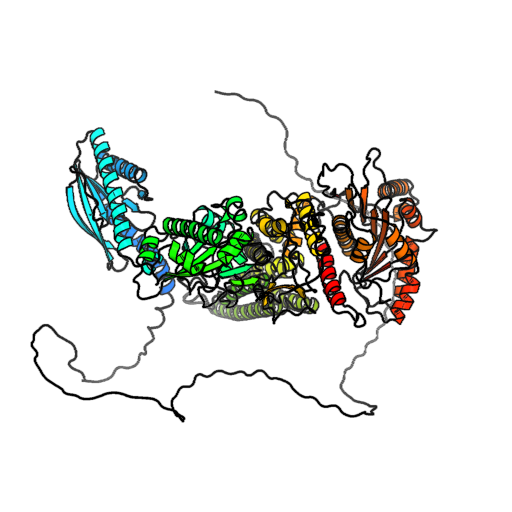 O O . ARG A 1 813 ? -10.203 7.884 -16.656 1.00 81.12 813 ARG A O 1
ATOM 6076 N N . TYR A 1 814 ? -9.228 7.849 -18.664 1.00 78.94 814 TYR A N 1
ATOM 6077 C CA . TYR A 1 814 ? -7.851 7.930 -18.160 1.00 78.94 814 TYR A CA 1
ATOM 6078 C C . TYR A 1 814 ? -7.050 9.011 -18.890 1.00 78.94 814 TYR A C 1
ATOM 6080 O O . TYR A 1 814 ? -7.391 9.416 -20.002 1.00 78.94 814 TYR A O 1
ATOM 6088 N N . LEU A 1 815 ? -5.984 9.507 -18.258 1.00 78.62 815 LEU A N 1
ATOM 6089 C CA . LEU A 1 815 ? -5.054 10.463 -18.866 1.00 78.62 815 LEU A CA 1
ATOM 6090 C C . LEU A 1 815 ? -4.175 9.768 -19.915 1.00 78.62 815 LEU A C 1
ATOM 6092 O O . LEU A 1 815 ? -3.485 8.795 -19.607 1.00 78.62 815 LEU A O 1
ATOM 6096 N N . LYS A 1 816 ? -4.097 10.336 -21.124 1.00 78.69 816 LYS A N 1
ATOM 6097 C CA . LYS A 1 816 ? -3.209 9.861 -22.209 1.00 78.69 816 LYS A CA 1
ATOM 6098 C C . LYS A 1 816 ? -1.727 9.821 -21.802 1.00 78.69 816 LYS A C 1
ATOM 6100 O O . LYS A 1 816 ? -0.963 9.026 -22.334 1.00 78.69 816 LYS A O 1
ATOM 6105 N N . ALA A 1 817 ? -1.336 10.642 -20.825 1.00 72.31 817 ALA A N 1
ATOM 6106 C CA . ALA A 1 817 ? 0.010 10.703 -20.246 1.00 72.31 817 ALA A CA 1
ATOM 6107 C C . ALA A 1 817 ? 0.303 9.655 -19.149 1.00 72.31 817 ALA A C 1
ATOM 6109 O O . ALA A 1 817 ? 1.398 9.662 -18.591 1.00 72.31 817 ALA A O 1
ATOM 6110 N N . VAL A 1 818 ? -0.668 8.804 -18.795 1.00 74.94 818 VAL A N 1
ATOM 6111 C CA . VAL A 1 818 ? -0.567 7.829 -17.688 1.00 74.94 818 VAL A CA 1
ATOM 6112 C C . VAL A 1 818 ? -0.962 6.408 -18.129 1.00 74.94 818 VAL A C 1
ATOM 6114 O O . VAL A 1 818 ? -0.605 5.442 -17.458 1.00 74.94 818 VAL A O 1
ATOM 6117 N N . GLY A 1 819 ? -1.656 6.270 -19.267 1.00 81.75 819 GLY A N 1
ATOM 6118 C CA . GLY A 1 819 ? -2.209 4.997 -19.746 1.00 81.75 819 GLY A CA 1
ATOM 6119 C C . GLY A 1 819 ? -3.410 4.535 -18.918 1.00 81.75 819 GLY A C 1
ATOM 6120 O O . GLY A 1 819 ? -3.690 5.103 -17.858 1.00 81.75 819 GLY A O 1
ATOM 6121 N N . ARG A 1 820 ? -4.138 3.507 -19.382 1.00 81.19 820 ARG A N 1
ATOM 6122 C CA . ARG A 1 820 ? -5.239 2.944 -18.581 1.00 81.19 820 ARG A CA 1
ATOM 6123 C C . ARG A 1 820 ? -4.687 2.303 -17.319 1.00 81.19 820 ARG A C 1
ATOM 6125 O O . ARG A 1 820 ? -5.133 2.627 -16.229 1.00 81.19 820 ARG A O 1
ATOM 6132 N N . PHE A 1 821 ? -3.705 1.425 -17.478 1.00 85.50 821 PHE A N 1
ATOM 6133 C CA . PHE A 1 821 ? -3.109 0.697 -16.371 1.00 85.50 821 PHE A CA 1
ATOM 6134 C C . PHE A 1 821 ? -1.716 1.226 -16.027 1.00 85.50 821 PHE A C 1
ATOM 6136 O O . PHE A 1 821 ? -0.976 1.704 -16.890 1.00 85.50 821 PHE A O 1
ATOM 6143 N N . SER A 1 822 ? -1.340 1.117 -14.756 1.00 82.19 822 SER A N 1
ATOM 6144 C CA . SER A 1 822 ? 0.029 1.310 -14.278 1.00 82.19 822 SER A CA 1
ATOM 6145 C C . SER A 1 822 ? 0.429 0.208 -13.287 1.00 82.19 822 SER A C 1
ATOM 6147 O O . SER A 1 822 ? -0.419 -0.489 -12.732 1.00 82.19 822 SER A O 1
ATOM 6149 N N . ILE A 1 823 ? 1.736 0.033 -13.076 1.00 82.38 823 ILE A N 1
ATOM 6150 C CA . ILE A 1 823 ? 2.293 -0.740 -11.954 1.00 82.38 823 ILE A CA 1
ATOM 6151 C C . ILE A 1 823 ? 2.975 0.273 -11.044 1.00 82.38 823 ILE A C 1
ATOM 6153 O O . ILE A 1 823 ? 3.828 1.036 -11.517 1.00 82.38 823 ILE A O 1
ATOM 6157 N N . SER A 1 824 ? 2.632 0.294 -9.755 1.00 71.81 824 SER A N 1
ATOM 6158 C CA . SER A 1 824 ? 3.267 1.243 -8.841 1.00 71.81 824 SER A CA 1
ATOM 6159 C C . SER A 1 824 ? 4.741 0.869 -8.612 1.00 71.81 824 SER A C 1
ATOM 6161 O O . SER A 1 824 ? 5.061 -0.317 -8.473 1.00 71.81 824 SER A O 1
ATOM 6163 N N . PRO A 1 825 ? 5.680 1.839 -8.565 1.00 70.06 825 PRO A N 1
ATOM 6164 C CA . PRO A 1 825 ? 7.099 1.546 -8.342 1.00 70.06 825 PRO A CA 1
ATOM 6165 C C . PRO A 1 825 ? 7.365 0.758 -7.051 1.00 70.06 825 PRO A C 1
ATOM 6167 O O . PRO A 1 825 ? 8.329 0.001 -6.975 1.00 70.06 825 PRO A O 1
ATOM 6170 N N . ALA A 1 826 ? 6.485 0.887 -6.056 1.00 69.12 826 ALA A N 1
ATOM 6171 C CA . ALA A 1 826 ? 6.513 0.087 -4.841 1.00 69.12 826 ALA A CA 1
ATOM 6172 C C . ALA A 1 826 ? 6.265 -1.412 -5.111 1.00 69.12 826 ALA A C 1
ATOM 6174 O O . ALA A 1 826 ? 7.022 -2.252 -4.625 1.00 69.12 826 ALA A O 1
ATOM 6175 N N . MET A 1 827 ? 5.262 -1.754 -5.930 1.00 79.50 827 MET A N 1
ATOM 6176 C CA . MET A 1 827 ? 4.980 -3.143 -6.319 1.00 79.50 827 MET A CA 1
ATOM 6177 C C . MET A 1 827 ? 6.066 -3.733 -7.220 1.00 79.50 827 MET A C 1
ATOM 6179 O O . MET A 1 827 ? 6.414 -4.901 -7.060 1.00 79.50 827 MET A O 1
ATOM 6183 N N . VAL A 1 828 ? 6.667 -2.921 -8.096 1.00 75.75 828 VAL A N 1
ATOM 6184 C CA . VAL A 1 828 ? 7.850 -3.317 -8.881 1.00 75.75 828 VAL A CA 1
ATOM 6185 C C . VAL A 1 828 ? 8.992 -3.763 -7.963 1.00 75.75 828 VAL A C 1
ATOM 6187 O O . VAL A 1 828 ? 9.567 -4.825 -8.180 1.00 75.75 828 VAL A O 1
ATOM 6190 N N . VAL A 1 829 ? 9.289 -3.003 -6.903 1.00 73.50 829 VAL A N 1
ATOM 6191 C CA . VAL A 1 829 ? 10.341 -3.359 -5.935 1.00 73.50 829 VAL A CA 1
ATOM 6192 C C . VAL A 1 829 ? 9.979 -4.614 -5.126 1.00 73.50 829 VAL A C 1
ATOM 6194 O O . VAL A 1 829 ? 10.841 -5.466 -4.928 1.00 73.50 829 VAL A O 1
ATOM 6197 N N . VAL A 1 830 ? 8.720 -4.787 -4.703 1.00 75.75 830 VAL A N 1
ATOM 6198 C CA . VAL A 1 830 ? 8.276 -6.006 -3.988 1.00 75.75 830 VAL A CA 1
ATOM 6199 C C . VAL A 1 830 ? 8.385 -7.260 -4.864 1.00 75.75 830 VAL A C 1
ATOM 6201 O O . VAL A 1 830 ? 8.835 -8.302 -4.388 1.00 75.75 830 VAL A O 1
ATOM 6204 N N . LEU A 1 831 ? 8.019 -7.175 -6.145 1.00 77.19 831 LEU A N 1
ATOM 6205 C CA . LEU A 1 831 ? 8.115 -8.305 -7.074 1.00 77.19 831 LEU A CA 1
ATOM 6206 C C . LEU A 1 831 ? 9.567 -8.576 -7.481 1.00 77.19 831 LEU A C 1
ATOM 6208 O O . LEU A 1 831 ? 9.991 -9.727 -7.461 1.00 77.19 831 LEU A O 1
ATOM 6212 N N . SER A 1 832 ? 10.365 -7.529 -7.727 1.00 74.31 832 SER A N 1
ATOM 6213 C CA . SER A 1 832 ? 11.821 -7.651 -7.885 1.00 74.31 832 SER A CA 1
ATOM 6214 C C . SER A 1 832 ? 12.472 -8.352 -6.698 1.00 74.31 832 SER A C 1
ATOM 6216 O O . SER A 1 832 ? 13.453 -9.070 -6.880 1.00 74.31 832 SER A O 1
ATOM 6218 N N . HIS A 1 833 ? 11.948 -8.129 -5.492 1.00 76.19 833 HIS A N 1
ATOM 6219 C CA . HIS A 1 833 ? 12.442 -8.773 -4.288 1.00 76.19 833 HIS A CA 1
ATOM 6220 C C . HIS A 1 833 ? 12.077 -10.268 -4.238 1.00 76.19 833 HIS A C 1
ATOM 6222 O O . HIS A 1 833 ? 12.966 -11.096 -4.062 1.00 76.19 833 HIS A O 1
ATOM 6228 N N . LEU A 1 834 ? 10.819 -10.652 -4.498 1.00 76.75 834 LEU A N 1
ATOM 6229 C CA . LEU A 1 834 ? 10.446 -12.076 -4.638 1.00 76.75 834 LEU A CA 1
ATOM 6230 C C . LEU A 1 834 ? 11.297 -12.801 -5.699 1.00 76.75 834 LEU A C 1
ATOM 6232 O O . LEU A 1 834 ? 11.687 -13.958 -5.524 1.00 76.75 834 LEU A O 1
ATOM 6236 N N . MET A 1 835 ? 11.630 -12.097 -6.780 1.00 73.81 835 MET A N 1
ATOM 6237 C CA . MET A 1 835 ? 12.447 -12.611 -7.876 1.00 73.81 835 MET A CA 1
ATOM 6238 C C . MET A 1 835 ? 13.950 -12.720 -7.551 1.00 73.81 835 MET A C 1
ATOM 6240 O O . MET A 1 835 ? 14.653 -13.387 -8.310 1.00 73.81 835 MET A O 1
ATOM 6244 N N . SER A 1 836 ? 14.470 -12.159 -6.443 1.00 67.69 836 SER A N 1
ATOM 6245 C CA . SER A 1 836 ? 15.918 -12.215 -6.124 1.00 67.69 836 SER A CA 1
ATOM 6246 C C . SER A 1 836 ? 16.445 -13.647 -5.982 1.00 67.69 836 SER A C 1
ATOM 6248 O O . SER A 1 836 ? 17.598 -13.918 -6.296 1.00 67.69 836 SER A O 1
ATOM 6250 N N . SER A 1 837 ? 15.576 -14.582 -5.592 1.00 59.91 837 SER A N 1
ATOM 6251 C CA . SER A 1 837 ? 15.899 -16.010 -5.502 1.00 59.91 837 SER A CA 1
ATOM 6252 C C . SER A 1 837 ? 16.095 -16.698 -6.864 1.00 59.91 837 SER A C 1
ATOM 6254 O O . SER A 1 837 ? 16.835 -17.676 -6.941 1.00 59.91 837 SER A O 1
ATOM 6256 N N . ALA A 1 838 ? 15.488 -16.188 -7.945 1.00 56.22 838 ALA A N 1
ATOM 6257 C CA . ALA A 1 838 ? 15.743 -16.666 -9.307 1.00 56.22 838 ALA A CA 1
ATOM 6258 C C . ALA A 1 838 ? 17.001 -16.023 -9.914 1.00 56.22 838 ALA A C 1
ATOM 6260 O O . ALA A 1 838 ? 17.768 -16.699 -10.597 1.00 56.22 838 ALA A O 1
ATOM 6261 N N . PHE A 1 839 ? 17.247 -14.738 -9.639 1.00 55.16 839 PHE A N 1
ATOM 6262 C CA . PHE A 1 839 ? 18.465 -14.035 -10.054 1.00 55.16 839 PHE A CA 1
ATOM 6263 C C . PHE A 1 839 ? 19.531 -14.086 -8.949 1.00 55.16 839 PHE A C 1
ATOM 6265 O O . PHE A 1 839 ? 19.752 -13.089 -8.262 1.00 55.16 839 PHE A O 1
ATOM 6272 N N . GLN A 1 840 ? 20.171 -15.256 -8.811 1.00 50.97 840 GLN A N 1
ATOM 6273 C CA . GLN A 1 840 ? 21.205 -15.590 -7.813 1.00 50.97 840 GLN A CA 1
ATOM 6274 C C . GLN A 1 840 ? 22.094 -14.394 -7.415 1.00 50.97 840 GLN A C 1
ATOM 6276 O O . GLN A 1 840 ? 22.611 -13.678 -8.267 1.00 50.97 840 GLN A O 1
ATOM 6281 N N . GLU A 1 841 ? 22.295 -14.190 -6.113 1.00 49.38 841 GLU A N 1
ATOM 6282 C CA . GLU A 1 841 ? 22.551 -12.878 -5.483 1.00 49.38 841 GLU A CA 1
ATOM 6283 C C . GLU A 1 841 ? 23.984 -12.292 -5.648 1.00 49.38 841 GLU A C 1
ATOM 6285 O O . GLU A 1 841 ? 24.420 -11.404 -4.906 1.00 49.38 841 GLU A O 1
ATOM 6290 N N . ASN A 1 842 ? 24.714 -12.750 -6.668 1.00 46.47 842 ASN A N 1
ATOM 6291 C CA . ASN A 1 842 ? 26.177 -12.841 -6.702 1.00 46.47 842 ASN A CA 1
ATOM 6292 C C . ASN A 1 842 ? 26.849 -11.826 -7.662 1.00 46.47 842 ASN A C 1
ATOM 6294 O O . ASN A 1 842 ? 27.791 -12.147 -8.392 1.00 46.47 842 ASN A O 1
ATOM 6298 N N . PHE A 1 843 ? 26.361 -10.578 -7.709 1.00 45.56 843 PHE A N 1
ATOM 6299 C CA . PHE A 1 843 ? 26.720 -9.593 -8.750 1.00 45.56 843 PHE A CA 1
ATOM 6300 C C . PHE A 1 843 ? 27.636 -8.449 -8.258 1.00 45.56 843 PHE A C 1
ATOM 6302 O O . PHE A 1 843 ? 27.282 -7.267 -8.269 1.00 45.56 843 PHE A O 1
ATOM 6309 N N . SER A 1 844 ? 28.859 -8.781 -7.840 1.00 41.09 844 SER A N 1
ATOM 6310 C CA . SER A 1 844 ? 29.684 -7.937 -6.953 1.00 41.09 844 SER A CA 1
ATOM 6311 C C . SER A 1 844 ? 30.511 -6.779 -7.561 1.00 41.09 844 SER A C 1
ATOM 6313 O O . SER A 1 844 ? 30.929 -5.890 -6.804 1.00 41.09 844 SER A O 1
ATOM 6315 N N . ASN A 1 845 ? 30.739 -6.728 -8.881 1.00 43.44 845 ASN A N 1
ATOM 6316 C CA . ASN A 1 845 ? 31.613 -5.722 -9.524 1.00 43.44 845 ASN A CA 1
ATOM 6317 C C . ASN A 1 845 ? 30.957 -4.340 -9.740 1.00 43.44 845 ASN A C 1
ATOM 6319 O O . ASN A 1 845 ? 29.763 -4.253 -10.011 1.00 43.44 845 ASN A O 1
ATOM 6323 N N . ILE A 1 846 ? 31.757 -3.268 -9.653 1.00 37.03 846 ILE A N 1
ATOM 6324 C CA . ILE A 1 846 ? 31.310 -1.855 -9.591 1.00 37.03 846 ILE A CA 1
ATOM 6325 C C . ILE A 1 846 ? 31.200 -1.151 -10.966 1.00 37.03 846 ILE A C 1
ATOM 6327 O O . ILE A 1 846 ? 30.682 -0.041 -11.038 1.00 37.03 846 ILE A O 1
ATOM 6331 N N . GLY A 1 847 ? 31.649 -1.773 -12.063 1.00 45.88 847 GLY A N 1
ATOM 6332 C CA . GLY A 1 847 ? 31.688 -1.130 -13.387 1.00 45.88 847 GLY A CA 1
ATOM 6333 C C . GLY A 1 847 ? 30.346 -1.029 -14.124 1.00 45.88 847 GLY A C 1
ATOM 6334 O O . GLY A 1 847 ? 30.100 -0.036 -14.798 1.00 45.88 847 GLY A O 1
ATOM 6335 N N . ASP A 1 848 ? 29.479 -2.036 -13.984 1.00 59.88 848 ASP A N 1
ATOM 6336 C CA . ASP A 1 848 ? 28.527 -2.409 -15.052 1.00 59.88 848 ASP A CA 1
ATOM 6337 C C . ASP A 1 848 ? 27.049 -2.135 -14.684 1.00 59.88 848 ASP A C 1
ATOM 6339 O O . ASP A 1 848 ? 26.138 -2.904 -15.005 1.00 59.88 848 ASP A O 1
ATOM 6343 N N . VAL A 1 849 ? 26.797 -1.070 -13.913 1.00 72.19 849 VAL A N 1
ATOM 6344 C CA . VAL A 1 849 ? 25.466 -0.781 -13.337 1.00 72.19 849 VAL A CA 1
ATOM 6345 C C . VAL A 1 849 ? 24.413 -0.543 -14.425 1.00 72.19 849 VAL A C 1
ATOM 6347 O O . VAL A 1 849 ? 23.283 -1.020 -14.302 1.00 72.19 849 VAL A O 1
ATOM 6350 N N . PHE A 1 850 ? 24.769 0.159 -15.504 1.00 80.50 850 PHE A N 1
ATOM 6351 C CA . PHE A 1 850 ? 23.831 0.459 -16.587 1.00 80.50 850 PHE A CA 1
ATOM 6352 C C . PHE A 1 850 ? 23.603 -0.750 -17.497 1.00 80.50 850 PHE A C 1
ATOM 6354 O O . PHE A 1 850 ? 22.477 -1.034 -17.887 1.00 80.50 850 PHE A O 1
ATOM 6361 N N . GLU A 1 851 ? 24.657 -1.509 -17.771 1.00 86.38 851 GLU A N 1
ATOM 6362 C CA . GLU A 1 851 ? 24.668 -2.708 -18.601 1.00 86.38 851 GLU A CA 1
ATOM 6363 C C . GLU A 1 851 ? 23.765 -3.789 -17.994 1.00 86.38 851 GLU A C 1
ATOM 6365 O O . GLU A 1 851 ? 22.928 -4.371 -18.683 1.00 86.38 851 GLU A O 1
ATOM 6370 N N . ARG A 1 852 ? 23.851 -4.002 -16.674 1.00 80.56 852 ARG A N 1
ATOM 6371 C CA . ARG A 1 852 ? 22.978 -4.945 -15.958 1.00 80.56 852 ARG A CA 1
ATOM 6372 C C . ARG A 1 852 ? 21.534 -4.448 -15.844 1.00 80.56 852 ARG A C 1
ATOM 6374 O O . ARG A 1 852 ? 20.619 -5.269 -15.886 1.00 80.56 852 ARG A O 1
ATOM 6381 N N . ALA A 1 853 ? 21.307 -3.138 -15.718 1.00 82.06 853 ALA A N 1
ATOM 6382 C CA . ALA A 1 853 ? 19.960 -2.563 -15.760 1.00 82.06 853 ALA A CA 1
ATOM 6383 C C . ALA A 1 853 ? 19.324 -2.724 -17.154 1.00 82.06 853 ALA A C 1
ATOM 6385 O O . ALA A 1 853 ? 18.173 -3.150 -17.258 1.00 82.06 853 ALA A O 1
ATOM 6386 N N . LEU A 1 854 ? 20.092 -2.480 -18.223 1.00 88.56 854 LEU A N 1
ATOM 6387 C CA . LEU A 1 854 ? 19.659 -2.695 -19.602 1.00 88.56 854 LEU A CA 1
ATOM 6388 C C . LEU A 1 854 ? 19.364 -4.176 -19.865 1.00 88.56 854 LEU A C 1
ATOM 6390 O O . LEU A 1 854 ? 18.325 -4.487 -20.432 1.00 88.56 854 LEU A O 1
ATOM 6394 N N . ALA A 1 855 ? 20.217 -5.101 -19.421 1.00 89.81 855 ALA A N 1
ATOM 6395 C CA . ALA A 1 855 ? 19.997 -6.533 -19.623 1.00 89.81 855 ALA A CA 1
ATOM 6396 C C . ALA A 1 855 ? 18.706 -7.041 -18.950 1.00 89.81 855 ALA A C 1
ATOM 6398 O O . ALA A 1 855 ? 17.970 -7.826 -19.548 1.00 89.81 855 ALA A O 1
ATOM 6399 N N . LYS A 1 856 ? 18.370 -6.537 -17.753 1.00 85.62 856 LYS A N 1
ATOM 6400 C CA . LYS A 1 856 ? 17.083 -6.814 -17.088 1.00 85.62 856 LYS A CA 1
ATOM 6401 C C . LYS A 1 856 ? 15.895 -6.176 -17.808 1.00 85.62 856 LYS A C 1
ATOM 6403 O O . LYS A 1 856 ? 14.879 -6.836 -18.006 1.00 85.62 856 LYS A O 1
ATOM 6408 N N . PHE A 1 857 ? 16.032 -4.928 -18.257 1.00 90.38 857 PHE A N 1
ATOM 6409 C CA . PHE A 1 857 ? 15.023 -4.270 -19.089 1.00 90.38 857 PHE A CA 1
ATOM 6410 C C . PHE A 1 857 ? 14.741 -5.063 -20.373 1.00 90.38 857 PHE A C 1
ATOM 6412 O O . PHE A 1 857 ? 13.583 -5.321 -20.693 1.00 90.38 857 PHE A O 1
ATOM 6419 N N . LEU A 1 858 ? 15.790 -5.515 -21.066 1.00 93.25 858 LEU A N 1
ATOM 6420 C CA . LEU A 1 858 ? 15.684 -6.373 -22.244 1.00 93.25 858 LEU A CA 1
ATOM 6421 C C . LEU A 1 858 ? 15.017 -7.711 -21.913 1.00 93.25 858 LEU A C 1
ATOM 6423 O O . LEU A 1 858 ? 14.239 -8.196 -22.728 1.00 93.25 858 LEU A O 1
ATOM 6427 N N . TYR A 1 859 ? 15.269 -8.288 -20.735 1.00 92.75 859 TYR A N 1
ATOM 6428 C CA . TYR A 1 859 ? 14.660 -9.548 -20.300 1.00 92.75 859 TYR A CA 1
ATOM 6429 C C . TYR A 1 859 ? 13.142 -9.409 -20.139 1.00 92.75 859 TYR A C 1
ATOM 6431 O O . TYR A 1 859 ? 12.383 -10.122 -20.797 1.00 92.75 859 TYR A O 1
ATOM 6439 N N . PHE A 1 860 ? 12.689 -8.419 -19.364 1.00 92.06 860 PHE A N 1
ATOM 6440 C CA . PHE A 1 860 ? 11.259 -8.139 -19.213 1.00 92.06 860 PHE A CA 1
ATOM 6441 C C . PHE A 1 860 ? 10.600 -7.719 -20.526 1.00 92.06 860 PHE A C 1
ATOM 6443 O O . PHE A 1 860 ? 9.537 -8.237 -20.855 1.00 92.06 860 PHE A O 1
ATOM 6450 N N . ALA A 1 861 ? 11.228 -6.843 -21.315 1.00 94.56 861 ALA A N 1
ATOM 6451 C CA . ALA A 1 861 ? 10.694 -6.441 -22.613 1.00 94.56 861 ALA A CA 1
ATOM 6452 C C . ALA A 1 861 ? 10.554 -7.643 -23.568 1.00 94.56 861 ALA A C 1
ATOM 6454 O O . ALA A 1 861 ? 9.527 -7.792 -24.223 1.00 94.56 861 ALA A O 1
ATOM 6455 N N . THR A 1 862 ? 11.533 -8.549 -23.607 1.00 96.00 862 THR A N 1
ATOM 6456 C CA . THR A 1 862 ? 11.502 -9.735 -24.482 1.00 96.00 862 THR A CA 1
ATOM 6457 C C . THR A 1 862 ? 10.405 -10.731 -24.077 1.00 96.00 862 THR A C 1
ATOM 6459 O O . THR A 1 862 ? 9.785 -11.330 -24.953 1.00 96.00 862 THR A O 1
ATOM 6462 N N . LEU A 1 863 ? 10.095 -10.861 -22.781 1.00 94.38 863 LEU A N 1
ATOM 6463 C CA . LEU A 1 863 ? 8.951 -11.648 -22.291 1.00 94.38 863 LEU A CA 1
ATOM 6464 C C . LEU A 1 863 ? 7.604 -10.959 -22.575 1.00 94.38 863 LEU A C 1
ATOM 6466 O O . LEU A 1 863 ? 6.689 -11.576 -23.122 1.00 94.38 863 LEU A O 1
ATOM 6470 N N . VAL A 1 864 ? 7.488 -9.662 -22.270 1.00 95.31 864 VAL A N 1
ATOM 6471 C CA . VAL A 1 864 ? 6.276 -8.855 -22.511 1.00 95.31 864 VAL A CA 1
ATOM 6472 C C . VAL A 1 864 ? 5.875 -8.886 -23.983 1.00 95.31 864 VAL A C 1
ATOM 6474 O O . VAL A 1 864 ? 4.707 -9.119 -24.283 1.00 95.31 864 VAL A O 1
ATOM 6477 N N . PHE A 1 865 ? 6.837 -8.725 -24.892 1.00 96.38 865 PHE A N 1
ATOM 6478 C CA . PHE A 1 865 ? 6.611 -8.729 -26.337 1.00 96.38 865 PHE A CA 1
ATOM 6479 C C . PHE A 1 865 ? 6.655 -10.128 -26.977 1.00 96.38 865 PHE A C 1
ATOM 6481 O O . PHE A 1 865 ? 6.577 -10.211 -28.199 1.00 96.38 865 PHE A O 1
ATOM 6488 N N . HIS A 1 866 ? 6.749 -11.230 -26.221 1.00 95.50 866 HIS A N 1
ATOM 6489 C CA . HIS A 1 866 ? 6.629 -12.581 -26.797 1.00 95.50 866 HIS A CA 1
ATOM 6490 C C . HIS A 1 866 ? 5.315 -12.719 -27.590 1.00 95.50 866 HIS A C 1
ATOM 6492 O O . HIS A 1 866 ? 4.258 -12.259 -27.158 1.00 95.50 866 HIS A O 1
ATOM 6498 N N . GLY A 1 867 ? 5.406 -13.264 -28.805 1.00 94.62 867 GLY A N 1
ATOM 6499 C CA . GLY A 1 867 ? 4.317 -13.320 -29.785 1.00 94.62 867 GLY A CA 1
ATOM 6500 C C . GLY A 1 867 ? 4.083 -12.037 -30.603 1.00 94.62 867 GLY A C 1
ATOM 6501 O O . GLY A 1 867 ? 3.425 -12.111 -31.640 1.00 94.62 867 GLY A O 1
ATOM 6502 N N . ARG A 1 868 ? 4.634 -10.877 -30.209 1.00 95.44 868 ARG A N 1
ATOM 6503 C CA . ARG A 1 868 ? 4.506 -9.592 -30.933 1.00 95.44 868 ARG A CA 1
ATOM 6504 C C . ARG A 1 868 ? 5.572 -9.432 -32.032 1.00 95.44 868 ARG A C 1
ATOM 6506 O O . ARG A 1 868 ? 6.624 -10.071 -31.952 1.00 95.44 868 ARG A O 1
ATOM 6513 N N . PRO A 1 869 ? 5.367 -8.553 -33.033 1.00 97.00 869 PRO A N 1
ATOM 6514 C CA . PRO A 1 869 ? 6.386 -8.229 -34.032 1.00 97.00 869 PRO A CA 1
ATOM 6515 C C . PRO A 1 869 ? 7.674 -7.653 -33.423 1.00 97.00 869 PRO A C 1
ATOM 6517 O O . PRO A 1 869 ? 7.634 -6.767 -32.567 1.00 97.00 869 PRO A O 1
ATOM 6520 N N . VAL A 1 870 ? 8.835 -8.084 -33.925 1.00 96.31 870 VAL A N 1
ATOM 6521 C CA . VAL A 1 870 ? 10.166 -7.654 -33.444 1.00 96.31 870 VAL A CA 1
ATOM 6522 C C . VAL A 1 870 ? 10.354 -6.135 -33.528 1.00 96.31 870 VAL A C 1
ATOM 6524 O O . VAL A 1 870 ? 10.975 -5.532 -32.651 1.00 96.31 870 VAL A O 1
ATOM 6527 N N . ILE A 1 871 ? 9.780 -5.486 -34.545 1.00 95.75 871 ILE A N 1
ATOM 6528 C CA . ILE A 1 871 ? 9.804 -4.025 -34.681 1.00 95.75 871 ILE A CA 1
ATOM 6529 C C . ILE A 1 871 ? 9.095 -3.294 -33.529 1.00 95.75 871 ILE A C 1
ATOM 6531 O O . ILE A 1 871 ? 9.520 -2.196 -33.176 1.00 95.75 871 ILE A O 1
ATOM 6535 N N . GLU A 1 872 ? 8.062 -3.877 -32.911 1.00 94.31 872 GLU A N 1
ATOM 6536 C CA . GLU A 1 872 ? 7.403 -3.274 -31.747 1.00 94.31 872 GLU A CA 1
ATOM 6537 C C . GLU A 1 872 ? 8.303 -3.350 -30.509 1.00 94.31 872 GLU A C 1
ATOM 6539 O O . GLU A 1 872 ? 8.517 -2.329 -29.853 1.00 94.31 872 GLU A O 1
ATOM 6544 N N . LEU A 1 873 ? 8.904 -4.521 -30.251 1.00 95.50 873 LEU A N 1
ATOM 6545 C CA . LEU A 1 873 ? 9.880 -4.714 -29.173 1.00 95.50 873 LEU A CA 1
ATOM 6546 C C . LEU A 1 873 ? 11.047 -3.730 -29.315 1.00 95.50 873 LEU A C 1
ATOM 6548 O O . LEU A 1 873 ? 11.403 -3.047 -28.356 1.00 95.50 873 LEU A O 1
ATOM 6552 N N . VAL A 1 874 ? 11.618 -3.595 -30.515 1.00 95.00 874 VAL A N 1
ATOM 6553 C CA . VAL A 1 874 ? 12.752 -2.685 -30.719 1.00 95.00 874 VAL A CA 1
ATOM 6554 C C . VAL A 1 874 ? 12.332 -1.220 -30.608 1.00 95.00 874 VAL A C 1
ATOM 6556 O O . VAL A 1 874 ? 13.017 -0.482 -29.906 1.00 95.00 874 VAL A O 1
ATOM 6559 N N . LYS A 1 875 ? 11.189 -0.795 -31.173 1.00 92.12 875 LYS A N 1
ATOM 6560 C CA . LYS A 1 875 ? 10.635 0.559 -30.946 1.00 92.12 875 LYS A CA 1
ATOM 6561 C C . LYS A 1 875 ? 10.412 0.856 -29.459 1.00 92.12 875 LYS A C 1
ATOM 6563 O O . LYS A 1 875 ? 10.660 1.976 -29.010 1.00 92.12 875 LYS A O 1
ATOM 6568 N N . PHE A 1 876 ? 9.965 -0.129 -28.680 1.00 93.00 876 PHE A N 1
ATOM 6569 C CA . PHE A 1 876 ? 9.857 0.018 -27.235 1.00 93.00 876 PHE A CA 1
ATOM 6570 C C . PHE A 1 876 ? 11.241 0.167 -26.588 1.00 93.00 876 PHE A C 1
ATOM 6572 O O . PHE A 1 876 ? 11.436 1.121 -25.837 1.00 93.00 876 PHE A O 1
ATOM 6579 N N . ILE A 1 877 ? 12.216 -0.680 -26.936 1.00 92.88 877 ILE A N 1
ATOM 6580 C CA . ILE A 1 877 ? 13.589 -0.654 -26.403 1.00 92.88 877 ILE A CA 1
ATOM 6581 C C . ILE A 1 877 ? 14.316 0.672 -26.657 1.00 92.88 877 ILE A C 1
ATOM 6583 O O . ILE A 1 877 ? 14.928 1.208 -25.736 1.00 92.88 877 ILE A O 1
ATOM 6587 N N . VAL A 1 878 ? 14.302 1.197 -27.885 1.00 88.94 878 VAL A N 1
ATOM 6588 C CA . VAL A 1 878 ? 15.254 2.252 -28.302 1.00 88.94 878 VAL A CA 1
ATOM 6589 C C . VAL A 1 878 ? 14.869 3.676 -27.884 1.00 88.94 878 VAL A C 1
ATOM 6591 O O . VAL A 1 878 ? 15.669 4.591 -28.058 1.00 88.94 878 VAL A O 1
ATOM 6594 N N . ALA A 1 879 ? 13.692 3.842 -27.268 1.00 74.31 879 ALA A N 1
ATOM 6595 C CA . ALA A 1 879 ? 13.078 5.127 -26.916 1.00 74.31 879 ALA A CA 1
ATOM 6596 C C . ALA A 1 879 ? 12.640 5.959 -28.155 1.00 74.31 879 ALA A C 1
ATOM 6598 O O . ALA A 1 879 ? 13.050 5.670 -29.277 1.00 74.31 879 ALA A O 1
ATOM 6599 N N . PRO A 1 880 ? 11.747 6.962 -28.008 1.00 74.50 880 PRO A N 1
ATOM 6600 C CA . PRO A 1 880 ? 11.149 7.652 -29.159 1.00 74.50 880 PRO A CA 1
ATOM 6601 C C . PRO A 1 880 ? 12.099 8.638 -29.857 1.00 74.50 880 PRO A C 1
ATOM 6603 O O . PRO A 1 880 ? 11.798 9.081 -30.960 1.00 74.50 880 PRO A O 1
ATOM 6606 N N . LEU A 1 881 ? 13.243 8.955 -29.238 1.00 81.00 881 LEU A N 1
ATOM 6607 C CA . LEU A 1 881 ? 14.296 9.819 -29.789 1.00 81.00 881 LEU A CA 1
ATOM 6608 C C . LEU A 1 881 ? 15.355 9.025 -30.588 1.00 81.00 881 LEU A C 1
ATOM 6610 O O . LEU A 1 881 ? 16.492 9.472 -30.730 1.00 81.00 881 LEU A O 1
ATOM 6614 N N . ALA A 1 882 ? 15.027 7.811 -31.041 1.00 90.19 882 ALA A N 1
ATOM 6615 C CA . ALA A 1 882 ? 15.983 6.917 -31.683 1.00 90.19 882 ALA A CA 1
ATOM 6616 C C . ALA A 1 882 ? 16.193 7.213 -33.172 1.00 90.19 882 ALA A C 1
ATOM 6618 O O . ALA A 1 882 ? 15.242 7.280 -33.951 1.00 90.19 882 ALA A O 1
ATOM 6619 N N . ILE A 1 883 ? 17.457 7.260 -33.591 1.00 92.06 883 ILE A N 1
ATOM 6620 C CA . ILE A 1 883 ? 17.839 7.335 -35.004 1.00 92.06 883 ILE A CA 1
ATOM 6621 C C . ILE A 1 883 ? 18.028 5.902 -35.512 1.00 92.06 883 ILE A C 1
ATOM 6623 O O . ILE A 1 883 ? 18.988 5.232 -35.132 1.00 92.06 883 ILE A O 1
ATOM 6627 N N . ILE A 1 884 ? 17.112 5.419 -36.358 1.00 94.12 884 ILE A N 1
ATOM 6628 C CA . ILE A 1 884 ? 17.114 4.049 -36.900 1.00 94.12 884 ILE A CA 1
ATOM 6629 C C . ILE A 1 884 ? 17.570 4.072 -38.364 1.00 94.12 884 ILE A C 1
ATOM 6631 O O . ILE A 1 884 ? 16.903 4.647 -39.223 1.00 94.12 884 ILE A O 1
ATOM 6635 N N . GLY A 1 885 ? 18.677 3.395 -38.679 1.00 95.06 885 GLY A N 1
ATOM 6636 C CA . GLY A 1 885 ? 19.176 3.279 -40.048 1.00 95.06 885 GLY A CA 1
ATOM 6637 C C . GLY A 1 885 ? 18.203 2.547 -40.983 1.00 95.06 885 GLY A C 1
ATOM 6638 O O . GLY A 1 885 ? 17.582 1.553 -40.612 1.00 95.06 885 GLY A O 1
ATOM 6639 N N . ALA A 1 886 ? 18.090 2.988 -42.240 1.00 93.94 886 ALA A N 1
ATOM 6640 C CA . ALA A 1 886 ? 17.079 2.469 -43.173 1.00 93.94 886 ALA A CA 1
ATOM 6641 C C . ALA A 1 886 ? 17.147 0.944 -43.440 1.00 93.94 886 ALA A C 1
ATOM 6643 O O . ALA A 1 886 ? 16.111 0.310 -43.640 1.00 93.94 886 ALA A O 1
ATOM 6644 N N . LYS A 1 887 ? 18.341 0.327 -43.415 1.00 94.62 887 LYS A N 1
ATOM 6645 C CA . LYS A 1 887 ? 18.487 -1.140 -43.500 1.00 94.62 887 LYS A CA 1
ATOM 6646 C C . LYS A 1 887 ? 18.169 -1.825 -42.171 1.00 94.62 887 LYS A C 1
ATOM 6648 O O . LYS A 1 887 ? 17.577 -2.898 -42.204 1.00 94.62 887 LYS A O 1
ATOM 6653 N N . ALA A 1 888 ? 18.497 -1.214 -41.029 1.00 94.81 888 ALA A N 1
ATOM 6654 C CA . ALA A 1 888 ? 18.050 -1.704 -39.723 1.00 94.81 888 ALA A CA 1
ATOM 6655 C C . ALA A 1 888 ? 16.515 -1.757 -39.663 1.00 94.81 888 ALA A C 1
ATOM 6657 O O . ALA A 1 888 ? 15.954 -2.802 -39.352 1.00 94.81 888 ALA A O 1
ATOM 6658 N N . LEU A 1 889 ? 15.826 -0.687 -40.073 1.00 94.69 889 LEU A N 1
ATOM 6659 C CA . LEU A 1 889 ? 14.361 -0.648 -40.139 1.00 94.69 889 LEU A CA 1
ATOM 6660 C C . LEU A 1 889 ? 13.776 -1.720 -41.077 1.00 94.69 889 LEU A C 1
ATOM 6662 O O . LEU A 1 889 ? 12.767 -2.339 -40.742 1.00 94.69 889 LEU A O 1
ATOM 6666 N N . ALA A 1 890 ? 14.407 -1.964 -42.231 1.00 95.31 890 ALA A N 1
ATOM 6667 C CA . ALA A 1 890 ? 13.994 -3.028 -43.146 1.00 95.31 890 ALA A CA 1
ATOM 6668 C C . ALA A 1 890 ? 14.147 -4.427 -42.517 1.00 95.31 890 ALA A C 1
ATOM 6670 O O . ALA A 1 890 ? 13.222 -5.229 -42.606 1.00 95.31 890 ALA A O 1
ATOM 6671 N N . VAL A 1 891 ? 15.258 -4.686 -41.817 1.00 95.62 891 VAL A N 1
ATOM 6672 C CA . VAL A 1 891 ? 15.483 -5.934 -41.065 1.00 95.62 891 VAL A CA 1
ATOM 6673 C C . VAL A 1 891 ? 14.456 -6.106 -39.943 1.00 95.62 891 VAL A C 1
ATOM 6675 O O . VAL A 1 891 ? 13.889 -7.186 -39.805 1.00 95.62 891 VAL A O 1
ATOM 6678 N N . LEU A 1 892 ? 14.159 -5.052 -39.176 1.00 95.56 892 LEU A N 1
ATOM 6679 C CA . LEU A 1 892 ? 13.161 -5.094 -38.099 1.00 95.56 892 LEU A CA 1
ATOM 6680 C C . LEU A 1 892 ? 11.751 -5.414 -38.612 1.00 95.56 892 LEU A C 1
ATOM 6682 O O . LEU A 1 892 ? 11.007 -6.118 -37.934 1.00 95.56 892 LEU A O 1
ATOM 6686 N N . ARG A 1 893 ? 11.392 -4.931 -39.810 1.00 94.62 893 ARG A N 1
ATOM 6687 C CA . ARG A 1 893 ? 10.125 -5.267 -40.484 1.00 94.62 893 ARG A CA 1
ATOM 6688 C C . ARG A 1 893 ? 10.075 -6.714 -40.983 1.00 94.62 893 ARG A C 1
ATOM 6690 O O . ARG A 1 893 ? 8.992 -7.283 -41.031 1.00 94.62 893 ARG A O 1
ATOM 6697 N N . SER A 1 894 ? 11.211 -7.311 -41.354 1.00 95.31 894 SER A N 1
ATOM 6698 C CA . SER A 1 894 ? 11.273 -8.681 -41.889 1.00 95.31 894 SER A CA 1
ATOM 6699 C C . SER A 1 894 ? 11.599 -9.764 -40.854 1.00 95.31 894 SER A C 1
ATOM 6701 O O . SER A 1 894 ? 11.485 -10.942 -41.169 1.00 95.31 894 SER A O 1
ATOM 6703 N N . ALA A 1 895 ? 12.008 -9.396 -39.635 1.00 92.56 895 ALA A N 1
ATOM 6704 C CA . ALA A 1 895 ? 12.392 -10.337 -38.575 1.00 92.56 895 ALA A CA 1
ATOM 6705 C C . ALA A 1 895 ? 11.213 -11.124 -37.957 1.00 92.56 895 ALA A C 1
ATOM 6707 O O . ALA A 1 895 ? 11.437 -12.001 -37.129 1.00 92.56 895 ALA A O 1
ATOM 6708 N N . GLY A 1 896 ? 9.967 -10.839 -38.348 1.00 95.25 896 GLY A N 1
ATOM 6709 C CA . GLY A 1 896 ? 8.785 -11.555 -37.864 1.00 95.25 896 GLY A CA 1
ATOM 6710 C C . GLY A 1 896 ? 8.443 -11.229 -36.408 1.00 95.25 896 GLY A C 1
ATOM 6711 O O . GLY A 1 896 ? 8.506 -10.068 -35.995 1.00 95.25 896 GLY A O 1
ATOM 6712 N N . ASN A 1 897 ? 8.067 -12.257 -35.642 1.00 96.75 897 ASN A N 1
ATOM 6713 C CA . ASN A 1 897 ? 7.630 -12.132 -34.251 1.00 96.75 897 ASN A CA 1
ATOM 6714 C C . ASN A 1 897 ? 8.699 -12.613 -33.260 1.00 96.75 897 ASN A C 1
ATOM 6716 O O . ASN A 1 897 ? 9.512 -13.487 -33.553 1.00 96.75 897 ASN A O 1
ATOM 6720 N N . VAL A 1 898 ? 8.654 -12.057 -32.052 1.00 96.00 898 VAL A N 1
ATOM 6721 C CA . VAL A 1 898 ? 9.466 -12.449 -30.897 1.00 96.00 898 VAL A CA 1
ATOM 6722 C C . VAL A 1 898 ? 9.011 -13.836 -30.427 1.00 96.00 898 VAL A C 1
ATOM 6724 O O . VAL A 1 898 ? 8.004 -13.957 -29.732 1.00 96.00 898 VAL A O 1
ATOM 6727 N N . ALA A 1 899 ? 9.730 -14.887 -30.824 1.00 93.81 899 ALA A N 1
ATOM 6728 C CA . ALA A 1 899 ? 9.373 -16.277 -30.535 1.00 93.81 899 ALA A CA 1
ATOM 6729 C C . ALA A 1 899 ? 10.549 -17.055 -29.922 1.00 93.81 899 ALA A C 1
ATOM 6731 O O . ALA A 1 899 ? 11.661 -17.036 -30.446 1.00 93.81 899 ALA A O 1
ATOM 6732 N N . PHE A 1 900 ? 10.286 -17.732 -28.804 1.00 93.69 900 PHE A N 1
ATOM 6733 C CA . PHE A 1 900 ? 11.205 -18.627 -28.094 1.00 93.69 900 PHE A CA 1
ATOM 6734 C C . PHE A 1 900 ? 10.428 -19.519 -27.112 1.00 93.69 900 PHE A C 1
ATOM 6736 O O . PHE A 1 900 ? 9.330 -19.154 -26.688 1.00 93.69 900 PHE A O 1
ATOM 6743 N N . ASP A 1 901 ? 11.029 -20.644 -26.718 1.00 90.38 901 ASP A N 1
ATOM 6744 C CA . ASP A 1 901 ? 10.518 -21.570 -25.693 1.00 90.38 901 ASP A CA 1
ATOM 6745 C C . ASP A 1 901 ? 11.133 -21.303 -24.310 1.00 90.38 901 ASP A C 1
ATOM 6747 O O . ASP A 1 901 ? 10.534 -21.594 -23.280 1.00 90.38 901 ASP A O 1
ATOM 6751 N N . THR A 1 902 ? 12.341 -20.732 -24.276 1.00 90.50 902 THR A N 1
ATOM 6752 C CA . THR A 1 902 ? 13.006 -20.259 -23.052 1.00 90.50 902 THR A CA 1
ATOM 6753 C C . THR A 1 902 ? 13.797 -18.990 -23.338 1.00 90.50 902 THR A C 1
ATOM 6755 O O . THR A 1 902 ? 14.458 -18.920 -24.377 1.00 90.50 902 THR A O 1
ATOM 6758 N N . LEU A 1 903 ? 13.780 -18.042 -22.402 1.00 92.19 903 LEU A N 1
ATOM 6759 C CA . LEU A 1 903 ? 14.680 -16.894 -22.353 1.00 92.19 903 LEU A CA 1
ATOM 6760 C C . LEU A 1 903 ? 15.644 -17.059 -21.176 1.00 92.19 903 LEU A C 1
ATOM 6762 O O . LEU A 1 903 ? 15.217 -17.290 -20.044 1.00 92.19 903 LEU A O 1
ATOM 6766 N N . GLU A 1 904 ? 16.940 -16.915 -21.441 1.00 89.44 904 GLU A N 1
ATOM 6767 C CA . GLU A 1 904 ? 17.974 -16.927 -20.404 1.00 89.44 904 GLU A CA 1
ATOM 6768 C C . GLU A 1 904 ? 18.563 -15.532 -20.169 1.00 89.44 904 GLU A C 1
ATOM 6770 O O . GLU A 1 904 ? 18.852 -14.818 -21.129 1.00 89.44 904 GLU A O 1
ATOM 6775 N N . LEU A 1 905 ? 18.821 -15.167 -18.911 1.00 86.62 905 LEU A N 1
ATOM 6776 C CA . LEU A 1 905 ? 19.726 -14.066 -18.573 1.00 86.62 905 LEU A CA 1
ATOM 6777 C C . LEU A 1 905 ? 21.061 -14.651 -18.101 1.00 86.62 905 LEU A C 1
ATOM 6779 O O . LEU A 1 905 ? 21.103 -15.478 -17.188 1.00 86.62 905 LEU A O 1
ATOM 6783 N N . ARG A 1 906 ? 22.145 -14.218 -18.747 1.00 85.56 906 ARG A N 1
ATOM 6784 C CA . ARG A 1 906 ? 23.517 -14.696 -18.554 1.00 85.56 906 ARG A CA 1
ATOM 6785 C C . ARG A 1 906 ? 24.454 -13.524 -18.284 1.00 85.56 906 ARG A C 1
ATOM 6787 O O . ARG A 1 906 ? 24.280 -12.439 -18.846 1.00 85.56 906 ARG A O 1
ATOM 6794 N N . ILE A 1 907 ? 25.467 -13.750 -17.450 1.00 76.94 907 ILE A N 1
ATOM 6795 C CA . ILE A 1 907 ? 26.548 -12.788 -17.212 1.00 76.94 907 ILE A CA 1
ATOM 6796 C C . ILE A 1 907 ? 27.895 -13.504 -17.317 1.00 76.94 907 ILE A C 1
ATOM 6798 O O . ILE A 1 907 ? 28.173 -14.447 -16.578 1.00 76.94 907 ILE A O 1
ATOM 6802 N N . SER A 1 908 ? 28.761 -13.006 -18.198 1.00 72.75 908 SER A N 1
ATOM 6803 C CA . SER A 1 908 ? 30.101 -13.537 -18.477 1.00 72.75 908 SER A CA 1
ATOM 6804 C C . SER A 1 908 ? 31.128 -13.227 -17.371 1.00 72.75 908 SER A C 1
ATOM 6806 O O . SER A 1 908 ? 32.169 -12.617 -17.628 1.00 72.75 908 SER A O 1
ATOM 6808 N N . GLY A 1 909 ? 30.856 -13.646 -16.130 1.00 60.19 909 GLY A N 1
ATOM 6809 C CA . GLY A 1 909 ? 31.561 -13.203 -14.918 1.00 60.19 909 GLY A CA 1
ATOM 6810 C C . GLY A 1 909 ? 33.084 -13.412 -14.890 1.00 60.19 909 GLY A C 1
ATOM 6811 O O . GLY A 1 909 ? 33.785 -12.656 -14.219 1.00 60.19 909 GLY A O 1
ATOM 6812 N N . ALA A 1 910 ? 33.612 -14.390 -15.637 1.00 58.94 910 ALA A N 1
ATOM 6813 C CA . ALA A 1 910 ? 35.023 -14.793 -15.583 1.00 58.94 910 ALA A CA 1
ATOM 6814 C C . ALA A 1 910 ? 35.824 -14.643 -16.898 1.00 58.94 910 ALA A C 1
ATOM 6816 O O . ALA A 1 910 ? 37.022 -14.951 -16.914 1.00 58.94 910 ALA A O 1
ATOM 6817 N N . LEU A 1 911 ? 35.224 -14.197 -18.013 1.00 66.94 911 LEU A N 1
ATOM 6818 C CA . LEU A 1 911 ? 35.951 -14.096 -19.289 1.00 66.94 911 LEU A CA 1
ATOM 6819 C C . LEU A 1 911 ? 36.793 -12.809 -19.358 1.00 66.94 911 LEU A C 1
ATOM 6821 O O . LEU A 1 911 ? 36.324 -11.745 -19.758 1.00 66.94 911 LEU A O 1
ATOM 6825 N N . ASN A 1 912 ? 38.084 -12.934 -19.057 1.00 69.94 912 ASN A N 1
ATOM 6826 C CA . ASN A 1 912 ? 39.076 -11.903 -19.357 1.00 69.94 912 ASN A CA 1
ATOM 6827 C C . ASN A 1 912 ? 39.500 -11.993 -20.837 1.00 69.94 912 ASN A C 1
ATOM 6829 O O . ASN A 1 912 ? 40.237 -12.905 -21.216 1.00 69.94 912 ASN A O 1
ATOM 6833 N N . ALA A 1 913 ? 39.075 -11.048 -21.678 1.00 69.69 913 ALA A N 1
ATOM 6834 C CA . ALA A 1 913 ? 39.407 -11.041 -23.104 1.00 69.69 913 ALA A CA 1
ATOM 6835 C C . ALA A 1 913 ? 40.911 -10.885 -23.384 1.00 69.69 913 ALA A C 1
ATOM 6837 O O . ALA A 1 913 ? 41.389 -11.408 -24.387 1.00 69.69 913 ALA A O 1
ATOM 6838 N N . ASN A 1 914 ? 41.695 -10.308 -22.466 1.00 75.25 914 ASN A N 1
ATOM 6839 C CA . ASN A 1 914 ? 43.157 -10.254 -22.591 1.00 75.25 914 ASN A CA 1
ATOM 6840 C C . ASN A 1 914 ? 43.779 -11.669 -22.566 1.00 75.25 914 ASN A C 1
ATOM 6842 O O . ASN A 1 914 ? 44.927 -11.862 -22.962 1.00 75.25 914 ASN A O 1
ATOM 6846 N N . HIS A 1 915 ? 43.032 -12.691 -22.122 1.00 79.25 915 HIS A N 1
ATOM 6847 C CA . HIS A 1 915 ? 43.426 -14.093 -22.257 1.00 79.25 915 HIS A CA 1
ATOM 6848 C C . HIS A 1 915 ? 43.137 -14.686 -23.650 1.00 79.25 915 HIS A C 1
ATOM 6850 O O . HIS A 1 915 ? 43.791 -15.659 -24.013 1.00 79.25 915 HIS A O 1
ATOM 6856 N N . LEU A 1 916 ? 42.251 -14.096 -24.467 1.00 75.88 916 LEU A N 1
ATOM 6857 C CA . LEU A 1 916 ? 42.063 -14.468 -25.883 1.00 75.88 916 LEU A CA 1
ATOM 6858 C C . LEU A 1 916 ? 43.233 -14.016 -26.775 1.00 75.88 916 LEU A C 1
ATOM 6860 O O . LEU A 1 916 ? 43.442 -14.597 -27.840 1.00 75.88 916 LEU A O 1
ATOM 6864 N N . GLU A 1 917 ? 44.002 -13.025 -26.320 1.00 79.56 917 GLU A N 1
ATOM 6865 C CA . GLU A 1 917 ? 45.231 -12.530 -26.959 1.00 79.56 917 GLU A CA 1
ATOM 6866 C C . GLU A 1 917 ? 46.507 -12.994 -26.228 1.00 79.56 917 GLU A C 1
ATOM 6868 O O . GLU A 1 917 ? 47.622 -12.654 -26.619 1.00 79.56 917 GLU A O 1
ATOM 6873 N N . SER A 1 918 ? 46.375 -13.795 -25.163 1.00 79.62 918 SER A N 1
ATOM 6874 C CA . SER A 1 918 ? 47.525 -14.222 -24.365 1.00 79.62 918 SER A CA 1
ATOM 6875 C C . SER A 1 918 ? 48.398 -15.234 -25.105 1.00 79.62 918 SER A C 1
ATOM 6877 O O . SER A 1 918 ? 47.927 -16.259 -25.596 1.00 79.62 918 SER A O 1
ATOM 6879 N N . THR A 1 919 ? 49.708 -14.993 -25.070 1.00 84.94 919 THR A N 1
ATOM 6880 C CA . THR A 1 919 ? 50.747 -15.931 -25.517 1.00 84.94 919 THR A CA 1
ATOM 6881 C C . THR A 1 919 ? 50.833 -17.200 -24.662 1.00 84.94 919 THR A C 1
ATOM 6883 O O . THR A 1 919 ? 51.468 -18.168 -25.073 1.00 84.94 919 THR A O 1
ATOM 6886 N N . ASN A 1 920 ? 50.192 -17.240 -23.485 1.00 90.38 920 ASN A N 1
ATOM 6887 C CA . ASN A 1 920 ? 50.110 -18.445 -22.665 1.00 90.38 920 ASN A CA 1
ATOM 6888 C C . ASN A 1 920 ? 49.023 -19.392 -23.227 1.00 90.38 920 ASN A C 1
ATOM 6890 O O . ASN A 1 920 ? 47.834 -19.065 -23.144 1.00 90.38 920 ASN A O 1
ATOM 6894 N N . PRO A 1 921 ? 49.380 -20.591 -23.735 1.00 87.62 921 PRO A N 1
ATOM 6895 C CA . PRO A 1 921 ? 48.432 -21.465 -24.422 1.00 87.62 921 PRO A CA 1
ATOM 6896 C C . PRO A 1 921 ? 47.351 -22.046 -23.500 1.00 87.62 921 PRO A C 1
ATOM 6898 O O . PRO A 1 921 ? 46.260 -22.346 -23.975 1.00 87.62 921 PRO A O 1
ATOM 6901 N N . GLN A 1 922 ? 47.600 -22.171 -22.190 1.00 86.31 922 GLN A N 1
ATOM 6902 C CA . GLN A 1 922 ? 46.591 -22.638 -21.230 1.00 86.31 922 GLN A CA 1
ATOM 6903 C C . GLN A 1 922 ? 45.530 -21.562 -20.978 1.00 86.31 922 GLN A C 1
ATOM 6905 O O . GLN A 1 922 ? 44.336 -21.855 -21.045 1.00 86.31 922 GLN A O 1
ATOM 6910 N N . ARG A 1 923 ? 45.946 -20.305 -20.760 1.00 83.38 923 ARG A N 1
ATOM 6911 C CA . ARG A 1 923 ? 45.020 -19.164 -20.627 1.00 83.38 923 ARG A CA 1
ATOM 6912 C C . ARG A 1 923 ? 44.234 -18.939 -21.916 1.00 83.38 923 ARG A C 1
ATOM 6914 O O . ARG A 1 923 ? 43.021 -18.767 -21.858 1.00 83.38 923 ARG A O 1
ATOM 6921 N N . LEU A 1 924 ? 44.903 -19.038 -23.065 1.00 84.19 924 LEU A N 1
ATOM 6922 C CA . LEU A 1 924 ? 44.280 -18.959 -24.383 1.00 84.19 924 LEU A CA 1
ATOM 6923 C C . LEU A 1 924 ? 43.268 -20.088 -24.619 1.00 84.19 924 LEU A C 1
ATOM 6925 O O . LEU A 1 924 ? 42.176 -19.831 -25.117 1.00 84.19 924 LEU A O 1
ATOM 6929 N N . ALA A 1 925 ? 43.583 -21.328 -24.237 1.00 83.56 925 ALA A N 1
ATOM 6930 C CA . ALA A 1 925 ? 42.655 -22.452 -24.347 1.00 83.56 925 ALA A CA 1
ATOM 6931 C C . ALA A 1 925 ? 41.449 -22.307 -23.403 1.00 83.56 925 ALA A C 1
ATOM 6933 O O . ALA A 1 925 ? 40.321 -22.558 -23.826 1.00 83.56 925 ALA A O 1
ATOM 6934 N N . ALA A 1 926 ? 41.659 -21.867 -22.159 1.00 81.56 926 ALA A N 1
ATOM 6935 C CA . ALA A 1 926 ? 40.585 -21.604 -21.201 1.00 81.56 926 ALA A CA 1
ATOM 6936 C C . ALA A 1 926 ? 39.653 -20.484 -21.693 1.00 81.56 926 ALA A C 1
ATOM 6938 O O . ALA A 1 926 ? 38.446 -20.697 -21.804 1.00 81.56 926 ALA A O 1
ATOM 6939 N N . ALA A 1 927 ? 40.214 -19.342 -22.101 1.00 79.50 927 ALA A N 1
ATOM 6940 C CA . ALA A 1 927 ? 39.450 -18.221 -22.635 1.00 79.50 927 ALA A CA 1
ATOM 6941 C C . ALA A 1 927 ? 38.731 -18.580 -23.945 1.00 79.50 927 ALA A C 1
ATOM 6943 O O . ALA A 1 927 ? 37.570 -18.227 -24.117 1.00 79.50 927 ALA A O 1
ATOM 6944 N N . ARG A 1 928 ? 39.357 -19.351 -24.850 1.00 82.19 928 ARG A N 1
ATOM 6945 C CA . ARG A 1 928 ? 38.688 -19.862 -26.062 1.00 82.19 928 ARG A CA 1
ATOM 6946 C C . ARG A 1 928 ? 37.555 -20.835 -25.737 1.00 82.19 928 ARG A C 1
ATOM 6948 O O . ARG A 1 928 ? 36.542 -20.794 -26.431 1.00 82.19 928 ARG A O 1
ATOM 6955 N N . ARG A 1 929 ? 37.679 -21.679 -24.704 1.00 81.56 929 ARG A N 1
ATOM 6956 C CA . ARG A 1 929 ? 36.587 -22.555 -24.233 1.00 81.56 929 ARG A CA 1
ATOM 6957 C C . ARG A 1 929 ? 35.429 -21.736 -23.663 1.00 81.56 929 ARG A C 1
ATOM 6959 O O . ARG A 1 929 ? 34.308 -21.913 -24.126 1.00 81.56 929 ARG A O 1
ATOM 6966 N N . GLN A 1 930 ? 35.702 -20.801 -22.749 1.00 76.12 930 GLN A N 1
ATOM 6967 C CA . GLN A 1 930 ? 34.700 -19.881 -22.194 1.00 76.12 930 GLN A CA 1
ATOM 6968 C C . GLN A 1 930 ? 34.007 -19.079 -23.306 1.00 76.12 930 GLN A C 1
ATOM 6970 O O . GLN A 1 930 ? 32.796 -19.166 -23.460 1.00 76.12 930 GLN A O 1
ATOM 6975 N N . PHE A 1 931 ? 34.768 -18.392 -24.162 1.00 77.94 931 PHE A N 1
ATOM 6976 C CA . PHE A 1 931 ? 34.230 -17.631 -25.291 1.00 77.94 931 PHE A CA 1
ATOM 6977 C C . PHE A 1 931 ? 33.436 -18.511 -26.269 1.00 77.94 931 PHE A C 1
ATOM 6979 O O . PHE A 1 931 ? 32.443 -18.060 -26.822 1.00 77.94 931 PHE A O 1
ATOM 6986 N N . THR A 1 932 ? 33.809 -19.780 -26.469 1.00 79.44 932 THR A N 1
ATOM 6987 C CA . THR A 1 932 ? 33.011 -20.699 -27.299 1.00 79.44 932 THR A CA 1
ATOM 6988 C C . THR A 1 932 ? 31.714 -21.134 -26.607 1.00 79.44 932 THR A C 1
ATOM 6990 O O . THR A 1 932 ? 30.715 -21.257 -27.307 1.00 79.44 932 THR A O 1
ATOM 6993 N N . LYS A 1 933 ? 31.694 -21.290 -25.270 1.00 77.31 933 LYS A N 1
ATOM 6994 C CA . LYS A 1 933 ? 30.474 -21.544 -24.470 1.00 77.31 933 LYS A CA 1
ATOM 6995 C C . LYS A 1 933 ? 29.459 -20.397 -24.605 1.00 77.31 933 LYS A C 1
ATOM 6997 O O . LYS A 1 933 ? 28.274 -20.666 -24.754 1.00 77.31 933 LYS A O 1
ATOM 7002 N N . LEU A 1 934 ? 29.907 -19.136 -24.607 1.00 71.38 934 LEU A N 1
ATOM 7003 C CA . LEU A 1 934 ? 29.009 -17.972 -24.742 1.00 71.38 934 LEU A CA 1
ATOM 7004 C C . LEU A 1 934 ? 28.205 -18.001 -26.055 1.00 71.38 934 LEU A C 1
ATOM 7006 O O . LEU A 1 934 ? 26.995 -17.790 -26.057 1.00 71.38 934 LEU A O 1
ATOM 7010 N N . TRP A 1 935 ? 28.873 -18.318 -27.170 1.00 74.44 935 TRP A N 1
ATOM 7011 C CA . TRP A 1 935 ? 28.278 -18.335 -28.517 1.00 74.44 935 TRP A CA 1
ATOM 7012 C C . TRP A 1 935 ? 27.924 -19.751 -29.010 1.00 74.44 935 TRP A C 1
ATOM 7014 O O . TRP A 1 935 ? 27.847 -19.972 -30.221 1.00 74.44 935 TRP A O 1
ATOM 7024 N N . SER A 1 936 ? 27.763 -20.736 -28.116 1.00 73.19 936 SER A N 1
ATOM 7025 C CA . SER A 1 936 ? 27.306 -22.079 -28.495 1.00 73.19 936 SER A CA 1
ATOM 7026 C C . SER A 1 936 ? 25.781 -22.162 -28.437 1.00 73.19 936 SER A C 1
ATOM 7028 O O . SER A 1 936 ? 25.205 -22.294 -27.360 1.00 73.19 936 SER A O 1
ATOM 7030 N N . ASN A 1 937 ? 25.130 -22.139 -29.603 1.00 63.41 937 ASN A N 1
ATOM 7031 C CA . ASN A 1 937 ? 23.665 -22.149 -29.744 1.00 63.41 937 ASN A CA 1
ATOM 7032 C C . ASN A 1 937 ? 22.962 -23.430 -29.238 1.00 63.41 937 ASN A C 1
ATOM 7034 O O . ASN A 1 937 ? 21.740 -23.514 -29.312 1.00 63.41 937 ASN A O 1
ATOM 7038 N N . VAL A 1 938 ? 23.700 -24.449 -28.780 1.00 56.53 938 VAL A N 1
ATOM 7039 C CA . VAL A 1 938 ? 23.182 -25.808 -28.570 1.00 56.53 938 VAL A CA 1
ATOM 7040 C C . VAL A 1 938 ? 23.784 -26.446 -27.311 1.00 56.53 938 VAL A C 1
ATOM 7042 O O . VAL A 1 938 ? 24.969 -26.778 -27.291 1.00 56.53 938 VAL A O 1
ATOM 7045 N N . LYS A 1 939 ? 22.948 -26.722 -26.297 1.00 57.41 939 LYS A N 1
ATOM 7046 C CA . LYS A 1 939 ? 23.156 -27.877 -25.400 1.00 57.41 939 LYS A CA 1
ATOM 7047 C C . LYS A 1 939 ? 22.670 -29.111 -26.191 1.00 57.41 939 LYS A C 1
ATOM 7049 O O . LYS A 1 939 ? 21.484 -29.151 -26.528 1.00 57.41 939 LYS A O 1
ATOM 7054 N N . PRO A 1 940 ? 23.543 -30.062 -26.581 1.00 46.88 940 PRO A N 1
ATOM 7055 C CA . PRO A 1 940 ? 23.180 -31.118 -27.530 1.00 46.88 940 PRO A CA 1
ATOM 7056 C C . PRO A 1 940 ? 22.088 -32.029 -26.958 1.00 46.88 940 PRO A C 1
ATOM 7058 O O . PRO A 1 940 ? 22.298 -32.684 -25.942 1.00 46.88 940 PRO A O 1
ATOM 7061 N N . GLY A 1 941 ? 20.924 -32.047 -27.617 1.00 59.25 941 GLY A N 1
ATOM 7062 C CA . GLY A 1 941 ? 19.746 -32.834 -27.227 1.00 59.25 941 GLY A CA 1
ATOM 7063 C C . GLY A 1 941 ? 18.483 -32.020 -26.910 1.00 59.25 941 GLY A C 1
ATOM 7064 O O . GLY A 1 941 ? 17.406 -32.603 -26.847 1.00 59.25 941 GLY A O 1
ATOM 7065 N N . GLY A 1 942 ? 18.570 -30.695 -26.742 1.00 68.75 942 GLY A N 1
ATOM 7066 C CA . GLY A 1 942 ? 17.390 -29.837 -26.559 1.00 68.75 942 GLY A CA 1
ATOM 7067 C C . GLY A 1 942 ? 16.768 -29.397 -27.891 1.00 68.75 942 GLY A C 1
ATOM 7068 O O . GLY A 1 942 ? 17.465 -28.813 -28.715 1.00 68.75 942 GLY A O 1
ATOM 7069 N N . SER A 1 943 ? 15.469 -29.638 -28.090 1.00 74.56 943 SER A N 1
ATOM 7070 C CA . SER A 1 943 ? 14.734 -29.288 -29.322 1.00 74.56 943 SER A CA 1
ATOM 7071 C C . SER A 1 943 ? 14.088 -27.893 -29.331 1.00 74.56 943 SER A C 1
ATOM 7073 O O . SER A 1 943 ? 13.519 -27.510 -30.349 1.00 74.56 943 SER A O 1
ATOM 7075 N N . GLY A 1 944 ? 14.146 -27.150 -28.220 1.00 81.75 944 GLY A N 1
ATOM 7076 C CA . GLY A 1 944 ? 13.476 -25.852 -28.065 1.00 81.75 944 GLY A CA 1
ATOM 7077 C C . GLY A 1 944 ? 14.329 -24.637 -28.450 1.00 81.75 944 GLY A C 1
ATOM 7078 O O . GLY A 1 944 ? 15.546 -24.616 -28.249 1.00 81.75 944 GLY A O 1
ATOM 7079 N N . VAL A 1 945 ? 13.672 -23.591 -28.950 1.00 85.31 945 VAL A N 1
ATOM 7080 C CA . VAL A 1 945 ? 14.260 -22.294 -29.306 1.00 85.31 945 VAL A CA 1
ATOM 7081 C C . VAL A 1 945 ? 14.630 -21.527 -28.036 1.00 85.31 945 VAL A C 1
ATOM 7083 O O . VAL A 1 945 ? 13.776 -21.011 -27.314 1.00 85.31 945 VAL A O 1
ATOM 7086 N N . ARG A 1 946 ? 15.934 -21.432 -27.765 1.00 89.38 946 ARG A N 1
ATOM 7087 C CA . ARG A 1 946 ? 16.494 -20.777 -26.577 1.00 89.38 946 ARG A CA 1
ATOM 7088 C C . ARG A 1 946 ? 17.004 -19.375 -26.905 1.00 89.38 946 ARG A C 1
ATOM 7090 O O . ARG A 1 946 ? 18.134 -19.218 -27.368 1.00 89.38 946 ARG A O 1
ATOM 7097 N N . ALA A 1 947 ? 16.174 -18.368 -26.649 1.00 92.94 947 ALA A N 1
ATOM 7098 C CA . ALA A 1 947 ? 16.615 -16.980 -26.618 1.00 92.94 947 ALA A CA 1
ATOM 7099 C C . ALA A 1 947 ? 17.487 -16.727 -25.380 1.00 92.94 947 ALA A C 1
ATOM 7101 O O . ALA A 1 947 ? 17.361 -17.408 -24.360 1.00 92.94 947 ALA A O 1
ATOM 7102 N N . TRP A 1 948 ? 18.375 -15.742 -25.456 1.00 92.94 948 TRP A N 1
ATOM 7103 C CA . TRP A 1 948 ? 19.215 -15.360 -24.325 1.00 92.94 948 TRP A CA 1
ATOM 7104 C C . TRP A 1 948 ? 19.671 -13.904 -24.399 1.00 92.94 948 TRP A C 1
ATOM 7106 O O . TRP A 1 948 ? 19.743 -13.298 -25.470 1.00 92.94 948 TRP A O 1
ATOM 7116 N N . ILE A 1 949 ? 19.993 -13.357 -23.231 1.00 92.56 949 ILE A N 1
ATOM 7117 C CA . ILE A 1 949 ? 20.590 -12.039 -23.037 1.00 92.56 949 ILE A CA 1
ATOM 7118 C C . ILE A 1 949 ? 21.899 -12.231 -22.279 1.00 92.56 949 ILE A C 1
ATOM 7120 O O . ILE A 1 949 ? 21.912 -12.825 -21.205 1.00 92.56 949 ILE A O 1
ATOM 7124 N N . GLU A 1 950 ? 22.991 -11.727 -22.840 1.00 90.31 950 GLU A N 1
ATOM 7125 C CA . GLU A 1 950 ? 24.344 -11.858 -22.299 1.00 90.31 950 GLU A CA 1
ATOM 7126 C C . GLU A 1 950 ? 24.891 -10.479 -21.923 1.00 90.31 950 GLU A C 1
ATOM 7128 O O . GLU A 1 950 ? 25.052 -9.619 -22.795 1.00 90.31 950 GLU A O 1
ATOM 7133 N N . VAL A 1 951 ? 25.220 -10.269 -20.645 1.00 88.81 951 VAL A N 1
ATOM 7134 C CA . VAL A 1 951 ? 26.076 -9.145 -20.233 1.00 88.81 951 VAL A CA 1
ATOM 7135 C C . VAL A 1 951 ? 27.517 -9.525 -20.558 1.00 88.81 951 VAL A C 1
ATOM 7137 O O . VAL A 1 951 ? 28.111 -10.394 -19.913 1.00 88.81 951 VAL A O 1
ATOM 7140 N N . SER A 1 952 ? 28.072 -8.881 -21.583 1.00 85.94 952 SER A N 1
ATOM 7141 C CA . SER A 1 952 ? 29.454 -9.102 -22.006 1.00 85.94 952 SER A CA 1
ATOM 7142 C C . SER A 1 952 ? 30.421 -8.510 -20.970 1.00 85.94 952 SER A C 1
ATOM 7144 O O . SER A 1 952 ? 30.123 -7.486 -20.355 1.00 85.94 952 SER A O 1
ATOM 7146 N N . PRO A 1 953 ? 31.600 -9.118 -20.755 1.00 80.25 953 PRO A N 1
ATOM 7147 C CA . PRO A 1 953 ? 32.577 -8.574 -19.826 1.00 80.25 953 PRO A CA 1
ATOM 7148 C C . PRO A 1 953 ? 33.173 -7.297 -20.427 1.00 80.25 953 PRO A C 1
ATOM 7150 O O . PRO A 1 953 ? 33.478 -7.267 -21.619 1.00 80.25 953 PRO A O 1
ATOM 7153 N N . ALA A 1 954 ? 33.465 -6.288 -19.602 1.00 75.38 954 ALA A N 1
ATOM 7154 C CA . ALA A 1 954 ? 34.019 -4.993 -20.033 1.00 75.38 954 ALA A CA 1
ATOM 7155 C C . ALA A 1 954 ? 35.370 -5.061 -20.797 1.00 75.38 954 ALA A C 1
ATOM 7157 O O . ALA A 1 954 ? 35.879 -4.045 -21.265 1.00 75.38 954 ALA A O 1
ATOM 7158 N N . SER A 1 955 ? 35.961 -6.254 -20.928 1.00 70.56 955 SER A N 1
ATOM 7159 C CA . SER A 1 955 ? 37.146 -6.523 -21.750 1.00 70.56 955 SER A CA 1
ATOM 7160 C C . SER A 1 955 ? 36.834 -6.917 -23.206 1.00 70.56 955 SER A C 1
ATOM 7162 O O . SER A 1 955 ? 37.749 -6.912 -24.023 1.00 70.56 955 SER A O 1
ATOM 7164 N N . LEU A 1 956 ? 35.578 -7.214 -23.576 1.00 73.56 956 LEU A N 1
ATOM 7165 C CA . LEU A 1 956 ? 35.153 -7.361 -24.976 1.00 73.56 956 LEU A CA 1
ATOM 7166 C C . LEU A 1 956 ? 34.650 -6.002 -25.505 1.00 73.56 956 LEU A C 1
ATOM 7168 O O . LEU A 1 956 ? 33.499 -5.648 -25.269 1.00 73.56 956 LEU A O 1
ATOM 7172 N N . PRO A 1 957 ? 35.444 -5.236 -26.280 1.00 67.31 957 PRO A N 1
ATOM 7173 C CA . PRO A 1 957 ? 35.162 -3.825 -26.590 1.00 67.31 957 PRO A CA 1
ATOM 7174 C C . PRO A 1 957 ? 34.093 -3.623 -27.681 1.00 67.31 957 PRO A C 1
ATOM 7176 O O . PRO A 1 957 ? 34.062 -2.584 -28.332 1.00 67.31 957 PRO A O 1
ATOM 7179 N N . SER A 1 958 ? 33.277 -4.641 -27.956 1.00 74.62 958 SER A N 1
ATOM 7180 C CA . SER A 1 958 ? 32.465 -4.741 -29.179 1.00 74.62 958 SER A CA 1
ATOM 7181 C C . SER A 1 958 ? 30.964 -4.701 -28.929 1.00 74.62 958 SER A C 1
ATOM 7183 O O . SER A 1 958 ? 30.256 -4.180 -29.776 1.00 74.62 958 SER A O 1
ATOM 7185 N N . ALA A 1 959 ? 30.479 -5.175 -27.785 1.00 84.75 959 ALA A N 1
ATOM 7186 C CA . ALA A 1 959 ? 29.167 -4.842 -27.239 1.00 84.75 959 ALA A CA 1
ATOM 7187 C C . ALA A 1 959 ? 29.210 -5.103 -25.730 1.00 84.75 959 ALA A C 1
ATOM 7189 O O . ALA A 1 959 ? 29.953 -5.976 -25.284 1.00 84.75 959 ALA A O 1
ATOM 7190 N N . ASP A 1 960 ? 28.435 -4.346 -24.961 1.00 90.12 960 ASP A N 1
ATOM 7191 C CA . ASP A 1 960 ? 28.382 -4.463 -23.502 1.00 90.12 960 ASP A CA 1
ATOM 7192 C C . ASP A 1 960 ? 27.214 -5.384 -23.070 1.00 90.12 960 ASP A C 1
ATOM 7194 O O . ASP A 1 960 ? 27.313 -6.105 -22.079 1.00 90.12 960 ASP A O 1
ATOM 7198 N N . VAL A 1 961 ? 26.136 -5.451 -23.866 1.00 92.25 961 VAL A N 1
ATOM 7199 C CA . VAL A 1 961 ? 25.021 -6.410 -23.713 1.00 92.25 961 VAL A CA 1
ATOM 7200 C C . VAL A 1 961 ? 24.624 -6.962 -25.088 1.00 92.25 961 VAL A C 1
ATOM 7202 O O . VAL A 1 961 ? 24.684 -6.236 -26.077 1.00 92.25 961 VAL A O 1
ATOM 7205 N N . VAL A 1 962 ? 24.188 -8.221 -25.189 1.00 93.38 962 VAL A N 1
ATOM 7206 C CA . VAL A 1 962 ? 23.605 -8.782 -26.426 1.00 93.38 962 VAL A CA 1
ATOM 7207 C C . VAL A 1 962 ? 22.306 -9.517 -26.119 1.00 93.38 962 VAL A C 1
ATOM 7209 O O . VAL A 1 962 ? 22.315 -10.432 -25.307 1.00 93.38 962 VAL A O 1
ATOM 7212 N N . LEU A 1 963 ? 21.218 -9.166 -26.810 1.00 95.75 963 LEU A N 1
ATOM 7213 C CA . LEU A 1 963 ? 19.998 -9.979 -26.897 1.00 95.75 963 LEU A CA 1
ATOM 7214 C C . LEU A 1 963 ? 20.047 -10.806 -28.188 1.00 95.75 963 LEU A C 1
ATOM 7216 O O . LEU A 1 963 ? 20.229 -10.249 -29.272 1.00 95.75 963 LEU A O 1
ATOM 7220 N N . HIS A 1 964 ? 19.853 -12.118 -28.091 1.00 94.81 964 HIS A N 1
ATOM 7221 C CA . HIS A 1 964 ? 19.749 -13.015 -29.236 1.00 94.81 964 HIS A CA 1
ATOM 7222 C C . HIS A 1 964 ? 18.493 -13.887 -29.149 1.00 94.81 964 HIS A C 1
ATOM 7224 O O . HIS A 1 964 ? 18.237 -14.546 -28.142 1.00 94.81 964 HIS A O 1
ATOM 7230 N N . ILE A 1 965 ? 17.740 -13.919 -30.247 1.00 95.00 965 ILE A N 1
ATOM 7231 C CA . ILE A 1 965 ? 16.575 -14.777 -30.459 1.00 95.00 965 ILE A CA 1
ATOM 7232 C C . ILE A 1 965 ? 16.882 -15.623 -31.712 1.00 95.00 965 ILE A C 1
ATOM 7234 O O . ILE A 1 965 ? 16.941 -15.056 -32.812 1.00 95.00 965 ILE A O 1
ATOM 7238 N N . PRO A 1 966 ? 17.135 -16.943 -31.581 1.00 92.88 966 PRO A N 1
ATOM 7239 C CA . PRO A 1 966 ? 17.586 -17.787 -32.689 1.00 92.88 966 PRO A CA 1
ATOM 7240 C C . PRO A 1 966 ? 16.652 -17.745 -33.901 1.00 92.88 966 PRO A C 1
ATOM 7242 O O . PRO A 1 966 ? 15.436 -17.815 -33.759 1.00 92.88 966 PRO A O 1
ATOM 7245 N N . GLY A 1 967 ? 17.223 -17.601 -35.101 1.00 90.88 967 GLY A N 1
ATOM 7246 C CA . GLY A 1 967 ? 16.477 -17.467 -36.362 1.00 90.88 967 GLY A CA 1
ATOM 7247 C C . GLY A 1 967 ? 15.708 -16.148 -36.550 1.00 90.88 967 GLY A C 1
ATOM 7248 O O . GLY A 1 967 ? 15.312 -15.844 -37.671 1.00 90.88 967 GLY A O 1
ATOM 7249 N N . VAL A 1 968 ? 15.541 -15.346 -35.493 1.00 94.50 968 VAL A N 1
ATOM 7250 C CA . VAL A 1 968 ? 14.740 -14.113 -35.478 1.00 94.50 968 VAL A CA 1
ATOM 7251 C C . VAL A 1 968 ? 15.647 -12.881 -35.563 1.00 94.50 968 VAL A C 1
ATOM 7253 O O . VAL A 1 968 ? 15.700 -12.219 -36.601 1.00 94.50 968 VAL A O 1
ATOM 7256 N N . ILE A 1 969 ? 16.403 -12.564 -34.502 1.00 96.31 969 ILE A N 1
ATOM 7257 C CA . ILE A 1 969 ? 17.254 -11.361 -34.460 1.00 96.31 969 ILE A CA 1
ATOM 7258 C C . ILE A 1 969 ? 18.393 -11.455 -33.431 1.00 96.31 969 ILE A C 1
ATOM 7260 O O . ILE A 1 969 ? 18.277 -12.111 -32.398 1.00 96.31 969 ILE A O 1
ATOM 7264 N N . THR A 1 970 ? 19.483 -10.736 -33.695 1.00 95.75 970 THR A N 1
ATOM 7265 C CA . THR A 1 970 ? 20.576 -10.463 -32.754 1.00 95.75 970 THR A CA 1
ATOM 7266 C C . THR A 1 970 ? 20.743 -8.951 -32.603 1.00 95.75 970 THR A C 1
ATOM 7268 O O . THR A 1 970 ? 21.054 -8.253 -33.570 1.00 95.75 970 THR A O 1
ATOM 7271 N N . LEU A 1 971 ? 20.583 -8.447 -31.382 1.00 96.25 971 LEU A N 1
ATOM 7272 C CA . LEU A 1 971 ? 20.741 -7.042 -31.016 1.00 96.25 971 LEU A CA 1
ATOM 7273 C C . LEU A 1 971 ? 21.940 -6.893 -30.067 1.00 96.25 971 LEU A C 1
ATOM 7275 O O . LEU A 1 971 ? 21.790 -7.092 -28.859 1.00 96.25 971 LEU A O 1
ATOM 7279 N N . PRO A 1 972 ? 23.145 -6.588 -30.581 1.00 95.19 972 PRO A N 1
ATOM 7280 C CA . PRO A 1 972 ? 24.257 -6.160 -29.749 1.00 95.19 972 PRO A CA 1
ATOM 7281 C C . PRO A 1 972 ? 24.088 -4.680 -29.374 1.00 95.19 972 PRO A C 1
ATOM 7283 O O . PRO A 1 972 ? 23.829 -3.831 -30.230 1.00 95.19 972 PRO A O 1
ATOM 7286 N N . PHE A 1 973 ? 24.245 -4.387 -28.087 1.00 93.75 973 PHE A N 1
ATOM 7287 C CA . PHE A 1 973 ? 24.136 -3.064 -27.487 1.00 93.75 973 PHE A CA 1
ATOM 7288 C C . PHE A 1 973 ? 25.507 -2.585 -27.021 1.00 93.75 973 PHE A C 1
ATOM 7290 O O . PHE A 1 973 ? 26.164 -3.248 -26.217 1.00 93.75 973 PHE A O 1
ATOM 7297 N N . GLN A 1 974 ? 25.914 -1.399 -27.463 1.00 92.44 974 GLN A N 1
ATOM 7298 C CA . GLN A 1 974 ? 27.010 -0.665 -26.843 1.00 92.44 974 GLN A CA 1
ATOM 7299 C C . GLN A 1 974 ? 26.438 0.410 -25.906 1.00 92.44 974 GLN A C 1
ATOM 7301 O O . GLN A 1 974 ? 26.036 1.485 -26.349 1.00 92.44 974 GLN A O 1
ATOM 7306 N N . CYS A 1 975 ? 26.421 0.107 -24.614 1.00 89.31 975 CYS A N 1
ATOM 7307 C CA . CYS A 1 975 ? 25.980 0.958 -23.514 1.00 89.31 975 CYS A CA 1
ATOM 7308 C C . CYS A 1 975 ? 27.013 2.049 -23.223 1.00 89.31 975 CYS A C 1
ATOM 7310 O O . CYS A 1 975 ? 28.191 1.736 -23.066 1.00 89.31 975 CYS A O 1
ATOM 7312 N N . LYS A 1 976 ? 26.631 3.326 -23.115 1.00 87.44 976 LYS A N 1
ATOM 7313 C CA . LYS A 1 976 ? 27.554 4.386 -22.663 1.00 87.44 976 LYS A CA 1
ATOM 7314 C C . LYS A 1 976 ? 26.850 5.399 -21.756 1.00 87.44 976 LYS A C 1
ATOM 7316 O O . LYS A 1 976 ? 25.948 6.108 -22.201 1.00 87.44 976 LYS A O 1
ATOM 7321 N N . ASP A 1 977 ? 27.311 5.519 -20.506 1.00 77.75 977 ASP A N 1
ATOM 7322 C CA . ASP A 1 977 ? 26.931 6.640 -19.638 1.00 77.75 977 ASP A CA 1
ATOM 7323 C C . ASP A 1 977 ? 27.763 7.885 -19.963 1.00 77.75 977 ASP A C 1
ATOM 7325 O O . ASP A 1 977 ? 28.977 7.929 -19.752 1.00 77.75 977 ASP A O 1
ATOM 7329 N N . THR A 1 978 ? 27.111 8.910 -20.506 1.00 66.38 978 THR A N 1
ATOM 7330 C CA . THR A 1 978 ? 27.735 10.198 -20.828 1.00 66.38 978 THR A CA 1
ATOM 7331 C C . THR A 1 978 ? 27.375 11.238 -19.775 1.00 66.38 978 THR A C 1
ATOM 7333 O O . THR A 1 978 ? 26.565 12.132 -20.007 1.00 66.38 978 THR A O 1
ATOM 7336 N N . GLY A 1 979 ? 28.005 11.138 -18.602 1.00 59.78 979 GLY A N 1
ATOM 7337 C CA . GLY A 1 979 ? 27.857 12.111 -17.511 1.00 59.78 979 GLY A CA 1
ATOM 7338 C C . GLY A 1 979 ? 28.486 13.493 -17.762 1.00 59.78 979 GLY A C 1
ATOM 7339 O O . GLY A 1 979 ? 28.427 14.345 -16.881 1.00 59.78 979 GLY A O 1
ATOM 7340 N N . ILE A 1 980 ? 29.102 13.718 -18.928 1.00 55.62 980 ILE A N 1
ATOM 7341 C CA . ILE A 1 980 ? 29.816 14.947 -19.310 1.00 55.62 980 ILE A CA 1
ATOM 7342 C C . ILE A 1 980 ? 29.392 15.338 -20.730 1.00 55.62 980 ILE A C 1
ATOM 7344 O O . ILE A 1 980 ? 29.238 14.463 -21.584 1.00 55.62 980 ILE A O 1
ATOM 7348 N N . SER A 1 981 ? 29.254 16.645 -20.989 1.00 66.88 981 SER A N 1
ATOM 7349 C CA . SER A 1 981 ? 29.050 17.188 -22.338 1.00 66.88 981 SER A CA 1
ATOM 7350 C C . SER A 1 981 ? 30.209 16.784 -23.254 1.00 66.88 981 SER A C 1
ATOM 7352 O O . SER A 1 981 ? 31.326 17.291 -23.131 1.00 66.88 981 SER A O 1
ATOM 7354 N N . MET A 1 982 ? 29.957 15.820 -24.140 1.00 79.50 982 MET A N 1
ATOM 7355 C CA . MET A 1 982 ? 30.919 15.379 -25.140 1.00 79.50 982 MET A CA 1
ATOM 7356 C C . MET A 1 982 ? 30.711 16.184 -26.420 1.00 79.50 982 MET A C 1
ATOM 7358 O O . MET A 1 982 ? 29.627 16.173 -27.004 1.00 79.50 982 MET A O 1
ATOM 7362 N N . ASP A 1 983 ? 31.776 16.850 -26.853 1.00 87.88 983 ASP A N 1
ATOM 7363 C CA . ASP A 1 983 ? 31.900 17.459 -28.177 1.00 87.88 983 ASP A CA 1
ATOM 7364 C C . ASP A 1 983 ? 31.375 16.533 -29.299 1.00 87.88 983 ASP A C 1
ATOM 7366 O O . ASP A 1 983 ? 31.515 15.308 -29.219 1.00 87.88 983 ASP A O 1
ATOM 7370 N N . LEU A 1 984 ? 30.745 17.120 -30.323 1.00 84.75 984 LEU A N 1
ATOM 7371 C CA . LEU A 1 984 ? 30.033 16.378 -31.366 1.00 84.75 984 LEU A CA 1
ATOM 7372 C C . LEU A 1 984 ? 30.971 15.459 -32.155 1.00 84.75 984 LEU A C 1
ATOM 7374 O O . LEU A 1 984 ? 30.626 14.302 -32.378 1.00 84.75 984 LEU A O 1
ATOM 7378 N N . ASP A 1 985 ? 32.165 15.925 -32.518 1.00 87.81 985 ASP A N 1
ATOM 7379 C CA . ASP A 1 985 ? 33.091 15.141 -33.339 1.00 87.81 985 ASP A CA 1
ATOM 7380 C C . ASP A 1 985 ? 33.691 13.977 -32.547 1.00 87.81 985 ASP A C 1
ATOM 7382 O O . ASP A 1 985 ? 33.798 12.856 -33.055 1.00 87.81 985 ASP A O 1
ATOM 7386 N N . LYS A 1 986 ? 33.995 14.187 -31.260 1.00 88.06 986 LYS A N 1
ATOM 7387 C CA . LYS A 1 986 ? 34.394 13.104 -30.343 1.00 88.06 986 LYS A CA 1
ATOM 7388 C C . LYS A 1 986 ? 33.270 12.092 -30.123 1.00 88.06 986 LYS A C 1
ATOM 7390 O O . LYS A 1 986 ? 33.541 10.890 -30.076 1.00 88.06 986 LYS A O 1
ATOM 7395 N N . PHE A 1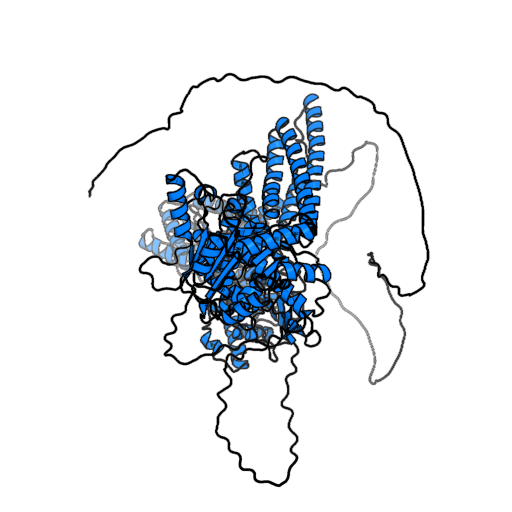 987 ? 32.024 12.556 -30.016 1.00 86.44 987 PHE A N 1
ATOM 7396 C CA . PHE A 1 987 ? 30.849 11.693 -29.907 1.00 86.44 987 PHE A CA 1
ATOM 7397 C C . PHE A 1 987 ? 30.652 10.853 -31.177 1.00 86.44 987 PHE A C 1
ATOM 7399 O O . PHE A 1 987 ? 30.632 9.626 -31.093 1.00 86.44 987 PHE A O 1
ATOM 7406 N N . ASN A 1 988 ? 30.614 11.494 -32.346 1.00 87.81 988 ASN A N 1
ATOM 7407 C CA . ASN A 1 988 ? 30.477 10.853 -33.653 1.00 87.81 988 ASN A CA 1
ATOM 7408 C C . ASN A 1 988 ? 31.610 9.852 -33.927 1.00 87.81 988 ASN A C 1
ATOM 7410 O O . ASN A 1 988 ? 31.352 8.719 -34.330 1.00 87.81 988 ASN A O 1
ATOM 7414 N N . THR A 1 989 ? 32.860 10.209 -33.621 1.00 90.62 989 THR A N 1
ATOM 7415 C CA . THR A 1 989 ? 34.007 9.292 -33.736 1.00 90.62 989 THR A CA 1
ATOM 7416 C C . THR A 1 989 ? 33.808 8.041 -32.872 1.00 90.62 989 THR A C 1
ATOM 7418 O O . THR A 1 989 ? 34.033 6.919 -33.327 1.00 90.62 989 THR A O 1
ATOM 7421 N N . LYS A 1 990 ? 33.343 8.204 -31.626 1.00 86.75 990 LYS A N 1
ATOM 7422 C CA . LYS A 1 990 ? 33.102 7.086 -30.701 1.00 86.75 990 LYS A CA 1
ATOM 7423 C C . LYS A 1 990 ? 31.916 6.214 -31.137 1.00 86.75 990 LYS A C 1
ATOM 7425 O O . LYS A 1 990 ? 32.025 4.990 -31.095 1.00 86.75 990 LYS A O 1
ATOM 7430 N N . LEU A 1 991 ? 30.828 6.833 -31.592 1.00 85.94 991 LEU A N 1
ATOM 7431 C CA . LEU A 1 991 ? 29.639 6.178 -32.144 1.00 85.94 991 LEU A CA 1
ATOM 7432 C C . LEU A 1 991 ? 29.991 5.328 -33.374 1.00 85.94 991 LEU A C 1
ATOM 7434 O O . LEU A 1 991 ? 29.701 4.131 -33.399 1.00 85.94 991 LEU A O 1
ATOM 7438 N N . GLY A 1 992 ? 30.682 5.923 -34.352 1.00 87.38 992 GLY A N 1
ATOM 7439 C CA . GLY A 1 992 ? 31.130 5.243 -35.567 1.00 87.38 992 GLY A CA 1
ATOM 7440 C C . GLY A 1 992 ? 32.062 4.069 -35.267 1.00 87.38 992 GLY A C 1
ATOM 7441 O O . GLY A 1 992 ? 31.840 2.969 -35.773 1.00 87.38 992 GLY A O 1
ATOM 7442 N N . ASN A 1 993 ? 33.042 4.255 -34.375 1.00 88.12 993 ASN A N 1
ATOM 7443 C CA . ASN A 1 993 ? 33.956 3.187 -33.960 1.00 88.12 993 ASN A CA 1
ATOM 7444 C C . ASN A 1 993 ? 33.225 2.011 -33.284 1.00 88.12 993 ASN A C 1
ATOM 7446 O O . ASN A 1 993 ? 33.516 0.859 -33.600 1.00 88.12 993 ASN A O 1
ATOM 7450 N N . SER A 1 994 ? 32.250 2.268 -32.405 1.00 86.19 994 SER A N 1
ATOM 7451 C CA . SER A 1 994 ? 31.459 1.211 -31.752 1.00 86.19 994 SER A CA 1
ATOM 7452 C C . SER A 1 994 ? 30.530 0.471 -32.722 1.00 86.19 994 SER A C 1
ATOM 7454 O O . SER A 1 994 ? 30.490 -0.760 -32.724 1.00 86.19 994 SER A O 1
ATOM 7456 N N . LEU A 1 995 ? 29.819 1.185 -33.603 1.00 86.06 995 LEU A N 1
ATOM 7457 C CA . LEU A 1 995 ? 28.983 0.557 -34.636 1.00 86.06 995 LEU A CA 1
ATOM 7458 C C . LEU A 1 995 ? 29.825 -0.253 -35.638 1.00 86.06 995 LEU A C 1
ATOM 7460 O O . LEU A 1 995 ? 29.415 -1.336 -36.067 1.00 86.06 995 LEU A O 1
ATOM 7464 N N . TRP A 1 996 ? 31.036 0.213 -35.957 1.00 86.50 996 TRP A N 1
ATOM 7465 C CA . TRP A 1 996 ? 31.998 -0.530 -36.768 1.00 86.50 996 TRP A CA 1
ATOM 7466 C C . TRP A 1 996 ? 32.586 -1.743 -36.028 1.00 86.50 996 TRP A C 1
ATOM 7468 O O . TRP A 1 996 ? 32.764 -2.788 -36.648 1.00 86.50 996 TRP A O 1
ATOM 7478 N N . ALA A 1 997 ? 32.810 -1.685 -34.712 1.00 84.94 997 ALA A N 1
ATOM 7479 C CA . ALA A 1 997 ? 33.266 -2.839 -33.928 1.00 84.94 997 ALA A CA 1
ATOM 7480 C C . ALA A 1 997 ? 32.234 -3.990 -33.899 1.00 84.94 997 ALA A C 1
ATOM 7482 O O . ALA A 1 997 ? 32.622 -5.165 -33.963 1.00 84.94 997 ALA A O 1
ATOM 7483 N N . MET A 1 998 ? 30.935 -3.656 -33.867 1.00 84.31 998 MET A N 1
ATOM 7484 C CA . MET A 1 998 ? 29.822 -4.616 -33.942 1.00 84.31 998 MET A CA 1
ATOM 7485 C C . MET A 1 998 ? 29.599 -5.200 -35.346 1.00 84.31 998 MET A C 1
ATOM 7487 O O . MET A 1 998 ? 29.259 -6.375 -35.471 1.00 84.31 998 MET A O 1
ATOM 7491 N N . ASN A 1 999 ? 29.757 -4.394 -36.403 1.00 82.31 999 ASN A N 1
ATOM 7492 C CA . ASN A 1 999 ? 29.363 -4.757 -37.777 1.00 82.31 999 ASN A CA 1
ATOM 7493 C C . ASN A 1 999 ? 30.556 -5.117 -38.696 1.00 82.31 999 ASN A C 1
ATOM 7495 O O . ASN A 1 999 ? 30.397 -5.736 -39.749 1.00 82.31 999 ASN A O 1
ATOM 7499 N N . GLY A 1 1000 ? 31.772 -4.726 -38.312 1.00 79.62 1000 GLY A N 1
ATOM 7500 C CA . GLY A 1 1000 ? 32.970 -4.764 -39.147 1.00 79.62 1000 GLY A CA 1
ATOM 7501 C C . GLY A 1 1000 ? 33.352 -6.168 -39.615 1.00 79.62 1000 GLY A C 1
ATOM 7502 O O . GLY A 1 1000 ? 33.397 -7.127 -38.845 1.00 79.62 1000 GLY A O 1
ATOM 7503 N N . ALA A 1 1001 ? 33.685 -6.306 -40.901 1.00 71.94 1001 ALA A N 1
ATOM 7504 C CA . ALA A 1 1001 ? 34.052 -7.591 -41.503 1.00 71.94 1001 ALA A CA 1
ATOM 7505 C C . ALA A 1 1001 ? 35.269 -8.264 -40.832 1.00 71.94 1001 ALA A C 1
ATOM 7507 O O . ALA A 1 1001 ? 35.360 -9.491 -40.800 1.00 71.94 1001 ALA A O 1
ATOM 7508 N N . THR A 1 1002 ? 36.180 -7.468 -40.270 1.00 75.00 1002 THR A N 1
ATOM 7509 C CA . THR A 1 1002 ? 37.437 -7.894 -39.640 1.00 75.00 1002 THR A CA 1
ATOM 7510 C C . THR A 1 1002 ? 37.264 -8.409 -38.207 1.00 75.00 1002 THR A C 1
ATOM 7512 O O . THR A 1 1002 ? 37.921 -9.387 -37.843 1.00 75.00 1002 THR A O 1
ATOM 7515 N N . SER A 1 1003 ? 36.361 -7.807 -37.422 1.00 79.25 1003 SER A N 1
ATOM 7516 C CA . SER A 1 1003 ? 36.131 -8.112 -36.001 1.00 79.25 1003 SER A CA 1
ATOM 7517 C C . SER A 1 1003 ? 35.728 -9.576 -35.785 1.00 79.25 1003 SER A C 1
ATOM 7519 O O . SER A 1 1003 ? 34.736 -10.061 -36.334 1.00 79.25 1003 SER A O 1
ATOM 7521 N N . ASN A 1 1004 ? 36.486 -10.300 -34.954 1.00 77.06 1004 ASN A N 1
ATOM 7522 C CA . ASN A 1 1004 ? 36.180 -11.696 -34.614 1.00 77.06 1004 ASN A CA 1
ATOM 7523 C C . ASN A 1 1004 ? 34.850 -11.831 -33.852 1.00 77.06 1004 ASN A C 1
ATOM 7525 O O . ASN A 1 1004 ? 34.161 -12.839 -34.006 1.00 77.06 1004 ASN A O 1
ATOM 7529 N N . TYR A 1 1005 ? 34.449 -10.798 -33.106 1.00 79.94 1005 TYR A N 1
ATOM 7530 C CA . TYR A 1 1005 ? 33.143 -10.721 -32.452 1.00 79.94 1005 TYR A CA 1
ATOM 7531 C C . TYR A 1 1005 ? 32.019 -10.517 -33.476 1.00 79.94 1005 TYR A C 1
ATOM 7533 O O . TYR A 1 1005 ? 31.071 -11.296 -33.512 1.00 79.94 1005 TYR A O 1
ATOM 7541 N N . ALA A 1 1006 ? 32.171 -9.572 -34.410 1.00 82.75 1006 ALA A N 1
ATOM 7542 C CA . ALA A 1 1006 ? 31.209 -9.361 -35.496 1.00 82.75 1006 ALA A CA 1
ATOM 7543 C C . ALA A 1 1006 ? 31.056 -10.596 -36.405 1.00 82.75 1006 ALA A C 1
ATOM 7545 O O . ALA A 1 1006 ? 29.986 -10.844 -36.964 1.00 82.75 1006 ALA A O 1
ATOM 7546 N N . LYS A 1 1007 ? 32.120 -11.393 -36.588 1.00 85.75 1007 LYS A N 1
ATOM 7547 C CA . LYS A 1 1007 ? 32.046 -12.711 -37.247 1.00 85.75 1007 LYS A CA 1
ATOM 7548 C C . LYS A 1 1007 ? 31.238 -13.716 -36.416 1.00 85.75 1007 LYS A C 1
ATOM 7550 O O . LYS A 1 1007 ? 30.420 -14.428 -36.987 1.00 85.75 1007 LYS A O 1
ATOM 7555 N N . LYS A 1 1008 ? 31.417 -13.754 -35.088 1.00 85.25 1008 LYS A N 1
ATOM 7556 C CA . LYS A 1 1008 ? 30.640 -14.620 -34.183 1.00 85.25 1008 LYS A CA 1
ATOM 7557 C C . LYS A 1 1008 ? 29.156 -14.253 -34.140 1.00 85.25 1008 LYS A C 1
ATOM 7559 O O . LYS A 1 1008 ? 28.349 -15.154 -34.323 1.00 85.25 1008 LYS A O 1
ATOM 7564 N N . LEU A 1 1009 ? 28.801 -12.970 -34.021 1.00 86.44 1009 LEU A N 1
ATOM 7565 C CA . LEU A 1 1009 ? 27.405 -12.503 -34.052 1.00 86.44 1009 LEU A CA 1
ATOM 7566 C C . LEU A 1 1009 ? 26.671 -12.937 -35.331 1.00 86.44 1009 LEU A C 1
ATOM 7568 O O . LEU A 1 1009 ? 25.570 -13.471 -35.262 1.00 86.44 1009 LEU A O 1
ATOM 7572 N N . ARG A 1 1010 ? 27.297 -12.766 -36.504 1.00 87.38 1010 ARG A N 1
ATOM 7573 C CA . ARG A 1 1010 ? 26.738 -13.239 -37.788 1.00 87.38 1010 ARG A CA 1
ATOM 7574 C C . ARG A 1 1010 ? 26.725 -14.769 -37.901 1.00 87.38 1010 ARG A C 1
ATOM 7576 O O . ARG A 1 1010 ? 25.880 -15.325 -38.593 1.00 87.38 1010 ARG A O 1
ATOM 7583 N N . GLY A 1 1011 ? 27.616 -15.451 -37.183 1.00 87.88 1011 GLY A N 1
ATOM 7584 C CA . GLY A 1 1011 ? 27.614 -16.905 -37.018 1.00 87.88 1011 GLY A CA 1
ATOM 7585 C C . GLY A 1 1011 ? 26.440 -17.456 -36.196 1.00 87.88 1011 GLY A C 1
ATOM 7586 O O . GLY A 1 1011 ? 26.213 -18.660 -36.245 1.00 87.88 1011 GLY A O 1
ATOM 7587 N N . LEU A 1 1012 ? 25.668 -16.610 -35.499 1.00 87.38 1012 LEU A N 1
ATOM 7588 C CA . LEU A 1 1012 ? 24.462 -17.017 -34.759 1.00 87.38 1012 LEU A CA 1
ATOM 7589 C C . LEU A 1 1012 ? 23.240 -17.284 -35.662 1.00 87.38 1012 LEU A C 1
ATOM 7591 O O . LEU A 1 1012 ? 22.174 -17.607 -35.147 1.00 87.38 1012 LEU A O 1
ATOM 7595 N N . GLN A 1 1013 ? 23.375 -17.138 -36.987 1.00 89.38 1013 GLN A N 1
ATOM 7596 C CA . GLN A 1 1013 ? 22.332 -17.409 -37.994 1.00 89.38 1013 GLN A CA 1
ATOM 7597 C C . GLN A 1 1013 ? 21.049 -16.555 -37.874 1.00 89.38 1013 GLN A C 1
ATOM 7599 O O . GLN A 1 1013 ? 20.042 -16.859 -38.506 1.00 89.38 1013 GLN A O 1
ATOM 7604 N N . ALA A 1 1014 ? 21.094 -15.448 -37.127 1.00 90.44 1014 ALA A N 1
ATOM 7605 C CA . ALA A 1 1014 ? 20.037 -14.438 -37.064 1.00 90.44 1014 ALA A CA 1
ATOM 7606 C C . ALA A 1 1014 ? 20.553 -13.073 -37.553 1.00 90.44 1014 ALA A C 1
ATOM 7608 O O . ALA A 1 1014 ? 21.756 -12.796 -37.498 1.00 90.44 1014 ALA A O 1
ATOM 7609 N N . GLN A 1 1015 ? 19.650 -12.208 -38.024 1.00 94.00 1015 GLN A N 1
ATOM 7610 C CA . GLN A 1 1015 ? 20.014 -10.878 -38.529 1.00 94.00 1015 GLN A CA 1
ATOM 7611 C C . GLN A 1 1015 ? 20.590 -10.001 -37.408 1.00 94.00 1015 GLN A C 1
ATOM 7613 O O . GLN A 1 1015 ? 20.017 -9.930 -36.324 1.00 94.00 1015 GLN A O 1
ATOM 7618 N N . VAL A 1 1016 ? 21.713 -9.322 -37.664 1.00 94.62 1016 VAL A N 1
ATOM 7619 C CA . VAL A 1 1016 ? 22.415 -8.507 -36.656 1.00 94.62 1016 VAL A CA 1
ATOM 7620 C C . VAL A 1 1016 ? 22.102 -7.024 -36.861 1.00 94.62 1016 VAL A C 1
ATOM 7622 O O . VAL A 1 1016 ? 22.468 -6.461 -37.893 1.00 94.62 1016 VAL A O 1
ATOM 7625 N N . VAL A 1 1017 ? 21.479 -6.380 -35.870 1.00 95.94 1017 VAL A N 1
ATOM 7626 C CA . VAL A 1 1017 ? 21.183 -4.934 -35.880 1.00 95.94 1017 VAL A CA 1
ATOM 7627 C C . VAL A 1 1017 ? 21.878 -4.262 -34.688 1.00 95.94 1017 VAL A C 1
ATOM 7629 O O . VAL A 1 1017 ? 21.380 -4.367 -33.569 1.00 95.94 1017 VAL A O 1
ATOM 7632 N N . PRO A 1 1018 ? 23.040 -3.610 -34.886 1.00 95.38 1018 PRO A N 1
ATOM 7633 C CA . PRO A 1 1018 ? 23.796 -2.997 -33.798 1.00 95.38 1018 PRO A CA 1
ATOM 7634 C C . PRO A 1 1018 ? 23.157 -1.717 -33.264 1.00 95.38 1018 PRO A C 1
ATOM 7636 O O . PRO A 1 1018 ? 22.766 -0.836 -34.032 1.00 95.38 1018 PRO A O 1
ATOM 7639 N N . ILE A 1 1019 ? 23.112 -1.601 -31.938 1.00 95.12 1019 ILE A N 1
ATOM 7640 C CA . ILE A 1 1019 ? 22.484 -0.492 -31.221 1.00 95.12 1019 ILE A CA 1
ATOM 7641 C C . ILE A 1 1019 ? 23.533 0.195 -30.341 1.00 95.12 1019 ILE A C 1
ATOM 7643 O O . ILE A 1 1019 ? 24.124 -0.419 -29.456 1.00 95.12 1019 ILE A O 1
ATOM 7647 N N . PHE A 1 1020 ? 23.768 1.485 -30.557 1.00 93.31 1020 PHE A N 1
ATOM 7648 C CA . PHE A 1 1020 ? 24.505 2.327 -29.615 1.00 93.31 1020 PHE A CA 1
ATOM 7649 C C . PHE A 1 1020 ? 23.502 2.949 -28.645 1.00 93.31 1020 PHE A C 1
ATOM 7651 O O . PHE A 1 1020 ? 22.499 3.510 -29.083 1.00 93.31 1020 PHE A O 1
ATOM 7658 N N . TYR A 1 1021 ? 23.735 2.813 -27.342 1.00 91.12 1021 TYR A N 1
ATOM 7659 C CA . TYR A 1 1021 ? 22.696 2.989 -26.332 1.00 91.12 1021 TYR A CA 1
ATOM 7660 C C . TYR A 1 1021 ? 23.174 3.897 -25.188 1.00 91.12 1021 TYR A C 1
ATOM 7662 O O . TYR A 1 1021 ? 24.058 3.533 -24.411 1.00 91.12 1021 TYR A O 1
ATOM 7670 N N . MET A 1 1022 ? 22.598 5.096 -25.082 1.00 87.88 1022 MET A N 1
ATOM 7671 C CA . MET A 1 1022 ? 23.016 6.131 -24.127 1.00 87.88 1022 MET A CA 1
ATOM 7672 C C . MET A 1 1022 ? 22.067 6.253 -22.932 1.00 87.88 1022 MET A C 1
ATOM 7674 O O . MET A 1 1022 ? 20.846 6.224 -23.085 1.00 87.88 1022 MET A O 1
ATOM 7678 N N . THR A 1 1023 ? 22.630 6.473 -21.741 1.00 82.50 1023 THR A N 1
ATOM 7679 C CA . THR A 1 1023 ? 21.859 6.721 -20.506 1.00 82.50 1023 THR A CA 1
ATOM 7680 C C . THR A 1 1023 ? 21.001 7.982 -20.582 1.00 82.50 1023 THR A C 1
ATOM 7682 O O . THR A 1 1023 ? 19.862 7.978 -20.126 1.00 82.50 1023 THR A O 1
ATOM 7685 N N . ARG A 1 1024 ? 21.543 9.064 -21.145 1.00 82.25 1024 ARG A N 1
ATOM 7686 C CA . ARG A 1 1024 ? 20.947 10.410 -21.178 1.00 82.25 1024 ARG A CA 1
ATOM 7687 C C . ARG A 1 1024 ? 20.576 10.793 -22.605 1.00 82.25 1024 ARG A C 1
ATOM 7689 O O . ARG A 1 1024 ? 21.137 10.238 -23.551 1.00 82.25 1024 ARG A O 1
ATOM 7696 N N . ALA A 1 1025 ? 19.628 11.710 -22.763 1.00 83.12 1025 ALA A N 1
ATOM 7697 C CA . ALA A 1 1025 ? 19.362 12.320 -24.051 1.00 83.12 1025 ALA A CA 1
ATOM 7698 C C . ALA A 1 1025 ? 20.440 13.373 -24.338 1.00 83.12 1025 ALA A C 1
ATOM 7700 O O . ALA A 1 1025 ? 21.036 13.962 -23.432 1.00 83.12 1025 ALA A O 1
ATOM 7701 N N . ARG A 1 1026 ? 20.698 13.611 -25.623 1.00 82.06 1026 ARG A N 1
ATOM 7702 C CA . ARG A 1 1026 ? 21.408 14.801 -26.086 1.00 82.06 1026 ARG A CA 1
ATOM 7703 C C . ARG A 1 1026 ? 20.371 15.689 -26.755 1.00 82.06 1026 ARG A C 1
ATOM 7705 O O . ARG A 1 1026 ? 19.747 15.259 -27.721 1.00 82.06 1026 ARG A O 1
ATOM 7712 N N . ASN A 1 1027 ? 20.225 16.922 -26.277 1.00 78.50 1027 ASN A N 1
ATOM 7713 C CA . ASN A 1 1027 ? 19.561 17.961 -27.056 1.00 78.50 1027 ASN A CA 1
ATOM 7714 C C . ASN A 1 1027 ? 20.408 18.182 -28.313 1.00 78.50 1027 ASN A C 1
ATOM 7716 O O . ASN A 1 1027 ? 21.502 18.733 -28.220 1.00 78.50 1027 ASN A O 1
ATOM 7720 N N . MET A 1 1028 ? 19.932 17.681 -29.450 1.00 80.56 1028 MET A N 1
ATOM 7721 C CA . MET A 1 1028 ? 20.571 17.833 -30.752 1.00 80.56 1028 MET A CA 1
ATOM 7722 C C . MET A 1 1028 ? 19.729 18.758 -31.618 1.00 80.56 1028 MET A C 1
ATOM 7724 O O . MET A 1 1028 ? 18.518 18.584 -31.731 1.00 80.56 1028 MET A O 1
ATOM 7728 N N . THR A 1 1029 ? 20.392 19.722 -32.243 1.00 85.00 1029 THR A N 1
ATOM 7729 C CA . THR A 1 1029 ? 19.846 20.489 -33.366 1.00 85.00 1029 THR A CA 1
ATOM 7730 C C . THR A 1 1029 ? 19.599 19.580 -34.574 1.00 85.00 1029 THR A C 1
ATOM 7732 O O . THR A 1 1029 ? 20.229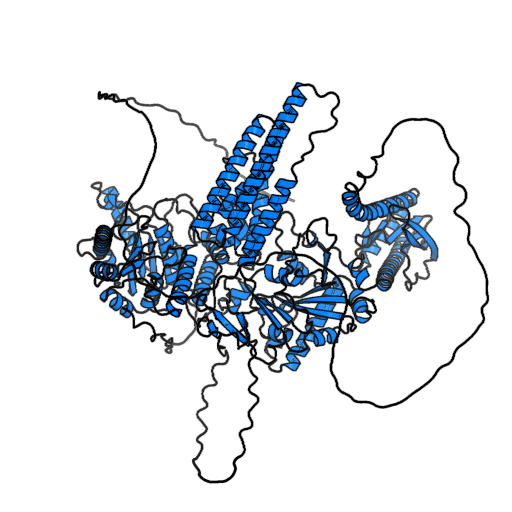 18.531 -34.704 1.00 85.00 1029 THR A O 1
ATOM 7735 N N . ASP A 1 1030 ? 18.745 19.990 -35.515 1.00 83.75 1030 ASP A N 1
ATOM 7736 C CA . ASP A 1 1030 ? 18.460 19.185 -36.716 1.00 83.75 1030 ASP A CA 1
ATOM 7737 C C . ASP A 1 1030 ? 19.734 18.905 -37.551 1.00 83.75 1030 ASP A C 1
ATOM 7739 O O . ASP A 1 1030 ? 19.869 17.849 -38.171 1.00 83.75 1030 ASP A O 1
ATOM 7743 N N . ILE A 1 1031 ? 20.725 19.806 -37.490 1.00 87.38 1031 ILE A N 1
ATOM 7744 C CA . ILE A 1 1031 ? 22.058 19.642 -38.096 1.00 87.38 1031 ILE A CA 1
ATOM 7745 C C . ILE A 1 1031 ? 22.863 18.539 -37.385 1.00 87.38 1031 ILE A C 1
ATOM 7747 O O . ILE A 1 1031 ? 23.480 17.698 -38.044 1.00 87.38 1031 ILE A O 1
ATOM 7751 N N . GLU A 1 1032 ? 22.843 18.495 -36.049 1.00 87.44 1032 GLU A N 1
ATOM 7752 C CA . GLU A 1 1032 ? 23.456 17.409 -35.274 1.00 87.44 1032 GLU A CA 1
ATOM 7753 C C . GLU A 1 1032 ? 22.747 16.071 -35.506 1.00 87.44 1032 GLU A C 1
ATOM 7755 O O . GLU A 1 1032 ? 23.424 15.051 -35.626 1.00 87.44 1032 GLU A O 1
ATOM 7760 N N . ILE A 1 1033 ? 21.414 16.061 -35.628 1.00 86.44 1033 ILE A N 1
ATOM 7761 C CA . ILE A 1 1033 ? 20.635 14.859 -35.965 1.00 86.44 1033 ILE A CA 1
ATOM 7762 C C . ILE A 1 1033 ? 21.030 14.356 -37.358 1.00 86.44 1033 ILE A C 1
ATOM 7764 O O . ILE A 1 1033 ? 21.308 13.166 -37.516 1.00 86.44 1033 ILE A O 1
ATOM 7768 N N . ALA A 1 1034 ? 21.133 15.238 -38.357 1.00 88.38 1034 ALA A N 1
ATOM 7769 C CA . ALA A 1 1034 ? 21.557 14.875 -39.709 1.00 88.38 1034 ALA A CA 1
ATOM 7770 C C . ALA A 1 1034 ? 23.000 14.334 -39.744 1.00 88.38 1034 ALA A C 1
ATOM 7772 O O . ALA A 1 1034 ? 23.251 13.291 -40.351 1.00 88.38 1034 ALA A O 1
ATOM 7773 N N . SER A 1 1035 ? 23.933 14.996 -39.050 1.00 90.81 1035 SER A N 1
ATOM 7774 C CA . SER A 1 1035 ? 25.329 14.555 -38.906 1.00 90.81 1035 SER A CA 1
ATOM 7775 C C . SER A 1 1035 ? 25.417 13.178 -38.235 1.00 90.81 1035 SER A C 1
ATOM 7777 O O . SER A 1 1035 ? 25.950 12.224 -38.805 1.00 90.81 1035 SER A O 1
ATOM 7779 N N . THR A 1 1036 ? 24.779 13.028 -37.074 1.00 88.62 1036 THR A N 1
ATOM 7780 C CA . THR A 1 1036 ? 24.735 11.773 -36.311 1.00 88.62 1036 THR A CA 1
ATOM 7781 C C . THR A 1 1036 ? 24.072 10.648 -37.112 1.00 88.62 1036 THR A C 1
ATOM 7783 O O . THR A 1 1036 ? 24.538 9.512 -37.078 1.00 88.62 1036 THR A O 1
ATOM 7786 N N . SER A 1 1037 ? 23.042 10.942 -37.912 1.00 89.19 1037 SER A N 1
ATOM 7787 C CA . SER A 1 1037 ? 22.380 9.959 -38.787 1.00 89.19 1037 SER A CA 1
ATOM 7788 C C . SER A 1 1037 ? 23.306 9.384 -39.861 1.00 89.19 1037 SER A C 1
ATOM 7790 O O . SER A 1 1037 ? 23.207 8.199 -40.184 1.00 89.19 1037 SER A O 1
ATOM 7792 N N . GLN A 1 1038 ? 24.249 10.174 -40.388 1.00 90.56 1038 GLN A N 1
ATOM 7793 C CA . GLN A 1 1038 ? 25.270 9.663 -41.313 1.00 90.56 1038 GLN A CA 1
ATOM 7794 C C . GLN A 1 1038 ? 26.223 8.683 -40.610 1.00 90.56 1038 GLN A C 1
ATOM 7796 O O . GLN A 1 1038 ? 26.606 7.673 -41.201 1.00 90.56 1038 GLN A O 1
ATOM 7801 N N . VAL A 1 1039 ? 26.543 8.941 -39.337 1.00 89.75 1039 VAL A N 1
ATOM 7802 C CA . VAL A 1 1039 ? 27.440 8.122 -38.502 1.00 89.75 1039 VAL A CA 1
ATOM 7803 C C . VAL A 1 1039 ? 26.770 6.834 -38.005 1.00 89.75 1039 VAL A C 1
ATOM 7805 O O . VAL A 1 1039 ? 27.399 5.777 -38.018 1.00 89.75 1039 VAL A O 1
ATOM 7808 N N . VAL A 1 1040 ? 25.482 6.882 -37.636 1.00 91.56 1040 VAL A N 1
ATOM 7809 C CA . VAL A 1 1040 ? 24.651 5.678 -37.410 1.00 91.56 1040 VAL A CA 1
ATOM 7810 C C . VAL A 1 1040 ? 24.568 4.837 -38.689 1.00 91.56 1040 VAL A C 1
ATOM 7812 O O . VAL A 1 1040 ? 24.587 3.599 -38.660 1.00 91.56 1040 VAL A O 1
ATOM 7815 N N . GLY A 1 1041 ? 24.515 5.524 -39.832 1.00 92.12 1041 GLY A N 1
ATOM 7816 C CA . GLY A 1 1041 ? 24.499 4.930 -41.154 1.00 92.12 1041 GLY A CA 1
ATOM 7817 C C . GLY A 1 1041 ? 23.246 4.091 -41.403 1.00 92.12 1041 GLY A C 1
ATOM 7818 O O . GLY A 1 1041 ? 22.255 4.130 -40.678 1.00 92.12 1041 GLY A O 1
ATOM 7819 N N . ARG A 1 1042 ? 23.271 3.285 -42.468 1.00 92.56 1042 ARG A N 1
ATOM 7820 C CA . ARG A 1 1042 ? 22.084 2.503 -42.861 1.00 92.56 1042 ARG A CA 1
ATOM 7821 C C . ARG A 1 1042 ? 21.798 1.316 -41.935 1.00 92.56 1042 ARG A C 1
ATOM 7823 O O . ARG A 1 1042 ? 20.665 0.849 -41.931 1.00 92.56 1042 ARG A O 1
ATOM 7830 N N . ASN A 1 1043 ? 22.790 0.818 -41.195 1.00 91.75 1043 ASN A N 1
ATOM 7831 C CA . ASN A 1 1043 ? 22.719 -0.481 -40.516 1.00 91.75 1043 ASN A CA 1
ATOM 7832 C C . ASN A 1 1043 ? 22.550 -0.401 -38.990 1.00 91.75 1043 ASN A C 1
ATOM 7834 O O . ASN A 1 1043 ? 22.239 -1.426 -38.392 1.00 91.75 1043 ASN A O 1
ATOM 7838 N N . GLY A 1 1044 ? 22.831 0.744 -38.362 1.00 93.12 1044 GLY A N 1
ATOM 7839 C CA . GLY A 1 1044 ? 22.802 0.887 -36.906 1.00 93.12 1044 GLY A CA 1
ATOM 7840 C C . GLY A 1 1044 ? 21.505 1.484 -36.368 1.00 93.12 1044 GLY A C 1
ATOM 7841 O O . GLY A 1 1044 ? 20.632 1.918 -37.123 1.00 93.12 1044 GLY A O 1
ATOM 7842 N N . ILE A 1 1045 ? 21.425 1.549 -35.041 1.00 95.06 1045 ILE A N 1
ATOM 7843 C CA . ILE A 1 1045 ? 20.482 2.388 -34.302 1.00 95.06 1045 ILE A CA 1
ATOM 7844 C C . ILE A 1 1045 ? 21.261 3.193 -33.256 1.00 95.06 1045 ILE A C 1
ATOM 7846 O O . ILE A 1 1045 ? 22.120 2.634 -32.573 1.00 95.06 1045 ILE A O 1
ATOM 7850 N N . LEU A 1 1046 ? 20.944 4.478 -33.098 1.00 94.12 1046 LEU A N 1
ATOM 7851 C CA . LEU A 1 1046 ? 21.275 5.245 -31.895 1.00 94.12 1046 LEU A CA 1
ATOM 7852 C C . LEU A 1 1046 ? 20.021 5.362 -31.025 1.00 94.12 1046 LEU A C 1
ATOM 7854 O O . LEU A 1 1046 ? 18.997 5.861 -31.483 1.00 94.12 1046 LEU A O 1
ATOM 7858 N N . ALA A 1 1047 ? 20.128 4.919 -29.777 1.00 91.75 1047 ALA A N 1
ATOM 7859 C CA . ALA A 1 1047 ? 19.110 4.994 -28.738 1.00 91.75 1047 ALA A CA 1
ATOM 7860 C C . ALA A 1 1047 ? 19.623 5.859 -27.579 1.00 91.75 1047 ALA A C 1
ATOM 7862 O O . ALA A 1 1047 ? 20.804 5.791 -27.225 1.00 91.75 1047 ALA A O 1
ATOM 7863 N N . MET A 1 1048 ? 18.757 6.680 -26.983 1.00 88.62 1048 MET A N 1
ATOM 7864 C CA . MET A 1 1048 ? 19.162 7.673 -25.983 1.00 88.62 1048 MET A CA 1
ATOM 7865 C C . MET A 1 1048 ? 18.109 7.866 -24.891 1.00 88.62 1048 MET A C 1
ATOM 7867 O O . MET A 1 1048 ? 16.911 7.726 -25.131 1.00 88.62 1048 MET A O 1
ATOM 7871 N N . GLY A 1 1049 ? 18.564 8.273 -23.707 1.00 79.06 1049 GLY A N 1
ATOM 7872 C CA . GLY A 1 1049 ? 17.715 8.892 -22.691 1.00 79.06 1049 GLY A CA 1
ATOM 7873 C C . GLY A 1 1049 ? 16.989 7.967 -21.720 1.00 79.06 1049 GLY A C 1
ATOM 7874 O O . GLY A 1 1049 ? 16.320 8.492 -20.837 1.00 79.06 1049 GLY A O 1
ATOM 7875 N N . ILE A 1 1050 ? 17.126 6.633 -21.792 1.00 79.06 1050 ILE A N 1
ATOM 7876 C CA . ILE A 1 1050 ? 16.360 5.716 -20.913 1.00 79.06 1050 ILE A CA 1
ATOM 7877 C C . ILE A 1 1050 ? 16.584 5.982 -19.407 1.00 79.06 1050 ILE A C 1
ATOM 7879 O O . ILE A 1 1050 ? 15.691 5.764 -18.590 1.00 79.06 1050 ILE A O 1
ATOM 7883 N N . GLY A 1 1051 ? 17.773 6.463 -19.036 1.00 71.81 1051 GLY A N 1
ATOM 7884 C CA . GLY A 1 1051 ? 18.169 6.775 -17.666 1.00 71.81 1051 GLY A CA 1
ATOM 7885 C C . GLY A 1 1051 ? 17.748 8.167 -17.188 1.00 71.81 1051 GLY A C 1
ATOM 7886 O O . GLY A 1 1051 ? 17.928 8.468 -16.007 1.00 71.81 1051 GLY A O 1
ATOM 7887 N N . GLU A 1 1052 ? 17.182 9.019 -18.050 1.00 72.94 1052 GLU A N 1
ATOM 7888 C CA . GLU A 1 1052 ? 16.689 10.333 -17.632 1.00 72.94 1052 GLU A CA 1
ATOM 7889 C C . GLU A 1 1052 ? 15.502 10.196 -16.673 1.00 72.94 1052 GLU A C 1
ATOM 7891 O O . GLU A 1 1052 ? 14.543 9.493 -16.991 1.00 72.94 1052 GLU A O 1
ATOM 7896 N N . PRO A 1 1053 ? 15.494 10.874 -15.512 1.00 64.75 1053 PRO A N 1
ATOM 7897 C CA . PRO A 1 1053 ? 14.375 10.783 -14.574 1.00 64.75 1053 PRO A CA 1
ATOM 7898 C C . PRO A 1 1053 ? 13.028 11.241 -15.152 1.00 64.75 1053 PRO A C 1
ATOM 7900 O O . PRO A 1 1053 ? 11.995 10.677 -14.798 1.00 64.75 1053 PRO A O 1
ATOM 7903 N N . VAL A 1 1054 ? 13.062 12.213 -16.065 1.00 72.94 1054 VAL A N 1
ATOM 7904 C CA . VAL A 1 1054 ? 11.971 12.635 -16.953 1.00 72.94 1054 VAL A CA 1
ATOM 7905 C C . VAL A 1 1054 ? 12.603 12.806 -18.332 1.00 72.94 1054 VAL A C 1
ATOM 7907 O O . VAL A 1 1054 ? 13.643 13.453 -18.422 1.00 72.94 1054 VAL A O 1
ATOM 7910 N N . LEU A 1 1055 ? 12.018 12.217 -19.379 1.00 77.81 1055 LEU A N 1
ATOM 7911 C CA . LEU A 1 1055 ? 12.551 12.330 -20.740 1.00 77.81 1055 LEU A CA 1
ATOM 7912 C C . LEU A 1 1055 ? 12.365 13.758 -21.257 1.00 77.81 1055 LEU A C 1
ATOM 7914 O O . LEU A 1 1055 ? 11.229 14.223 -21.374 1.00 77.81 1055 LEU A O 1
ATOM 7918 N N . THR A 1 1056 ? 13.459 14.433 -21.607 1.00 76.69 1056 THR A N 1
ATOM 7919 C CA . THR A 1 1056 ? 13.383 15.764 -22.226 1.00 76.69 1056 THR A CA 1
ATOM 7920 C C . THR A 1 1056 ? 13.090 15.613 -23.717 1.00 76.69 1056 THR A C 1
ATOM 7922 O O . THR A 1 1056 ? 13.993 15.398 -24.522 1.00 76.69 1056 THR A O 1
ATOM 7925 N N . ILE A 1 1057 ? 11.812 15.676 -24.094 1.00 75.00 1057 ILE A N 1
ATOM 7926 C CA . ILE A 1 1057 ? 11.384 15.565 -25.495 1.00 75.00 1057 ILE A CA 1
ATOM 7927 C C . ILE A 1 1057 ? 11.584 16.928 -26.189 1.00 75.00 1057 ILE A C 1
ATOM 7929 O O . ILE A 1 1057 ? 11.070 17.932 -25.690 1.00 75.00 1057 ILE A O 1
ATOM 7933 N N . PRO A 1 1058 ? 12.310 16.997 -27.323 1.00 71.19 1058 PRO A N 1
ATOM 7934 C CA . PRO A 1 1058 ? 12.510 18.242 -28.062 1.00 71.19 1058 PRO A CA 1
ATOM 7935 C C . PRO A 1 1058 ? 11.200 18.895 -28.531 1.00 71.19 1058 PRO A C 1
ATOM 7937 O O . PRO A 1 1058 ? 10.243 18.222 -28.913 1.00 71.19 1058 PRO A O 1
ATOM 7940 N N . THR A 1 1059 ? 11.164 20.229 -28.547 1.00 68.19 1059 THR A N 1
ATOM 7941 C CA . THR A 1 1059 ? 9.955 21.028 -28.831 1.00 68.19 1059 THR A CA 1
ATOM 7942 C C . THR A 1 1059 ? 9.454 20.950 -30.278 1.00 68.19 1059 THR A C 1
ATOM 7944 O O . THR A 1 1059 ? 8.352 21.417 -30.558 1.00 68.19 1059 THR A O 1
ATOM 7947 N N . ASN A 1 1060 ? 10.216 20.342 -31.193 1.00 65.75 1060 ASN A N 1
ATOM 7948 C CA . ASN A 1 1060 ? 9.784 20.045 -32.563 1.00 65.75 1060 ASN A CA 1
ATOM 7949 C C . ASN A 1 1060 ? 8.866 18.802 -32.662 1.00 65.75 1060 ASN A C 1
ATOM 7951 O O . ASN A 1 1060 ? 8.277 18.573 -33.718 1.00 65.75 1060 ASN A O 1
ATOM 7955 N N . TYR A 1 1061 ? 8.651 18.047 -31.574 1.00 63.06 1061 TYR A N 1
ATOM 7956 C CA . TYR A 1 1061 ? 7.585 17.037 -31.490 1.00 63.06 1061 TYR A CA 1
ATOM 7957 C C . TYR A 1 1061 ? 6.211 17.715 -31.342 1.00 63.06 1061 TYR A C 1
ATOM 7959 O O . TYR A 1 1061 ? 5.689 17.899 -30.244 1.00 63.06 1061 TYR A O 1
ATOM 7967 N N . THR A 1 1062 ? 5.613 18.088 -32.475 1.00 55.50 1062 THR A N 1
ATOM 7968 C CA . THR A 1 1062 ? 4.383 18.901 -32.552 1.00 55.50 1062 THR A CA 1
ATOM 7969 C C . THR A 1 1062 ? 3.111 18.222 -32.029 1.00 55.50 1062 THR A C 1
ATOM 7971 O O . THR A 1 1062 ? 2.130 18.910 -31.741 1.00 55.50 1062 THR A O 1
ATOM 7974 N N . GLN A 1 1063 ? 3.092 16.893 -31.883 1.00 67.44 1063 GLN A N 1
ATOM 7975 C CA . GLN A 1 1063 ? 1.918 16.154 -31.411 1.00 67.44 1063 GLN A CA 1
ATOM 7976 C C . GLN A 1 1063 ? 1.958 15.909 -29.895 1.00 67.44 1063 GLN A C 1
ATOM 7978 O O . GLN A 1 1063 ? 2.706 15.074 -29.385 1.00 67.44 1063 GLN A O 1
ATOM 7983 N N . ILE A 1 1064 ? 1.068 16.594 -29.168 1.00 53.38 1064 ILE A N 1
ATOM 7984 C CA . ILE A 1 1064 ? 0.925 16.487 -27.703 1.00 53.38 1064 ILE A CA 1
ATOM 7985 C C . ILE A 1 1064 ? 0.672 15.035 -27.257 1.00 53.38 1064 ILE A C 1
ATOM 7987 O O . ILE A 1 1064 ? 1.182 14.611 -26.221 1.00 53.38 1064 ILE A O 1
ATOM 7991 N N . HIS A 1 1065 ? -0.083 14.252 -28.037 1.00 65.56 1065 HIS A N 1
ATOM 7992 C CA . HIS A 1 1065 ? -0.355 12.843 -27.727 1.00 65.56 1065 HIS A CA 1
ATOM 7993 C C . HIS A 1 1065 ? 0.914 11.979 -27.763 1.00 65.56 1065 HIS A C 1
ATOM 7995 O O . HIS A 1 1065 ? 1.100 11.151 -26.871 1.00 65.56 1065 HIS A O 1
ATOM 8001 N N . ASP A 1 1066 ? 1.812 12.209 -28.725 1.00 69.75 1066 ASP A N 1
ATOM 8002 C CA . ASP A 1 1066 ? 3.074 11.473 -28.820 1.00 69.75 1066 ASP A CA 1
ATOM 8003 C C . ASP A 1 1066 ? 4.001 11.827 -27.659 1.00 69.75 1066 ASP A C 1
ATOM 8005 O O . ASP A 1 1066 ? 4.555 10.925 -27.039 1.00 69.75 1066 ASP A O 1
ATOM 8009 N N . HIS A 1 1067 ? 4.095 13.107 -27.276 1.00 75.12 1067 HIS A N 1
ATOM 8010 C CA . HIS A 1 1067 ? 4.839 13.528 -26.083 1.00 75.12 1067 HIS A CA 1
ATOM 8011 C C . HIS A 1 1067 ? 4.308 12.847 -24.806 1.00 75.12 1067 HIS A C 1
ATOM 8013 O O . HIS A 1 1067 ? 5.075 12.366 -23.967 1.00 75.12 1067 HIS A O 1
ATOM 8019 N N . GLN A 1 1068 ? 2.984 12.795 -24.638 1.00 75.56 1068 GLN A N 1
ATOM 8020 C CA . GLN A 1 1068 ? 2.343 12.160 -23.485 1.00 75.56 1068 GLN A CA 1
ATOM 8021 C C . GLN A 1 1068 ? 2.601 10.644 -23.450 1.00 75.56 1068 GLN A C 1
ATOM 8023 O O . GLN A 1 1068 ? 3.069 10.129 -22.431 1.00 75.56 1068 GLN A O 1
ATOM 8028 N N . ARG A 1 1069 ? 2.397 9.944 -24.574 1.00 79.31 1069 ARG A N 1
ATOM 8029 C CA . ARG A 1 1069 ? 2.658 8.501 -24.702 1.00 79.31 1069 ARG A CA 1
ATOM 8030 C C . ARG A 1 1069 ? 4.145 8.167 -24.540 1.00 79.31 1069 ARG A C 1
ATOM 8032 O O . ARG A 1 1069 ? 4.489 7.167 -23.912 1.00 79.31 1069 ARG A O 1
ATOM 8039 N N . ALA A 1 1070 ? 5.032 9.008 -25.067 1.00 81.31 1070 ALA A N 1
ATOM 8040 C CA . ALA A 1 1070 ? 6.480 8.883 -24.945 1.00 81.31 1070 ALA A CA 1
ATOM 8041 C C . ALA A 1 1070 ? 6.946 8.947 -23.486 1.00 81.31 1070 ALA A C 1
ATOM 8043 O O . ALA A 1 1070 ? 7.702 8.072 -23.061 1.00 81.31 1070 ALA A O 1
ATOM 8044 N N . SER A 1 1071 ? 6.466 9.936 -22.723 1.00 79.38 1071 SER A N 1
ATOM 8045 C CA . SER A 1 1071 ? 6.775 10.100 -21.296 1.00 79.38 1071 SER A CA 1
ATOM 8046 C C . SER A 1 1071 ? 6.275 8.915 -20.456 1.00 79.38 1071 SER A C 1
ATOM 8048 O O . SER A 1 1071 ? 7.006 8.371 -19.628 1.00 79.38 1071 SER A O 1
ATOM 8050 N N . TRP A 1 1072 ? 5.065 8.429 -20.739 1.00 82.38 1072 TRP A N 1
ATOM 8051 C CA . TRP A 1 1072 ? 4.482 7.257 -20.081 1.00 82.38 1072 TRP A CA 1
ATOM 8052 C C . TRP A 1 1072 ? 5.242 5.950 -20.363 1.00 82.38 1072 TRP A C 1
ATOM 8054 O O . TRP A 1 1072 ? 5.639 5.237 -19.434 1.00 82.38 1072 TRP A O 1
ATOM 8064 N N . LEU A 1 1073 ? 5.520 5.647 -21.637 1.00 86.50 1073 LEU A N 1
ATOM 8065 C CA . LEU A 1 1073 ? 6.329 4.480 -22.002 1.00 86.50 1073 LEU A CA 1
ATOM 8066 C C . LEU A 1 1073 ? 7.748 4.603 -21.436 1.00 86.50 1073 LEU A C 1
ATOM 8068 O O . LEU A 1 1073 ? 8.333 3.605 -21.031 1.00 86.50 1073 LEU A O 1
ATOM 8072 N N . HIS A 1 1074 ? 8.296 5.817 -21.344 1.00 84.81 1074 HIS A N 1
ATOM 8073 C CA . HIS A 1 1074 ? 9.577 6.076 -20.690 1.00 84.81 1074 HIS A CA 1
ATOM 8074 C C . HIS A 1 1074 ? 9.553 5.759 -19.193 1.00 84.81 1074 HIS A C 1
ATOM 8076 O O . HIS A 1 1074 ? 10.405 5.007 -18.725 1.00 84.81 1074 HIS A O 1
ATOM 8082 N N . GLN A 1 1075 ? 8.545 6.214 -18.447 1.00 81.31 1075 GLN A N 1
ATOM 8083 C CA . GLN A 1 1075 ? 8.388 5.819 -17.044 1.00 81.31 1075 GLN A CA 1
ATOM 8084 C C . GLN A 1 1075 ? 8.208 4.296 -16.895 1.00 81.31 1075 GLN A C 1
ATOM 8086 O O . GLN A 1 1075 ? 8.733 3.705 -15.952 1.00 81.31 1075 GLN A O 1
ATOM 8091 N N . THR A 1 1076 ? 7.558 3.638 -17.857 1.00 85.06 1076 THR A N 1
ATOM 8092 C CA . THR A 1 1076 ? 7.405 2.173 -17.880 1.00 85.06 1076 THR A CA 1
ATOM 8093 C C . THR A 1 1076 ? 8.742 1.452 -18.107 1.00 85.06 1076 THR A C 1
ATOM 8095 O O . THR A 1 1076 ? 9.065 0.521 -17.368 1.00 85.06 1076 THR A O 1
ATOM 8098 N N . ARG A 1 1077 ? 9.580 1.926 -19.045 1.00 87.06 1077 ARG A N 1
ATOM 8099 C CA . ARG A 1 1077 ? 10.973 1.457 -19.218 1.00 87.06 1077 ARG A CA 1
ATOM 8100 C C . ARG A 1 1077 ? 11.790 1.628 -17.940 1.00 87.06 1077 ARG A C 1
ATOM 8102 O O . ARG A 1 1077 ? 12.512 0.721 -17.541 1.00 87.06 1077 ARG A O 1
ATOM 8109 N N . ARG A 1 1078 ? 11.663 2.781 -17.275 1.00 80.12 1078 ARG A N 1
ATOM 8110 C CA . ARG A 1 1078 ? 12.350 3.049 -16.005 1.00 80.12 1078 ARG A CA 1
ATOM 8111 C C . ARG A 1 1078 ? 11.903 2.091 -14.911 1.00 80.12 1078 ARG A C 1
ATOM 8113 O O . ARG A 1 1078 ? 12.767 1.545 -14.239 1.00 80.12 1078 ARG A O 1
ATOM 8120 N N . ASN A 1 1079 ? 10.604 1.814 -14.790 1.00 76.31 1079 ASN A N 1
ATOM 8121 C CA . ASN A 1 1079 ? 10.088 0.797 -13.872 1.00 76.31 1079 ASN A CA 1
ATOM 8122 C C . ASN A 1 1079 ? 10.711 -0.587 -14.157 1.00 76.31 1079 ASN A C 1
ATOM 8124 O O . ASN A 1 1079 ? 11.197 -1.228 -13.232 1.00 76.31 1079 ASN A O 1
ATOM 8128 N N . MET A 1 1080 ? 10.810 -1.016 -15.421 1.00 83.69 1080 MET A N 1
ATOM 8129 C CA . MET A 1 1080 ? 11.515 -2.258 -15.799 1.00 83.69 1080 MET A CA 1
ATOM 8130 C C . MET A 1 1080 ? 13.024 -2.267 -15.464 1.00 83.69 1080 MET A C 1
ATOM 8132 O O . MET A 1 1080 ? 13.614 -3.340 -15.366 1.00 83.69 1080 MET A O 1
ATOM 8136 N N . MET A 1 1081 ? 13.659 -1.106 -15.264 1.00 78.00 1081 MET A N 1
ATOM 8137 C CA . MET A 1 1081 ? 15.052 -0.990 -14.801 1.00 78.00 1081 MET A CA 1
ATOM 8138 C C . MET A 1 1081 ? 15.200 -0.877 -13.272 1.00 78.00 1081 MET A C 1
ATOM 8140 O O . MET A 1 1081 ? 16.321 -0.972 -12.781 1.00 78.00 1081 MET A O 1
ATOM 8144 N N . LEU A 1 1082 ? 14.116 -0.688 -12.502 1.00 66.88 1082 LEU A N 1
ATOM 8145 C CA . LEU A 1 1082 ? 14.180 -0.586 -11.029 1.00 66.88 1082 LEU A CA 1
ATOM 8146 C C . LEU A 1 1082 ? 14.472 -1.923 -10.327 1.00 66.88 1082 LEU A C 1
ATOM 8148 O O . LEU A 1 1082 ? 14.683 -1.943 -9.115 1.00 66.88 1082 LEU A O 1
ATOM 8152 N N . PHE A 1 1083 ? 14.504 -3.027 -11.074 1.00 62.09 1083 PHE A N 1
ATOM 8153 C CA . PHE A 1 1083 ? 14.920 -4.334 -10.582 1.00 62.09 1083 PHE A CA 1
ATOM 8154 C C . PHE A 1 1083 ? 16.423 -4.310 -10.279 1.00 62.09 1083 PHE A C 1
ATOM 8156 O O . PHE A 1 1083 ? 17.244 -4.486 -11.178 1.00 62.09 1083 PHE A O 1
ATOM 8163 N N . ASP A 1 1084 ? 16.814 -4.083 -9.027 1.00 57.41 1084 ASP A N 1
ATOM 8164 C CA . ASP A 1 1084 ? 18.218 -4.007 -8.597 1.00 57.41 1084 ASP A CA 1
ATOM 8165 C C . ASP A 1 1084 ? 18.629 -5.248 -7.779 1.00 57.41 1084 ASP A C 1
ATOM 8167 O O . ASP A 1 1084 ? 17.781 -5.921 -7.199 1.00 57.41 1084 ASP A O 1
ATOM 8171 N N . PHE A 1 1085 ? 19.917 -5.601 -7.774 1.00 48.62 1085 PHE A N 1
ATOM 8172 C CA . PHE A 1 1085 ? 20.406 -6.864 -7.197 1.00 48.62 1085 PHE A CA 1
ATOM 8173 C C . PHE A 1 1085 ? 21.253 -6.686 -5.927 1.00 48.62 1085 PHE A C 1
ATOM 8175 O O . PHE A 1 1085 ? 21.757 -5.606 -5.615 1.00 48.62 1085 PHE A O 1
ATOM 8182 N N . ARG A 1 1086 ? 21.387 -7.792 -5.187 1.00 48.59 1086 ARG A N 1
ATOM 8183 C CA . ARG A 1 1086 ? 22.288 -7.962 -4.038 1.00 48.59 1086 ARG A CA 1
ATOM 8184 C C . ARG A 1 1086 ? 23.753 -8.126 -4.481 1.00 48.59 1086 ARG A C 1
ATOM 8186 O O . ARG A 1 1086 ? 24.069 -8.100 -5.673 1.00 48.59 1086 ARG A O 1
ATOM 8193 N N . ARG A 1 1087 ? 24.654 -8.206 -3.496 1.00 39.47 1087 ARG A N 1
ATOM 8194 C CA . ARG A 1 1087 ? 26.103 -8.084 -3.682 1.00 39.47 1087 ARG A CA 1
ATOM 8195 C C . ARG A 1 1087 ? 26.900 -9.068 -2.816 1.00 39.47 1087 ARG A C 1
ATOM 8197 O O . ARG A 1 1087 ? 27.606 -8.635 -1.908 1.00 39.47 1087 ARG A O 1
ATOM 8204 N N . GLU A 1 1088 ? 26.820 -10.357 -3.127 1.00 38.22 1088 GLU A N 1
ATOM 8205 C CA . GLU A 1 1088 ? 27.683 -11.391 -2.526 1.00 38.22 1088 GLU A CA 1
ATOM 8206 C C . GLU A 1 1088 ? 28.641 -12.014 -3.573 1.00 38.22 1088 GLU A C 1
ATOM 8208 O O . GLU A 1 1088 ? 28.763 -11.495 -4.691 1.00 38.22 1088 GLU A O 1
ATOM 8213 N N . GLU A 1 1089 ? 29.451 -13.005 -3.184 1.00 42.09 1089 GLU A N 1
ATOM 8214 C CA . GLU A 1 1089 ? 30.619 -13.467 -3.963 1.00 42.09 1089 GLU A CA 1
ATOM 8215 C C . GLU A 1 1089 ? 30.248 -14.348 -5.186 1.00 42.09 1089 GLU A C 1
ATOM 8217 O O . GLU A 1 1089 ? 29.200 -14.990 -5.185 1.00 42.09 1089 GLU A O 1
ATOM 8222 N N . PRO A 1 1090 ? 31.051 -14.343 -6.275 1.00 42.00 1090 PRO A N 1
ATOM 8223 C CA . PRO A 1 1090 ? 30.590 -14.778 -7.600 1.00 42.00 1090 PRO A CA 1
ATOM 8224 C C . PRO A 1 1090 ? 30.683 -16.289 -7.890 1.00 42.00 1090 PRO A C 1
ATOM 8226 O O . PRO A 1 1090 ? 31.742 -16.894 -7.742 1.00 42.00 1090 PRO A O 1
ATOM 8229 N N . GLU A 1 1091 ? 29.619 -16.835 -8.492 1.00 45.69 1091 GLU A N 1
ATOM 8230 C CA . GLU A 1 1091 ? 29.622 -18.075 -9.291 1.00 45.69 1091 GLU A CA 1
ATOM 8231 C C . GLU A 1 1091 ? 28.898 -17.841 -10.641 1.00 45.69 1091 GLU A C 1
ATOM 8233 O O . GLU A 1 1091 ? 28.170 -16.857 -10.798 1.00 45.69 1091 GLU A O 1
ATOM 8238 N N . ASP A 1 1092 ? 29.114 -18.716 -11.634 1.00 51.53 1092 ASP A N 1
ATOM 8239 C CA . ASP A 1 1092 ? 28.538 -18.615 -12.993 1.00 51.53 1092 ASP A CA 1
ATOM 8240 C C . ASP A 1 1092 ? 27.014 -18.913 -12.994 1.00 51.53 1092 ASP A C 1
ATOM 8242 O O . ASP A 1 1092 ? 26.592 -20.056 -13.190 1.00 51.53 1092 ASP A O 1
ATOM 8246 N N . ALA A 1 1093 ? 26.175 -17.888 -12.814 1.00 48.16 1093 ALA A N 1
ATOM 8247 C CA . ALA A 1 1093 ? 24.713 -18.022 -12.781 1.00 48.16 1093 ALA A CA 1
ATOM 8248 C C . ALA A 1 1093 ? 24.050 -18.088 -14.182 1.00 48.16 1093 ALA A C 1
ATOM 8250 O O . ALA A 1 1093 ? 24.213 -17.184 -15.005 1.00 48.16 1093 ALA A O 1
ATOM 8251 N N . GLU A 1 1094 ? 23.225 -19.118 -14.425 1.00 50.81 1094 GLU A N 1
ATOM 8252 C CA . GLU A 1 1094 ? 22.264 -19.200 -15.544 1.00 50.81 1094 GLU A CA 1
ATOM 8253 C C . GLU A 1 1094 ? 20.836 -18.991 -14.991 1.00 50.81 1094 GLU A C 1
ATOM 8255 O O . GLU A 1 1094 ? 20.350 -19.826 -14.228 1.00 50.81 1094 GLU A O 1
ATOM 8260 N N . VAL A 1 1095 ? 20.144 -17.909 -15.375 1.00 54.91 1095 VAL A N 1
ATOM 8261 C CA . VAL A 1 1095 ? 18.731 -17.674 -15.002 1.00 54.91 1095 VAL A CA 1
ATOM 8262 C C . VAL A 1 1095 ? 17.841 -17.988 -16.197 1.00 54.91 1095 VAL A C 1
ATOM 8264 O O . VAL A 1 1095 ? 18.080 -17.455 -17.277 1.00 54.91 1095 VAL A O 1
ATOM 8267 N N . VAL A 1 1096 ? 16.823 -18.835 -16.021 1.00 59.69 1096 VAL A N 1
ATOM 8268 C CA . VAL A 1 1096 ? 15.984 -19.355 -17.115 1.00 59.69 1096 VAL A CA 1
ATOM 8269 C C . VAL A 1 1096 ? 14.503 -19.174 -16.788 1.00 59.69 1096 VAL A C 1
ATOM 8271 O O . VAL A 1 1096 ? 14.047 -19.658 -15.754 1.00 59.69 1096 VAL A O 1
ATOM 8274 N N . ALA A 1 1097 ? 13.740 -18.570 -17.700 1.00 64.12 1097 ALA A N 1
ATOM 8275 C CA . ALA A 1 1097 ? 12.278 -18.641 -17.705 1.00 64.12 1097 ALA A CA 1
ATOM 8276 C C . ALA A 1 1097 ? 11.764 -19.174 -19.048 1.00 64.12 1097 ALA A C 1
ATOM 8278 O O . ALA A 1 1097 ? 12.323 -18.881 -20.108 1.00 64.12 1097 ALA A O 1
ATOM 8279 N N . GLY A 1 1098 ? 10.676 -19.941 -19.008 1.00 54.47 1098 GLY A N 1
ATOM 8280 C CA . GLY A 1 1098 ? 9.820 -20.149 -20.175 1.00 54.47 1098 GLY A CA 1
ATOM 8281 C C . GLY A 1 1098 ? 8.749 -19.053 -20.219 1.00 54.47 1098 GLY A C 1
ATOM 8282 O O . GLY A 1 1098 ? 8.311 -18.617 -19.157 1.00 54.47 1098 GLY A O 1
ATOM 8283 N N . PRO A 1 1099 ? 8.301 -18.597 -21.399 1.00 60.16 1099 PRO A N 1
ATOM 8284 C CA . PRO A 1 1099 ? 7.065 -17.833 -21.483 1.00 60.16 1099 PRO A CA 1
ATOM 8285 C C . PRO A 1 1099 ? 5.900 -18.759 -21.105 1.00 60.16 1099 PRO A C 1
ATOM 8287 O O . PRO A 1 1099 ? 5.886 -19.925 -21.509 1.00 60.16 1099 PRO A O 1
ATOM 8290 N N . HIS A 1 1100 ? 4.917 -18.263 -20.350 1.00 53.25 1100 HIS A N 1
ATOM 8291 C CA . HIS A 1 1100 ? 3.773 -19.068 -19.917 1.00 53.25 1100 HIS A CA 1
ATOM 8292 C C . HIS A 1 1100 ? 2.817 -19.379 -21.087 1.00 53.25 1100 HIS A C 1
ATOM 8294 O O . HIS A 1 1100 ? 1.757 -18.770 -21.253 1.00 53.25 1100 HIS A O 1
ATOM 8300 N N . VAL A 1 1101 ? 3.194 -20.352 -21.921 1.00 54.59 1101 VAL A N 1
ATOM 8301 C CA . VAL A 1 1101 ? 2.334 -20.919 -22.962 1.00 54.59 1101 VAL A CA 1
ATOM 8302 C C . VAL A 1 1101 ? 1.226 -21.710 -22.274 1.00 54.59 1101 VAL A C 1
ATOM 8304 O O . VAL A 1 1101 ? 1.387 -22.887 -21.943 1.00 54.59 1101 VAL A O 1
ATOM 8307 N N . ALA A 1 1102 ? 0.085 -21.053 -22.058 1.00 44.62 1102 ALA A N 1
ATOM 8308 C CA . ALA A 1 1102 ? -1.145 -21.728 -21.674 1.00 44.62 1102 ALA A CA 1
ATOM 8309 C C . ALA A 1 1102 ? -1.392 -22.877 -22.665 1.00 44.62 1102 ALA A C 1
ATOM 8311 O O . ALA A 1 1102 ? -1.430 -22.649 -23.875 1.00 44.62 1102 ALA A O 1
ATOM 8312 N N . ARG A 1 1103 ? -1.515 -24.115 -22.164 1.00 37.38 1103 ARG A N 1
ATOM 8313 C CA . ARG A 1 1103 ? -1.720 -25.316 -22.993 1.00 37.38 1103 ARG A CA 1
ATOM 8314 C C . ARG A 1 1103 ? -3.126 -25.326 -23.588 1.00 37.38 1103 ARG A C 1
ATOM 8316 O O . ARG A 1 1103 ? -4.021 -26.038 -23.137 1.00 37.38 1103 ARG A O 1
ATOM 8323 N N . THR A 1 1104 ? -3.306 -24.519 -24.620 1.00 36.44 1104 THR A N 1
ATOM 8324 C CA . THR A 1 1104 ? -4.483 -24.498 -25.470 1.00 36.44 1104 THR A CA 1
ATOM 8325 C C . THR A 1 1104 ? -4.554 -25.799 -26.265 1.00 36.44 1104 THR A C 1
ATOM 8327 O O . THR A 1 1104 ? -3.853 -25.988 -27.256 1.00 36.44 1104 THR A O 1
ATOM 8330 N N . ASN A 1 1105 ? -5.448 -26.700 -25.850 1.00 31.20 1105 ASN A N 1
ATOM 8331 C CA . ASN A 1 1105 ? -5.885 -27.842 -26.659 1.00 31.20 1105 ASN A CA 1
ATOM 8332 C C . ASN A 1 1105 ? -6.748 -27.337 -27.834 1.00 31.20 1105 ASN A C 1
ATOM 8334 O O . ASN A 1 1105 ? -7.956 -27.555 -27.878 1.00 31.20 1105 ASN A O 1
ATOM 8338 N N . ILE A 1 1106 ? -6.124 -26.607 -28.759 1.00 36.94 1106 ILE A N 1
ATOM 8339 C CA . ILE A 1 1106 ? -6.745 -26.024 -29.947 1.00 36.94 1106 ILE A CA 1
ATOM 8340 C C . ILE A 1 1106 ? -6.246 -26.796 -31.167 1.00 36.94 1106 ILE A C 1
ATOM 8342 O O . ILE A 1 1106 ? -5.060 -26.778 -31.494 1.00 36.94 1106 ILE A O 1
ATOM 8346 N N . GLY A 1 1107 ? -7.171 -27.480 -31.846 1.00 35.34 1107 GLY A N 1
ATOM 8347 C CA . GLY A 1 1107 ? -6.930 -27.989 -33.195 1.00 35.34 1107 GLY A CA 1
ATOM 8348 C C . GLY A 1 1107 ? -6.711 -26.824 -34.164 1.00 35.34 1107 GLY A C 1
ATOM 8349 O O . GLY A 1 1107 ? -7.318 -25.767 -34.016 1.00 35.34 1107 GLY A O 1
ATOM 8350 N N . SER A 1 1108 ? -5.822 -26.998 -35.139 1.00 30.84 1108 SER A N 1
ATOM 8351 C CA . SER A 1 1108 ? -5.323 -25.908 -35.983 1.00 30.84 1108 SER A CA 1
ATOM 8352 C C . SER A 1 1108 ? -6.406 -25.239 -36.846 1.00 30.84 1108 SER A C 1
ATOM 8354 O O . SER A 1 1108 ? -6.894 -25.841 -37.803 1.00 30.84 1108 SER A O 1
ATOM 8356 N N . SER A 1 1109 ? -6.685 -23.963 -36.577 1.00 31.45 1109 SER A N 1
ATOM 8357 C CA . SER A 1 1109 ? -7.339 -23.029 -37.504 1.00 31.45 1109 SER A CA 1
ATOM 8358 C C . SER A 1 1109 ? -6.824 -21.608 -37.257 1.00 31.45 1109 SER A C 1
ATOM 8360 O O . SER A 1 1109 ? -6.676 -21.212 -36.100 1.00 31.45 1109 SER A O 1
ATOM 8362 N N . ASP A 1 1110 ? -6.546 -20.850 -38.319 1.00 38.22 1110 ASP A N 1
ATOM 8363 C CA . ASP A 1 1110 ? -5.855 -19.557 -38.245 1.00 38.22 1110 ASP A CA 1
ATOM 8364 C C . ASP A 1 1110 ? -6.570 -18.487 -37.403 1.00 38.22 1110 ASP A C 1
ATOM 8366 O O . ASP A 1 1110 ? -7.724 -18.138 -37.650 1.00 38.22 1110 ASP A O 1
ATOM 8370 N N . ALA A 1 1111 ? -5.818 -17.862 -36.493 1.00 31.11 1111 ALA A N 1
ATOM 8371 C CA . ALA A 1 1111 ? -6.213 -16.647 -35.787 1.00 31.11 1111 ALA A CA 1
ATOM 8372 C C . ALA A 1 1111 ? -5.181 -15.534 -36.044 1.00 31.11 1111 ALA A C 1
ATOM 8374 O O . ALA A 1 1111 ? -4.128 -15.475 -35.408 1.00 31.11 1111 ALA A O 1
ATOM 8375 N N . ARG A 1 1112 ? -5.476 -14.626 -36.985 1.00 31.27 1112 ARG A N 1
ATOM 8376 C CA . ARG A 1 1112 ? -4.696 -13.389 -37.158 1.00 31.27 1112 ARG A CA 1
ATOM 8377 C C . ARG A 1 1112 ? -5.077 -12.381 -36.074 1.00 31.27 1112 ARG A C 1
ATOM 8379 O O . ARG A 1 1112 ? -6.202 -11.891 -36.067 1.00 31.27 1112 ARG A O 1
ATOM 8386 N N . ALA A 1 1113 ? -4.126 -12.019 -35.217 1.00 29.38 1113 ALA A N 1
ATOM 8387 C CA . ALA A 1 1113 ? -4.270 -10.857 -34.343 1.00 29.38 1113 ALA A CA 1
ATOM 8388 C C . ALA A 1 1113 ? -4.343 -9.552 -35.173 1.00 29.38 1113 ALA A C 1
ATOM 8390 O O . ALA A 1 1113 ? -3.646 -9.443 -36.188 1.00 29.38 1113 ALA A O 1
ATOM 8391 N N . PRO A 1 1114 ? -5.149 -8.552 -34.768 1.00 29.17 1114 PRO A N 1
ATOM 8392 C CA . PRO A 1 1114 ? -5.254 -7.283 -35.483 1.00 29.17 1114 PRO A CA 1
ATOM 8393 C C . PRO A 1 1114 ? -3.973 -6.445 -35.339 1.00 29.17 1114 PRO A C 1
ATOM 8395 O O . PRO A 1 1114 ? -3.524 -6.136 -34.235 1.00 29.17 1114 PRO A O 1
ATOM 8398 N N . SER A 1 1115 ? -3.390 -6.045 -36.470 1.00 31.72 1115 SER A N 1
ATOM 8399 C CA . SER A 1 1115 ? -2.203 -5.186 -36.534 1.00 31.72 1115 SER A CA 1
ATOM 8400 C C . SER A 1 1115 ? -2.574 -3.703 -36.427 1.00 31.72 1115 SER A C 1
ATOM 8402 O O . SER A 1 1115 ? -3.256 -3.173 -37.307 1.00 31.72 1115 SER A O 1
ATOM 8404 N N . ILE A 1 1116 ? -2.074 -3.005 -35.402 1.00 35.44 1116 ILE A N 1
ATOM 8405 C CA . ILE A 1 1116 ? -2.240 -1.548 -35.251 1.00 35.44 1116 ILE A CA 1
ATOM 8406 C C . ILE A 1 1116 ? -1.210 -0.822 -36.137 1.00 35.44 1116 ILE A C 1
ATOM 8408 O O . ILE A 1 1116 ? -0.224 -0.260 -35.662 1.00 35.44 1116 ILE A O 1
ATOM 8412 N N . GLU A 1 1117 ? -1.430 -0.849 -37.452 1.00 33.69 1117 GLU A N 1
ATOM 8413 C CA . GLU A 1 1117 ? -0.589 -0.168 -38.443 1.00 33.69 1117 GLU A CA 1
ATOM 8414 C C . GLU A 1 1117 ? -1.392 0.897 -39.208 1.00 33.69 1117 GLU A C 1
ATOM 8416 O O . GLU A 1 1117 ? -1.840 0.662 -40.323 1.00 33.69 1117 GLU A O 1
ATOM 8421 N N . ASN A 1 1118 ? -1.598 2.066 -38.579 1.00 29.67 1118 ASN A N 1
ATOM 8422 C CA . ASN A 1 1118 ? -1.902 3.348 -39.247 1.00 29.67 1118 ASN A CA 1
ATOM 8423 C C . ASN A 1 1118 ? -1.882 4.534 -38.253 1.00 29.67 1118 ASN A C 1
ATOM 8425 O O . ASN A 1 1118 ? -2.926 4.996 -37.802 1.00 29.67 1118 ASN A O 1
ATOM 8429 N N . GLN A 1 1119 ? -0.683 5.025 -37.903 1.00 30.00 1119 GLN A N 1
ATOM 8430 C CA . GLN A 1 1119 ? -0.493 6.357 -37.274 1.00 30.00 1119 GLN A CA 1
ATOM 8431 C C . GLN A 1 1119 ? 0.971 6.857 -37.238 1.00 30.00 1119 GLN A C 1
ATOM 8433 O O . GLN A 1 1119 ? 1.209 8.036 -37.014 1.00 30.00 1119 GLN A O 1
ATOM 8438 N N . TRP A 1 1120 ? 1.963 5.990 -37.482 1.00 32.56 1120 TRP A N 1
ATOM 8439 C CA . TRP A 1 1120 ? 3.390 6.255 -37.207 1.00 32.56 1120 TRP A CA 1
ATOM 8440 C C . TRP A 1 1120 ? 4.254 6.638 -38.432 1.00 32.56 1120 TRP A C 1
ATOM 8442 O O . TRP A 1 1120 ? 5.408 6.214 -38.516 1.00 32.56 1120 TRP A O 1
ATOM 8452 N N . ILE A 1 1121 ? 3.725 7.396 -39.403 1.00 31.31 1121 ILE A N 1
ATOM 8453 C CA . ILE A 1 1121 ? 4.495 7.865 -40.579 1.00 31.31 1121 ILE A CA 1
ATOM 8454 C C . ILE A 1 1121 ? 4.085 9.298 -40.972 1.00 31.31 1121 ILE A C 1
ATOM 8456 O O . ILE A 1 1121 ? 3.174 9.465 -41.778 1.00 31.31 1121 ILE A O 1
ATOM 8460 N N . ALA A 1 1122 ? 4.768 10.316 -40.423 1.00 27.27 1122 ALA A N 1
ATOM 8461 C CA . ALA A 1 1122 ? 4.714 11.703 -40.929 1.00 27.27 1122 ALA A CA 1
ATOM 8462 C C . ALA A 1 1122 ? 5.858 12.655 -40.476 1.00 27.27 1122 ALA A C 1
ATOM 8464 O O . ALA A 1 1122 ? 5.825 13.816 -40.877 1.00 27.27 1122 ALA A O 1
ATOM 8465 N N . THR A 1 1123 ? 6.850 12.231 -39.668 1.00 29.23 1123 THR A N 1
ATOM 8466 C CA . THR A 1 1123 ? 7.860 13.172 -39.113 1.00 29.23 1123 THR A CA 1
ATOM 8467 C C . THR A 1 1123 ? 9.282 12.599 -38.950 1.00 29.23 1123 THR A C 1
ATOM 8469 O O . THR A 1 1123 ? 9.791 12.518 -37.834 1.00 29.23 1123 THR A O 1
ATOM 8472 N N . VAL A 1 1124 ? 9.924 12.222 -40.065 1.00 27.06 1124 VAL A N 1
ATOM 8473 C CA . VAL A 1 1124 ? 11.389 12.305 -40.301 1.00 27.06 1124 VAL A CA 1
ATOM 8474 C C . VAL A 1 1124 ? 11.596 12.615 -41.781 1.00 27.06 1124 VAL A C 1
ATOM 8476 O O . VAL A 1 1124 ? 10.968 11.892 -42.587 1.00 27.06 1124 VAL A O 1
#

pLDDT: mean 73.18, std 22.57, range [23.89, 98.19]

Foldseek 3Di:
DDDDDDDDDDDDDDDDDDDDDDDDDDDDDDDDDDDDDDDDDDDDDDDDDDDDDDDDDDDDDDDDDDDDDDDDDDDDDDDDDDDDDDDDDDDYDDDDDYDDDDDDDDDDDDDDDDDDDDDDDDDDDDDDDPDPPPPPVCQVVVVCQVVVLQVQLVVQVQVVLVVLVPDADPLFQVLLVLLLVLLCVQAPWNWDDPPPRSFICGPSGHTQWHWTDDPQKIKIWGWDDLPPLDQDPQKAFPAKDWDQGGPVSPDITMTTMMMGGFDSDPVRSNVSSNSSSNSRNNSNVSGLVVVLVVDALLRCLVDVLFPLLQWADEDDPSPPDTAGEQAAPVQLVLLLLQDFALQQPDSRRNDHHAYAPLDCLQDDPDQLAEEEEAAFDGCVQVSNLRRHCSVQASHEYEDELVVPDDLVVLVPPPDLVVLLLVLLLSLLVRRLNSCCVRHVSNLVSQLVPPDPQQHHYEYEHEQQLLHLRSVLSCLAGCSQVSSCVSSNGDPSNRYHHYYYHWNRLVSQPNPDPSVVRYRYDYDFLVVLLVLLLVVVLVVLVCLLVPDDLDDPPDPPDDDPVNVVLSVVVNVLVVVLSVLSVQLSVLSVQLSVCLPPDPVSNVVSLVSNVVSLVVSLVSLVVVCVSPVVSVLSSLLNSLLVLLVSVLCPDPLSSLLSSHNLLSSQQSSQSSVVSVVCSVVVPRSVPPPDPCCVRRVLSSLCSVCVSQVNNPPALQNLLQLLLLLLLLFQDDPDADPDPCSGPSNSGRRVSFKIFQKDKDFPVPDDPQFKDFPDDPPPPDDDDPPPDDPDDDDDDDDDPDDPDPPPPPPDGMTIIHTLLAGRMDGRLSSLSSSLSSNQVLVPFADADDPCLVLVLLLLLLVSLLLNQAFHQQLVSVPLSQAPPKQAAQQNNVLSNVLGGSHWQKEKEFELVPQQCVLCVDPPVVSVVVNVVSVCVVLPLDPDPDPTFYWYKYQYPPNLLAARIWTDGQSREIEGEHEDEDPDDDDLVRVLVVLLVNLCSCCPPPHPNVVSSVVSNHYYAYEYEYLADDPDDPVSVVVSSVSCHNRYMYGHHLNPPFHDDDPVPPRPSCSSNSRNSSVSSVSSSSSDHHHHHDDGDMRMDGNPPDPPPDDDDDDDDDDPPDDPDDDD

Secondary structure (DSSP, 8-state):
--------------PPPP----------------------------------------------------------------------------------------------------------------SSSSSTTTTHHHHHHHHHHHHHHHHHHHHHHHHHTTT--HHHHHHHHHHHHHHHHH-SS-EEEETTTTEEEETTSSEEEEEEEETTEEEEEEESP-TT-PPPTT-EEEEEEEEEESTTS-EEEEEEEEEEE--SSHHHHHHHHHHHHHHHHHHHHHHHHHHHHHS-HHHHTTSTTS-GGGEEEBSSTT---EEEEEE-HHHHHHHHHH---TT-S---GGG--B-----STT--S-SSSEEEEEESSSHHHHHHHHHTTGGG-SEEEEE-GGGTS-HHHHHT---HHHHHHHHHHHHHHHHHHHHHHH-TTHHHHHHT---SS-EEEEEEE-SGGG-HHHHHHHHSTTHHHHHHHHHT--TTEEEEEEEE-TTTTT-TT--SGGGGSEEEEEE-THHHHHHHHHHHHHHHHHHHHTS--------TT--HHHHHHHHHHHHHHHHHHHHHHHHHHHHHHHHHTTSS-HHHHHHHHHHHHHHHHHHHHHHHHHHTT-HHHHHHHHHHHHHHHHHHHHHHSHHHHHHTTSHHHHHHHHHHHHHHHHHHHHT---TTT----HIIIIIHHHHHHHHHHTT-TT--HHHHHHHHHHHHHHHHSTT---SSGGGSHHHHHHTT--EEE--EEEEGGG--TTTEEE-----SSPPPP----------------------------EEEEEETTT-SEEE-HHHHHHHHHHGGGTS-SB---SS-HHHHHHHHHHHHHHHHTTTSBHHHHHHHHH-TT-EE-HHHHHHHHHS-B---SEEEEEE-TT--GGGTS-S-HHHHHHHHHHHHHHT----TT--S-EEEEEE--TT-TT-SEEEEETTTEEEEEEEE---S---HHHHHHHHHHHHHHHH-SS-HHHHHHHTTSSEE--EEEESS-----HHHHHHHHHHHTTT-EEE--TT-SS----TT---HHHHHHHHHHHHHHHHHH-----B------EEEE----------S---PPPP--SS--S--

Radius of gyration: 40.47 Å; chains: 1; bounding box: 128×100×116 Å